Protein AF-A0A6L5GRA7-F1 (afdb_monomer)

InterPro domains:
  IPR002509 NodB homology domain [PF01522] (675-816)
  IPR002509 NodB homology domain [PS51677] (678-888)
  IPR011330 Glycoside hydrolase/deacetylase, beta/alpha-barrel [SSF88713] (386-516)
  IPR011330 Glycoside hydrolase/deacetylase, beta/alpha-barrel [SSF88713] (675-896)
  IPR050248 Polysaccharide deacetylase, ArnD subfamily [PTHR10587] (636-896)

Sequence (906 aa):
MISGGLNGEEQNTKKIKTLCGDLYKSRQILNEETGGSIQTIYCPGMKGSASTLKAVAAGGYQQMVLPADEDLIKASTFADSGEAAAYVQNLTGERIILISLDGKADPVTQEPTVEPATPAIDKQEDLDDGKAKAEETATIDQVTKWILDSLSVQNVDIQPLSSLKAQKASDFIGANLQDNSDQAVLYRSALTNEKRVALCVRGIGTRAQYEKLKKLLKRYKADAAFFVIAATDGNLKKQIRADGYALENAGKTGSASGDVHKMYQEIDGGAQSLQKIGANPGAYLVYEPKYLSQIRAACFAAGQIPVEPQNPKQIAKGAFYLYDAQDISDIEKLLKTAKREGYHVDSVGDLIDSSGTIPALSNADLTKRRNANAGKSAKYTQTVMTTEKALGLTFGNLSNQAVDLDVANRLKSRGAKGTFFATFNELQTDSDTVEKLTAMGNEIGIAYNENTGYSADYDGMARYLHDCLTYTKWRYDMKPKVIMLPEDCAKNKGMLEAVHAYHLKAVGASRSIITSGTENTTDATLPQVLGQLKSVRFTRGGLEYINLGYYVNDQNKQIGDKTIMGNLIDQVIDQHVDAIAFVSPTTNQIEDGSRYRLKTVSSLFASKKVYRLSAKKQTAVTSHKDVLGRMGSSKKQFAYMKNHYVGSNFVVNAKKLPGFNAGEIRQLDKVGRLTDDRVLFLTFDDWGTDQSINKILYVLKKHHVKATFFVLTQHVDENPNLLRSIAMDGHEIACHSNTHVPLSDANADYTQYTSLTKKEQQSMRKDLVTSYNKLNHYVGDVKVGGKKALSQDFRPPTLAVSKAGLYEVFDVGFNYAISGDVSTNDYKRTDLNAYLNAMRNGSPSDEDDFKVKNGSVIVMHMTENAKYTAQMLDEMIPQWQQEGYHFARVDDYVNQFKPRGKRERN

Solvent-accessible surface area (backbone atoms only — not comparable to full-atom values): 48915 Å² total; per-residue (Å²): 126,70,46,77,60,77,71,44,90,69,52,54,79,55,55,66,71,54,48,20,54,50,43,29,49,52,44,51,54,51,24,66,76,67,76,44,88,64,40,38,34,36,56,74,40,57,81,70,30,43,49,55,53,51,29,42,44,69,19,61,33,81,44,77,58,81,57,54,78,91,32,57,40,41,31,77,68,44,96,48,57,65,55,34,36,54,54,58,72,67,66,73,84,93,77,54,78,42,79,43,92,69,80,82,34,61,62,69,54,87,73,76,73,68,40,76,46,81,71,97,72,91,82,84,87,86,85,90,86,86,84,82,87,83,79,92,66,60,51,50,69,58,50,51,47,31,40,54,55,34,34,59,75,68,68,58,86,86,74,66,76,86,77,61,86,86,77,58,66,68,60,55,40,43,76,69,54,52,79,86,48,73,61,33,71,59,39,43,50,27,38,30,77,53,55,33,29,21,32,35,34,31,75,69,78,47,66,72,53,49,55,56,51,51,54,50,31,62,76,69,73,39,48,35,21,38,36,43,37,50,78,45,54,67,67,56,53,52,48,47,47,76,75,71,39,49,55,26,22,29,16,38,83,60,74,86,42,86,48,33,40,60,30,26,53,29,43,41,50,11,40,53,54,40,41,77,74,71,41,80,50,53,42,29,60,61,86,62,72,92,34,45,64,25,48,21,23,20,22,31,46,54,48,27,38,36,32,44,58,66,54,65,97,60,94,51,54,21,33,24,35,69,42,51,52,83,45,55,70,59,54,51,51,49,53,53,49,30,59,74,74,63,34,49,41,31,26,49,64,68,42,49,74,58,35,34,27,43,62,61,81,45,73,68,55,51,50,52,46,50,60,74,40,69,85,44,57,34,66,75,37,32,55,50,56,20,58,44,60,28,28,20,49,33,36,32,55,70,85,42,55,22,51,54,50,37,37,52,46,55,34,46,75,71,77,29,37,39,23,40,27,36,35,65,64,46,59,64,78,31,41,70,49,56,51,53,45,42,74,74,63,32,43,62,28,35,34,59,65,82,85,71,85,46,54,99,32,34,66,26,39,41,46,53,50,48,51,44,50,51,47,36,34,58,75,68,70,41,76,64,52,39,32,41,40,50,72,73,60,64,70,36,61,42,31,27,24,28,40,33,58,70,66,31,44,38,28,35,59,61,41,70,78,72,63,87,94,46,38,80,47,44,82,87,46,42,64,58,58,54,58,71,47,68,81,64,78,78,49,46,23,27,27,38,27,40,66,65,72,53,44,60,74,46,72,84,53,50,78,86,44,90,38,61,67,33,53,49,52,55,49,48,42,56,70,51,49,50,51,24,24,33,59,40,86,86,76,73,39,72,41,73,94,38,42,62,42,54,30,25,60,71,58,54,71,66,36,89,47,48,64,77,75,62,88,76,84,81,78,65,53,31,90,79,56,45,55,43,77,70,38,93,40,72,69,56,38,49,54,50,51,33,64,30,34,42,21,18,66,87,56,67,48,65,48,39,32,17,83,48,52,78,75,52,55,54,44,33,22,41,53,14,52,57,46,81,51,56,32,36,26,49,32,31,37,47,58,56,48,48,61,31,40,42,22,36,53,40,39,32,57,75,70,73,48,44,26,25,35,25,36,28,43,70,63,42,84,82,44,49,32,58,59,35,33,50,33,70,75,51,20,35,36,28,36,20,31,22,81,58,67,50,26,23,49,62,47,98,83,68,73,40,36,41,56,56,52,75,67,52,48,55,52,48,39,52,31,45,31,50,20,52,50,54,50,41,47,65,32,56,81,44,60,46,96,85,41,66,13,55,56,51,37,33,34,48,27,94,60,33,43,12,49,60,31,54,46,45,50,39,18,24,38,39,65,34,40,48,56,26,45,32,71,66,60,40,64,74,55,88,49,65,66,64,48,48,47,30,66,74,75,28,36,97,40,96,93,56,61,30,65,87,49,52,15,28,27,37,42,40,51,31,28,67,60,18,71,50,51,36,58,47,46,61,59,45,51,60,50,42,43,73,75,59,38,48,61,37,35,58,87,78,42,59,93,71,38,69,51,66,41,64,82,80,84,124

Organism: NCBI:txid2594427

Nearest PDB structures (foldseek):
  5o6y-assembly4_D  TM=8.891E-01  e=6.587E-12  Bacillus cereus ATCC 14579
  6hm9-assembly1_A  TM=8.852E-01  e=6.620E-11  Bacillus anthracis
  7bkf-assembly1_A  TM=8.867E-01  e=6.288E-10  Bacillus anthracis
  6hpa-assembly1_A  TM=8.835E-01  e=7.038E-10  Bacillus anthracis
  2j13-assembly1_A  TM=8.522E-01  e=4.508E-09  Bacillus anthracis str. Ames

Secondary structure (DSSP, 8-state):
--EEPS-GGG-TT--HHHHHHHHHHHHHHHHHHHSS---EEE-TT----HHHHHHHHHTT-SEEE---GGGEE-TTS-SSHHHHHHHHHT--SS---EE-SS-PPPP---PPP-EEPPPS---------PPPPPP-PPPHHHHHHHHHHHHHHTT-----GGGSPPPPHHHHHHHH--TTS--PPPBSB---SSSEEEEEEE----HHHHHHHHHHHHHHT---EEEE-TTS-HHHHHHHHHTT-EEEE--SSS---SSHHHHHHHHHHHHHHHHTTT----EEE-S-GGGHHHHHHHHHHHT-EEE-----SS--TTBEEEEETT-HHHHHHHHHHHHHHT-EEE-HHHHHHT--EEPPPPHHHHHHHHHHHTT-----BSB--B-SSEEEEEEE----HHHHHHHHHHHHHTT---EEEE-HHHHHHTHHHHHHHHHTTPEEEEE--GGGSS-SSHHHHHHHHHHHHHHHHHHHS----EEE--HHHHT-HHHHHHHHHTTPEEE--SEESPPTT-TT--TTTHHHHHHHHTT----TTBEEEEEGGG-GGGTTPPTT---HHHHHHHHHIIIIIGGGS-B-TTT-SB-GGG--EE--HHHHHT-TTB---------SS-TT--TTTTSSSHHHHHHHHHHHEE--SSS-STTTSTT--HHHHTTS--S--S-SSSEEEEEEEE---HHHHHHHHHHHHHTT---EEEE--SSGGG-HHHHHHHHHTT-EEEE--SS---BSEEPTTSS-EEPPPHHHHHHHHHHHHHHHHHHHHHHTT-EETTEESEEEEE--GGG-B-HHHHHHHHHTT-SEEE--SEE--GGG---HHHHHHHHHH----TTS-----TT-EEEEE-STT-TTHHHHHHHHHHHHHHTT-EE--GGGTGGG----------

Structure (mmCIF, N/CA/C/O backbone):
data_AF-A0A6L5GRA7-F1
#
_entry.id   AF-A0A6L5GRA7-F1
#
loop_
_atom_site.group_PDB
_atom_site.id
_atom_site.type_symbol
_atom_site.label_atom_id
_atom_site.label_alt_id
_atom_site.label_comp_id
_atom_site.label_asym_id
_atom_site.label_entity_id
_atom_site.label_seq_id
_atom_site.pdbx_PDB_ins_code
_atom_site.Cartn_x
_atom_site.Cartn_y
_atom_site.Cartn_z
_atom_site.occupancy
_atom_site.B_iso_or_equiv
_atom_site.auth_seq_id
_atom_site.auth_comp_id
_atom_site.auth_asym_id
_atom_site.auth_atom_id
_atom_site.pdbx_PDB_model_num
ATOM 1 N N . MET A 1 1 ? -37.877 32.252 31.947 1.00 50.38 1 MET A N 1
ATOM 2 C CA . MET A 1 1 ? -36.401 32.293 31.932 1.00 50.38 1 MET A CA 1
ATOM 3 C C . MET A 1 1 ? -35.882 30.885 31.718 1.00 50.38 1 MET A C 1
ATOM 5 O O . MET A 1 1 ? -36.443 29.963 32.300 1.00 50.38 1 MET A O 1
ATOM 9 N N . ILE A 1 2 ? -34.887 30.731 30.846 1.00 53.50 2 ILE A N 1
ATOM 10 C CA . ILE A 1 2 ? -34.207 29.463 30.553 1.00 53.50 2 ILE A CA 1
ATOM 11 C C . ILE A 1 2 ? -32.818 29.563 31.186 1.00 53.50 2 ILE A C 1
ATOM 13 O O . ILE A 1 2 ? -32.155 30.583 31.022 1.00 53.50 2 ILE A O 1
ATOM 17 N N . SER A 1 3 ? -32.392 28.538 31.922 1.00 53.19 3 SER A N 1
ATOM 18 C CA . SER A 1 3 ? -30.996 28.433 32.359 1.00 53.19 3 SER A CA 1
ATOM 19 C C . SER A 1 3 ? -30.112 28.008 31.181 1.00 53.19 3 SER A C 1
ATOM 21 O O . SER A 1 3 ? -30.447 27.039 30.494 1.00 53.19 3 SER A O 1
ATOM 23 N N . GLY A 1 4 ? -28.997 28.710 30.963 1.00 54.56 4 GLY A N 1
ATOM 24 C CA . GLY A 1 4 ? -27.857 28.183 30.215 1.00 54.56 4 GLY A CA 1
ATOM 25 C C . GLY A 1 4 ? -26.958 27.408 31.178 1.00 54.56 4 GLY A C 1
ATOM 26 O O . GLY A 1 4 ? -26.504 27.959 32.180 1.00 54.56 4 GLY A O 1
ATOM 27 N N . GLY A 1 5 ? -26.747 26.118 30.920 1.00 51.78 5 GLY A N 1
ATOM 28 C CA . GLY A 1 5 ? -25.768 25.330 31.674 1.00 51.78 5 GLY A CA 1
ATOM 29 C C . GLY A 1 5 ? -24.331 25.841 31.476 1.00 51.78 5 GLY A C 1
ATOM 30 O O . GLY A 1 5 ? -24.070 26.602 30.551 1.00 51.78 5 GLY A O 1
ATOM 31 N N . LEU A 1 6 ? -23.419 25.404 32.357 1.00 50.78 6 LEU A N 1
ATOM 32 C CA . LEU A 1 6 ? -21.979 25.733 32.399 1.00 50.78 6 LEU A CA 1
ATOM 33 C C . LEU A 1 6 ? -21.292 25.835 31.018 1.00 50.78 6 LEU A C 1
ATOM 35 O O . LEU A 1 6 ? -21.641 25.083 30.111 1.00 50.78 6 LEU A O 1
ATOM 39 N N . ASN A 1 7 ? -20.261 26.684 30.897 1.00 44.66 7 ASN A N 1
ATOM 40 C CA . ASN A 1 7 ? -19.476 26.894 29.668 1.00 44.66 7 ASN A CA 1
ATOM 41 C C . ASN A 1 7 ? -19.075 25.580 28.963 1.00 44.66 7 ASN A C 1
ATOM 43 O O . ASN A 1 7 ? -18.622 24.624 29.598 1.00 44.66 7 ASN A O 1
ATOM 47 N N . GLY A 1 8 ? -19.259 25.552 27.637 1.00 42.53 8 GLY A N 1
ATOM 48 C CA . GLY A 1 8 ? -19.172 24.358 26.785 1.00 42.53 8 GLY A CA 1
ATOM 49 C C . GLY A 1 8 ? -17.792 23.700 26.677 1.00 42.53 8 GLY A C 1
ATOM 50 O O . GLY A 1 8 ? -17.726 22.541 26.284 1.00 42.53 8 GLY A O 1
ATOM 51 N N . GLU A 1 9 ? -16.712 24.376 27.079 1.00 35.50 9 GLU A N 1
ATOM 52 C CA . GLU A 1 9 ? -15.341 23.840 26.993 1.00 35.50 9 GLU A CA 1
ATOM 53 C C . GLU A 1 9 ? -15.039 22.741 28.037 1.00 35.50 9 GLU A C 1
ATOM 55 O O . GLU A 1 9 ? -14.161 21.911 27.822 1.00 35.50 9 GLU A O 1
ATOM 60 N N . GLU A 1 10 ? -15.781 22.661 29.152 1.00 35.50 10 GLU A N 1
ATOM 61 C CA . GLU A 1 10 ? -15.482 21.718 30.251 1.00 35.50 10 GLU A CA 1
ATOM 62 C C . GLU A 1 10 ? -16.349 20.440 30.279 1.00 35.50 10 GLU A C 1
ATOM 64 O O . GLU A 1 10 ? -16.255 19.640 31.218 1.00 35.50 10 GLU A O 1
ATOM 69 N N . GLN A 1 11 ? -17.258 20.244 29.318 1.00 44.12 11 GLN A N 1
ATOM 70 C CA . GLN A 1 11 ? -18.325 19.241 29.462 1.00 44.12 11 GLN A CA 1
ATOM 71 C C . GLN A 1 11 ? -17.972 17.835 28.944 1.00 44.12 11 GLN A C 1
ATOM 73 O O . GLN A 1 11 ? -18.566 16.857 29.403 1.00 44.12 11 GLN A O 1
ATOM 78 N N . ASN A 1 12 ? -16.976 17.703 28.063 1.00 37.34 12 ASN A N 1
ATOM 79 C CA . ASN A 1 12 ? -16.751 16.478 27.277 1.00 37.34 12 ASN A CA 1
ATOM 80 C C . ASN A 1 12 ? -16.096 15.312 28.041 1.00 37.34 12 ASN A C 1
ATOM 82 O O . ASN A 1 12 ? -16.041 14.197 27.531 1.00 37.34 12 ASN A O 1
ATOM 86 N N . THR A 1 13 ? -15.628 15.536 29.274 1.00 35.31 13 THR A N 1
ATOM 87 C CA . THR A 1 13 ? -14.935 14.519 30.095 1.00 35.31 13 THR A CA 1
ATOM 88 C C . THR A 1 13 ? -15.594 14.269 31.455 1.00 35.31 13 THR A C 1
ATOM 90 O O . THR A 1 13 ? -15.150 13.417 32.234 1.00 35.31 13 THR A O 1
ATOM 93 N N . LYS A 1 14 ? -16.677 14.988 31.785 1.00 45.78 14 LYS A N 1
ATOM 94 C CA . LYS A 1 14 ? -17.303 14.902 33.110 1.00 45.78 14 LYS A CA 1
ATOM 95 C C . LYS A 1 14 ? -18.226 13.683 33.194 1.00 45.78 14 LYS A C 1
ATOM 97 O O . LYS A 1 14 ? -19.239 13.584 32.508 1.00 45.78 14 LYS A O 1
ATOM 102 N N . LYS A 1 15 ? -17.920 12.763 34.119 1.00 49.47 15 LYS A N 1
ATOM 103 C CA . LYS A 1 15 ? -18.818 11.654 34.499 1.00 49.47 15 LYS A CA 1
ATOM 104 C C . LYS A 1 15 ? -20.226 12.198 34.799 1.00 49.47 15 LYS A C 1
ATOM 106 O O . LYS A 1 15 ? -20.348 13.231 35.455 1.00 49.47 15 LYS A O 1
ATOM 111 N N . ILE A 1 16 ? -21.284 11.462 34.429 1.00 56.44 16 ILE A N 1
ATOM 112 C CA . ILE A 1 16 ? -22.707 11.835 34.643 1.00 56.44 16 ILE A CA 1
ATOM 113 C C . ILE A 1 16 ? -22.980 12.341 36.071 1.00 56.44 16 ILE A C 1
ATOM 115 O O . ILE A 1 16 ? -23.767 13.261 36.274 1.00 56.44 16 ILE A O 1
ATOM 119 N N . LYS A 1 17 ? -22.297 11.777 37.073 1.00 53.69 17 LYS A N 1
ATOM 120 C CA . LYS A 1 17 ? -22.390 12.202 38.476 1.00 53.69 17 LYS A CA 1
ATOM 121 C C . LYS A 1 17 ? -21.948 13.656 38.698 1.00 53.69 17 LYS A C 1
ATOM 123 O O . LYS A 1 17 ? -22.605 14.379 39.441 1.00 53.69 17 LYS A O 1
ATOM 128 N N . THR A 1 18 ? -20.856 14.074 38.063 1.00 59.38 18 THR A N 1
ATOM 129 C CA . THR A 1 18 ? -20.351 15.452 38.113 1.00 59.38 18 THR A CA 1
ATOM 130 C C . THR A 1 18 ? -21.326 16.390 37.411 1.00 59.38 18 THR A C 1
ATOM 132 O O . THR A 1 18 ? -21.719 17.392 37.998 1.00 59.38 18 THR A O 1
ATOM 135 N N . LEU A 1 19 ? -21.828 15.993 36.234 1.00 67.44 19 LEU A N 1
ATOM 136 C CA . LEU A 1 19 ? -22.852 16.743 35.502 1.00 67.44 19 LEU A CA 1
ATOM 137 C C . LEU A 1 19 ? -24.124 16.961 36.340 1.00 67.44 19 LEU A C 1
ATOM 139 O O . LEU A 1 19 ? -24.632 18.074 36.400 1.00 67.44 19 LEU A O 1
ATOM 143 N N . CYS A 1 20 ? -24.623 15.935 37.038 1.00 67.56 20 CYS A N 1
ATOM 144 C CA . CYS A 1 20 ? -25.786 16.078 37.924 1.00 67.56 20 CYS A CA 1
ATOM 145 C C . CYS A 1 20 ? -25.540 17.111 39.036 1.00 67.56 20 CYS A C 1
ATOM 147 O O . CYS A 1 20 ? -26.420 17.915 39.341 1.00 67.56 20 CYS A O 1
ATOM 149 N N . GLY A 1 21 ? -24.347 17.089 39.642 1.00 67.12 21 GLY A N 1
ATOM 150 C CA . GLY A 1 21 ? -23.967 18.039 40.689 1.00 67.12 21 GLY A CA 1
ATOM 151 C C . GLY A 1 21 ? -23.862 19.471 40.168 1.00 67.12 21 GLY A C 1
ATOM 152 O O . GLY A 1 21 ? -24.327 20.401 40.822 1.00 67.12 21 GLY A O 1
ATOM 153 N N . ASP A 1 22 ? -23.307 19.635 38.977 1.00 70.00 22 ASP A N 1
ATOM 154 C CA . ASP A 1 22 ? -23.151 20.915 38.296 1.00 70.00 22 ASP A CA 1
ATOM 155 C C . ASP A 1 22 ? -24.503 21.511 37.878 1.00 70.00 22 ASP A C 1
ATOM 157 O O . ASP A 1 22 ? -24.786 22.675 38.164 1.00 70.00 22 ASP A O 1
ATOM 161 N N . LEU A 1 23 ? -25.386 20.693 37.299 1.00 75.00 23 LEU A N 1
ATOM 162 C CA . LEU A 1 23 ? -26.762 21.071 36.969 1.00 75.00 23 LEU A CA 1
ATOM 163 C C . LEU A 1 23 ? -27.552 21.475 38.220 1.00 75.00 23 LEU A C 1
ATOM 165 O O . LEU A 1 23 ? -28.254 22.486 38.205 1.00 75.00 23 LEU A O 1
ATOM 169 N N . TYR A 1 24 ? -27.402 20.724 39.315 1.00 77.88 24 TYR A N 1
ATOM 170 C CA . TYR A 1 24 ? -28.017 21.058 40.597 1.00 77.88 24 TYR A CA 1
ATOM 171 C C . TYR A 1 24 ? -27.518 22.404 41.139 1.00 77.88 24 TYR A C 1
ATOM 173 O O . TYR A 1 24 ? -28.332 23.251 41.507 1.00 77.88 24 TYR A O 1
ATOM 181 N N . LYS A 1 25 ? -26.195 22.622 41.163 1.00 76.25 25 LYS A N 1
ATOM 182 C CA . LYS A 1 25 ? -25.584 23.881 41.623 1.00 76.25 25 LYS A CA 1
ATOM 183 C C . LYS A 1 25 ? -26.023 25.065 40.769 1.00 76.25 25 LYS A C 1
ATOM 185 O O . LYS A 1 25 ? -26.443 26.075 41.320 1.00 76.25 25 LYS A O 1
ATOM 190 N N . SER A 1 26 ? -25.983 24.916 39.445 1.00 76.44 26 SER A N 1
ATOM 191 C CA . SER A 1 26 ? -26.441 25.930 38.491 1.00 76.44 26 SER A CA 1
ATOM 192 C C . SER A 1 26 ? -27.886 26.344 38.775 1.00 76.44 26 SER A C 1
ATOM 194 O O . SER A 1 26 ? -28.180 27.533 38.878 1.00 76.44 26 SER A O 1
ATOM 196 N N . ARG A 1 27 ? -28.779 25.371 39.001 1.00 82.19 27 ARG A N 1
ATOM 197 C CA . ARG A 1 27 ? -30.182 25.649 39.323 1.00 82.19 27 ARG A CA 1
ATOM 198 C C . ARG A 1 27 ? -30.342 26.403 40.641 1.00 82.19 27 ARG A C 1
ATOM 200 O O . ARG A 1 27 ? -31.172 27.300 40.717 1.00 82.19 27 ARG A O 1
ATOM 207 N N . GLN A 1 28 ? -29.584 26.028 41.674 1.00 78.81 28 GLN A N 1
ATOM 208 C CA . GLN A 1 28 ? -29.637 26.699 42.979 1.00 78.81 28 GLN A CA 1
ATOM 209 C C . GLN A 1 28 ? -29.196 28.158 42.870 1.00 78.81 28 GLN A C 1
ATOM 211 O O . GLN A 1 28 ? -29.961 29.036 43.251 1.00 78.81 28 GLN A O 1
ATOM 216 N N . ILE A 1 29 ? -28.036 28.409 42.255 1.00 75.62 29 ILE A N 1
ATOM 217 C CA . ILE A 1 29 ? -27.501 29.763 42.056 1.00 75.62 29 ILE A CA 1
ATOM 218 C C . ILE A 1 29 ? -28.515 30.628 41.305 1.00 75.62 29 ILE A C 1
ATOM 220 O O . ILE A 1 29 ? -28.846 31.726 41.734 1.00 75.62 29 ILE A O 1
ATOM 224 N N . LEU A 1 30 ? -29.077 30.118 40.208 1.00 72.56 30 LEU A N 1
ATOM 225 C CA . LEU A 1 30 ? -30.045 30.888 39.434 1.00 72.56 30 LEU A CA 1
ATOM 226 C C . LEU A 1 30 ? -31.359 31.128 40.186 1.00 72.56 30 LEU A C 1
ATOM 228 O O . LEU A 1 30 ? -31.959 32.187 40.018 1.00 72.56 30 LEU A O 1
ATOM 232 N N . ASN A 1 31 ? -31.820 30.182 41.007 1.00 78.69 31 ASN A N 1
ATOM 233 C CA . ASN A 1 31 ? -33.007 30.391 41.838 1.00 78.69 31 ASN A CA 1
ATOM 234 C C . ASN A 1 31 ? -32.773 31.472 42.905 1.00 78.69 31 ASN A C 1
ATOM 236 O O . ASN A 1 31 ? -33.684 32.249 43.186 1.00 78.69 31 ASN A O 1
ATOM 240 N N . GLU A 1 32 ? -31.569 31.523 43.481 1.00 79.62 32 GLU A N 1
ATOM 241 C CA . GLU A 1 32 ? -31.162 32.544 44.452 1.00 79.62 32 GLU A CA 1
ATOM 242 C C . GLU A 1 32 ? -31.090 33.932 43.801 1.00 79.62 32 GLU A C 1
ATOM 244 O O . GLU A 1 32 ? -31.719 34.866 44.293 1.00 79.62 32 GLU A O 1
ATOM 249 N N . GLU A 1 33 ? -30.414 34.050 42.656 1.00 75.06 33 GLU A N 1
ATOM 250 C CA . GLU A 1 33 ? -30.220 35.323 41.945 1.00 75.06 33 GLU A CA 1
ATOM 251 C C . GLU A 1 33 ? -31.515 35.881 41.335 1.00 75.06 33 GLU A C 1
ATOM 253 O O . GLU A 1 33 ? -31.734 37.090 41.293 1.00 75.06 33 GLU A O 1
ATOM 258 N N . THR A 1 34 ? -32.402 35.008 40.847 1.00 73.06 34 THR A N 1
ATOM 259 C CA . THR A 1 34 ? -33.639 35.439 40.169 1.00 73.06 34 THR A CA 1
ATOM 260 C C . THR A 1 34 ? -34.856 35.527 41.088 1.00 73.06 34 THR A C 1
ATOM 262 O O . THR A 1 34 ? -35.909 36.002 40.658 1.00 73.06 34 THR A O 1
ATOM 265 N N . GLY A 1 35 ? -34.757 35.035 42.329 1.00 68.69 35 GLY A N 1
ATOM 266 C CA . GLY A 1 35 ? -35.883 34.934 43.265 1.00 68.69 35 GLY A CA 1
ATOM 267 C C . GLY A 1 35 ? -37.024 34.017 42.793 1.00 68.69 35 GLY A C 1
ATOM 268 O O . GLY A 1 35 ? -38.122 34.065 43.350 1.00 68.69 35 GLY A O 1
ATOM 269 N N . GLY A 1 36 ? -36.798 33.200 41.756 1.00 69.75 36 GLY A N 1
ATOM 270 C CA . GLY A 1 36 ? -37.803 32.358 41.103 1.00 69.75 36 GLY A CA 1
ATOM 271 C C . GLY A 1 36 ? -37.394 30.886 41.017 1.00 69.75 36 GLY A C 1
ATOM 272 O O . GLY A 1 36 ? -36.231 30.535 41.153 1.00 69.75 36 GLY A O 1
ATOM 273 N N . SER A 1 37 ? -38.361 29.993 40.776 1.00 76.44 37 SER A N 1
ATOM 274 C CA . SER A 1 37 ? -38.089 28.564 40.552 1.00 76.44 37 SER A CA 1
ATOM 275 C C . SER A 1 37 ? -37.810 28.308 39.070 1.00 76.44 37 SER A C 1
ATOM 277 O O . SER A 1 37 ? -38.738 28.188 38.270 1.00 76.44 37 SER A O 1
ATOM 279 N N . ILE A 1 38 ? -36.537 28.203 38.690 1.00 79.56 38 ILE A N 1
ATOM 280 C CA . ILE A 1 38 ? -36.146 27.769 37.349 1.00 79.56 38 ILE A CA 1
ATOM 281 C C . ILE A 1 38 ? -36.363 26.260 37.230 1.00 79.56 38 ILE A C 1
ATOM 283 O O . ILE A 1 38 ? -35.703 25.447 37.879 1.00 79.56 38 ILE A O 1
ATOM 287 N N . GLN A 1 39 ? -37.314 25.888 36.375 1.00 78.50 39 GLN A N 1
ATOM 288 C CA . GLN A 1 39 ? -37.691 24.495 36.111 1.00 78.50 39 GLN A CA 1
ATOM 289 C C . GLN A 1 39 ? -37.280 24.020 34.713 1.00 78.50 39 GLN A C 1
ATOM 291 O O . GLN A 1 39 ? -37.395 22.828 34.422 1.00 78.50 39 GLN A O 1
ATOM 296 N N . THR A 1 40 ? -36.757 24.925 33.881 1.00 82.38 40 THR A N 1
ATOM 297 C CA . THR A 1 40 ? -36.461 24.679 32.468 1.00 82.38 40 THR A CA 1
ATOM 298 C C . THR A 1 40 ? -35.012 25.026 32.133 1.00 82.38 40 THR A C 1
ATOM 300 O O . THR A 1 40 ? -34.522 26.090 32.518 1.00 82.38 40 THR A O 1
ATOM 303 N N . ILE A 1 41 ? -34.337 24.143 31.396 1.00 78.38 41 ILE A N 1
ATOM 304 C CA . ILE A 1 41 ? -32.932 24.301 30.999 1.00 78.38 41 ILE A CA 1
ATOM 305 C C . ILE A 1 41 ? -32.742 24.130 29.490 1.00 78.38 41 ILE A C 1
ATOM 307 O O . ILE A 1 41 ? -33.423 23.324 28.855 1.00 78.38 41 ILE A O 1
ATOM 311 N N . TYR A 1 42 ? -31.778 24.862 28.938 1.00 74.81 42 TYR A N 1
ATOM 312 C CA . TYR A 1 42 ? -31.162 24.567 27.652 1.00 74.81 42 TYR A CA 1
ATOM 313 C C . TYR A 1 42 ? -29.724 24.089 27.891 1.00 74.81 42 TYR A C 1
ATOM 315 O O . TYR A 1 42 ? -28.940 24.759 28.568 1.00 74.81 42 TYR A O 1
ATOM 323 N N . CYS A 1 43 ? -29.379 22.917 27.355 1.00 66.44 43 CYS A N 1
ATOM 324 C CA . CYS A 1 43 ? -28.009 22.408 27.381 1.00 66.44 43 CYS A CA 1
ATOM 325 C C . CYS A 1 43 ? -27.469 22.409 25.945 1.00 66.44 43 CYS A C 1
ATOM 327 O O . CYS A 1 43 ? -27.833 21.511 25.179 1.00 66.44 43 CYS A O 1
ATOM 329 N N . PRO A 1 44 ? -26.644 23.399 25.560 1.00 55.03 44 PRO A N 1
ATOM 330 C CA . PRO A 1 44 ? -26.062 23.435 24.224 1.00 55.03 44 PRO A CA 1
ATOM 331 C C . PRO A 1 44 ? -25.217 22.172 23.986 1.00 55.03 44 PRO A C 1
ATOM 333 O O . PRO A 1 44 ? -24.571 21.676 24.905 1.00 55.03 44 PRO A O 1
ATOM 336 N N . GLY A 1 45 ? -25.262 21.614 22.770 1.00 52.91 45 GLY A N 1
ATOM 337 C CA . GLY A 1 45 ? -24.468 20.435 22.375 1.00 52.91 45 GLY A CA 1
ATOM 338 C C . GLY A 1 45 ? -24.989 19.084 22.884 1.00 52.91 45 GLY A C 1
ATOM 339 O O . GLY A 1 45 ? -24.597 18.033 22.378 1.00 52.91 45 GLY A O 1
ATOM 340 N N . MET A 1 46 ? -25.934 19.065 23.827 1.00 58.59 46 MET A N 1
ATOM 341 C CA . MET A 1 46 ? -26.513 17.821 24.328 1.00 58.59 46 MET A CA 1
ATOM 342 C C . MET A 1 46 ? -27.733 17.412 23.497 1.00 58.59 46 MET A C 1
ATOM 344 O O . MET A 1 46 ? -28.863 17.795 23.802 1.00 58.59 46 MET A O 1
ATOM 348 N N . LYS A 1 47 ? -27.523 16.596 22.457 1.00 54.50 47 LYS A N 1
ATOM 349 C CA . LYS A 1 47 ? -28.599 15.979 21.659 1.00 54.50 47 LYS A CA 1
ATOM 350 C C . LYS A 1 47 ? -29.441 15.020 22.510 1.00 54.50 47 LYS A C 1
ATOM 352 O O . LYS A 1 47 ? -29.223 13.819 22.469 1.00 54.50 47 LYS A O 1
ATOM 357 N N . GLY A 1 48 ? -30.358 15.537 23.330 1.00 54.91 48 GLY A N 1
ATOM 358 C CA . GLY A 1 48 ? -31.525 14.848 23.901 1.00 54.91 48 GLY A CA 1
ATOM 359 C C . GLY A 1 48 ? -31.379 13.410 24.431 1.00 54.91 48 GLY A C 1
ATOM 360 O O . GLY A 1 48 ? -32.393 12.729 24.506 1.00 54.91 48 GLY A O 1
ATOM 361 N N . SER A 1 49 ? -30.191 12.904 24.780 1.00 59.47 49 SER A N 1
ATOM 362 C CA . SER A 1 49 ? -30.012 11.496 25.172 1.00 59.47 49 SER A CA 1
ATOM 363 C C . SER A 1 49 ? -30.743 11.193 26.488 1.00 59.47 49 SER A C 1
ATOM 365 O O . SER A 1 49 ? -30.871 12.080 27.340 1.00 59.47 49 SER A O 1
ATOM 367 N N . ALA A 1 50 ? -31.191 9.949 26.734 1.00 62.25 50 ALA A N 1
ATOM 368 C CA . ALA A 1 50 ? -31.844 9.635 28.015 1.00 62.25 50 ALA A CA 1
ATOM 369 C C . ALA A 1 50 ? -30.914 9.876 29.209 1.00 62.25 50 ALA A C 1
ATOM 371 O O . ALA A 1 50 ? -31.384 10.219 30.286 1.00 62.25 50 ALA A O 1
ATOM 372 N N . SER A 1 51 ? -29.603 9.720 29.032 1.00 57.53 51 SER A N 1
ATOM 373 C CA . SER A 1 51 ? -28.568 10.070 30.012 1.00 57.53 51 SER A CA 1
ATOM 374 C C . SER A 1 51 ? -28.565 11.560 30.352 1.00 57.53 51 SER A C 1
ATOM 376 O O . SER A 1 51 ? -28.564 11.910 31.531 1.00 57.53 51 SER A O 1
ATOM 378 N N . THR A 1 52 ? -28.637 12.433 29.344 1.00 65.50 52 THR A N 1
ATOM 379 C CA . THR A 1 52 ? -28.767 13.882 29.535 1.00 65.50 52 THR A CA 1
ATOM 380 C C . THR A 1 52 ? -30.069 14.214 30.248 1.00 65.50 52 THR A C 1
ATOM 382 O O . THR A 1 52 ? -30.054 14.912 31.254 1.00 65.50 52 THR A O 1
ATOM 385 N N . LEU A 1 53 ? -31.195 13.669 29.787 1.00 69.19 53 LEU A N 1
ATOM 386 C CA . LEU A 1 53 ? -32.501 13.940 30.391 1.00 69.19 53 LEU A CA 1
ATOM 387 C C . LEU A 1 53 ? -32.586 13.415 31.833 1.00 69.19 53 LEU A C 1
ATOM 389 O O . LEU A 1 53 ? -33.164 14.078 32.693 1.00 69.19 53 LEU A O 1
ATOM 393 N N . LYS A 1 54 ? -31.951 12.273 32.135 1.00 67.00 54 LYS A N 1
ATOM 394 C CA . LYS A 1 54 ? -31.790 11.759 33.505 1.00 67.00 54 LYS A CA 1
ATOM 395 C C . LYS A 1 54 ? -30.927 12.693 34.356 1.00 67.00 54 LYS A C 1
ATOM 397 O O . LYS A 1 54 ? -31.286 12.939 35.503 1.00 67.00 54 LYS A O 1
ATOM 402 N N . ALA A 1 55 ? -29.829 13.228 33.818 1.00 69.12 55 ALA A N 1
ATOM 403 C CA . ALA A 1 55 ? -28.970 14.174 34.531 1.00 69.12 55 ALA A CA 1
ATOM 404 C C . ALA A 1 55 ? -29.677 15.515 34.794 1.00 69.12 55 ALA A C 1
ATOM 406 O O . ALA A 1 55 ? -29.608 16.040 35.902 1.00 69.12 55 ALA A O 1
ATOM 407 N N . VAL A 1 56 ? -30.423 16.020 33.809 1.00 74.06 56 VAL A N 1
ATOM 408 C CA . VAL A 1 56 ? -31.288 17.206 33.912 1.00 74.06 56 VAL A CA 1
ATOM 409 C C . VAL A 1 56 ? -32.344 17.014 35.001 1.00 74.06 56 VAL A C 1
ATOM 411 O O . VAL A 1 56 ? -32.467 17.855 35.895 1.00 74.06 56 VAL A O 1
ATOM 414 N N . ALA A 1 57 ? -33.038 15.872 34.993 1.00 74.25 57 ALA A N 1
ATOM 415 C CA . ALA A 1 57 ? -34.013 15.529 36.023 1.00 74.25 57 ALA A CA 1
ATOM 416 C C . ALA A 1 57 ? -33.367 15.402 37.414 1.00 74.25 57 ALA A C 1
ATOM 418 O O . ALA A 1 57 ? -33.898 15.924 38.393 1.00 74.25 57 ALA A O 1
ATOM 419 N N . ALA A 1 58 ? -32.195 14.763 37.512 1.00 71.62 58 ALA A N 1
ATOM 420 C CA . ALA A 1 58 ? -31.441 14.637 38.761 1.00 71.62 58 ALA A CA 1
ATOM 421 C C . ALA A 1 58 ? -30.926 15.991 39.290 1.00 71.62 58 ALA A C 1
ATOM 423 O O . ALA A 1 58 ? -30.873 16.191 40.502 1.00 71.62 58 ALA A O 1
ATOM 424 N N . GLY A 1 59 ? -30.611 16.939 38.400 1.00 74.19 59 GLY A N 1
ATOM 425 C CA . GLY A 1 59 ? -30.301 18.334 38.735 1.00 74.19 59 GLY A CA 1
ATOM 426 C C . GLY A 1 59 ? -31.507 19.135 39.251 1.00 74.19 59 GLY A C 1
ATOM 427 O O . GLY A 1 59 ? -31.350 20.244 39.765 1.00 74.19 59 GLY A O 1
ATOM 428 N N . GLY A 1 60 ? -32.716 18.568 39.165 1.00 76.31 60 GLY A N 1
ATOM 429 C CA . GLY A 1 60 ? -33.961 19.159 39.653 1.00 76.31 60 GLY A CA 1
ATOM 430 C C . GLY A 1 60 ? -34.690 20.039 38.634 1.00 76.31 60 GLY A C 1
ATOM 431 O O . GLY A 1 60 ? -35.599 20.780 39.013 1.00 76.31 60 GLY A O 1
ATOM 432 N N . TYR A 1 61 ? -34.311 19.978 37.358 1.00 84.06 61 TYR A N 1
ATOM 433 C CA . TYR A 1 61 ? -35.083 20.576 36.270 1.00 84.06 61 TYR A CA 1
ATOM 434 C C . TYR A 1 61 ? -36.231 19.643 35.862 1.00 84.06 61 TYR A C 1
ATOM 436 O O . TYR A 1 61 ? -36.098 18.421 35.904 1.00 84.06 61 TYR A O 1
ATOM 444 N N . GLN A 1 62 ? -37.367 20.213 35.463 1.00 81.75 62 GLN A N 1
ATOM 445 C CA . GLN A 1 62 ? -38.543 19.455 35.020 1.00 81.75 62 GLN A CA 1
ATOM 446 C C . GLN A 1 62 ? -38.623 19.332 33.497 1.00 81.75 62 GLN A C 1
ATOM 448 O O . GLN A 1 62 ? -39.207 18.376 32.990 1.00 81.75 62 GLN A O 1
ATOM 453 N N . GLN A 1 63 ? -38.063 20.301 32.768 1.00 81.06 63 GLN A N 1
ATOM 454 C CA . GLN A 1 63 ? -38.146 20.380 31.313 1.00 81.06 63 GLN A CA 1
ATOM 455 C C . GLN A 1 63 ? -36.797 20.770 30.703 1.00 81.06 63 GLN A C 1
ATOM 457 O O . GLN A 1 63 ? -36.068 21.599 31.249 1.00 81.06 63 GLN A O 1
ATOM 462 N N . MET A 1 64 ? -36.489 20.187 29.546 1.00 80.31 64 MET A N 1
ATOM 463 C CA . MET A 1 64 ? -35.358 20.568 28.705 1.00 80.31 64 MET A CA 1
ATOM 464 C C . MET A 1 64 ? -35.888 21.147 27.396 1.00 80.31 64 MET A C 1
ATOM 466 O O . MET A 1 64 ? -36.852 20.625 26.837 1.00 80.31 64 MET A O 1
ATOM 470 N N . VAL A 1 65 ? -35.256 22.214 26.920 1.00 79.56 65 VAL A N 1
ATOM 471 C CA . VAL A 1 65 ? -35.580 22.874 25.653 1.00 79.56 65 VAL A CA 1
ATOM 472 C C . VAL A 1 65 ? -34.542 22.490 24.610 1.00 79.56 65 VAL A C 1
ATOM 474 O O . VAL A 1 65 ? -33.350 22.470 24.908 1.00 79.56 65 VAL A O 1
ATOM 477 N N . LEU A 1 66 ? -35.002 22.197 23.396 1.00 72.69 66 LEU A N 1
ATOM 478 C CA . LEU A 1 66 ? -34.171 21.869 22.240 1.00 72.69 66 LEU A CA 1
ATOM 479 C C . LEU A 1 66 ? -34.638 22.741 21.058 1.00 72.69 66 LEU A C 1
ATOM 481 O O . LEU A 1 66 ? -35.614 22.369 20.405 1.00 72.69 66 LEU A O 1
ATOM 485 N N . PRO A 1 67 ? -34.031 23.922 20.829 1.00 73.12 67 PRO A N 1
ATOM 486 C CA . PRO A 1 67 ? -34.306 24.719 19.637 1.00 73.12 67 PRO A CA 1
ATOM 487 C C . PRO A 1 67 ? -33.760 24.007 18.389 1.00 73.12 67 PRO A C 1
ATOM 489 O O . PRO A 1 67 ? -32.889 23.140 18.499 1.00 73.12 67 PRO A O 1
ATOM 492 N N . ALA A 1 68 ? -34.253 24.369 17.203 1.00 70.69 68 ALA A N 1
ATOM 493 C CA . ALA A 1 68 ? -33.600 23.957 15.963 1.00 70.69 68 ALA A CA 1
ATOM 494 C C . ALA A 1 68 ? -32.205 24.603 15.880 1.00 70.69 68 ALA A C 1
ATOM 496 O O . ALA A 1 68 ? -32.016 25.714 16.373 1.00 70.69 68 ALA A O 1
ATOM 497 N N . ASP A 1 69 ? -31.235 23.939 15.246 1.00 66.81 69 ASP A N 1
ATOM 498 C CA . ASP A 1 69 ? -29.860 24.462 15.152 1.00 66.81 69 ASP A CA 1
ATOM 499 C C . ASP A 1 69 ? -29.809 25.848 14.479 1.00 66.81 69 ASP A C 1
ATOM 501 O O . ASP A 1 69 ? -29.025 26.707 14.874 1.00 66.81 69 ASP A O 1
ATOM 505 N N . GLU A 1 70 ? -30.688 26.083 13.502 1.00 68.75 70 GLU A N 1
ATOM 506 C CA . GLU A 1 70 ? -30.865 27.367 12.808 1.00 68.75 70 GLU A CA 1
ATOM 507 C C . GLU A 1 70 ? -31.488 28.471 13.684 1.00 68.75 70 GLU A C 1
ATOM 509 O O . GLU A 1 70 ? -31.320 29.649 13.385 1.00 68.75 70 GLU A O 1
ATOM 514 N N . ASP A 1 71 ? -32.139 28.104 14.793 1.00 80.25 71 ASP A N 1
ATOM 515 C CA . ASP A 1 71 ? -32.732 29.034 15.762 1.00 80.25 71 ASP A CA 1
ATOM 516 C C . ASP A 1 71 ? -31.792 29.355 16.940 1.00 80.25 71 ASP A C 1
ATOM 518 O O . ASP A 1 71 ? -32.166 30.090 17.863 1.00 80.25 71 ASP A O 1
ATOM 522 N N . LEU A 1 72 ? -30.572 28.801 16.934 1.00 78.06 72 LEU A N 1
ATOM 523 C CA . LEU A 1 72 ? -29.518 29.119 17.893 1.00 78.06 72 LEU A CA 1
ATOM 524 C C . LEU A 1 72 ? -28.697 30.315 17.396 1.00 78.06 72 LEU A C 1
ATOM 526 O O . LEU A 1 72 ? -27.733 30.182 16.641 1.00 78.06 72 LEU A O 1
ATOM 530 N N . ILE A 1 73 ? -29.051 31.494 17.884 1.00 79.75 73 ILE A N 1
ATOM 531 C CA . ILE A 1 73 ? -28.457 32.760 17.474 1.00 79.75 73 ILE A CA 1
ATOM 532 C C . ILE A 1 73 ? -27.236 33.076 18.339 1.00 79.75 73 ILE A C 1
ATOM 534 O O . ILE A 1 73 ? -27.306 33.069 19.563 1.00 79.75 73 ILE A O 1
ATOM 538 N N . LYS A 1 74 ? -26.114 33.395 17.702 1.00 77.81 74 LYS A N 1
ATOM 539 C CA . LYS A 1 74 ? -24.839 33.798 18.304 1.00 77.81 74 LYS A CA 1
ATOM 540 C C . LYS A 1 74 ? -24.410 35.150 17.748 1.00 77.81 74 LYS A C 1
ATOM 542 O O . LYS A 1 74 ? -24.941 35.623 16.748 1.00 77.81 74 LYS A O 1
ATOM 547 N N . ALA A 1 75 ? -23.379 35.728 18.356 1.00 75.81 75 ALA A N 1
ATOM 548 C CA . ALA A 1 75 ? -22.781 36.990 17.926 1.00 75.81 75 ALA A CA 1
ATOM 549 C C . ALA A 1 75 ? -22.313 36.964 16.452 1.00 75.81 75 ALA A C 1
ATOM 551 O O . ALA A 1 75 ? -22.355 37.979 15.768 1.00 75.81 75 ALA A O 1
ATOM 552 N N . SER A 1 76 ? -21.931 35.787 15.944 1.00 73.00 76 SER A N 1
ATOM 553 C CA . SER A 1 76 ? -21.506 35.567 14.557 1.00 73.00 76 SER A CA 1
ATOM 554 C C . SER A 1 76 ? -22.610 35.072 13.613 1.00 73.00 76 SER A C 1
ATOM 556 O O . SER A 1 76 ? -22.311 34.768 12.462 1.00 73.00 76 SER A O 1
ATOM 558 N N . THR A 1 77 ? -23.860 34.928 14.071 1.00 77.38 77 THR A N 1
ATOM 559 C CA . THR A 1 77 ? -24.923 34.302 13.260 1.00 77.38 77 THR A CA 1
ATOM 560 C C . THR A 1 77 ? -25.368 35.166 12.085 1.00 77.38 77 THR A C 1
ATOM 562 O O . THR A 1 77 ? -25.720 34.614 11.049 1.00 77.38 77 THR A O 1
ATOM 565 N N . PHE A 1 78 ? -25.330 36.492 12.229 1.00 81.88 78 PHE A N 1
ATOM 566 C CA . PHE A 1 78 ? -25.668 37.426 11.157 1.00 81.88 78 PHE A CA 1
ATOM 567 C C . PHE A 1 78 ? -24.532 38.424 10.967 1.00 81.88 78 PHE A C 1
ATOM 569 O O . PHE A 1 78 ? -24.037 38.993 11.943 1.00 81.88 78 PHE A O 1
ATOM 576 N N . ALA A 1 79 ? -24.140 38.652 9.716 1.00 78.50 79 ALA A N 1
ATOM 577 C CA . ALA A 1 79 ? -23.165 39.676 9.363 1.00 78.50 79 ALA A CA 1
ATOM 578 C C . ALA A 1 79 ? -23.765 41.089 9.472 1.00 78.50 79 ALA A C 1
ATOM 580 O O . ALA A 1 79 ? -23.065 42.040 9.825 1.00 78.50 79 ALA A O 1
ATOM 581 N N . ASP A 1 80 ? -25.066 41.224 9.202 1.00 83.56 80 ASP A N 1
ATOM 582 C CA . ASP A 1 80 ? -25.803 42.483 9.258 1.00 83.56 80 ASP A CA 1
ATOM 583 C C . ASP A 1 80 ? -27.298 42.295 9.591 1.00 83.56 80 ASP A C 1
ATOM 585 O O . ASP A 1 80 ? -27.825 41.186 9.710 1.00 83.56 80 ASP A O 1
ATOM 589 N N . SER A 1 81 ? -28.012 43.415 9.745 1.00 86.31 81 SER A N 1
ATOM 590 C CA . SER A 1 81 ? -29.449 43.428 10.041 1.00 86.31 81 SER A CA 1
ATOM 591 C C . SER A 1 81 ? -30.327 42.870 8.913 1.00 86.31 81 SER A C 1
ATOM 593 O O . SER A 1 81 ? -31.470 42.496 9.167 1.00 86.31 81 SER A O 1
ATOM 595 N N . GLY A 1 82 ? -29.836 42.850 7.670 1.00 86.06 82 GLY A N 1
ATOM 596 C CA . GLY A 1 82 ? -30.555 42.317 6.514 1.00 86.06 82 GLY A CA 1
ATOM 597 C C . GLY A 1 82 ? -30.650 40.795 6.560 1.00 86.06 82 GLY A C 1
ATOM 598 O O . GLY A 1 82 ? -31.730 40.245 6.338 1.00 86.06 82 GLY A O 1
ATOM 599 N N . GLU A 1 83 ? -29.564 40.118 6.938 1.00 87.06 83 GLU A N 1
ATOM 600 C CA . GLU A 1 83 ? -29.570 38.667 7.170 1.00 87.06 83 GLU A CA 1
ATOM 601 C C . GLU A 1 83 ? -30.504 38.275 8.324 1.00 87.06 83 GLU A C 1
ATOM 603 O O . GLU A 1 83 ? -31.310 37.351 8.182 1.00 87.06 83 GLU A O 1
ATOM 608 N N . ALA A 1 84 ? -30.483 39.029 9.430 1.00 87.12 84 ALA A N 1
ATOM 609 C CA . ALA A 1 84 ? -31.411 38.827 10.545 1.00 87.12 84 ALA A CA 1
ATOM 610 C C . ALA A 1 84 ? -32.881 39.004 10.114 1.00 87.12 84 ALA A C 1
ATOM 612 O O . ALA A 1 84 ? -33.764 38.256 10.544 1.00 87.12 84 ALA A O 1
ATOM 613 N N . ALA A 1 85 ? -33.156 39.972 9.233 1.00 86.31 85 ALA A N 1
ATOM 614 C CA . ALA A 1 85 ? -34.495 40.202 8.704 1.00 86.31 85 ALA A CA 1
ATOM 615 C C . ALA A 1 85 ? -34.978 39.066 7.792 1.00 86.31 85 ALA A C 1
ATOM 617 O O . ALA A 1 85 ? -36.126 38.629 7.917 1.00 86.31 85 ALA A O 1
ATOM 618 N N . ALA A 1 86 ? -34.095 38.554 6.931 1.00 86.50 86 ALA A N 1
ATOM 619 C CA . ALA A 1 86 ? -34.373 37.410 6.071 1.00 86.50 86 ALA A CA 1
ATOM 620 C C . ALA A 1 86 ? -34.629 36.129 6.882 1.00 86.50 86 ALA A C 1
ATOM 622 O O . ALA A 1 86 ? -35.533 35.363 6.551 1.00 86.50 86 ALA A O 1
ATOM 623 N N . TYR A 1 87 ? -33.880 35.910 7.966 1.00 90.25 87 TYR A N 1
ATOM 624 C CA . TYR A 1 87 ? -34.134 34.812 8.899 1.00 90.25 87 TYR A CA 1
ATOM 625 C C . TYR A 1 87 ? -35.545 34.899 9.501 1.00 90.25 87 TYR A C 1
ATOM 627 O O . TYR A 1 87 ? -36.309 33.942 9.389 1.00 90.25 87 TYR A O 1
ATOM 635 N N . VAL A 1 88 ? -35.933 36.061 10.047 1.00 88.12 88 VAL A N 1
ATOM 636 C CA . VAL A 1 88 ? -37.274 36.259 10.631 1.00 88.12 88 VAL A CA 1
ATOM 637 C C . VAL A 1 88 ? -38.387 36.048 9.599 1.00 88.12 88 VAL A C 1
ATOM 639 O O . VAL A 1 88 ? -39.400 35.431 9.918 1.00 88.12 88 VAL A O 1
ATOM 642 N N . GLN A 1 89 ? -38.181 36.483 8.352 1.00 86.69 89 GLN A N 1
ATOM 643 C CA . GLN A 1 89 ? -39.160 36.328 7.270 1.00 86.69 89 GLN A CA 1
ATOM 644 C C . GLN A 1 89 ? -39.439 34.866 6.905 1.00 86.69 89 GLN A C 1
ATOM 646 O O . GLN A 1 89 ? -40.524 34.542 6.420 1.00 86.69 89 GLN A O 1
ATOM 651 N N . ASN A 1 90 ? -38.472 33.981 7.142 1.00 86.19 90 ASN A N 1
ATOM 652 C CA . ASN A 1 90 ? -38.581 32.560 6.834 1.00 86.19 90 ASN A CA 1
ATOM 653 C C . ASN A 1 90 ? -39.082 31.715 8.017 1.00 86.19 90 ASN A C 1
ATOM 655 O O . ASN A 1 90 ? -39.232 30.499 7.875 1.00 86.19 90 ASN A O 1
ATOM 659 N N . LEU A 1 91 ? -39.367 32.324 9.174 1.00 85.31 91 LEU A N 1
ATOM 660 C CA . LEU A 1 91 ? -39.911 31.604 10.322 1.00 85.31 91 LEU A CA 1
ATOM 661 C C . LEU A 1 91 ? -41.317 31.078 10.015 1.00 85.31 91 LEU A C 1
ATOM 663 O O . LEU A 1 91 ? -42.210 31.813 9.596 1.00 85.31 91 LEU A O 1
ATOM 667 N N . THR A 1 92 ? -41.532 29.786 10.263 1.00 81.00 92 THR A N 1
ATOM 668 C CA . THR A 1 92 ? -42.839 29.136 10.118 1.00 81.00 92 THR A CA 1
ATOM 669 C C . THR A 1 92 ? -43.132 28.241 11.322 1.00 81.00 92 THR A C 1
ATOM 671 O O . THR A 1 92 ? -42.239 27.578 11.849 1.00 81.00 92 THR A O 1
ATOM 674 N N . GLY A 1 93 ? -44.397 28.208 11.754 1.00 81.75 93 GLY A N 1
ATOM 675 C CA . GLY A 1 93 ? -44.846 27.403 12.896 1.00 81.75 93 GLY A CA 1
ATOM 676 C C . GLY A 1 93 ? -44.439 27.955 14.269 1.00 81.75 93 GLY A C 1
ATOM 677 O O . GLY A 1 93 ? -44.013 29.100 14.398 1.00 81.75 93 GLY A O 1
ATOM 678 N N . GLU A 1 94 ? -44.600 27.131 15.309 1.00 80.88 94 GLU A N 1
ATOM 679 C CA . GLU A 1 94 ? -44.130 27.433 16.668 1.00 80.88 94 GLU A CA 1
ATOM 680 C C . GLU A 1 94 ? -42.615 27.174 16.745 1.00 80.88 94 GLU A C 1
ATOM 682 O O . GLU A 1 94 ? -42.166 26.045 16.541 1.00 80.88 94 GLU A O 1
ATOM 687 N N . ARG A 1 95 ? -41.820 28.216 17.020 1.00 82.06 95 ARG A N 1
ATOM 688 C CA . ARG A 1 95 ? -40.347 28.157 17.048 1.00 82.06 95 ARG A CA 1
ATOM 689 C C . ARG A 1 95 ? -39.813 28.661 18.385 1.00 82.06 95 ARG A C 1
ATOM 691 O O . ARG A 1 95 ? -40.400 29.546 19.005 1.00 82.06 95 ARG A O 1
ATOM 698 N N . ILE A 1 96 ? -38.683 28.107 18.820 1.00 83.56 96 ILE A N 1
ATOM 699 C CA . ILE A 1 96 ? -37.958 28.578 20.003 1.00 83.56 96 ILE A CA 1
ATOM 700 C C . ILE A 1 96 ? -36.653 29.194 19.517 1.00 83.56 96 ILE A C 1
ATOM 702 O O . ILE A 1 96 ? -35.724 28.467 19.187 1.00 83.56 96 ILE A O 1
ATOM 706 N N . ILE A 1 97 ? -36.585 30.524 19.503 1.00 82.12 97 ILE A N 1
ATOM 707 C CA . ILE A 1 97 ? -35.362 31.257 19.162 1.00 82.12 97 ILE A CA 1
ATOM 708 C C . ILE A 1 97 ? -34.533 31.416 20.430 1.00 82.12 97 ILE A C 1
ATOM 710 O O . ILE A 1 97 ? -35.002 31.995 21.414 1.00 82.12 97 ILE A O 1
ATOM 714 N N . LEU A 1 98 ? -33.309 30.892 20.419 1.00 79.69 98 LEU A N 1
ATOM 715 C CA . LEU A 1 98 ? -32.413 30.940 21.565 1.00 79.69 98 LEU A CA 1
ATOM 716 C C . LEU A 1 98 ? -31.189 31.790 21.245 1.00 79.69 98 LEU A C 1
ATOM 718 O O . LEU A 1 98 ? -30.440 31.497 20.322 1.00 79.69 98 LEU A O 1
ATOM 722 N N . ILE A 1 99 ? -30.974 32.833 22.043 1.00 77.25 99 ILE A N 1
ATOM 723 C CA . ILE A 1 99 ? -29.833 33.737 21.903 1.00 77.25 99 ILE A CA 1
ATOM 724 C C . ILE A 1 99 ? -28.727 33.255 22.845 1.00 77.25 99 ILE A C 1
ATOM 726 O O . ILE A 1 99 ? -28.867 33.307 24.067 1.00 77.25 99 ILE A O 1
ATOM 730 N N . SER A 1 100 ? -27.650 32.731 22.268 1.00 71.81 100 SER A N 1
ATOM 731 C CA . SER A 1 100 ? -26.472 32.238 22.977 1.00 71.81 100 SER A CA 1
ATOM 732 C C . SER A 1 100 ? -25.581 33.401 23.383 1.00 71.81 100 SER A C 1
ATOM 734 O O . SER A 1 100 ? -25.139 34.170 22.531 1.00 71.81 100 SER A O 1
ATOM 736 N N . LEU A 1 101 ? -25.275 33.492 24.675 1.00 66.69 101 LEU A N 1
ATOM 737 C CA . LEU A 1 101 ? -24.407 34.538 25.214 1.00 66.69 101 LEU A CA 1
ATOM 738 C C . LEU A 1 101 ? -22.907 34.182 25.144 1.00 66.69 101 LEU A C 1
ATOM 740 O O . LEU A 1 101 ? -22.108 35.096 25.256 1.00 66.69 101 LEU A O 1
ATOM 744 N N . ASP A 1 102 ? -22.537 32.912 24.888 1.00 53.59 102 ASP A N 1
ATOM 745 C CA . ASP A 1 102 ? -21.163 32.432 24.604 1.00 53.59 102 ASP A CA 1
ATOM 746 C C . ASP A 1 102 ? -21.156 31.126 23.749 1.00 53.59 102 ASP A C 1
ATOM 748 O O . ASP A 1 102 ? -22.221 30.583 23.443 1.00 53.59 102 ASP A O 1
ATOM 752 N N . GLY A 1 103 ? -19.964 30.688 23.293 1.00 51.16 103 GLY A N 1
ATOM 753 C CA . GLY A 1 103 ? -19.639 29.820 22.130 1.00 51.16 103 GLY A CA 1
ATOM 754 C C . GLY A 1 103 ? -20.188 28.376 22.005 1.00 51.16 103 GLY A C 1
ATOM 755 O O . GLY A 1 103 ? -20.989 27.896 22.800 1.00 51.16 103 GLY A O 1
ATOM 756 N N . LYS A 1 104 ? -19.804 27.696 20.898 1.00 38.66 104 LYS A N 1
ATOM 757 C CA . LYS A 1 104 ? -20.244 26.331 20.498 1.00 38.66 104 LYS A CA 1
ATOM 758 C C . LYS A 1 104 ? -19.999 25.318 21.626 1.00 38.66 104 LYS A C 1
ATOM 760 O O . LYS A 1 104 ? -18.905 25.246 22.162 1.00 38.66 104 LYS A O 1
ATOM 765 N N . ALA A 1 105 ? -21.017 24.514 21.921 1.00 40.25 105 ALA A N 1
ATOM 766 C CA . ALA A 1 105 ? -20.869 23.324 22.740 1.00 40.25 105 ALA A CA 1
ATOM 767 C C . ALA A 1 105 ? -20.617 22.120 21.836 1.00 40.25 105 ALA A C 1
ATOM 769 O O . ALA A 1 105 ? -21.353 21.899 20.869 1.00 40.25 105 ALA A O 1
ATOM 770 N N . ASP A 1 106 ? -19.592 21.361 22.183 1.00 36.97 106 ASP A N 1
ATOM 771 C CA . ASP A 1 106 ? -19.315 20.067 21.590 1.00 36.97 106 ASP A CA 1
ATOM 772 C C . ASP A 1 106 ? -20.251 18.995 22.173 1.00 36.97 106 ASP A C 1
ATOM 774 O O . ASP A 1 106 ? -20.798 19.155 23.272 1.00 36.97 106 ASP A O 1
ATOM 778 N N . PRO A 1 107 ? -20.496 17.902 21.434 1.00 39.84 107 PRO A N 1
ATOM 779 C CA . PRO A 1 107 ? -21.310 16.804 21.927 1.00 39.84 107 PRO A CA 1
ATOM 780 C C . PRO A 1 107 ? -20.668 16.133 23.149 1.00 39.84 107 PRO A C 1
ATOM 782 O O . PRO A 1 107 ? -19.478 15.829 23.164 1.00 39.84 107 PRO A O 1
ATOM 785 N N . VAL A 1 108 ? -21.491 15.820 24.155 1.00 37.69 108 VAL A N 1
ATOM 786 C CA . VAL A 1 108 ? -21.068 15.029 25.320 1.00 37.69 108 VAL A CA 1
ATOM 787 C C . VAL A 1 108 ? -20.706 13.615 24.872 1.00 37.69 108 VAL A C 1
ATOM 789 O O . VAL A 1 108 ? -21.581 12.787 24.608 1.00 37.69 108 VAL A O 1
ATOM 792 N N . THR A 1 109 ? -19.414 13.311 24.845 1.00 43.34 109 THR A N 1
ATOM 793 C CA . THR A 1 109 ? -18.902 11.962 24.601 1.00 43.34 109 THR A CA 1
ATOM 794 C C . THR A 1 109 ? -18.928 11.130 25.886 1.00 43.34 109 THR A C 1
ATOM 796 O O . THR A 1 109 ? -18.363 11.520 26.902 1.00 43.34 109 THR A O 1
ATOM 799 N N . GLN A 1 110 ? -19.559 9.949 25.855 1.00 53.09 110 GLN A N 1
ATOM 800 C CA . GLN A 1 110 ? -19.539 8.971 26.963 1.00 53.09 110 GLN A CA 1
ATOM 801 C C . GLN A 1 110 ? -18.338 8.007 26.897 1.00 53.09 110 GLN A C 1
ATOM 803 O O . GLN A 1 110 ? -18.378 6.929 27.494 1.00 53.09 110 GLN A O 1
ATOM 808 N N . GLU A 1 111 ? -17.293 8.348 26.138 1.00 63.94 111 GLU A N 1
ATOM 809 C CA . GLU A 1 111 ? -16.096 7.512 26.020 1.00 63.94 111 GLU A CA 1
ATOM 810 C C . GLU A 1 111 ? -15.412 7.387 27.396 1.00 63.94 111 GLU A C 1
ATOM 812 O O . GLU A 1 111 ? -15.166 8.393 28.069 1.00 63.94 111 GLU A O 1
ATOM 817 N N . PRO A 1 112 ? -15.124 6.162 27.866 1.00 66.56 112 PRO A N 1
ATOM 818 C CA . PRO A 1 112 ? -14.378 5.975 29.098 1.00 66.56 112 PRO A CA 1
ATOM 819 C C . PRO A 1 112 ? -12.934 6.443 28.893 1.00 66.56 112 PRO A C 1
ATOM 821 O O . PRO A 1 112 ? -12.284 6.066 27.920 1.00 66.56 112 PRO A O 1
ATOM 824 N N . THR A 1 113 ? -12.389 7.201 29.844 1.00 71.81 113 THR A N 1
ATOM 825 C CA . THR A 1 113 ? -10.948 7.476 29.865 1.00 71.81 113 THR A CA 1
ATOM 826 C C . THR A 1 113 ? -10.197 6.160 30.047 1.00 71.81 113 THR A C 1
ATOM 828 O O . THR A 1 113 ? -10.435 5.428 31.013 1.00 71.81 113 THR A O 1
ATOM 831 N N . VAL A 1 114 ? -9.306 5.847 29.110 1.00 80.19 114 VAL A N 1
ATOM 832 C CA . VAL A 1 114 ? -8.452 4.663 29.170 1.00 80.19 114 VAL A CA 1
ATOM 833 C C . VAL A 1 114 ? -7.012 5.124 29.257 1.00 80.19 114 VAL A C 1
ATOM 835 O O . VAL A 1 114 ? -6.546 5.844 28.391 1.00 80.19 114 VAL A O 1
ATOM 838 N N . GLU A 1 115 ? -6.292 4.665 30.267 1.00 83.00 115 GLU A N 1
ATOM 839 C CA . GLU A 1 115 ? -4.884 5.007 30.440 1.00 83.00 115 GLU A CA 1
ATOM 840 C C . GLU A 1 115 ? -4.023 3.741 30.414 1.00 83.00 115 GLU A C 1
ATOM 842 O O . GLU A 1 115 ? -4.417 2.695 30.962 1.00 83.00 115 GLU A O 1
ATOM 847 N N . PRO A 1 116 ? -2.827 3.791 29.807 1.00 78.25 116 PRO A N 1
ATOM 848 C CA . PRO A 1 116 ? -1.797 2.803 30.063 1.00 78.25 116 PRO A CA 1
ATOM 849 C C . PRO A 1 116 ? -1.481 2.764 31.556 1.00 78.25 116 PRO A C 1
ATOM 851 O O . PRO A 1 116 ? -1.348 3.794 32.216 1.00 78.25 116 PRO A O 1
ATOM 854 N N . ALA A 1 117 ? -1.323 1.568 32.113 1.00 72.44 117 ALA A N 1
ATOM 855 C CA . ALA A 1 117 ? -0.821 1.457 33.473 1.00 72.44 117 ALA A CA 1
ATOM 856 C C . ALA A 1 117 ? 0.611 1.998 33.556 1.00 72.44 117 ALA A C 1
ATOM 858 O O . ALA A 1 117 ? 1.511 1.465 32.905 1.00 72.44 117 ALA A O 1
ATOM 859 N N . THR A 1 118 ? 0.823 3.021 34.385 1.00 57.22 118 THR A N 1
ATOM 860 C CA . THR A 1 118 ? 2.120 3.677 34.570 1.00 57.22 118 THR A CA 1
ATOM 861 C C . THR A 1 118 ? 3.169 2.675 35.071 1.00 57.22 118 THR A C 1
ATOM 863 O O . THR A 1 118 ? 3.021 2.131 36.170 1.00 57.22 118 THR A O 1
ATOM 866 N N . PRO A 1 119 ? 4.255 2.406 34.324 1.00 44.31 119 PRO A N 1
ATOM 867 C CA . PRO A 1 119 ? 5.460 1.821 34.899 1.00 44.31 119 PRO A CA 1
ATOM 868 C C . PRO A 1 119 ? 6.140 2.885 35.773 1.00 44.31 119 PRO A C 1
ATOM 870 O O . PRO A 1 119 ? 6.147 4.057 35.409 1.00 44.31 119 PRO A O 1
ATOM 873 N N . ALA A 1 120 ? 6.709 2.504 36.919 1.00 32.88 120 ALA A N 1
ATOM 874 C CA . ALA A 1 120 ? 7.372 3.447 37.822 1.00 32.88 120 ALA A CA 1
ATOM 875 C C . ALA A 1 120 ? 8.615 4.083 37.166 1.00 32.88 120 ALA A C 1
ATOM 877 O O . ALA A 1 120 ? 9.680 3.472 37.197 1.00 32.88 120 ALA A O 1
ATOM 878 N N . ILE A 1 121 ? 8.469 5.279 36.581 1.00 33.91 121 ILE A N 1
ATOM 879 C CA . ILE A 1 121 ? 9.544 6.216 36.208 1.00 33.91 121 ILE A CA 1
ATOM 880 C C . ILE A 1 121 ? 9.014 7.658 36.362 1.00 33.91 121 ILE A C 1
ATOM 882 O O . ILE A 1 121 ? 7.885 7.947 35.962 1.00 33.91 121 ILE A O 1
ATOM 886 N N . ASP A 1 122 ? 9.845 8.513 36.970 1.00 32.44 122 ASP A N 1
ATOM 887 C CA . ASP A 1 122 ? 9.653 9.947 37.246 1.00 32.44 122 ASP A CA 1
ATOM 888 C C . ASP A 1 122 ? 9.272 10.770 36.004 1.00 32.44 122 ASP A C 1
ATOM 890 O O . ASP A 1 122 ? 9.883 10.630 34.943 1.00 32.44 122 ASP A O 1
ATOM 894 N N . LYS A 1 123 ? 8.298 11.677 36.163 1.00 29.94 123 LYS A N 1
ATOM 895 C CA . LYS A 1 123 ? 7.927 12.698 35.170 1.00 29.94 123 LYS A CA 1
ATOM 896 C C . LYS A 1 123 ? 8.462 14.071 35.592 1.00 29.94 123 LYS A C 1
ATOM 898 O O . LYS A 1 123 ? 8.291 14.466 36.741 1.00 29.94 123 LYS A O 1
ATOM 903 N N . GLN A 1 124 ? 9.044 14.799 34.640 1.00 29.02 124 GLN A N 1
ATOM 904 C CA . GLN A 1 124 ? 9.199 16.258 34.676 1.00 29.02 124 GLN A CA 1
ATOM 905 C C . GLN A 1 124 ? 8.076 16.906 33.847 1.00 29.02 124 GLN A C 1
ATOM 907 O O . GLN A 1 124 ? 7.670 16.347 32.826 1.00 29.02 124 GLN A O 1
ATOM 912 N N . GLU A 1 125 ? 7.571 18.046 34.320 1.00 34.25 125 GLU A N 1
ATOM 913 C CA . GLU A 1 125 ? 6.598 18.929 33.653 1.00 34.25 125 GLU A CA 1
ATOM 914 C C . GLU A 1 125 ? 7.313 19.930 32.733 1.00 34.25 125 GLU A C 1
ATOM 916 O O . GLU A 1 125 ? 8.460 20.261 33.018 1.00 34.25 125 GLU A O 1
ATOM 921 N N . ASP A 1 126 ? 6.636 20.415 31.677 1.00 33.31 126 ASP A N 1
ATOM 922 C CA . ASP A 1 126 ? 6.623 21.851 31.331 1.00 33.31 126 ASP A CA 1
ATOM 923 C C . ASP A 1 126 ? 5.652 22.238 30.177 1.00 33.31 126 ASP A C 1
ATOM 925 O O . ASP A 1 126 ? 5.646 21.624 29.113 1.00 33.31 126 ASP A O 1
ATOM 929 N N . LEU A 1 127 ? 4.891 23.311 30.465 1.00 28.41 127 LEU A N 1
ATOM 930 C CA . LEU A 1 127 ? 4.607 24.568 29.724 1.00 28.41 127 LEU A CA 1
ATOM 931 C C . LEU A 1 127 ? 3.738 24.670 28.439 1.00 28.41 127 LEU A C 1
ATOM 933 O O . LEU A 1 127 ? 4.176 24.360 27.338 1.00 28.41 127 LEU A O 1
ATOM 937 N N . ASP A 1 128 ? 2.562 25.287 28.664 1.00 32.28 128 ASP A N 1
ATOM 938 C CA . ASP A 1 128 ? 1.961 26.549 28.141 1.00 32.28 128 ASP A CA 1
ATOM 939 C C . ASP A 1 128 ? 1.841 26.837 26.622 1.00 32.28 128 ASP A C 1
ATOM 941 O O . ASP A 1 128 ? 2.828 27.063 25.919 1.00 32.28 128 ASP A O 1
ATOM 945 N N . ASP A 1 129 ? 0.585 26.982 26.166 1.00 28.56 129 ASP A N 1
ATOM 946 C CA . ASP A 1 129 ? 0.179 27.245 24.779 1.00 28.56 129 ASP A CA 1
ATOM 947 C C . ASP A 1 129 ? -0.267 28.708 24.566 1.00 28.56 129 ASP A C 1
ATOM 949 O O . ASP A 1 129 ? -1.126 29.258 25.262 1.00 28.56 129 ASP A O 1
ATOM 953 N N . GLY A 1 130 ? 0.313 29.354 23.550 1.00 29.62 130 GLY A N 1
ATOM 954 C CA . GLY A 1 130 ? 0.086 30.757 23.199 1.00 29.62 130 GLY A CA 1
ATOM 955 C C . GLY A 1 130 ? -1.269 31.050 22.538 1.00 29.62 130 GLY A C 1
ATOM 956 O O . GLY A 1 130 ? -1.717 30.353 21.631 1.00 29.62 130 GLY A O 1
ATOM 957 N N . LYS A 1 131 ? -1.894 32.161 22.953 1.00 29.09 131 LYS A N 1
ATOM 958 C CA . LYS A 1 131 ? -3.166 32.684 22.424 1.00 29.09 131 LYS A CA 1
ATOM 959 C C . LYS A 1 131 ? -3.017 33.342 21.044 1.00 29.09 131 LYS A C 1
ATOM 961 O O . LYS A 1 131 ? -2.188 34.236 20.863 1.00 29.09 131 LYS A O 1
ATOM 966 N N . ALA A 1 132 ? -3.898 32.978 20.111 1.00 28.39 132 ALA A N 1
ATOM 967 C CA . ALA A 1 132 ? -4.119 33.677 18.842 1.00 28.39 132 ALA A CA 1
ATOM 968 C C . ALA A 1 132 ? -5.107 34.857 18.999 1.00 28.39 132 ALA A C 1
ATOM 970 O O . ALA A 1 132 ? -5.990 34.837 19.856 1.00 28.39 132 ALA A O 1
ATOM 971 N N . LYS A 1 133 ? -4.934 35.902 18.177 1.00 29.23 133 LYS A N 1
ATOM 972 C CA . LYS A 1 133 ? -5.752 37.132 18.143 1.00 29.23 133 LYS A CA 1
ATOM 973 C C . LYS A 1 133 ? -7.082 36.906 17.410 1.00 29.23 133 LYS A C 1
ATOM 975 O O . LYS A 1 133 ? -7.075 36.349 16.318 1.00 29.23 133 LYS A O 1
ATOM 980 N N . ALA A 1 134 ? -8.177 37.401 17.987 1.00 30.45 134 ALA A N 1
ATOM 981 C CA . ALA A 1 134 ? -9.524 37.377 17.416 1.00 30.45 134 ALA A CA 1
ATOM 982 C C . ALA A 1 134 ? -9.789 38.584 16.491 1.00 30.45 134 ALA A C 1
ATOM 984 O O . ALA A 1 134 ? -9.355 39.698 16.789 1.00 30.45 134 ALA A O 1
ATOM 985 N N . GLU A 1 135 ? -10.507 38.349 15.390 1.00 37.00 135 GLU A N 1
ATOM 986 C CA . GLU A 1 135 ? -11.118 39.377 14.532 1.00 37.00 135 GLU A CA 1
ATOM 987 C C . GLU A 1 135 ? -12.445 39.877 15.141 1.00 37.00 135 GLU A C 1
ATOM 989 O O . GLU A 1 135 ? -13.152 39.124 15.812 1.00 37.00 135 GLU A O 1
ATOM 994 N N . GLU A 1 136 ? -12.780 41.155 14.929 1.00 40.72 136 GLU A N 1
ATOM 995 C CA . GLU A 1 136 ? -13.971 41.817 15.489 1.00 40.72 136 GLU A CA 1
ATOM 996 C C . GLU A 1 136 ? -15.269 41.367 14.791 1.00 40.72 136 GLU A C 1
ATOM 998 O O . GLU A 1 136 ? -15.598 41.814 13.694 1.00 40.72 136 GLU A O 1
ATOM 1003 N N . THR A 1 137 ? -16.037 40.501 15.455 1.00 51.59 137 THR A N 1
ATOM 1004 C CA . THR A 1 137 ? -17.433 40.174 15.115 1.00 51.59 137 THR A CA 1
ATOM 1005 C C . THR A 1 137 ? -18.418 41.144 15.786 1.00 51.59 137 THR A C 1
ATOM 1007 O O . THR A 1 137 ? -18.105 41.720 16.830 1.00 51.59 137 THR A O 1
ATOM 1010 N N . ALA A 1 138 ? -19.632 41.294 15.237 1.00 60.72 138 ALA A N 1
ATOM 1011 C CA . ALA A 1 138 ? -20.728 42.031 15.882 1.00 60.72 138 ALA A CA 1
ATOM 1012 C C . ALA A 1 138 ? -21.007 41.505 17.307 1.00 60.72 138 ALA A C 1
ATOM 1014 O O . ALA A 1 138 ? -20.826 40.321 17.582 1.00 60.72 138 ALA A O 1
ATOM 1015 N N . THR A 1 139 ? -21.443 42.369 18.231 1.00 75.38 139 THR A N 1
ATOM 1016 C CA . THR A 1 139 ? -21.761 41.948 19.607 1.00 75.38 139 THR A CA 1
ATOM 1017 C C . THR A 1 139 ? -23.113 41.233 19.669 1.00 75.38 139 THR A C 1
ATOM 1019 O O . THR A 1 139 ? -24.011 41.494 18.864 1.00 75.38 139 THR A O 1
ATOM 1022 N N . ILE A 1 140 ? -23.302 40.348 20.655 1.00 78.31 140 ILE A N 1
ATOM 1023 C CA . ILE A 1 140 ? -24.570 39.618 20.827 1.00 78.31 140 ILE A CA 1
ATOM 1024 C C . ILE A 1 140 ? -25.765 40.555 21.065 1.00 78.31 140 ILE A C 1
ATOM 1026 O O . ILE A 1 140 ? -26.865 40.281 20.586 1.00 78.31 140 ILE A O 1
ATOM 1030 N N . ASP A 1 141 ? -25.550 41.698 21.721 1.00 78.62 141 ASP A N 1
ATOM 1031 C CA . ASP A 1 141 ? -26.571 42.735 21.918 1.00 78.62 141 ASP A CA 1
ATOM 1032 C C . ASP A 1 141 ? -27.050 43.316 20.584 1.00 78.62 141 ASP A C 1
ATOM 1034 O O . ASP A 1 141 ? -28.239 43.578 20.390 1.00 78.62 141 ASP A O 1
ATOM 1038 N N . GLN A 1 142 ? -26.125 43.487 19.638 1.00 80.38 142 GLN A N 1
ATOM 1039 C CA . GLN A 1 142 ? -26.418 44.049 18.328 1.00 80.38 142 GLN A CA 1
ATOM 1040 C C . GLN A 1 142 ? -27.222 43.072 17.467 1.00 80.38 142 GLN A C 1
ATOM 1042 O O . GLN A 1 142 ? -28.236 43.457 16.885 1.00 80.38 142 GLN A O 1
ATOM 1047 N N . VAL A 1 143 ? -26.837 41.795 17.481 1.00 82.19 143 VAL A N 1
ATOM 1048 C CA . VAL A 1 143 ? -27.585 40.705 16.839 1.00 82.19 143 VAL A CA 1
ATOM 1049 C C . VAL A 1 143 ? -28.981 40.549 17.454 1.00 82.19 143 VAL A C 1
ATOM 1051 O O . VAL A 1 143 ? -29.974 40.450 16.733 1.00 82.19 143 VAL A O 1
ATOM 1054 N N . THR A 1 144 ? -29.081 40.592 18.786 1.00 85.69 144 THR A N 1
ATOM 1055 C CA . THR A 1 144 ? -30.358 40.518 19.517 1.00 85.69 144 THR A CA 1
ATOM 1056 C C . THR A 1 144 ? -31.296 41.642 19.098 1.00 85.69 144 THR A C 1
ATOM 1058 O O . THR A 1 144 ? -32.473 41.408 18.819 1.00 85.69 144 THR A O 1
ATOM 1061 N N . LYS A 1 145 ? -30.768 42.866 19.004 1.00 87.50 145 LYS A N 1
ATOM 1062 C CA . LYS A 1 145 ? -31.536 44.027 18.567 1.00 87.50 145 LYS A CA 1
ATOM 1063 C C . LYS A 1 145 ? -32.066 43.860 17.142 1.00 87.50 145 LYS A C 1
ATOM 1065 O O . LYS A 1 145 ? -33.243 44.119 16.919 1.00 87.50 145 LYS A O 1
ATOM 1070 N N . TRP A 1 146 ? -31.249 43.378 16.202 1.00 91.81 146 TRP A N 1
ATOM 1071 C CA . TRP A 1 146 ? -31.693 43.149 14.821 1.00 91.81 146 TRP A CA 1
ATOM 1072 C C . TRP A 1 146 ? -32.867 42.172 14.730 1.00 91.81 146 TRP A C 1
ATOM 1074 O O . TRP A 1 146 ? -33.809 42.409 13.973 1.00 91.81 146 TRP A O 1
ATOM 1084 N N . ILE A 1 147 ? -32.845 41.103 15.529 1.00 89.38 147 ILE A N 1
ATOM 1085 C CA . ILE A 1 147 ? -33.945 40.135 15.579 1.00 89.38 147 ILE A CA 1
ATOM 1086 C C . ILE A 1 147 ? -35.204 40.774 16.158 1.00 89.38 147 ILE A C 1
ATOM 1088 O O . ILE A 1 147 ? -36.267 40.644 15.559 1.00 89.38 147 ILE A O 1
ATOM 1092 N N . LEU A 1 148 ? -35.106 41.466 17.298 1.00 89.06 148 LEU A N 1
ATOM 1093 C CA . LEU A 1 148 ? -36.265 42.096 17.940 1.00 89.06 148 LEU A CA 1
ATOM 1094 C C . LEU A 1 148 ? -36.901 43.170 17.049 1.00 89.06 148 LEU A C 1
ATOM 1096 O O . LEU A 1 148 ? -38.125 43.201 16.912 1.00 89.06 148 LEU A O 1
ATOM 1100 N N . ASP A 1 149 ? -36.079 44.004 16.407 1.00 89.06 149 ASP A N 1
ATOM 1101 C CA . ASP A 1 149 ? -36.539 45.025 15.465 1.00 89.06 149 ASP A CA 1
ATOM 1102 C C . ASP A 1 149 ? -37.259 44.369 14.275 1.00 89.06 149 ASP A C 1
ATOM 1104 O O . ASP A 1 149 ? -38.349 44.795 13.892 1.00 89.06 149 ASP A O 1
ATOM 1108 N N . SER A 1 150 ? -36.705 43.283 13.730 1.00 89.56 150 SER A N 1
ATOM 1109 C CA . SER A 1 150 ? -37.318 42.552 12.619 1.00 89.56 150 SER A CA 1
ATOM 1110 C C . SER A 1 150 ? -38.616 41.831 13.008 1.00 89.56 150 SER A C 1
ATOM 1112 O O . SER A 1 150 ? -39.607 41.936 12.287 1.00 89.56 150 SER A O 1
ATOM 1114 N N . LEU A 1 151 ? -38.660 41.153 14.162 1.00 88.94 151 LEU A N 1
ATOM 1115 C CA . LEU A 1 151 ? -39.873 40.504 14.685 1.00 88.94 151 LEU A CA 1
ATOM 1116 C C . LEU A 1 151 ? -41.008 41.518 14.869 1.00 88.94 151 LEU A C 1
ATOM 1118 O O . LEU A 1 151 ? -42.152 41.235 14.514 1.00 88.94 151 LEU A O 1
ATOM 1122 N N . SER A 1 152 ? -40.674 42.713 15.368 1.00 87.44 152 SER A N 1
ATOM 1123 C CA . SER A 1 152 ? -41.607 43.830 15.529 1.00 87.44 152 SER A CA 1
ATOM 1124 C C . SER A 1 152 ? -42.129 44.340 14.181 1.00 87.44 152 SER A C 1
ATOM 1126 O O . SER A 1 152 ? -43.340 44.430 13.980 1.00 87.44 152 SER A O 1
ATOM 1128 N N . VAL A 1 153 ? -41.236 44.603 13.217 1.00 88.50 153 VAL A N 1
ATOM 1129 C CA . VAL A 1 153 ? -41.605 45.063 11.862 1.00 88.50 153 VAL A CA 1
ATOM 1130 C C . VAL A 1 153 ? -42.485 44.045 11.135 1.00 88.50 153 VAL A C 1
ATOM 1132 O O . VAL A 1 153 ? -43.406 44.428 10.414 1.00 88.50 153 VAL A O 1
ATOM 1135 N N . GLN A 1 154 ? -42.217 42.755 11.324 1.00 86.25 154 GLN A N 1
ATOM 1136 C CA . GLN A 1 154 ? -42.931 41.666 10.660 1.00 86.25 154 GLN A CA 1
ATOM 1137 C C . GLN A 1 154 ? -44.155 41.167 11.447 1.00 86.25 154 GLN A C 1
ATOM 1139 O O . GLN A 1 154 ? -44.841 40.256 10.990 1.00 86.25 154 GLN A O 1
ATOM 1144 N N . ASN A 1 155 ? -44.465 41.790 12.592 1.00 87.06 155 ASN A N 1
ATOM 1145 C CA . ASN A 1 155 ? -45.621 41.489 13.438 1.00 87.06 155 ASN A CA 1
ATOM 1146 C C . ASN A 1 155 ? -45.704 40.007 13.861 1.00 87.06 155 ASN A C 1
ATOM 1148 O O . ASN A 1 155 ? -46.785 39.413 13.889 1.00 87.06 155 ASN A O 1
ATOM 1152 N N . VAL A 1 156 ? -44.548 39.404 14.157 1.00 85.38 156 VAL A N 1
ATOM 1153 C CA . VAL A 1 156 ? -44.446 38.023 14.644 1.00 85.38 156 VAL A CA 1
ATOM 1154 C C . VAL A 1 156 ? -44.794 37.986 16.133 1.00 85.38 156 VAL A C 1
ATOM 1156 O O . VAL A 1 156 ? -44.230 38.734 16.930 1.00 85.38 156 VAL A O 1
ATOM 1159 N N . ASP A 1 157 ? -45.724 37.109 16.512 1.00 84.81 157 ASP A N 1
ATOM 1160 C CA . ASP A 1 157 ? -46.185 36.965 17.895 1.00 84.81 157 ASP A CA 1
ATOM 1161 C C . ASP A 1 157 ? -45.121 36.294 18.785 1.00 84.81 157 ASP A C 1
ATOM 1163 O O . ASP A 1 157 ? -44.572 35.247 18.436 1.00 84.81 157 ASP A O 1
ATOM 1167 N N . ILE A 1 158 ? -44.833 36.891 19.947 1.00 83.94 158 ILE A N 1
ATOM 1168 C CA . ILE A 1 158 ? -43.825 36.408 20.903 1.00 83.94 158 ILE A CA 1
ATOM 1169 C C . ILE A 1 158 ? -44.541 35.915 22.159 1.00 83.94 158 ILE A C 1
ATOM 1171 O O . ILE A 1 158 ? -45.059 36.702 22.950 1.00 83.94 158 ILE A O 1
ATOM 1175 N N . GLN A 1 159 ? -44.528 34.599 22.368 1.00 82.12 159 GLN A N 1
ATOM 1176 C CA . GLN A 1 159 ? -45.201 33.948 23.491 1.00 82.12 159 GLN A CA 1
ATOM 1177 C C . GLN A 1 159 ? -44.210 33.473 24.571 1.00 82.12 159 GLN A C 1
ATOM 1179 O O . GLN A 1 159 ? -43.077 33.092 24.262 1.00 82.12 159 GLN A O 1
ATOM 1184 N N . PRO A 1 160 ? -44.612 33.430 25.859 1.00 76.44 160 PRO A N 1
ATOM 1185 C CA . PRO A 1 160 ? -43.811 32.809 26.908 1.00 76.44 160 PRO A CA 1
ATOM 1186 C C . PRO A 1 160 ? -43.619 31.312 26.644 1.00 76.44 160 PRO A C 1
ATOM 1188 O O . PRO A 1 160 ? -44.577 30.612 26.325 1.00 76.44 160 PRO A O 1
ATOM 1191 N N . LEU A 1 161 ? -42.416 30.787 26.892 1.00 75.19 161 LEU A N 1
ATOM 1192 C CA . LEU A 1 161 ? -42.088 29.363 26.716 1.00 75.19 161 LEU A CA 1
ATOM 1193 C C . LEU A 1 161 ? -43.063 28.404 27.430 1.00 75.19 161 LEU A C 1
ATOM 1195 O O . LEU A 1 161 ? -43.328 27.308 26.949 1.00 75.19 161 LEU A O 1
ATOM 1199 N N . SER A 1 162 ? -43.629 28.826 28.565 1.00 73.31 162 SER A N 1
ATOM 1200 C CA . SER A 1 162 ? -44.612 28.056 29.339 1.00 73.31 162 SER A CA 1
ATOM 1201 C C . SER A 1 162 ? -45.940 27.805 28.612 1.00 73.31 162 SER A C 1
ATOM 1203 O O . SER A 1 162 ? -46.761 27.045 29.118 1.00 73.31 162 SER A O 1
ATOM 1205 N N . SER A 1 163 ? -46.177 28.445 27.463 1.00 77.75 163 SER A N 1
ATOM 1206 C CA . SER A 1 163 ? -47.354 28.213 26.616 1.00 77.75 163 SER A CA 1
ATOM 1207 C C . SER A 1 163 ? -47.240 26.959 25.735 1.00 77.75 163 SER A C 1
ATOM 1209 O O . SER A 1 163 ? -48.262 26.456 25.266 1.00 77.75 163 SER A O 1
ATOM 1211 N N . LEU A 1 164 ? -46.031 26.412 25.548 1.00 77.06 164 LEU A N 1
ATOM 1212 C CA . LEU A 1 164 ? -45.787 25.248 24.693 1.00 77.06 164 LEU A CA 1
ATOM 1213 C C . LEU A 1 164 ? -46.097 23.920 25.409 1.00 77.06 164 LEU A C 1
ATOM 1215 O O . LEU A 1 164 ? -45.859 23.755 26.609 1.00 77.06 164 LEU A O 1
ATOM 1219 N N . LYS A 1 165 ? -46.601 22.925 24.664 1.00 79.31 165 LYS A N 1
ATOM 1220 C CA . LYS A 1 165 ? -46.869 21.575 25.194 1.00 79.31 165 LYS A CA 1
ATOM 1221 C C . LYS A 1 165 ? -45.578 20.762 25.322 1.00 79.31 165 LYS A C 1
ATOM 1223 O O . LYS A 1 165 ? -44.858 20.577 24.348 1.00 79.31 165 LYS A O 1
ATOM 1228 N N . ALA A 1 166 ? -45.338 20.186 26.500 1.00 77.12 166 ALA A N 1
ATOM 1229 C CA . ALA A 1 166 ? -44.208 19.285 26.728 1.00 77.12 166 ALA A CA 1
ATOM 1230 C C . ALA A 1 166 ? -44.469 17.861 26.197 1.00 77.12 166 ALA A C 1
ATOM 1232 O O . ALA A 1 166 ? -45.549 17.298 26.392 1.00 77.12 166 ALA A O 1
ATOM 1233 N N . GLN A 1 167 ? -43.450 17.249 25.587 1.00 77.81 167 GLN A N 1
ATOM 1234 C CA . GLN A 1 167 ? -43.446 15.846 25.158 1.00 77.81 167 GLN A CA 1
ATOM 1235 C C . GLN A 1 167 ? -42.710 14.959 26.178 1.00 77.81 167 GLN A C 1
ATOM 1237 O O . GLN A 1 167 ? -41.796 15.409 26.869 1.00 77.81 167 GLN A O 1
ATOM 1242 N N . LYS A 1 168 ? -43.076 13.671 26.274 1.00 78.56 168 LYS A N 1
ATOM 1243 C CA . LYS A 1 168 ? -42.301 12.699 27.062 1.00 78.56 168 LYS A CA 1
ATOM 1244 C C . LYS A 1 168 ? -40.931 12.463 26.428 1.00 78.56 168 LYS A C 1
ATOM 1246 O O . LYS A 1 168 ? -40.837 12.188 25.235 1.00 78.56 168 LYS A O 1
ATOM 1251 N N . ALA A 1 169 ? -39.899 12.452 27.268 1.00 72.19 169 ALA A N 1
ATOM 1252 C CA . ALA A 1 169 ? -38.512 12.176 26.895 1.00 72.19 169 ALA A CA 1
ATOM 1253 C C . ALA A 1 169 ? -38.345 10.921 26.018 1.00 72.19 169 ALA A C 1
ATOM 1255 O O . ALA A 1 169 ? -37.717 10.987 24.968 1.00 72.19 169 ALA A O 1
ATOM 1256 N N . SER A 1 170 ? -38.940 9.793 26.420 1.00 69.56 170 SER A N 1
ATOM 1257 C CA . SER A 1 170 ? -38.835 8.522 25.690 1.00 69.56 170 SER A CA 1
ATOM 1258 C C . SER A 1 170 ? -39.436 8.587 24.288 1.00 69.56 170 SER A C 1
ATOM 1260 O O . SER A 1 170 ? -38.890 8.023 23.344 1.00 69.56 170 SER A O 1
ATOM 1262 N N . ASP A 1 171 ? -40.556 9.295 24.147 1.00 73.94 171 ASP A N 1
ATOM 1263 C CA . ASP A 1 171 ? -41.277 9.393 22.880 1.00 73.94 171 ASP A CA 1
ATOM 1264 C C . ASP A 1 171 ? -40.522 10.325 21.924 1.00 73.94 171 ASP A C 1
ATOM 1266 O O . ASP A 1 171 ? -40.404 10.025 20.739 1.00 73.94 171 ASP A O 1
ATOM 1270 N N . PHE A 1 172 ? -39.955 11.416 22.454 1.00 75.81 172 PHE A N 1
ATOM 1271 C CA . PHE A 1 172 ? -39.099 12.330 21.701 1.00 75.81 172 PHE A CA 1
ATOM 1272 C C . PHE A 1 172 ? -37.808 11.645 21.233 1.00 75.81 172 PHE A C 1
ATOM 1274 O O . PHE A 1 172 ? -37.486 11.707 20.048 1.00 75.81 172 PHE A O 1
ATOM 1281 N N . ILE A 1 173 ? -37.097 10.956 22.137 1.00 74.44 173 ILE A N 1
ATOM 1282 C CA . ILE A 1 173 ? -35.869 10.218 21.807 1.00 74.44 173 ILE A CA 1
ATOM 1283 C C . ILE A 1 173 ? -36.165 9.169 20.747 1.00 74.44 173 ILE A C 1
ATOM 1285 O O . ILE A 1 173 ? -35.497 9.134 19.721 1.00 74.44 173 ILE A O 1
ATOM 1289 N N . GLY A 1 174 ? -37.186 8.339 20.971 1.00 71.81 174 GLY A N 1
ATOM 1290 C CA . GLY A 1 174 ? -37.561 7.300 20.026 1.00 71.81 174 GLY A CA 1
ATOM 1291 C C . GLY A 1 174 ? -37.863 7.877 18.645 1.00 71.81 174 GLY A C 1
ATOM 1292 O O . GLY A 1 174 ? -37.322 7.381 17.661 1.00 71.81 174 GLY A O 1
ATOM 1293 N N . ALA A 1 175 ? -38.704 8.910 18.554 1.00 72.69 175 ALA A N 1
ATOM 1294 C CA . ALA A 1 175 ? -39.121 9.486 17.274 1.00 72.69 175 ALA A CA 1
ATOM 1295 C C . ALA A 1 175 ? -37.972 10.122 16.471 1.00 72.69 175 ALA A C 1
ATOM 1297 O O . ALA A 1 175 ? -38.057 10.182 15.248 1.00 72.69 175 ALA A O 1
ATOM 1298 N N . ASN A 1 176 ? -36.909 10.570 17.144 1.00 71.31 176 ASN A N 1
ATOM 1299 C CA . ASN A 1 176 ? -35.771 11.243 16.515 1.00 71.31 176 ASN A CA 1
ATOM 1300 C C . ASN A 1 176 ? -34.513 10.363 16.411 1.00 71.31 176 ASN A C 1
ATOM 1302 O O . ASN A 1 176 ? -33.492 10.823 15.903 1.00 71.31 176 ASN A O 1
ATOM 1306 N N . LEU A 1 177 ? -34.561 9.109 16.874 1.00 78.06 177 LEU A N 1
ATOM 1307 C CA . LEU A 1 177 ? -33.415 8.205 16.823 1.00 78.06 177 LEU A CA 1
ATOM 1308 C C . LEU A 1 177 ? -33.204 7.676 15.400 1.00 78.06 177 LEU A C 1
ATOM 1310 O O . LEU A 1 177 ? -34.073 7.016 14.832 1.00 78.06 177 LEU A O 1
ATOM 1314 N N . GLN A 1 178 ? -32.020 7.934 14.851 1.00 73.06 178 GLN A N 1
ATOM 1315 C CA . GLN A 1 178 ? -31.611 7.496 13.514 1.00 73.06 178 GLN A CA 1
ATOM 1316 C C . GLN A 1 178 ? -30.438 6.510 13.590 1.00 73.06 178 GLN A C 1
ATOM 1318 O O . GLN A 1 178 ? -29.681 6.508 14.562 1.00 73.06 178 GLN A O 1
ATOM 1323 N N . ASP A 1 179 ? -30.247 5.694 12.552 1.00 67.56 179 ASP A N 1
ATOM 1324 C CA . ASP A 1 179 ? -29.192 4.664 12.504 1.00 67.56 179 ASP A CA 1
ATOM 1325 C C . ASP A 1 179 ? -27.759 5.223 12.642 1.00 67.56 179 ASP A C 1
ATOM 1327 O O . ASP A 1 179 ? -26.855 4.516 13.087 1.00 67.56 179 ASP A O 1
ATOM 1331 N N . ASN A 1 180 ? -27.548 6.484 12.264 1.00 63.56 180 ASN A N 1
ATOM 1332 C CA . ASN A 1 180 ? -26.275 7.210 12.317 1.00 63.56 180 ASN A CA 1
ATOM 1333 C C . ASN A 1 180 ? -26.091 8.043 13.603 1.00 63.56 180 ASN A C 1
ATOM 1335 O O . ASN A 1 180 ? -25.212 8.903 13.642 1.00 63.56 180 ASN A O 1
ATOM 1339 N N . SER A 1 181 ? -26.926 7.825 14.621 1.00 68.50 181 SER A N 1
ATOM 1340 C CA . SER A 1 181 ? -26.808 8.499 15.920 1.00 68.50 181 SER A CA 1
ATOM 1341 C C . SER A 1 181 ? -25.591 8.004 16.706 1.00 68.50 181 SER A C 1
ATOM 1343 O O . SER A 1 181 ? -25.034 6.946 16.402 1.00 68.50 181 SER A O 1
ATOM 1345 N N . ASP A 1 182 ? -25.227 8.745 17.754 1.00 72.69 182 ASP A N 1
ATOM 1346 C CA . ASP A 1 182 ? -24.165 8.370 18.688 1.00 72.69 182 ASP A CA 1
ATOM 1347 C C . ASP A 1 182 ? -24.359 6.942 19.219 1.00 72.69 182 ASP A C 1
ATOM 1349 O O . ASP A 1 182 ? -25.472 6.494 19.520 1.00 72.69 182 ASP A O 1
ATOM 1353 N N . GLN A 1 183 ? -23.255 6.209 19.327 1.00 81.38 183 GLN A N 1
ATOM 1354 C CA . GLN A 1 183 ? -23.258 4.790 19.658 1.00 81.38 183 GLN A CA 1
ATOM 1355 C C . GLN A 1 183 ? -22.580 4.539 20.998 1.00 81.38 183 GLN A C 1
ATOM 1357 O O . GLN A 1 183 ? -21.457 4.975 21.234 1.00 81.38 183 GLN A O 1
ATOM 1362 N N . ALA A 1 184 ? -23.221 3.747 21.858 1.00 85.19 184 ALA A N 1
ATOM 1363 C CA . ALA A 1 184 ? -22.630 3.359 23.130 1.00 85.19 184 ALA A CA 1
ATOM 1364 C C . ALA A 1 184 ? -21.397 2.475 22.898 1.00 85.19 184 ALA A C 1
ATOM 1366 O O . ALA A 1 184 ? -21.390 1.622 22.002 1.00 85.19 184 ALA A O 1
ATOM 1367 N N . VAL A 1 185 ? -20.359 2.652 23.718 1.00 85.94 185 VAL A N 1
ATOM 1368 C CA . VAL A 1 185 ? -19.170 1.792 23.686 1.00 85.94 185 VAL A CA 1
ATOM 1369 C C . VAL A 1 185 ? -19.577 0.364 24.036 1.00 85.94 185 VAL A C 1
ATOM 1371 O O . VAL A 1 185 ? -20.257 0.112 25.029 1.00 85.94 185 VAL A O 1
ATOM 1374 N N . LEU A 1 186 ? -19.166 -0.580 23.196 1.00 90.38 186 LEU A N 1
ATOM 1375 C CA . LEU A 1 186 ? -19.455 -1.993 23.382 1.00 90.38 186 LEU A CA 1
ATOM 1376 C C . LEU A 1 186 ? -18.414 -2.650 24.278 1.00 90.38 186 LEU A C 1
ATOM 1378 O O . LEU A 1 186 ? -17.239 -2.732 23.920 1.00 90.38 186 LEU A O 1
ATOM 1382 N N . TYR A 1 187 ? -18.862 -3.219 25.393 1.00 93.00 187 TYR A N 1
ATOM 1383 C CA . TYR A 1 187 ? -17.980 -3.931 26.306 1.00 93.00 187 TYR A CA 1
ATOM 1384 C C . TYR A 1 187 ? -18.015 -5.438 26.053 1.00 93.00 187 TYR A C 1
ATOM 1386 O O . TYR A 1 187 ? -18.991 -6.135 26.333 1.00 93.00 187 TYR A O 1
ATOM 1394 N N . ARG A 1 188 ? -16.894 -5.962 25.557 1.00 92.00 188 ARG A N 1
ATOM 1395 C CA . ARG A 1 188 ? -16.617 -7.411 25.475 1.00 92.00 188 ARG A CA 1
ATOM 1396 C C . ARG A 1 188 ? -15.854 -7.932 26.692 1.00 92.00 188 ARG A C 1
ATOM 1398 O O . ARG A 1 188 ? -15.886 -9.121 27.012 1.00 92.00 188 ARG A O 1
ATOM 1405 N N . SER A 1 189 ? -15.144 -7.015 27.334 1.00 93.00 189 SER A N 1
ATOM 1406 C CA . SER A 1 189 ? -14.352 -7.181 28.543 1.00 93.00 189 SER A CA 1
ATOM 1407 C C . SER A 1 189 ? -14.123 -5.805 29.173 1.00 93.00 189 SER A C 1
ATOM 1409 O O . SER A 1 189 ? -14.231 -4.784 28.490 1.00 93.00 189 SER A O 1
ATOM 1411 N N . ALA A 1 190 ? -13.736 -5.775 30.442 1.00 92.31 190 ALA A N 1
ATOM 1412 C CA . ALA A 1 190 ? -13.181 -4.591 31.091 1.00 92.31 190 ALA A CA 1
ATOM 1413 C C . ALA A 1 190 ? -11.658 -4.519 30.890 1.00 92.31 190 ALA A C 1
ATOM 1415 O O . ALA A 1 190 ? -10.973 -5.544 30.905 1.00 92.31 190 ALA A O 1
ATOM 1416 N N . LEU A 1 191 ? -11.115 -3.313 30.735 1.00 91.44 191 LEU A N 1
ATOM 1417 C CA . LEU A 1 191 ? -9.673 -3.066 30.780 1.00 91.44 191 LEU A CA 1
ATOM 1418 C C . LEU A 1 191 ? -9.251 -2.833 32.231 1.00 91.44 191 LEU A C 1
ATOM 1420 O O . LEU A 1 191 ? -9.452 -1.744 32.765 1.00 91.44 191 LEU A O 1
ATOM 1424 N N . THR A 1 192 ? -8.697 -3.865 32.870 1.00 89.62 192 THR A N 1
ATOM 1425 C CA . THR A 1 192 ? -8.270 -3.811 34.274 1.00 89.62 192 THR A CA 1
ATOM 1426 C C . THR A 1 192 ? -7.013 -4.639 34.539 1.00 89.62 192 THR A C 1
ATOM 1428 O O . THR A 1 192 ? -6.791 -5.704 33.953 1.00 89.62 192 THR A O 1
ATOM 1431 N N . ASN A 1 193 ? -6.196 -4.168 35.483 1.00 86.50 193 ASN A N 1
ATOM 1432 C CA . ASN A 1 193 ? -5.048 -4.903 36.013 1.00 86.50 193 ASN A CA 1
ATOM 1433 C C . ASN A 1 193 ? -5.415 -5.933 37.083 1.00 86.50 193 ASN A C 1
ATOM 1435 O O . ASN A 1 193 ? -4.593 -6.803 37.406 1.00 86.50 193 ASN A O 1
ATOM 1439 N N . GLU A 1 194 ? -6.624 -5.856 37.622 1.00 89.88 194 GLU A N 1
ATOM 1440 C CA . GLU A 1 194 ? -7.078 -6.702 38.714 1.00 89.88 194 GLU A CA 1
ATOM 1441 C C . GLU A 1 194 ? -7.430 -8.105 38.202 1.00 89.88 194 GLU A C 1
ATOM 1443 O O . GLU A 1 194 ? -7.894 -8.299 37.075 1.00 89.88 194 GLU A O 1
ATOM 1448 N N . LYS A 1 195 ? -7.202 -9.132 39.029 1.00 93.38 195 LYS A N 1
ATOM 1449 C CA . LYS A 1 195 ? -7.658 -10.496 38.729 1.00 93.38 195 LYS A CA 1
ATOM 1450 C C . LYS A 1 195 ? -9.161 -10.600 38.985 1.00 93.38 195 LYS A C 1
ATOM 1452 O O . LYS A 1 195 ? -9.590 -11.184 39.974 1.00 93.38 195 LYS A O 1
ATOM 1457 N N . ARG A 1 196 ? -9.954 -10.016 38.094 1.00 95.12 196 ARG A N 1
ATOM 1458 C CA . ARG A 1 196 ? -11.418 -9.975 38.173 1.00 95.12 196 ARG A CA 1
ATOM 1459 C C . ARG A 1 196 ? -12.041 -10.450 36.869 1.00 95.12 196 ARG A C 1
ATOM 1461 O O . ARG A 1 196 ? -11.453 -10.246 35.805 1.00 95.12 196 ARG A O 1
ATOM 1468 N N . VAL A 1 197 ? -13.187 -11.116 36.954 1.00 97.31 197 VAL A N 1
ATOM 1469 C CA . VAL A 1 197 ? -14.003 -11.566 35.812 1.00 97.31 197 VAL A CA 1
ATOM 1470 C C . VAL A 1 197 ? -15.478 -11.354 36.114 1.00 97.31 197 VAL A C 1
ATOM 1472 O O . VAL A 1 197 ? -15.868 -11.425 37.274 1.00 97.31 197 VAL A O 1
ATOM 1475 N N . ALA A 1 198 ? -16.297 -11.135 35.088 1.00 97.69 198 ALA A N 1
ATOM 1476 C CA . ALA A 1 198 ? -17.740 -10.993 35.260 1.00 97.69 198 ALA A CA 1
ATOM 1477 C C . ALA A 1 198 ? -18.462 -12.298 34.930 1.00 97.69 198 ALA A C 1
ATOM 1479 O O . ALA A 1 198 ? -18.198 -12.915 33.891 1.00 97.69 198 ALA A O 1
ATOM 1480 N N . LEU A 1 199 ? -19.406 -12.683 35.788 1.00 97.75 199 LEU A N 1
ATOM 1481 C CA . LEU A 1 199 ? -20.358 -13.755 35.513 1.00 97.75 199 LEU A CA 1
ATOM 1482 C C . LEU A 1 199 ? -21.702 -13.158 35.081 1.00 97.75 199 LEU A C 1
ATOM 1484 O O . LEU A 1 199 ? -22.412 -12.538 35.869 1.00 97.75 199 LEU A O 1
ATOM 1488 N N . CYS A 1 200 ? -22.060 -13.379 33.822 1.00 97.44 200 CYS A N 1
ATOM 1489 C CA . CYS A 1 200 ? -23.335 -13.011 33.226 1.00 97.44 200 CYS A CA 1
ATOM 1490 C C . CYS A 1 200 ? -24.227 -14.257 33.136 1.00 97.44 200 CYS A C 1
ATOM 1492 O O . CYS A 1 200 ? -23.814 -15.299 32.625 1.00 97.44 200 CYS A O 1
ATOM 1494 N N . VAL A 1 201 ? -25.466 -14.159 33.608 1.00 96.69 201 VAL A N 1
ATOM 1495 C CA . VAL A 1 201 ? -26.427 -15.269 33.609 1.00 96.69 201 VAL A CA 1
ATOM 1496 C C . VAL A 1 201 ? -27.675 -14.847 32.851 1.00 96.69 201 VAL A C 1
ATOM 1498 O O . VAL A 1 201 ? -28.261 -13.814 33.161 1.00 96.69 201 VAL A O 1
ATOM 1501 N N . ARG A 1 202 ? -28.107 -15.658 31.885 1.00 94.50 202 ARG A N 1
ATOM 1502 C CA . ARG A 1 202 ? -29.369 -15.465 31.150 1.00 94.50 202 ARG A CA 1
ATOM 1503 C C . ARG A 1 202 ? -30.331 -16.628 31.375 1.00 94.50 202 ARG A C 1
ATOM 1505 O O . ARG A 1 202 ? -29.964 -17.643 31.958 1.00 94.50 202 ARG A O 1
ATOM 1512 N N . GLY A 1 203 ? -31.564 -16.493 30.893 1.00 91.31 203 GLY A N 1
ATOM 1513 C CA . GLY A 1 203 ? -32.510 -17.616 30.843 1.00 91.31 203 GLY A CA 1
ATOM 1514 C C . GLY A 1 203 ? -33.061 -18.049 32.206 1.00 91.31 203 GLY A C 1
ATOM 1515 O O . GLY A 1 203 ? -33.593 -19.150 32.338 1.00 91.31 203 GLY A O 1
ATOM 1516 N N . ILE A 1 204 ? -32.958 -17.202 33.237 1.00 91.56 204 ILE A N 1
ATOM 1517 C CA . ILE A 1 204 ? -33.502 -17.529 34.555 1.00 91.56 204 ILE A CA 1
ATOM 1518 C C . ILE A 1 204 ? -35.040 -17.463 34.536 1.00 91.56 204 ILE A C 1
ATOM 1520 O O . ILE A 1 204 ? -35.638 -16.390 34.458 1.00 91.56 204 ILE A O 1
ATOM 1524 N N . GLY A 1 205 ? -35.687 -18.633 34.570 1.00 83.75 205 GLY A N 1
ATOM 1525 C CA . GLY A 1 205 ? -37.141 -18.756 34.405 1.00 83.75 205 GLY A CA 1
ATOM 1526 C C . GLY A 1 205 ? -37.900 -19.153 35.670 1.00 83.75 205 GLY A C 1
ATOM 1527 O O . GLY A 1 205 ? -39.079 -18.835 35.803 1.00 83.75 205 GLY A O 1
ATOM 1528 N N . THR A 1 206 ? -37.252 -19.844 36.614 1.00 89.31 206 THR A N 1
ATOM 1529 C CA . THR A 1 206 ? -37.927 -20.398 37.800 1.00 89.31 206 THR A CA 1
ATOM 1530 C C . THR A 1 206 ? -37.156 -20.165 39.095 1.00 89.31 206 THR A C 1
ATOM 1532 O O . THR A 1 206 ? -35.923 -20.134 39.130 1.00 89.31 206 THR A O 1
ATOM 1535 N N . ARG A 1 207 ? -37.892 -20.104 40.210 1.00 90.44 207 ARG A N 1
ATOM 1536 C CA . ARG A 1 207 ? -37.311 -19.995 41.555 1.00 90.44 207 ARG A CA 1
ATOM 1537 C C . ARG A 1 207 ? -36.416 -21.185 41.911 1.00 90.44 207 ARG A C 1
ATOM 1539 O O . ARG A 1 207 ? -35.377 -21.001 42.532 1.00 90.44 207 ARG A O 1
ATOM 1546 N N . ALA A 1 208 ? -36.770 -22.395 41.476 1.00 90.56 208 ALA A N 1
ATOM 1547 C CA . ALA A 1 208 ? -35.970 -23.594 41.729 1.00 90.56 208 ALA A CA 1
ATOM 1548 C C . ALA A 1 208 ? -34.603 -23.556 41.022 1.00 90.56 208 ALA A C 1
ATOM 1550 O O . ALA A 1 208 ? -33.599 -23.957 41.615 1.00 90.56 208 ALA A O 1
ATOM 1551 N N . GLN A 1 209 ? -34.550 -23.061 39.779 1.00 91.44 209 GLN A N 1
ATOM 1552 C CA . GLN A 1 209 ? -33.286 -22.825 39.071 1.00 91.44 209 GLN A CA 1
ATOM 1553 C C . GLN A 1 209 ? -32.433 -21.796 39.823 1.00 91.44 209 GLN A C 1
ATOM 1555 O O . GLN A 1 209 ? -31.258 -22.050 40.089 1.00 91.44 209 GLN A O 1
ATOM 1560 N N . TYR A 1 210 ? -33.043 -20.683 40.243 1.00 95.50 210 TYR A N 1
ATOM 1561 C CA . TYR A 1 210 ? -32.339 -19.621 40.960 1.00 95.50 210 TYR A CA 1
ATOM 1562 C C . TYR A 1 210 ? -31.767 -20.096 42.300 1.00 95.50 210 TYR A C 1
ATOM 1564 O O . TYR A 1 210 ? -30.601 -19.850 42.583 1.00 95.50 210 TYR A O 1
ATOM 1572 N N . GLU A 1 211 ? -32.524 -20.852 43.100 1.00 94.94 211 GLU A N 1
ATOM 1573 C CA . GLU A 1 211 ? -32.035 -21.359 44.391 1.00 94.94 211 GLU A CA 1
ATOM 1574 C C . GLU A 1 211 ? -30.829 -22.302 44.250 1.00 94.94 211 GLU A C 1
ATOM 1576 O O . GLU A 1 211 ? -29.928 -22.291 45.094 1.00 94.94 211 GLU A O 1
ATOM 1581 N N . LYS A 1 212 ? -30.766 -23.108 43.179 1.00 94.38 212 LYS A N 1
ATOM 1582 C CA . LYS A 1 212 ? -29.583 -23.939 42.893 1.00 94.38 212 LYS A CA 1
ATOM 1583 C C . LYS A 1 212 ? -28.362 -23.069 42.603 1.00 94.38 212 LYS A C 1
ATOM 1585 O O . LYS A 1 212 ? -27.298 -23.295 43.179 1.00 94.38 212 LYS A O 1
ATOM 1590 N N . LEU A 1 213 ? -28.532 -22.059 41.754 1.00 96.06 213 LEU A N 1
ATOM 1591 C CA . LEU A 1 213 ? -27.455 -21.153 41.378 1.00 96.06 213 LEU A CA 1
ATOM 1592 C C . LEU A 1 213 ? -26.998 -20.287 42.560 1.00 96.06 213 LEU A C 1
ATOM 1594 O O . LEU A 1 213 ? -25.806 -20.189 42.821 1.00 96.06 213 LEU A O 1
ATOM 1598 N N . LYS A 1 214 ? -27.927 -19.755 43.355 1.00 96.81 214 LYS A N 1
ATOM 1599 C CA . LYS A 1 214 ? -27.647 -18.997 44.582 1.00 96.81 214 LYS A CA 1
ATOM 1600 C C . LYS A 1 214 ? -26.793 -19.791 45.569 1.00 96.81 214 LYS A C 1
ATOM 1602 O O . LYS A 1 214 ? -25.826 -19.263 46.117 1.00 96.81 214 LYS A O 1
ATOM 1607 N N . LYS A 1 215 ? -27.113 -21.071 45.799 1.00 96.69 215 LYS A N 1
ATOM 1608 C CA . LYS A 1 215 ? -26.290 -21.952 46.651 1.00 96.69 215 LYS A CA 1
ATOM 1609 C C . LYS A 1 215 ? -24.868 -22.090 46.108 1.00 96.69 215 LYS A C 1
ATOM 1611 O O . LYS A 1 215 ? -23.916 -22.064 46.888 1.00 96.69 215 LYS A O 1
ATOM 1616 N N . LEU A 1 216 ? -24.727 -22.213 44.789 1.00 96.81 216 LEU A N 1
ATOM 1617 C CA . LEU A 1 216 ? -23.430 -22.297 44.127 1.00 96.81 216 LEU A CA 1
ATOM 1618 C C . LEU A 1 216 ? -22.635 -20.986 44.265 1.00 96.81 216 LEU A C 1
ATOM 1620 O O . LEU A 1 216 ? -21.496 -21.025 44.725 1.00 96.81 216 LEU A O 1
ATOM 1624 N N . LEU A 1 217 ? -23.237 -19.835 43.962 1.00 97.44 217 LEU A N 1
ATOM 1625 C CA . LEU A 1 217 ? -22.603 -18.516 44.086 1.00 97.44 217 LEU A CA 1
ATOM 1626 C C . LEU A 1 217 ? -22.125 -18.252 45.523 1.00 97.44 217 LEU A C 1
ATOM 1628 O O . LEU A 1 217 ? -20.958 -17.920 45.741 1.00 97.44 217 LEU A O 1
ATOM 1632 N N . LYS A 1 218 ? -22.969 -18.534 46.528 1.00 96.88 218 LYS A N 1
ATOM 1633 C CA . LYS A 1 218 ? -22.599 -18.421 47.951 1.00 96.88 218 LYS A CA 1
ATOM 1634 C C . LYS A 1 218 ? -21.427 -19.324 48.340 1.00 96.88 218 LYS A C 1
ATOM 1636 O O . LYS A 1 218 ? -20.546 -18.888 49.078 1.00 96.88 218 LYS A O 1
ATOM 1641 N N . ARG A 1 219 ? -21.377 -20.563 47.832 1.00 96.94 219 ARG A N 1
ATOM 1642 C CA . ARG A 1 219 ? -20.273 -21.508 48.098 1.00 96.94 219 ARG A CA 1
ATOM 1643 C C . ARG A 1 219 ? -18.919 -20.962 47.640 1.00 96.94 219 ARG A C 1
ATOM 1645 O O . ARG A 1 219 ? -17.906 -21.234 48.285 1.00 96.94 219 ARG A O 1
ATOM 1652 N N . TYR A 1 220 ? -18.900 -20.221 46.535 1.00 97.06 220 TYR A N 1
ATOM 1653 C CA . TYR A 1 220 ? -17.678 -19.666 45.952 1.00 97.06 220 TYR A CA 1
ATOM 1654 C C . TYR A 1 220 ? -17.422 -18.200 46.315 1.00 97.06 220 TYR A C 1
ATOM 1656 O O . TYR A 1 220 ? -16.369 -17.695 45.943 1.00 97.06 220 TYR A O 1
ATOM 1664 N N . LYS A 1 221 ? -18.317 -17.556 47.084 1.00 96.31 221 LYS A N 1
ATOM 1665 C CA . LYS A 1 221 ? -18.286 -16.107 47.360 1.00 96.31 221 LYS A CA 1
ATOM 1666 C C . LYS A 1 221 ? -18.205 -15.290 46.062 1.00 96.31 221 LYS A C 1
ATOM 1668 O O . LYS A 1 221 ? -17.395 -14.380 45.955 1.00 96.31 221 LYS A O 1
ATOM 1673 N N . ALA A 1 222 ? -18.996 -15.695 45.073 1.00 97.00 222 ALA A N 1
ATOM 1674 C CA . ALA A 1 222 ? -19.039 -15.080 43.755 1.00 97.00 222 ALA A CA 1
ATOM 1675 C C . ALA A 1 222 ? -20.297 -14.227 43.598 1.00 97.00 222 ALA A C 1
ATOM 1677 O O . ALA A 1 222 ? -21.358 -14.587 44.123 1.00 97.00 222 ALA A O 1
ATOM 1678 N N . ASP A 1 223 ? -20.166 -13.151 42.835 1.00 96.25 223 ASP A N 1
ATOM 1679 C CA . ASP A 1 223 ? -21.276 -12.326 42.381 1.00 96.25 223 ASP A CA 1
ATOM 1680 C C . ASP A 1 223 ? -21.690 -12.694 40.941 1.00 96.25 223 ASP A C 1
ATOM 1682 O O . ASP A 1 223 ? -21.026 -13.496 40.274 1.00 96.25 223 ASP A O 1
ATOM 1686 N N . ALA A 1 224 ? -22.831 -12.180 40.480 1.00 96.44 224 ALA A N 1
ATOM 1687 C CA . ALA A 1 224 ? -23.345 -12.404 39.134 1.00 96.44 224 ALA A CA 1
ATOM 1688 C C . ALA A 1 224 ? -24.318 -11.302 38.690 1.00 96.44 224 ALA A C 1
ATOM 1690 O O . ALA A 1 224 ? -25.130 -10.807 39.473 1.00 96.44 224 ALA A O 1
ATOM 1691 N N . ALA A 1 225 ? -24.299 -11.001 37.391 1.00 96.94 225 ALA A N 1
ATOM 1692 C CA . ALA A 1 225 ? -25.304 -10.178 36.728 1.00 96.94 225 ALA A CA 1
ATOM 1693 C C . 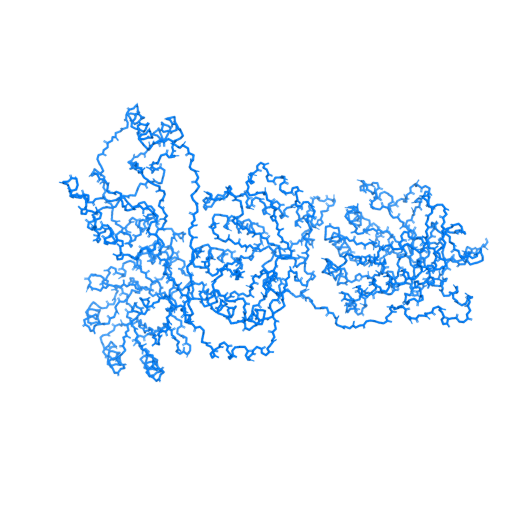ALA A 1 225 ? -26.344 -11.055 36.020 1.00 96.94 225 ALA A C 1
ATOM 1695 O O . ALA A 1 225 ? -26.019 -11.817 35.105 1.00 96.94 225 ALA A O 1
ATOM 1696 N N . PHE A 1 226 ? -27.604 -10.937 36.434 1.00 97.12 226 PHE A N 1
ATOM 1697 C CA . PHE A 1 226 ? -28.731 -11.665 35.859 1.00 97.12 226 PHE A CA 1
ATOM 1698 C C . PHE A 1 226 ? -29.422 -10.827 34.785 1.00 97.12 226 PHE A C 1
ATOM 1700 O O . PHE A 1 226 ? -30.151 -9.888 35.098 1.00 97.12 226 PHE A O 1
ATOM 1707 N N . PHE A 1 227 ? -29.236 -11.206 33.524 1.00 96.38 227 PHE A N 1
ATOM 1708 C CA . PHE A 1 227 ? -29.905 -10.601 32.379 1.00 96.38 227 PHE A CA 1
ATOM 1709 C C . PHE A 1 227 ? -31.302 -11.192 32.210 1.00 96.38 227 PHE A C 1
ATOM 1711 O O . PHE A 1 227 ? -31.462 -12.384 31.925 1.00 96.38 227 PHE A O 1
ATOM 1718 N N . VAL A 1 228 ? -32.322 -10.355 32.397 1.00 95.12 228 VAL A N 1
ATOM 1719 C CA . VAL A 1 228 ? -33.729 -10.778 32.402 1.00 95.12 228 VAL A CA 1
ATOM 1720 C C . VAL A 1 228 ? -34.569 -9.944 31.447 1.00 95.12 228 VAL A C 1
ATOM 1722 O O . VAL A 1 228 ? -34.329 -8.750 31.265 1.00 95.12 228 VAL A O 1
ATOM 1725 N N . ILE A 1 229 ? -35.566 -10.586 30.838 1.00 93.81 229 ILE A N 1
ATOM 1726 C CA . ILE A 1 229 ? -36.538 -9.899 29.986 1.00 93.81 229 ILE A CA 1
ATOM 1727 C C . ILE A 1 229 ? -37.706 -9.374 30.824 1.00 93.81 229 ILE A C 1
ATOM 1729 O O . ILE A 1 229 ? -37.947 -9.836 31.947 1.00 93.81 229 ILE A O 1
ATOM 1733 N N . ALA A 1 23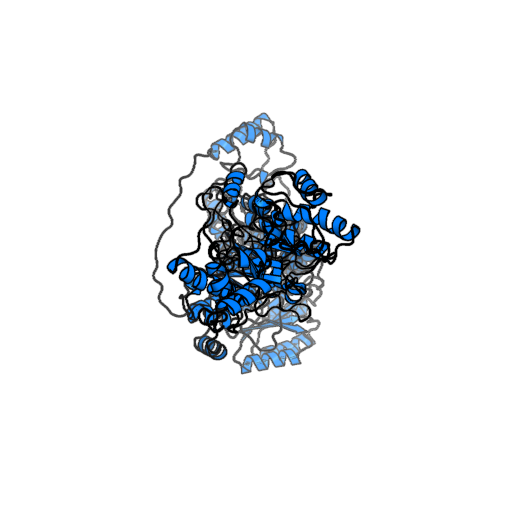0 ? -38.493 -8.445 30.278 1.00 90.44 230 ALA A N 1
ATOM 1734 C CA . ALA A 1 230 ? -39.653 -7.899 30.991 1.00 90.44 230 ALA A CA 1
ATOM 1735 C C . ALA A 1 230 ? -40.632 -8.996 31.465 1.00 90.44 230 ALA A C 1
ATOM 1737 O O . ALA A 1 230 ? -41.170 -8.896 32.573 1.00 90.44 230 ALA A O 1
ATOM 1738 N N . ALA A 1 231 ? -40.796 -10.064 30.674 1.00 89.69 231 ALA A N 1
ATOM 1739 C CA . ALA A 1 231 ? -41.678 -11.197 30.966 1.00 89.69 231 ALA A CA 1
ATOM 1740 C C . ALA A 1 231 ? -41.198 -12.133 32.097 1.00 89.69 231 ALA A C 1
ATOM 1742 O O . ALA A 1 231 ? -41.982 -12.958 32.562 1.00 89.69 231 ALA A O 1
ATOM 1743 N N . THR A 1 232 ? -39.949 -12.026 32.571 1.00 91.31 232 THR A N 1
ATOM 1744 C CA . THR A 1 232 ? -39.470 -12.820 33.716 1.00 91.31 232 THR A CA 1
ATOM 1745 C C . THR A 1 232 ? -40.320 -12.536 34.962 1.00 91.31 232 THR A C 1
ATOM 1747 O O . THR A 1 232 ? -40.669 -11.380 35.218 1.00 91.31 232 THR A O 1
ATOM 1750 N N . ASP A 1 233 ? -40.627 -13.573 35.753 1.00 92.00 233 ASP A N 1
ATOM 1751 C CA . ASP A 1 233 ? -41.497 -13.483 36.934 1.00 92.00 233 ASP A CA 1
ATOM 1752 C C . ASP A 1 233 ? -41.093 -12.344 37.892 1.00 92.00 233 ASP A C 1
ATOM 1754 O O . ASP A 1 233 ? -39.934 -12.196 38.291 1.00 92.00 233 ASP A O 1
ATOM 1758 N N . GLY A 1 234 ? -42.068 -11.515 38.270 1.00 90.25 234 GLY A N 1
ATOM 1759 C CA . GLY A 1 234 ? -41.838 -10.317 39.079 1.00 90.25 234 GLY A CA 1
ATOM 1760 C C . GLY A 1 234 ? -41.347 -10.619 40.495 1.00 90.25 234 GLY A C 1
ATOM 1761 O O . GLY A 1 234 ? -40.522 -9.872 41.028 1.00 90.25 234 GLY A O 1
ATOM 1762 N N . ASN A 1 235 ? -41.818 -11.713 41.100 1.00 91.56 235 ASN A N 1
ATOM 1763 C CA . ASN A 1 235 ? -41.404 -12.113 42.445 1.00 91.56 235 ASN A CA 1
ATOM 1764 C C . ASN A 1 235 ? -39.980 -12.666 42.440 1.00 91.56 235 ASN A C 1
ATOM 1766 O O . ASN A 1 235 ? -39.194 -12.328 43.325 1.00 91.56 235 ASN A O 1
ATOM 1770 N N . LEU A 1 236 ? -39.626 -13.443 41.416 1.00 94.69 236 LEU A N 1
ATOM 1771 C CA . LEU A 1 236 ? -38.269 -13.919 41.194 1.00 94.69 236 LEU A CA 1
ATOM 1772 C C . LEU A 1 236 ? -37.287 -12.754 41.031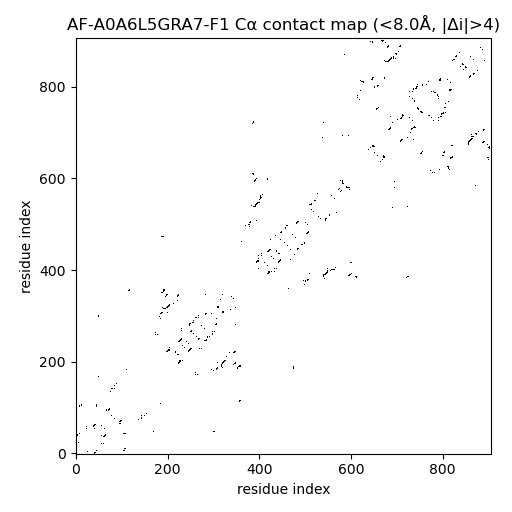 1.00 94.69 236 LEU A C 1
ATOM 1774 O O . LEU A 1 236 ? -36.274 -12.722 41.723 1.00 94.69 236 LEU A O 1
ATOM 1778 N N . LYS A 1 237 ? -37.613 -11.752 40.203 1.00 94.50 237 LYS A N 1
ATOM 1779 C CA . LYS A 1 237 ? -36.782 -10.543 40.061 1.00 94.50 237 LYS A CA 1
ATOM 1780 C C . LYS A 1 237 ? -36.589 -9.836 41.409 1.00 94.50 237 LYS A C 1
ATOM 1782 O O . LYS A 1 237 ? -35.462 -9.584 41.828 1.00 94.50 237 LYS A O 1
ATOM 1787 N N . LYS A 1 238 ? -37.672 -9.582 42.154 1.00 93.62 238 LYS A N 1
ATOM 1788 C CA . LYS A 1 238 ? -37.578 -8.969 43.494 1.00 93.62 238 LYS A CA 1
ATOM 1789 C C . LYS A 1 238 ? -36.698 -9.783 44.447 1.00 93.62 238 LYS A C 1
ATOM 1791 O O . LYS A 1 238 ? -35.961 -9.181 45.223 1.00 93.62 238 LYS A O 1
ATOM 1796 N N . GLN A 1 239 ? -36.758 -11.114 44.372 1.00 94.31 239 GLN A N 1
ATOM 1797 C CA . GLN A 1 239 ? -35.939 -12.007 45.186 1.00 94.31 239 GLN A CA 1
ATOM 1798 C C . GLN A 1 239 ? -34.448 -11.919 44.831 1.00 94.31 239 GLN A C 1
ATOM 1800 O O . GLN A 1 239 ? -33.640 -11.743 45.737 1.00 94.31 239 GLN A O 1
ATOM 1805 N N . ILE A 1 240 ? -34.090 -12.002 43.543 1.00 95.31 240 ILE A N 1
ATOM 1806 C CA . ILE A 1 240 ? -32.695 -11.898 43.070 1.00 95.31 240 ILE A CA 1
ATOM 1807 C C . ILE A 1 240 ? -32.056 -10.604 43.586 1.00 95.31 240 ILE A C 1
ATOM 1809 O O . ILE A 1 240 ? -30.985 -10.633 44.188 1.00 95.31 240 ILE A O 1
ATOM 1813 N N . ARG A 1 241 ? -32.772 -9.483 43.441 1.00 93.44 241 ARG A N 1
ATOM 1814 C CA . ARG A 1 241 ? -32.325 -8.177 43.937 1.00 93.44 241 ARG A CA 1
ATOM 1815 C C . ARG A 1 241 ? -32.198 -8.138 45.460 1.00 93.44 241 ARG A C 1
ATOM 1817 O O . ARG A 1 241 ? -31.220 -7.615 45.976 1.00 93.44 241 ARG A O 1
ATOM 1824 N N . ALA A 1 242 ? -33.188 -8.658 46.189 1.00 93.75 242 ALA A N 1
ATOM 1825 C CA . ALA A 1 242 ? -33.160 -8.674 47.655 1.00 93.75 242 ALA A CA 1
ATOM 1826 C C . ALA A 1 242 ? -31.996 -9.512 48.212 1.00 93.75 242 ALA A C 1
ATOM 1828 O O . ALA A 1 242 ? -31.517 -9.244 49.309 1.00 93.75 242 ALA A O 1
ATOM 1829 N N . ASP A 1 243 ? -31.533 -10.504 47.450 1.00 95.06 243 ASP A N 1
ATOM 1830 C CA . ASP A 1 243 ? -30.354 -11.305 47.772 1.00 95.06 243 ASP A CA 1
ATOM 1831 C C . ASP A 1 243 ? -29.019 -10.609 47.436 1.00 95.06 243 ASP A C 1
ATOM 1833 O O . ASP A 1 243 ? -27.968 -11.162 47.756 1.00 95.06 243 ASP A O 1
ATOM 1837 N N . GLY A 1 244 ? -29.057 -9.413 46.836 1.00 93.31 244 GLY A N 1
ATOM 1838 C CA . GLY A 1 244 ? -27.890 -8.574 46.551 1.00 93.31 244 GLY A CA 1
ATOM 1839 C C . GLY A 1 244 ? -27.281 -8.738 45.157 1.00 93.31 244 GLY A C 1
ATOM 1840 O O . GLY A 1 244 ? -26.277 -8.095 44.886 1.00 93.31 244 GLY A O 1
ATOM 1841 N N . TYR A 1 245 ? -27.865 -9.557 44.276 1.00 95.75 245 TYR A N 1
ATOM 1842 C CA . TYR A 1 245 ? -27.341 -9.760 42.921 1.00 95.75 245 TYR A CA 1
ATOM 1843 C C . TYR A 1 245 ? -27.844 -8.697 41.939 1.00 95.75 245 TYR A C 1
ATOM 1845 O O . TYR A 1 245 ? -28.996 -8.247 42.020 1.00 95.75 245 TYR A O 1
ATOM 1853 N N . ALA A 1 246 ? -27.006 -8.349 40.961 1.00 94.75 246 ALA A N 1
ATOM 1854 C CA . ALA A 1 246 ? -27.354 -7.392 39.918 1.00 94.75 246 ALA A CA 1
ATOM 1855 C C . ALA A 1 246 ? -28.429 -7.953 38.967 1.00 94.75 246 ALA A C 1
ATOM 1857 O O . ALA A 1 246 ? -28.352 -9.096 38.507 1.00 94.75 246 ALA A O 1
ATOM 1858 N N . LEU A 1 247 ? -29.431 -7.126 38.651 1.00 95.62 247 LEU A N 1
ATOM 1859 C CA . LEU A 1 247 ? -30.435 -7.391 37.619 1.00 95.62 247 LEU A CA 1
ATOM 1860 C C . LEU A 1 247 ? -30.193 -6.461 36.436 1.00 95.62 247 LEU A C 1
ATOM 1862 O O . LEU A 1 247 ? -30.393 -5.253 36.555 1.00 95.62 247 LEU A O 1
ATOM 1866 N N . GLU A 1 248 ? -29.832 -7.051 35.304 1.00 95.88 248 GLU A N 1
ATOM 1867 C CA . GLU A 1 248 ? -29.487 -6.345 34.076 1.00 95.88 248 GLU A CA 1
ATOM 1868 C C . GLU A 1 248 ? -30.495 -6.620 32.958 1.00 95.88 248 GLU A C 1
ATOM 1870 O O . GLU A 1 248 ? -31.323 -7.538 33.018 1.00 95.88 248 GLU A O 1
ATOM 1875 N N . ASN A 1 249 ? -30.450 -5.784 31.928 1.00 95.25 249 ASN A N 1
ATOM 1876 C CA . ASN A 1 249 ? -31.491 -5.709 30.920 1.00 95.25 249 ASN A CA 1
ATOM 1877 C C . ASN A 1 249 ? -31.237 -6.674 29.751 1.00 95.25 249 ASN A C 1
ATOM 1879 O O . ASN A 1 249 ? -30.211 -6.611 29.078 1.00 95.25 249 ASN A O 1
ATOM 1883 N N . ALA A 1 250 ? -32.201 -7.547 29.464 1.00 93.88 250 ALA A N 1
ATOM 1884 C CA . ALA A 1 250 ? -32.208 -8.381 28.260 1.00 93.88 250 ALA A CA 1
ATOM 1885 C C . ALA A 1 250 ? -33.228 -7.919 27.205 1.00 93.88 250 ALA A C 1
ATOM 1887 O O . ALA A 1 250 ? -33.465 -8.641 26.242 1.00 93.88 250 ALA A O 1
ATOM 1888 N N . GLY A 1 251 ? -33.860 -6.762 27.397 1.00 91.94 251 GLY A N 1
ATOM 1889 C CA . GLY A 1 251 ? -34.944 -6.267 26.555 1.00 91.94 251 GLY A CA 1
ATOM 1890 C C . GLY A 1 251 ? -36.327 -6.669 27.067 1.00 91.94 251 GLY A C 1
ATOM 1891 O O . GLY A 1 251 ? -36.497 -7.360 28.074 1.00 91.94 251 GLY A O 1
ATOM 1892 N N . LYS A 1 252 ? -37.369 -6.206 26.387 1.00 89.88 252 LYS A N 1
ATOM 1893 C CA . LYS A 1 252 ? -38.762 -6.516 26.720 1.00 89.88 252 LYS A CA 1
ATOM 1894 C C . LYS A 1 252 ? -39.134 -7.963 26.370 1.00 89.88 252 LYS A C 1
ATOM 1896 O O . LYS A 1 252 ? -39.780 -8.645 27.166 1.00 89.88 252 LYS A O 1
ATOM 1901 N N . THR A 1 253 ? -38.719 -8.414 25.197 1.00 84.50 253 THR A N 1
ATOM 1902 C CA . THR A 1 253 ? -38.966 -9.727 24.592 1.00 84.50 253 THR A CA 1
ATOM 1903 C C . THR A 1 253 ? -37.692 -10.557 24.423 1.00 84.50 253 THR A C 1
ATOM 1905 O O . THR A 1 253 ? -37.789 -11.779 24.335 1.00 84.50 253 THR A O 1
ATOM 1908 N N . GLY A 1 254 ? -36.513 -9.927 24.410 1.00 78.88 254 GLY A N 1
ATOM 1909 C CA . GLY A 1 254 ? -35.240 -10.593 24.120 1.00 78.88 254 GLY A CA 1
ATOM 1910 C C . GLY A 1 254 ? -34.973 -10.775 22.626 1.00 78.88 254 GLY A C 1
ATOM 1911 O O . GLY A 1 254 ? -34.162 -11.619 22.254 1.00 78.88 254 GLY A O 1
ATOM 1912 N N . SER A 1 255 ? -35.667 -10.014 21.773 1.00 80.31 255 SER A N 1
ATOM 1913 C CA . SER A 1 255 ? -35.479 -10.024 20.319 1.00 80.31 255 SER A CA 1
ATOM 1914 C C . SER A 1 255 ? -34.779 -8.751 19.843 1.00 80.31 255 SER A C 1
ATOM 1916 O O . SER A 1 255 ? -34.946 -7.689 20.435 1.00 80.31 255 SER A O 1
ATOM 1918 N N . ALA A 1 256 ? -33.981 -8.848 18.778 1.00 78.75 256 ALA A N 1
ATOM 1919 C CA . ALA A 1 256 ? -33.312 -7.698 18.174 1.00 78.75 256 ALA A CA 1
ATOM 1920 C C . ALA A 1 256 ? -33.984 -7.290 16.854 1.00 78.75 256 ALA A C 1
ATOM 1922 O O . ALA A 1 256 ? -34.457 -8.132 16.087 1.00 78.75 256 ALA A O 1
ATOM 1923 N N . SER A 1 257 ? -33.984 -5.990 16.566 1.00 82.06 257 SER A N 1
ATOM 1924 C CA . SER A 1 257 ? -34.564 -5.401 15.357 1.00 82.06 257 SER A CA 1
ATOM 1925 C C . SER A 1 257 ? -33.496 -4.647 14.565 1.00 82.06 257 SER A C 1
ATOM 1927 O O . SER A 1 257 ? -32.643 -3.991 15.154 1.00 82.06 257 SER A O 1
ATOM 1929 N N . GLY A 1 258 ? -33.563 -4.716 13.231 1.00 83.12 258 GLY A N 1
ATOM 1930 C CA . GLY A 1 258 ? -32.748 -3.869 12.348 1.00 83.12 258 GLY A CA 1
ATOM 1931 C C . GLY A 1 258 ? -33.259 -2.427 12.246 1.00 83.12 258 GLY A C 1
ATOM 1932 O O . GLY A 1 258 ? -32.573 -1.575 11.706 1.00 83.12 258 GLY A O 1
ATOM 1933 N N . ASP A 1 259 ? -34.459 -2.163 12.762 1.00 89.06 259 ASP A N 1
ATOM 1934 C CA . ASP A 1 259 ? -35.036 -0.829 12.936 1.00 89.06 259 ASP A CA 1
ATOM 1935 C C . ASP A 1 259 ? -34.645 -0.301 14.326 1.00 89.06 259 ASP A C 1
ATOM 1937 O O . ASP A 1 259 ? -35.018 -0.903 15.344 1.00 89.06 259 ASP A O 1
ATOM 1941 N N . VAL A 1 260 ? -33.874 0.793 14.353 1.00 87.12 260 VAL A N 1
ATOM 1942 C CA . VAL A 1 260 ? -33.312 1.388 15.575 1.00 87.12 260 VAL A CA 1
ATOM 1943 C C . VAL A 1 260 ? -34.383 1.905 16.537 1.00 87.12 260 VAL A C 1
ATOM 1945 O O . VAL A 1 260 ? -34.213 1.796 17.751 1.00 87.12 260 VAL A O 1
ATOM 1948 N N . HIS A 1 261 ? -35.524 2.378 16.030 1.00 86.94 261 HIS A N 1
ATOM 1949 C CA . HIS A 1 261 ? -36.632 2.841 16.862 1.00 86.94 261 HIS A CA 1
ATOM 1950 C C . HIS A 1 261 ? -37.253 1.678 17.637 1.00 86.94 261 HIS A C 1
ATOM 1952 O O . HIS A 1 261 ? -37.426 1.743 18.857 1.00 86.94 261 HIS A O 1
ATOM 1958 N N . LYS A 1 262 ? -37.528 0.565 16.948 1.00 89.56 262 LYS A N 1
ATOM 1959 C CA . LYS A 1 262 ? -38.006 -0.667 17.597 1.00 89.56 262 LYS A CA 1
ATOM 1960 C C . LYS A 1 262 ? -36.976 -1.218 18.576 1.00 89.56 262 LYS A C 1
ATOM 1962 O O . LYS A 1 262 ? -37.352 -1.689 19.647 1.00 89.56 262 LYS A O 1
ATOM 1967 N N . MET A 1 263 ? -35.689 -1.134 18.233 1.00 91.06 263 MET A N 1
ATOM 1968 C CA . MET A 1 263 ? -34.611 -1.555 19.126 1.00 91.06 263 MET A CA 1
ATOM 1969 C C . MET A 1 263 ? -34.582 -0.705 20.404 1.00 91.06 263 MET A C 1
ATOM 1971 O O . MET A 1 263 ? -34.495 -1.251 21.499 1.00 91.06 263 MET A O 1
ATOM 1975 N N . TYR A 1 264 ? -34.748 0.613 20.297 1.00 90.31 264 TYR A N 1
ATOM 1976 C CA . TYR A 1 264 ? -34.859 1.496 21.458 1.00 90.31 264 TYR A CA 1
ATOM 1977 C C . TYR A 1 264 ? -36.060 1.149 22.342 1.00 90.31 264 TYR A C 1
ATOM 1979 O O . TYR A 1 264 ? -35.893 0.984 23.548 1.00 90.31 264 TYR A O 1
ATOM 1987 N N . GLN A 1 265 ? -37.248 0.947 21.762 1.00 89.31 265 GLN A N 1
ATOM 1988 C CA . GLN A 1 265 ? -38.441 0.552 22.525 1.00 89.31 265 GLN A CA 1
ATOM 1989 C C . GLN A 1 265 ? -38.257 -0.777 23.273 1.00 89.31 265 GLN A C 1
ATOM 1991 O O . GLN A 1 265 ? -38.745 -0.947 24.394 1.00 89.31 265 GLN A O 1
ATOM 1996 N N . GLU A 1 266 ? -37.564 -1.727 22.650 1.00 92.31 266 GLU A N 1
ATOM 1997 C CA . GLU A 1 266 ? -37.245 -3.028 23.228 1.00 92.31 266 GLU A CA 1
ATOM 1998 C C . GLU A 1 266 ? -36.279 -2.900 24.418 1.00 92.31 266 GLU A C 1
ATOM 2000 O O . GLU A 1 266 ? -36.536 -3.479 25.478 1.00 92.31 266 GLU A O 1
ATOM 2005 N N . ILE A 1 267 ? -35.206 -2.113 24.273 1.00 92.56 267 ILE A N 1
ATOM 2006 C CA . ILE A 1 267 ? -34.193 -1.898 25.317 1.00 92.56 267 ILE A CA 1
ATOM 2007 C C . ILE A 1 267 ? -34.760 -1.050 26.457 1.00 92.56 267 ILE A C 1
ATOM 2009 O O . ILE A 1 267 ? -34.741 -1.482 27.612 1.00 92.56 267 ILE A O 1
ATOM 2013 N N . ASP A 1 268 ? -35.288 0.135 26.155 1.00 90.12 268 ASP A N 1
ATOM 2014 C CA . ASP A 1 268 ? -35.789 1.077 27.158 1.00 90.12 268 ASP A CA 1
ATOM 2015 C C . ASP A 1 268 ? -37.001 0.500 27.903 1.00 90.12 268 ASP A C 1
ATOM 2017 O O . ASP A 1 268 ? -37.059 0.538 29.132 1.00 90.12 268 ASP A O 1
ATOM 2021 N N . GLY A 1 269 ? -37.918 -0.171 27.196 1.00 90.62 269 GLY A N 1
ATOM 2022 C CA . GLY A 1 269 ? -39.047 -0.863 27.819 1.00 90.62 269 GLY A CA 1
ATOM 2023 C C . GLY A 1 269 ? -38.617 -1.967 28.796 1.00 90.62 269 GLY A C 1
ATOM 2024 O O . GLY A 1 269 ? -39.227 -2.126 29.860 1.00 90.62 269 GLY A O 1
ATOM 2025 N N . GLY A 1 270 ? -37.549 -2.704 28.470 1.00 92.69 270 GLY A N 1
ATOM 2026 C CA . GLY A 1 270 ? -36.921 -3.673 29.371 1.00 92.69 270 GLY A CA 1
ATOM 2027 C C . GLY A 1 270 ? -36.351 -3.008 30.627 1.00 92.69 270 GLY A C 1
ATOM 2028 O O . GLY A 1 270 ? -36.709 -3.396 31.745 1.00 92.69 270 GLY A O 1
ATOM 2029 N N . ALA A 1 271 ? -35.563 -1.942 30.457 1.00 91.44 271 ALA A N 1
ATOM 2030 C CA . ALA A 1 271 ? -34.954 -1.190 31.555 1.00 91.44 271 ALA A CA 1
ATOM 2031 C C . ALA A 1 271 ? -36.008 -0.575 32.494 1.00 91.44 271 ALA A C 1
ATOM 2033 O O . ALA A 1 271 ? -35.941 -0.754 33.713 1.00 91.44 271 ALA A O 1
ATOM 2034 N N . GLN A 1 272 ? -37.043 0.065 31.940 1.00 89.69 272 GLN A N 1
ATOM 2035 C CA . GLN A 1 272 ? -38.155 0.629 32.710 1.00 89.69 272 GLN A CA 1
ATOM 2036 C C . GLN A 1 272 ? -38.897 -0.441 33.528 1.00 89.69 272 GLN A C 1
ATOM 2038 O O . GLN A 1 272 ? -39.345 -0.180 34.648 1.00 89.69 272 GLN A O 1
ATOM 2043 N N . SER A 1 273 ? -39.033 -1.665 33.001 1.00 91.56 273 SER A N 1
ATOM 2044 C CA . SER A 1 273 ? -39.683 -2.765 33.727 1.00 91.56 273 SER A CA 1
ATOM 2045 C C . SER A 1 273 ? -38.920 -3.166 34.998 1.00 91.56 273 SER A C 1
ATOM 2047 O O . SER A 1 273 ? -39.539 -3.507 36.009 1.00 91.56 273 SER A O 1
ATOM 2049 N N . LEU A 1 274 ? -37.588 -3.068 34.968 1.00 92.06 274 LEU A N 1
ATOM 2050 C CA . LEU A 1 274 ? -36.704 -3.327 36.103 1.00 92.06 274 LEU A CA 1
ATOM 2051 C C . LEU A 1 274 ? -36.693 -2.154 37.090 1.00 92.06 274 LEU A C 1
ATOM 2053 O O . LEU A 1 274 ? -36.771 -2.360 38.303 1.00 92.06 274 LEU A O 1
ATOM 2057 N N . GLN A 1 275 ? -36.715 -0.920 36.592 1.00 90.44 275 GLN A N 1
ATOM 2058 C CA . GLN A 1 275 ? -36.803 0.278 37.433 1.00 90.44 275 GLN A CA 1
ATOM 2059 C C . GLN A 1 275 ? -38.093 0.329 38.260 1.00 90.44 275 GLN A C 1
ATOM 2061 O O . GLN A 1 275 ? -38.055 0.689 39.435 1.00 90.44 275 GLN A O 1
ATOM 2066 N N . LYS A 1 276 ? -39.230 -0.132 37.717 1.00 89.56 276 LYS A N 1
ATOM 2067 C CA . LYS A 1 276 ? -40.514 -0.214 38.451 1.00 89.56 276 LYS A CA 1
ATOM 2068 C C . LYS A 1 276 ? -40.472 -1.106 39.692 1.00 89.56 276 LYS A C 1
ATOM 2070 O O . LYS A 1 276 ? -41.283 -0.933 40.597 1.00 89.56 276 LYS A O 1
ATOM 2075 N N . ILE A 1 277 ? -39.554 -2.069 39.742 1.00 89.12 277 ILE A N 1
ATOM 2076 C CA . ILE A 1 277 ? -39.340 -2.917 40.922 1.00 89.12 277 ILE A CA 1
ATOM 2077 C C . ILE A 1 277 ? -38.143 -2.454 41.759 1.00 89.12 277 ILE A C 1
ATOM 2079 O O . ILE A 1 277 ? -37.760 -3.161 42.686 1.00 89.12 277 ILE A O 1
ATOM 2083 N N . GLY A 1 278 ? -37.582 -1.281 41.447 1.00 87.19 278 GLY A N 1
ATOM 2084 C CA . GLY A 1 278 ? -36.451 -0.639 42.111 1.00 87.19 278 GLY A CA 1
ATOM 2085 C C . GLY A 1 278 ? -35.090 -1.271 41.810 1.00 87.19 278 GLY A C 1
ATOM 2086 O O . GLY A 1 278 ? -34.199 -1.194 42.654 1.00 87.19 278 GLY A O 1
ATOM 2087 N N . ALA A 1 279 ? -34.933 -1.966 40.682 1.00 89.31 279 ALA A N 1
ATOM 2088 C CA . ALA A 1 279 ? -33.610 -2.297 40.153 1.00 89.31 279 ALA A CA 1
ATOM 2089 C C . ALA A 1 279 ? -33.062 -1.115 39.333 1.00 89.31 279 ALA A C 1
ATOM 2091 O O . ALA A 1 279 ? -33.829 -0.273 38.870 1.00 89.31 279 ALA A O 1
ATOM 2092 N N . ASN A 1 280 ? -31.746 -1.058 39.142 1.00 86.94 280 ASN A N 1
ATOM 2093 C CA . ASN A 1 280 ? -31.087 -0.016 38.356 1.00 86.94 280 ASN A CA 1
ATOM 2094 C C . ASN A 1 280 ? -30.198 -0.664 37.283 1.00 86.94 280 ASN A C 1
ATOM 2096 O O . ASN A 1 280 ? -28.989 -0.739 37.490 1.00 86.94 280 ASN A O 1
ATOM 2100 N N . PRO A 1 281 ? -30.782 -1.203 36.195 1.00 91.12 281 PRO A N 1
ATOM 2101 C CA . PRO A 1 281 ? -30.000 -1.875 35.163 1.00 91.12 281 PRO A CA 1
ATOM 2102 C C . PRO A 1 281 ? -29.073 -0.871 34.475 1.00 91.12 281 PRO A C 1
ATOM 2104 O O . PRO A 1 281 ? -29.526 0.189 34.031 1.00 91.12 281 PRO A O 1
ATOM 2107 N N . GLY A 1 282 ? -27.791 -1.208 34.390 1.00 87.69 282 GLY A N 1
ATOM 2108 C CA . GLY A 1 282 ? -26.768 -0.421 33.705 1.00 87.69 282 GLY A CA 1
ATOM 2109 C C . GLY A 1 282 ? -26.332 -1.043 32.380 1.00 87.69 282 GLY A C 1
ATOM 2110 O O . GLY A 1 282 ? -25.914 -0.319 31.479 1.00 87.69 282 GLY A O 1
ATOM 2111 N N . ALA A 1 283 ? -26.465 -2.362 32.230 1.00 93.94 283 ALA A N 1
ATOM 2112 C CA . ALA A 1 283 ? -25.991 -3.122 31.085 1.00 93.94 283 ALA A CA 1
ATOM 2113 C C . ALA A 1 283 ? -27.137 -3.770 30.293 1.00 93.94 283 ALA A C 1
ATOM 2115 O O . ALA A 1 283 ? -28.130 -4.246 30.848 1.00 93.94 283 ALA A O 1
ATOM 2116 N N . TYR A 1 284 ? -26.952 -3.852 28.975 1.00 95.44 284 TYR A N 1
ATOM 2117 C CA . TYR A 1 284 ? -27.830 -4.555 28.046 1.00 95.44 284 TYR A CA 1
ATOM 2118 C C . TYR A 1 284 ? -27.091 -5.706 27.360 1.00 95.44 284 TYR A C 1
ATOM 2120 O O . TYR A 1 284 ? -26.030 -5.499 26.771 1.00 95.44 284 TYR A O 1
ATOM 2128 N N . LEU A 1 285 ? -27.651 -6.917 27.401 1.00 95.00 285 LEU A N 1
ATOM 2129 C CA . LEU A 1 285 ? -27.027 -8.081 26.768 1.00 95.00 285 LEU A CA 1
ATOM 2130 C C . LEU A 1 285 ? -27.251 -8.102 25.253 1.00 95.00 285 LEU A C 1
ATOM 2132 O O . LEU A 1 285 ? -28.381 -8.184 24.774 1.00 95.00 285 LEU A O 1
ATOM 2136 N N . VAL A 1 286 ? -26.158 -8.109 24.493 1.00 93.06 286 VAL A N 1
ATOM 2137 C CA . VAL A 1 286 ? -26.181 -8.241 23.034 1.00 93.06 286 VAL A CA 1
ATOM 2138 C C . VAL A 1 286 ? -26.334 -9.716 22.649 1.00 93.06 286 VAL A C 1
ATOM 2140 O O . VAL A 1 286 ? -25.370 -10.477 22.668 1.00 93.06 286 VAL A O 1
ATOM 2143 N N . TYR A 1 287 ? -27.552 -10.126 22.286 1.00 79.75 287 TYR A N 1
ATOM 2144 C CA . TYR A 1 287 ? -27.843 -11.496 21.831 1.00 79.75 287 TYR A CA 1
ATOM 2145 C C . TYR A 1 287 ? -27.543 -11.736 20.346 1.00 79.75 287 TYR A C 1
ATOM 2147 O O . TYR A 1 287 ? -27.106 -12.820 19.967 1.00 79.75 287 TYR A O 1
ATOM 2155 N N . GLU A 1 288 ? -27.800 -10.738 19.496 1.00 78.94 288 GLU A N 1
ATOM 2156 C CA . GLU A 1 288 ? -27.710 -10.852 18.038 1.00 78.94 288 GLU A CA 1
ATOM 2157 C C . GLU A 1 288 ? -26.801 -9.747 17.470 1.00 78.94 288 GLU A C 1
ATOM 2159 O O . GLU A 1 288 ? -27.276 -8.654 17.157 1.00 78.94 288 GLU A O 1
ATOM 2164 N N . PRO A 1 289 ? -25.494 -10.007 17.277 1.00 80.94 289 PRO A N 1
ATOM 2165 C CA . PRO A 1 289 ? -24.541 -8.977 16.854 1.00 80.94 289 PRO A CA 1
ATOM 2166 C C . PRO A 1 289 ? -24.743 -8.495 15.406 1.00 80.94 289 PRO A C 1
ATOM 2168 O O . PRO A 1 289 ? -24.120 -7.525 14.987 1.00 80.94 289 PRO A O 1
ATOM 2171 N N . LYS A 1 290 ? -25.639 -9.112 14.621 1.00 84.69 290 LYS A N 1
ATOM 2172 C CA . LYS A 1 290 ? -25.948 -8.655 13.251 1.00 84.69 290 LYS A CA 1
ATOM 2173 C C . LYS A 1 290 ? -26.537 -7.236 13.191 1.00 84.69 290 LYS A C 1
ATOM 2175 O O . LYS A 1 290 ? -26.423 -6.600 12.151 1.00 84.69 290 LYS A O 1
ATOM 2180 N N . TYR A 1 291 ? -27.148 -6.749 14.276 1.00 88.38 291 TYR A N 1
ATOM 2181 C CA . TYR A 1 291 ? -27.708 -5.392 14.385 1.00 88.38 291 TYR A CA 1
ATOM 2182 C C . TYR A 1 291 ? -26.931 -4.538 15.392 1.00 88.38 291 TYR A C 1
ATOM 2184 O O . TYR A 1 291 ? -27.498 -3.693 16.079 1.00 88.38 291 TYR A O 1
ATOM 2192 N N . LEU A 1 292 ? -25.625 -4.787 15.532 1.00 88.62 292 LEU A N 1
ATOM 2193 C CA . LEU A 1 292 ? -24.815 -4.174 16.582 1.00 88.62 292 LEU A CA 1
ATOM 2194 C C . LEU A 1 292 ? -24.831 -2.640 16.542 1.00 88.62 292 LEU A C 1
ATOM 2196 O O . LEU A 1 292 ? -24.900 -2.018 17.595 1.00 88.62 292 LEU A O 1
ATOM 2200 N N . SER A 1 293 ? -24.826 -2.038 15.350 1.00 86.00 293 SER A N 1
ATOM 2201 C CA . SER A 1 293 ? -24.915 -0.581 15.171 1.00 86.00 293 SER A CA 1
ATOM 2202 C C . SER A 1 293 ? -26.204 -0.025 15.788 1.00 86.00 293 SER A C 1
ATOM 2204 O O . SER A 1 293 ? -26.161 0.868 16.632 1.00 86.00 293 SER A O 1
ATOM 2206 N N . GLN A 1 294 ? -27.352 -0.616 15.440 1.00 89.12 294 GLN A N 1
ATOM 2207 C CA . GLN A 1 294 ? -28.664 -0.217 15.950 1.00 89.12 294 GLN A CA 1
ATOM 2208 C C . GLN A 1 294 ? -28.798 -0.488 17.448 1.00 89.12 294 GLN A C 1
ATOM 2210 O O . GLN A 1 294 ? -29.343 0.336 18.175 1.00 89.12 294 GLN A O 1
ATOM 2215 N N . ILE A 1 295 ? -28.270 -1.618 17.930 1.00 91.56 295 ILE A N 1
ATOM 2216 C CA . ILE A 1 295 ? -28.248 -1.943 19.360 1.00 91.56 295 ILE A CA 1
ATOM 2217 C C . ILE A 1 295 ? -27.433 -0.901 20.125 1.00 91.56 295 ILE A C 1
ATOM 2219 O O . ILE A 1 295 ? -27.908 -0.403 21.137 1.00 91.56 295 ILE A O 1
ATOM 2223 N N . ARG A 1 296 ? -26.239 -0.531 19.649 1.00 89.50 296 ARG A N 1
ATOM 2224 C CA . ARG A 1 296 ? -25.391 0.474 20.306 1.00 89.50 296 ARG A CA 1
ATOM 2225 C C . ARG A 1 296 ? -26.031 1.861 20.311 1.00 89.50 296 ARG A C 1
ATOM 2227 O O . ARG A 1 296 ? -25.967 2.525 21.343 1.00 89.50 296 ARG A O 1
ATOM 2234 N N . ALA A 1 297 ? -26.665 2.275 19.213 1.00 84.81 297 ALA A N 1
ATOM 2235 C CA . ALA A 1 297 ? -27.404 3.537 19.142 1.00 84.81 297 ALA A CA 1
ATOM 2236 C C . ALA A 1 297 ? -28.608 3.544 20.103 1.00 84.81 297 ALA A C 1
ATOM 2238 O O . ALA A 1 297 ? -28.795 4.474 20.883 1.00 84.81 297 ALA A O 1
ATOM 2239 N N . ALA A 1 298 ? -29.387 2.459 20.130 1.00 88.44 298 ALA A N 1
ATOM 2240 C CA . ALA A 1 298 ? -30.506 2.295 21.054 1.00 88.44 298 ALA A CA 1
ATOM 2241 C C . ALA A 1 298 ? -30.058 2.223 22.528 1.00 88.44 298 ALA A C 1
ATOM 2243 O O . ALA A 1 298 ? -30.702 2.803 23.400 1.00 88.44 298 ALA A O 1
ATOM 2244 N N . CYS A 1 299 ? -28.939 1.555 22.815 1.00 88.75 299 CYS A N 1
ATOM 2245 C CA . CYS A 1 299 ? -28.308 1.522 24.133 1.00 88.75 299 CYS A CA 1
ATOM 2246 C C . CYS A 1 299 ? -27.856 2.914 24.581 1.00 88.75 299 CYS A C 1
ATOM 2248 O O . CYS A 1 299 ? -28.166 3.306 25.705 1.00 88.75 299 CYS A O 1
ATOM 2250 N N . PHE A 1 300 ? -27.191 3.674 23.706 1.00 83.44 300 PHE A N 1
ATOM 2251 C CA . PHE A 1 300 ? -26.802 5.060 23.976 1.00 83.44 300 PHE A CA 1
ATOM 2252 C C . PHE A 1 300 ? -28.028 5.906 24.313 1.00 83.44 300 PHE A C 1
ATOM 2254 O O . PHE A 1 300 ? -28.100 6.526 25.375 1.00 83.44 300 PHE A O 1
ATOM 2261 N N . ALA A 1 301 ? -29.050 5.828 23.458 1.00 79.38 301 ALA A N 1
ATOM 2262 C CA . ALA A 1 301 ? -30.314 6.521 23.636 1.00 79.38 301 ALA A CA 1
ATOM 2263 C C . ALA A 1 301 ? -31.032 6.136 24.938 1.00 79.38 301 ALA A C 1
ATOM 2265 O O . ALA A 1 301 ? -31.650 7.003 25.545 1.00 79.38 301 ALA A O 1
ATOM 2266 N N . ALA A 1 302 ? -30.940 4.882 25.398 1.00 82.88 302 ALA A N 1
ATOM 2267 C CA . ALA A 1 302 ? -31.539 4.401 26.650 1.00 82.88 302 ALA A CA 1
ATOM 2268 C C . ALA A 1 302 ? -30.662 4.639 27.903 1.00 82.88 302 ALA A C 1
ATOM 2270 O O . ALA A 1 302 ? -31.126 4.478 29.042 1.00 82.88 302 ALA A O 1
ATOM 2271 N N . GLY A 1 303 ? -29.397 5.035 27.729 1.00 79.25 303 GLY A N 1
ATOM 2272 C CA . GLY A 1 303 ? -28.403 5.080 28.804 1.00 79.25 303 GLY A CA 1
ATOM 2273 C C . GLY A 1 303 ? -28.117 3.686 29.372 1.00 79.25 303 GLY A C 1
ATOM 2274 O O . GLY A 1 303 ? -28.224 3.472 30.580 1.00 79.25 303 GLY A O 1
ATOM 2275 N N . GLN A 1 304 ? -27.859 2.721 28.492 1.00 88.19 304 GLN A N 1
ATOM 2276 C CA . GLN A 1 304 ? -27.456 1.351 28.812 1.00 88.19 304 GLN A CA 1
ATOM 2277 C C . GLN A 1 304 ? -26.107 1.055 28.155 1.00 88.19 304 GLN A C 1
ATOM 2279 O O . GLN A 1 304 ? -25.839 1.522 27.051 1.00 88.19 304 GLN A O 1
ATOM 2284 N N . ILE A 1 305 ? -25.283 0.231 28.796 1.00 91.00 305 ILE A N 1
ATOM 2285 C CA . ILE A 1 305 ? -24.004 -0.222 28.248 1.00 91.00 305 ILE A CA 1
ATOM 2286 C C . ILE A 1 305 ? -24.230 -1.549 27.518 1.00 91.00 305 ILE A C 1
ATOM 2288 O O . ILE A 1 305 ? -24.598 -2.536 28.162 1.00 91.00 305 ILE A O 1
ATOM 2292 N N . PRO A 1 306 ? -24.032 -1.625 26.192 1.00 93.62 306 PRO A N 1
ATOM 2293 C CA . PRO A 1 306 ? -24.128 -2.890 25.489 1.00 93.62 306 PRO A CA 1
ATOM 2294 C C . PRO A 1 306 ? -22.959 -3.791 25.898 1.00 93.62 306 PRO A C 1
ATOM 2296 O O . PRO A 1 306 ? -21.794 -3.389 25.833 1.00 93.62 306 PRO A O 1
ATOM 2299 N N . VAL A 1 307 ? -23.270 -5.024 26.297 1.00 95.00 307 VAL A N 1
ATOM 2300 C CA . VAL A 1 307 ? -22.279 -6.045 26.648 1.00 95.00 307 VAL A CA 1
ATOM 2301 C C . VAL A 1 307 ? -22.376 -7.251 25.721 1.00 95.00 307 VAL A C 1
ATOM 2303 O O . VAL A 1 307 ? -23.452 -7.811 25.509 1.00 95.00 307 VAL A O 1
ATOM 2306 N N . GLU A 1 308 ? -21.234 -7.683 25.190 1.00 94.19 308 GLU A N 1
ATOM 2307 C CA . GLU A 1 308 ? -21.111 -8.864 24.324 1.00 94.19 308 GLU A CA 1
ATOM 2308 C C . GLU A 1 308 ? -20.055 -9.825 24.904 1.00 94.19 308 GLU A C 1
ATOM 2310 O O . GLU A 1 308 ? -18.899 -9.832 24.455 1.00 94.19 308 GLU A O 1
ATOM 2315 N N . PRO A 1 309 ? -20.410 -10.621 25.935 1.00 94.00 309 PRO A N 1
ATOM 2316 C CA . PRO A 1 309 ? -19.482 -11.555 26.566 1.00 94.00 309 PRO A CA 1
ATOM 2317 C C . PRO A 1 309 ? -18.881 -12.558 25.572 1.00 94.00 309 PRO A C 1
ATOM 2319 O O . PRO A 1 309 ? -19.591 -13.137 24.754 1.00 94.00 309 PRO A O 1
ATOM 2322 N N . GLN A 1 310 ? -17.566 -12.782 25.659 1.00 90.50 310 GLN A N 1
ATOM 2323 C CA . GLN A 1 310 ? -16.812 -13.589 24.683 1.00 90.50 310 GLN A CA 1
ATOM 2324 C C . GLN A 1 310 ? -16.466 -15.006 25.164 1.00 90.50 310 GLN A C 1
ATOM 2326 O O . GLN A 1 310 ? -15.969 -15.809 24.376 1.00 90.50 310 GLN A O 1
ATOM 2331 N N . ASN A 1 311 ? -16.674 -15.314 26.449 1.00 94.25 311 ASN A N 1
ATOM 2332 C CA . ASN A 1 311 ? -16.366 -16.610 27.070 1.00 94.25 311 ASN A CA 1
ATOM 2333 C C . ASN A 1 311 ? -14.984 -17.177 26.665 1.00 94.25 311 ASN A C 1
ATOM 2335 O O . ASN A 1 311 ? -14.906 -18.280 26.107 1.00 94.25 311 ASN A O 1
ATOM 2339 N N . PRO A 1 312 ? -13.872 -16.449 26.897 1.00 93.06 312 PRO A N 1
ATOM 2340 C CA . PRO A 1 312 ? -12.559 -16.917 26.470 1.00 93.06 312 PRO A CA 1
ATOM 2341 C C . PRO A 1 312 ? -12.216 -18.272 27.104 1.00 93.06 312 PRO A C 1
ATOM 2343 O O . PRO A 1 312 ? -12.554 -18.559 28.249 1.00 93.06 312 PRO A O 1
ATOM 2346 N N . LYS A 1 313 ? -11.515 -19.130 26.350 1.00 91.31 313 LYS A N 1
ATOM 2347 C CA . LYS A 1 313 ? -11.200 -20.508 26.784 1.00 91.31 313 LYS A CA 1
ATOM 2348 C C . LYS A 1 313 ? -10.367 -20.572 28.068 1.00 91.31 313 LYS A C 1
ATOM 2350 O O . LYS A 1 313 ? -10.438 -21.564 28.789 1.00 91.31 313 LYS A O 1
ATOM 2355 N N . GLN A 1 314 ? -9.528 -19.565 28.293 1.00 91.38 314 GLN A N 1
ATOM 2356 C CA . GLN A 1 314 ? -8.710 -19.413 29.492 1.00 91.38 314 GLN A CA 1
ATOM 2357 C C . GLN A 1 314 ? -9.192 -18.196 30.268 1.00 91.38 314 GLN A C 1
ATOM 2359 O O . GLN A 1 314 ? -9.549 -17.183 29.662 1.00 91.38 314 GLN A O 1
ATOM 2364 N N . ILE A 1 315 ? -9.162 -18.297 31.599 1.00 93.69 315 ILE A N 1
ATOM 2365 C CA . ILE A 1 315 ? -9.524 -17.175 32.454 1.00 93.69 315 ILE A CA 1
ATOM 2366 C C . ILE A 1 315 ? -8.548 -16.017 32.250 1.00 93.69 315 ILE A C 1
ATOM 2368 O O . ILE A 1 315 ? -7.334 -16.202 32.209 1.00 93.69 315 ILE A O 1
ATOM 2372 N N . ALA A 1 316 ? -9.094 -14.822 32.052 1.00 92.31 316 ALA A N 1
ATOM 2373 C CA . ALA A 1 316 ? -8.342 -13.626 31.712 1.00 92.31 316 ALA A CA 1
ATOM 2374 C C . ALA A 1 316 ? -8.918 -12.439 32.483 1.00 92.31 316 ALA A C 1
ATOM 2376 O O . ALA A 1 316 ? -10.112 -12.406 32.772 1.00 92.31 316 ALA A O 1
ATOM 2377 N N . LYS A 1 317 ? -8.060 -11.478 32.836 1.00 92.94 317 LYS A N 1
ATOM 2378 C CA . LYS A 1 317 ? -8.460 -10.271 33.574 1.00 92.94 317 LYS A CA 1
ATOM 2379 C C . LYS A 1 317 ? -9.502 -9.489 32.776 1.00 92.94 317 LYS A C 1
ATOM 2381 O O . LYS A 1 317 ? -9.357 -9.351 31.565 1.00 92.94 317 LYS A O 1
ATOM 2386 N N . GLY A 1 318 ? -10.548 -9.029 33.453 1.00 93.88 318 GLY A N 1
ATOM 2387 C CA . GLY A 1 318 ? -11.625 -8.253 32.852 1.00 93.88 318 GLY A CA 1
ATOM 2388 C C . GLY A 1 318 ? -12.568 -9.045 31.943 1.00 93.88 318 GLY A C 1
ATOM 2389 O O . GLY A 1 318 ? -13.473 -8.455 31.363 1.00 93.88 318 GLY A O 1
ATOM 2390 N N . ALA A 1 319 ? -12.383 -10.360 31.780 1.00 95.69 319 ALA A N 1
ATOM 2391 C CA . ALA A 1 319 ? -13.191 -11.154 30.858 1.00 95.69 319 ALA A CA 1
ATOM 2392 C C . ALA A 1 319 ? -14.629 -11.350 31.358 1.00 95.69 319 ALA A C 1
ATOM 2394 O O . ALA A 1 319 ? -14.863 -11.571 32.548 1.00 95.69 319 ALA A O 1
ATOM 2395 N N . PHE A 1 320 ? -15.580 -11.325 30.425 1.00 96.69 320 PHE A N 1
ATOM 2396 C CA . PHE A 1 320 ? -16.992 -11.579 30.696 1.00 96.69 320 PHE A CA 1
ATOM 2397 C C . PHE A 1 320 ? -17.376 -12.994 30.256 1.00 96.69 320 PHE A C 1
ATOM 2399 O O . PHE A 1 320 ? -17.004 -13.434 29.162 1.00 96.69 320 PHE A O 1
ATOM 2406 N N . TYR A 1 321 ? -18.143 -13.687 31.098 1.00 97.38 321 TYR A N 1
ATOM 2407 C CA . TYR A 1 321 ? -18.616 -15.048 30.856 1.00 97.38 321 TYR A CA 1
ATOM 2408 C C . TYR A 1 321 ? -20.133 -15.126 30.943 1.00 97.38 321 TYR A C 1
ATOM 2410 O O . TYR A 1 321 ? -20.694 -14.971 32.022 1.00 97.38 321 TYR A O 1
ATOM 2418 N N . LEU A 1 322 ? -20.788 -15.414 29.823 1.00 96.62 322 LEU A N 1
ATOM 2419 C CA . LEU A 1 322 ? -22.225 -15.629 29.728 1.00 96.62 322 LEU A CA 1
ATOM 2420 C C . LEU A 1 322 ? -22.573 -17.116 29.765 1.00 96.62 322 LEU A C 1
ATOM 2422 O O . LEU A 1 322 ? -22.126 -17.873 28.906 1.00 96.62 322 LEU A O 1
ATOM 2426 N N . TYR A 1 323 ? -23.442 -17.512 30.689 1.00 96.75 323 TYR A N 1
ATOM 2427 C CA . TYR A 1 323 ? -24.017 -18.858 30.739 1.00 96.75 323 TYR A CA 1
ATOM 2428 C C . TYR A 1 323 ? -25.541 -18.806 30.814 1.00 96.75 323 TYR A C 1
ATOM 2430 O O . TYR A 1 323 ? -26.120 -17.838 31.322 1.00 96.75 323 TYR A O 1
ATOM 2438 N N . ASP A 1 324 ? -26.206 -19.846 30.310 1.00 95.25 324 ASP A N 1
ATOM 2439 C CA . ASP A 1 324 ? -27.616 -20.048 30.624 1.00 95.25 324 ASP A CA 1
ATOM 2440 C C . ASP A 1 324 ? -27.750 -20.503 32.084 1.00 95.25 324 ASP A C 1
ATOM 2442 O O . ASP A 1 324 ? -26.901 -21.223 32.613 1.00 95.25 324 ASP A O 1
ATOM 2446 N N . ALA A 1 325 ? -28.827 -20.104 32.758 1.00 93.88 325 ALA A N 1
ATOM 2447 C CA . ALA A 1 325 ? -29.114 -20.519 34.127 1.00 93.88 325 ALA A CA 1
ATOM 2448 C C . ALA A 1 325 ? -29.233 -22.049 34.285 1.00 93.88 325 ALA A C 1
ATOM 2450 O O . ALA A 1 325 ? -29.150 -22.561 35.406 1.00 93.88 325 ALA A O 1
ATOM 2451 N N . GLN A 1 326 ? -29.436 -22.784 33.188 1.00 92.50 326 GLN A N 1
ATOM 2452 C CA . GLN A 1 326 ? -29.450 -24.246 33.163 1.00 92.50 326 GLN A CA 1
ATOM 2453 C C . GLN A 1 326 ? -28.044 -24.870 33.178 1.00 92.50 326 GLN A C 1
ATOM 2455 O O . GLN A 1 326 ? -27.886 -25.987 33.679 1.00 92.50 326 GLN A O 1
ATOM 2460 N N . ASP A 1 327 ? -27.013 -24.141 32.743 1.00 94.12 327 ASP A N 1
ATOM 2461 C CA . ASP A 1 327 ? -25.637 -24.631 32.567 1.00 94.12 327 ASP A CA 1
ATOM 2462 C C . ASP A 1 327 ? -24.828 -24.597 33.879 1.00 94.12 327 ASP A C 1
ATOM 2464 O O . ASP A 1 327 ? -23.685 -24.138 33.948 1.00 94.12 327 ASP A O 1
ATOM 2468 N N . ILE A 1 328 ? -25.413 -25.101 34.970 1.00 93.25 328 ILE A N 1
ATOM 2469 C CA . ILE A 1 328 ? -24.832 -25.020 36.324 1.00 93.25 328 ILE A CA 1
ATOM 2470 C C . ILE A 1 328 ? -23.428 -25.644 36.394 1.00 93.25 328 ILE A C 1
ATOM 2472 O O . ILE A 1 328 ? -22.568 -25.146 37.122 1.00 93.25 328 ILE A O 1
ATOM 2476 N N . SER A 1 329 ? -23.178 -26.713 35.631 1.00 95.06 329 SER A N 1
ATOM 2477 C CA . SER A 1 329 ? -21.869 -27.377 35.580 1.00 95.06 329 SER A CA 1
ATOM 2478 C C . SER A 1 329 ? -20.773 -26.460 35.026 1.00 95.06 329 SER A C 1
ATOM 2480 O O . SER A 1 329 ? -19.660 -26.433 35.559 1.00 95.06 329 SER A O 1
ATOM 2482 N N . ASP A 1 330 ? -21.075 -25.685 33.985 1.00 96.19 330 ASP A N 1
ATOM 2483 C CA . ASP A 1 330 ? -20.105 -24.780 33.367 1.00 96.19 330 ASP A CA 1
ATOM 2484 C C . ASP A 1 330 ? -19.849 -23.553 34.241 1.00 96.19 330 ASP A C 1
ATOM 2486 O O . ASP A 1 330 ? -18.694 -23.153 34.424 1.00 96.19 330 ASP A O 1
ATOM 2490 N N . ILE A 1 331 ? -20.895 -23.039 34.895 1.00 97.06 331 ILE A N 1
ATOM 2491 C CA . ILE A 1 331 ? -20.753 -21.995 35.915 1.00 97.06 331 ILE A CA 1
ATOM 2492 C C . ILE A 1 331 ? -19.852 -22.497 37.052 1.00 97.06 331 ILE A C 1
ATOM 2494 O O . ILE A 1 331 ? -18.883 -21.833 37.416 1.00 97.06 331 ILE A O 1
ATOM 2498 N N . GLU A 1 332 ? -20.087 -23.701 37.587 1.00 97.56 332 GLU A N 1
ATOM 2499 C CA . GLU A 1 332 ? -19.239 -24.265 38.645 1.00 97.56 332 GLU A CA 1
ATOM 2500 C C . GLU A 1 332 ? -17.783 -24.445 38.183 1.00 97.56 332 GLU A C 1
ATOM 2502 O O . GLU A 1 332 ? -16.850 -24.210 38.958 1.00 97.56 332 GLU A O 1
ATOM 2507 N N . LYS A 1 333 ? -17.560 -24.823 36.920 1.00 97.31 333 LYS A N 1
ATOM 2508 C CA . LYS A 1 333 ? -16.218 -24.948 36.336 1.00 97.31 333 LYS A CA 1
ATOM 2509 C C . LYS A 1 333 ? -15.492 -23.603 36.267 1.00 97.31 333 LYS A C 1
ATOM 2511 O O . LYS A 1 333 ? -14.309 -23.550 36.627 1.00 97.31 333 LYS A O 1
ATOM 2516 N N . LEU A 1 334 ? -16.176 -22.530 35.858 1.00 97.12 334 LEU A N 1
ATOM 2517 C CA . LEU A 1 334 ? -15.623 -21.174 35.900 1.00 97.12 334 LEU A CA 1
ATOM 2518 C C . LEU A 1 334 ? -15.251 -20.794 37.337 1.00 97.12 334 LEU A C 1
ATOM 2520 O O . LEU A 1 334 ? -14.107 -20.424 37.584 1.00 97.12 334 LEU A O 1
ATOM 2524 N N . LEU A 1 335 ? -16.170 -20.951 38.293 1.00 97.88 335 LEU A N 1
ATOM 2525 C CA . LEU A 1 335 ? -15.953 -20.559 39.691 1.00 97.88 335 LEU A CA 1
ATOM 2526 C C . LEU A 1 335 ? -14.795 -21.330 40.349 1.00 97.88 335 LEU A C 1
ATOM 2528 O O . LEU A 1 335 ? -13.977 -20.751 41.068 1.00 97.88 335 LEU A O 1
ATOM 2532 N N . LYS A 1 336 ? -14.672 -22.636 40.071 1.00 97.69 336 LYS A N 1
ATOM 2533 C CA . LYS A 1 336 ? -13.524 -23.455 40.504 1.00 97.69 336 LYS A CA 1
ATOM 2534 C C . LYS A 1 336 ? -12.211 -22.933 39.929 1.00 97.69 336 LYS A C 1
ATOM 2536 O O . LYS A 1 336 ? -11.223 -22.845 40.656 1.00 97.69 336 LYS A O 1
ATOM 2541 N N . THR A 1 337 ? -12.207 -22.600 38.641 1.00 97.25 337 THR A N 1
ATOM 2542 C CA . THR A 1 337 ? -11.026 -22.085 37.937 1.00 97.25 337 THR A CA 1
ATOM 2543 C C . THR A 1 337 ? -10.621 -20.717 38.477 1.00 97.25 337 THR A C 1
ATOM 2545 O O . THR A 1 337 ? -9.461 -20.532 38.838 1.00 97.25 337 THR A O 1
ATOM 2548 N N . ALA A 1 338 ? -11.582 -19.805 38.638 1.00 97.31 338 ALA A N 1
ATOM 2549 C CA . ALA A 1 338 ? -11.365 -18.481 39.207 1.00 97.31 338 ALA A CA 1
ATOM 2550 C C . ALA A 1 338 ? -10.751 -18.569 40.606 1.00 97.31 338 ALA A C 1
ATOM 2552 O O . ALA A 1 338 ? -9.681 -18.016 40.845 1.00 97.31 338 ALA A O 1
ATOM 2553 N N . LYS A 1 339 ? -11.339 -19.378 41.495 1.00 96.94 339 LYS A N 1
ATOM 2554 C CA . LYS A 1 339 ? -10.801 -19.595 42.842 1.00 96.94 339 LYS A CA 1
ATOM 2555 C C . LYS A 1 339 ? -9.379 -20.162 42.825 1.00 96.94 339 LYS A C 1
ATOM 2557 O O . LYS A 1 339 ? -8.538 -19.711 43.596 1.00 96.94 339 LYS A O 1
ATOM 2562 N N . ARG A 1 340 ? -9.107 -21.150 41.965 1.00 97.06 340 ARG A N 1
ATOM 2563 C CA . ARG A 1 340 ? -7.780 -21.777 41.839 1.00 97.06 340 ARG A CA 1
ATOM 2564 C C . ARG A 1 340 ? -6.716 -20.777 41.388 1.00 97.06 340 ARG A C 1
ATOM 2566 O O . ARG A 1 340 ? -5.590 -20.839 41.865 1.00 97.06 340 ARG A O 1
ATOM 2573 N N . GLU A 1 341 ? -7.062 -19.885 40.467 1.00 96.06 341 GLU A N 1
ATOM 2574 C CA . GLU A 1 341 ? -6.116 -18.950 39.844 1.00 96.06 341 GLU A CA 1
ATOM 2575 C C . GLU A 1 341 ? -6.090 -17.567 40.520 1.00 96.06 341 GLU A C 1
ATOM 2577 O O . GLU A 1 341 ? -5.319 -16.683 40.123 1.00 96.06 341 GLU A O 1
ATOM 2582 N N . GLY A 1 342 ? -6.882 -17.401 41.585 1.00 96.56 342 GLY A N 1
ATOM 2583 C CA . GLY A 1 342 ? -6.943 -16.194 42.407 1.00 96.56 342 GLY A CA 1
ATOM 2584 C C . GLY A 1 342 ? -7.717 -15.050 41.757 1.00 96.56 342 GLY A C 1
ATOM 2585 O O . GLY A 1 342 ? -7.341 -13.897 41.941 1.00 96.56 342 GLY A O 1
ATOM 2586 N N . TYR A 1 343 ? -8.743 -15.363 40.965 1.00 97.19 343 TYR A N 1
ATOM 2587 C CA . TYR A 1 343 ? -9.665 -14.384 40.398 1.00 97.19 343 TYR A CA 1
ATOM 2588 C C . TYR A 1 343 ? -10.884 -14.182 41.295 1.00 97.19 343 TYR A C 1
ATOM 2590 O O . TYR A 1 343 ? -11.472 -15.150 41.783 1.00 97.19 343 TYR A O 1
ATOM 2598 N N . HIS A 1 344 ? -11.282 -12.925 41.455 1.00 97.25 344 HIS A N 1
ATOM 2599 C CA . HIS A 1 344 ? -12.589 -12.550 41.974 1.00 97.25 344 HIS A CA 1
ATOM 2600 C C . HIS A 1 344 ? -13.632 -12.604 40.846 1.00 97.25 344 HIS A C 1
ATOM 2602 O O . HIS A 1 344 ? -13.307 -12.352 39.682 1.00 97.25 344 HIS A O 1
ATOM 2608 N N . VAL A 1 345 ? -14.863 -12.993 41.184 1.00 97.75 345 VAL A N 1
ATOM 2609 C CA . VAL A 1 345 ? -15.978 -13.106 40.234 1.00 97.75 345 VAL A CA 1
ATOM 2610 C C . VAL A 1 345 ? -17.022 -12.068 40.620 1.00 97.75 345 VAL A C 1
ATOM 2612 O O . VAL A 1 345 ? -17.643 -12.194 41.674 1.00 97.75 345 VAL A O 1
ATOM 2615 N N . ASP A 1 346 ? -17.168 -11.056 39.775 1.00 96.44 346 ASP A N 1
ATOM 2616 C CA . ASP A 1 346 ? -17.978 -9.858 39.985 1.00 96.44 346 ASP A CA 1
ATOM 2617 C C . ASP A 1 346 ? -19.259 -9.866 39.137 1.00 96.44 346 ASP A C 1
ATOM 2619 O O . ASP A 1 346 ? -19.403 -10.645 38.181 1.00 96.44 346 ASP A O 1
ATOM 2623 N N . SER A 1 347 ? -20.174 -8.945 39.451 1.00 93.94 347 SER A N 1
ATOM 2624 C CA . SER A 1 347 ? -21.186 -8.512 38.494 1.00 93.94 347 SER A CA 1
ATOM 2625 C C . SER A 1 347 ? -20.524 -7.791 37.306 1.00 93.94 347 SER A C 1
ATOM 2627 O O . SER A 1 347 ? -19.393 -7.300 37.381 1.00 93.94 347 SER A O 1
ATOM 2629 N N . VAL A 1 348 ? -21.217 -7.735 36.166 1.00 94.38 348 VAL A N 1
ATOM 2630 C CA . VAL A 1 348 ? -20.684 -7.051 34.977 1.00 94.38 348 VAL A CA 1
ATOM 2631 C C . VAL A 1 348 ? -20.566 -5.539 35.187 1.00 94.38 348 VAL A C 1
ATOM 2633 O O . VAL A 1 348 ? -19.591 -4.955 34.726 1.00 94.38 348 VAL A O 1
ATOM 2636 N N . GLY A 1 349 ? -21.506 -4.926 35.916 1.00 90.06 349 GLY A N 1
ATOM 2637 C CA . GLY A 1 349 ? -21.491 -3.496 36.227 1.00 90.06 349 GLY A CA 1
ATOM 2638 C C . GLY A 1 349 ? -20.279 -3.112 37.073 1.00 90.06 349 GLY A C 1
ATOM 2639 O O . GLY A 1 349 ? -19.498 -2.263 36.657 1.00 90.06 349 GLY A O 1
ATOM 2640 N N . ASP A 1 350 ? -20.039 -3.824 38.179 1.00 89.25 350 ASP A N 1
ATOM 2641 C CA . ASP A 1 350 ? -18.900 -3.540 39.068 1.00 89.25 350 ASP A CA 1
ATOM 2642 C C . ASP A 1 350 ? -17.549 -3.710 38.363 1.00 89.25 350 ASP A C 1
ATOM 2644 O O . ASP A 1 350 ? -16.576 -3.009 38.653 1.00 89.25 350 ASP A O 1
ATOM 2648 N N . LEU A 1 351 ? -17.468 -4.666 37.432 1.00 92.62 351 LEU A N 1
ATOM 2649 C CA . LEU A 1 351 ? -16.259 -4.876 36.650 1.00 92.62 351 LEU A CA 1
ATOM 2650 C C . LEU A 1 351 ? -16.062 -3.772 35.603 1.00 92.62 351 LEU A C 1
ATOM 2652 O O . LEU A 1 351 ? -14.932 -3.317 35.421 1.00 92.62 351 LEU A O 1
ATOM 2656 N N . ILE A 1 352 ? -17.133 -3.319 34.943 1.00 90.75 352 ILE A N 1
ATOM 2657 C CA . ILE A 1 352 ? -17.100 -2.177 34.016 1.00 90.75 352 ILE A CA 1
ATOM 2658 C C . ILE A 1 352 ? -16.700 -0.893 34.749 1.00 90.75 352 ILE A C 1
ATOM 2660 O O . ILE A 1 352 ? -15.879 -0.145 34.224 1.00 90.75 352 ILE A O 1
ATOM 2664 N N . ASP A 1 353 ? -17.180 -0.677 35.973 1.00 85.38 353 ASP A N 1
ATOM 2665 C CA . ASP A 1 353 ? -16.813 0.485 36.795 1.00 85.38 353 ASP A CA 1
ATOM 2666 C C . ASP A 1 353 ? -15.317 0.512 37.157 1.00 85.38 353 ASP A C 1
ATOM 2668 O O . ASP A 1 353 ? -14.747 1.577 37.397 1.00 85.38 353 ASP A O 1
ATOM 2672 N N . SER A 1 354 ? -14.662 -0.655 37.156 1.00 83.44 354 SER A N 1
ATOM 2673 C CA . SER A 1 354 ? -13.205 -0.792 37.313 1.00 83.44 354 SER A CA 1
ATOM 2674 C C . SER A 1 354 ? -12.424 -0.769 35.989 1.00 83.44 354 SER A C 1
ATOM 2676 O O . SER A 1 354 ? -11.205 -0.953 35.987 1.00 83.44 354 SER A O 1
ATOM 2678 N N . SER A 1 355 ? -13.111 -0.593 34.855 1.00 87.44 355 SER A N 1
ATOM 2679 C CA . SER A 1 355 ? -12.500 -0.530 33.528 1.00 87.44 355 SER A CA 1
ATOM 2680 C C . SER A 1 355 ? -11.889 0.845 33.271 1.00 87.44 355 SER A C 1
ATOM 2682 O O . SER A 1 355 ? -12.484 1.868 33.592 1.00 87.44 355 SER A O 1
ATOM 2684 N N . GLY A 1 356 ? -10.735 0.868 32.612 1.00 85.44 356 GLY A N 1
ATOM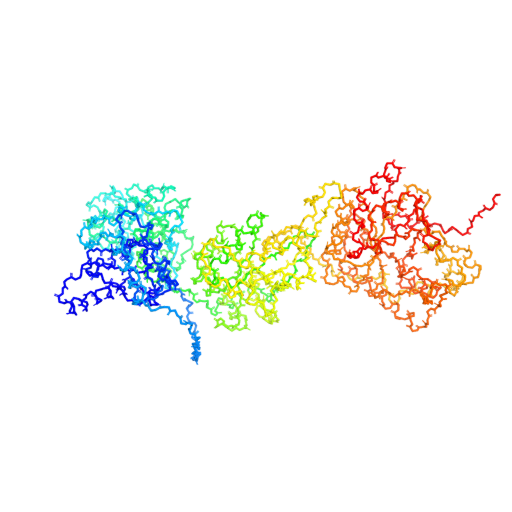 2685 C CA . GLY A 1 356 ? -10.050 2.111 32.238 1.00 85.44 356 GLY A CA 1
ATOM 2686 C C . GLY A 1 356 ? -8.531 2.016 32.282 1.00 85.44 356 GLY A C 1
ATOM 2687 O O . GLY A 1 356 ? -7.846 3.006 32.062 1.00 85.44 356 GLY A O 1
ATOM 2688 N N . THR A 1 357 ? -7.974 0.837 32.565 1.00 87.94 357 THR A N 1
ATOM 2689 C CA . THR A 1 357 ? -6.526 0.665 32.658 1.00 87.94 357 THR A CA 1
ATOM 2690 C C . THR A 1 357 ? -6.061 -0.466 31.762 1.00 87.94 357 THR A C 1
ATOM 2692 O O . THR A 1 357 ? -6.387 -1.636 31.991 1.00 87.94 357 THR A O 1
ATOM 2695 N N . ILE A 1 358 ? -5.254 -0.131 30.755 1.00 89.00 358 ILE A N 1
ATOM 2696 C CA . ILE A 1 358 ? -4.597 -1.142 29.929 1.00 89.00 358 ILE A CA 1
ATOM 2697 C C . ILE A 1 358 ? -3.580 -1.881 30.800 1.00 89.00 358 ILE A C 1
ATOM 2699 O O . ILE A 1 358 ? -2.745 -1.239 31.450 1.00 89.00 358 ILE A O 1
ATOM 2703 N N . PRO A 1 359 ? -3.617 -3.225 30.840 1.00 85.88 359 PRO A N 1
ATOM 2704 C CA . PRO A 1 359 ? -2.684 -3.952 31.673 1.00 85.88 359 PRO A CA 1
ATOM 2705 C C . PRO A 1 359 ? -1.232 -3.730 31.260 1.00 85.88 359 PRO A C 1
ATOM 2707 O O . PRO A 1 359 ? -0.883 -3.982 30.106 1.00 85.88 359 PRO A O 1
ATOM 2710 N N . ALA A 1 360 ? -0.386 -3.315 32.210 1.00 83.19 360 ALA A N 1
ATOM 2711 C CA . ALA A 1 360 ? 1.027 -3.061 31.940 1.00 83.19 360 ALA A CA 1
ATOM 2712 C C . ALA A 1 360 ? 1.715 -4.331 31.435 1.00 83.19 360 ALA A C 1
ATOM 2714 O O . ALA A 1 360 ? 1.588 -5.412 32.020 1.00 83.19 360 ALA A O 1
ATOM 2715 N N . LEU A 1 361 ? 2.522 -4.180 30.388 1.00 85.94 361 LEU A N 1
ATOM 2716 C CA . LEU A 1 361 ? 3.409 -5.243 29.948 1.00 85.94 361 LEU A CA 1
ATOM 2717 C C . LEU A 1 361 ? 4.550 -5.406 30.964 1.00 85.94 361 LEU A C 1
ATOM 2719 O O . LEU A 1 361 ? 5.327 -4.476 31.198 1.00 85.94 361 LEU A O 1
ATOM 2723 N N . SER A 1 362 ? 4.652 -6.574 31.601 1.00 85.88 362 SER A N 1
ATOM 2724 C CA . SER A 1 362 ? 5.693 -6.810 32.606 1.00 85.88 362 SER A CA 1
ATOM 2725 C C . SER A 1 362 ? 7.081 -6.937 31.962 1.00 85.88 362 SER A C 1
ATOM 2727 O O . SER A 1 362 ? 7.209 -7.350 30.807 1.00 85.88 362 SER A O 1
ATOM 2729 N N . ASN A 1 363 ? 8.148 -6.654 32.717 1.00 88.75 363 ASN A N 1
ATOM 2730 C CA . ASN A 1 363 ? 9.524 -6.861 32.233 1.00 88.75 363 ASN A CA 1
ATOM 2731 C C . ASN A 1 363 ? 9.801 -8.337 31.887 1.00 88.75 363 ASN A C 1
ATOM 2733 O O . ASN A 1 363 ? 10.550 -8.639 30.954 1.00 88.75 363 ASN A O 1
ATOM 2737 N N . ALA A 1 364 ? 9.164 -9.268 32.604 1.00 90.81 364 ALA A N 1
ATOM 2738 C CA . ALA A 1 364 ? 9.247 -10.693 32.306 1.00 90.81 364 ALA A CA 1
ATOM 2739 C C . ALA A 1 364 ? 8.587 -11.029 30.956 1.00 90.81 364 ALA A C 1
ATOM 2741 O O . ALA A 1 364 ? 9.151 -11.794 30.173 1.00 90.81 364 ALA A O 1
ATOM 2742 N N . ASP A 1 365 ? 7.436 -10.422 30.649 1.00 90.31 365 ASP A N 1
ATOM 2743 C CA . ASP A 1 365 ? 6.745 -10.610 29.368 1.00 90.31 365 ASP A CA 1
ATOM 2744 C C . ASP A 1 365 ? 7.507 -9.974 28.201 1.00 90.31 365 ASP A C 1
ATOM 2746 O O . ASP A 1 365 ? 7.617 -10.597 27.142 1.00 90.31 365 ASP A O 1
ATOM 2750 N N . LEU A 1 366 ? 8.096 -8.788 28.401 1.00 92.94 366 LEU A N 1
ATOM 2751 C CA . LEU A 1 366 ? 9.009 -8.157 27.439 1.00 92.94 366 LEU A CA 1
ATOM 2752 C C . LEU A 1 366 ? 10.182 -9.081 27.102 1.00 92.94 366 LEU A C 1
ATOM 2754 O O . LEU A 1 366 ? 10.413 -9.387 25.929 1.00 92.94 366 LEU A O 1
ATOM 2758 N N . THR A 1 367 ? 10.865 -9.586 28.133 1.00 93.12 367 THR A N 1
ATOM 2759 C CA . THR A 1 367 ? 12.008 -10.502 27.998 1.00 93.12 367 THR A CA 1
ATOM 2760 C C . THR A 1 367 ? 11.599 -11.782 27.275 1.00 93.12 367 THR A C 1
ATOM 2762 O O . THR A 1 367 ? 12.250 -12.208 26.320 1.00 93.12 367 THR A O 1
ATOM 2765 N N . LYS A 1 368 ? 10.473 -12.383 27.675 1.00 95.44 368 LYS A N 1
ATOM 2766 C CA . LYS A 1 368 ? 9.931 -13.593 27.049 1.00 95.44 368 LYS A CA 1
ATOM 2767 C C . LYS A 1 368 ? 9.627 -13.371 25.568 1.00 95.44 368 LYS A C 1
ATOM 2769 O O . LYS A 1 368 ? 9.986 -14.210 24.741 1.00 95.44 368 LYS A O 1
ATOM 2774 N N . ARG A 1 369 ? 8.986 -12.251 25.226 1.00 94.81 369 ARG A N 1
ATOM 2775 C CA . ARG A 1 369 ? 8.638 -11.901 23.843 1.00 94.81 369 ARG A CA 1
ATOM 2776 C C . ARG A 1 369 ? 9.886 -11.647 23.000 1.00 94.81 369 ARG A C 1
ATOM 2778 O O . ARG A 1 369 ? 9.969 -12.162 21.886 1.00 94.81 369 ARG A O 1
ATOM 2785 N N . ARG A 1 370 ? 10.877 -10.936 23.545 1.00 95.62 370 ARG A N 1
ATOM 2786 C CA . ARG A 1 370 ? 12.148 -10.663 22.861 1.00 95.62 370 ARG A CA 1
ATOM 2787 C C . ARG A 1 370 ? 12.926 -11.943 22.577 1.00 95.62 370 ARG A C 1
ATOM 2789 O O . ARG A 1 370 ? 13.354 -12.175 21.448 1.00 95.62 370 ARG A O 1
ATOM 2796 N N . ASN A 1 371 ? 13.015 -12.826 23.570 1.00 95.62 371 ASN A N 1
ATOM 2797 C CA . ASN A 1 371 ? 13.666 -14.127 23.424 1.00 95.62 371 ASN A CA 1
ATOM 2798 C C . ASN A 1 371 ? 12.970 -14.986 22.358 1.00 95.62 371 ASN A C 1
ATOM 2800 O O . ASN A 1 371 ? 13.639 -15.575 21.511 1.00 95.62 371 ASN A O 1
ATOM 2804 N N . ALA A 1 372 ? 11.632 -15.007 22.340 1.00 96.19 372 ALA A N 1
ATOM 2805 C CA . ALA A 1 372 ? 10.863 -15.723 21.319 1.00 96.19 372 ALA A CA 1
ATOM 2806 C C . ALA A 1 372 ? 11.070 -15.160 19.898 1.00 96.19 372 ALA A C 1
ATOM 2808 O O . ALA A 1 372 ? 10.955 -15.893 18.915 1.00 96.19 372 ALA A O 1
ATOM 2809 N N . ASN A 1 373 ? 11.398 -13.871 19.780 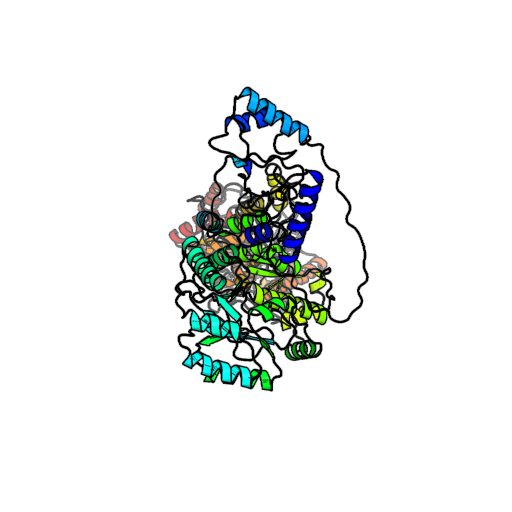1.00 96.38 373 ASN A N 1
ATOM 2810 C CA . ASN A 1 373 ? 11.668 -13.210 18.509 1.00 96.38 373 ASN A CA 1
ATOM 2811 C C . ASN A 1 373 ? 13.045 -13.566 17.908 1.00 96.38 373 ASN A C 1
ATOM 2813 O O . ASN A 1 373 ? 13.247 -13.423 16.698 1.00 96.38 373 ASN A O 1
ATOM 2817 N N . ALA A 1 374 ? 13.977 -14.061 18.732 1.00 95.12 374 ALA A N 1
ATOM 2818 C CA . ALA A 1 374 ? 15.324 -14.478 18.334 1.00 95.12 374 ALA A CA 1
ATOM 2819 C C . ALA A 1 374 ? 16.111 -13.392 17.566 1.00 95.12 374 ALA A C 1
ATOM 2821 O O . ALA A 1 374 ? 16.770 -13.683 16.567 1.00 95.12 374 ALA A O 1
ATOM 2822 N N . GLY A 1 375 ? 16.002 -12.130 18.003 1.00 92.19 375 GLY A N 1
ATOM 2823 C CA . GLY A 1 375 ? 16.757 -10.998 17.446 1.00 92.19 375 GLY A CA 1
ATOM 2824 C C . GLY A 1 375 ? 16.385 -10.598 16.012 1.00 92.19 375 GLY A C 1
ATOM 2825 O O . GLY A 1 375 ? 17.157 -9.912 15.344 1.00 92.19 375 GLY A O 1
ATOM 2826 N N . LYS A 1 376 ? 15.232 -11.040 15.493 1.00 97.31 376 LYS A N 1
ATOM 2827 C CA . LYS A 1 376 ? 14.771 -10.683 14.143 1.00 97.31 376 LYS A CA 1
ATOM 2828 C C . LYS A 1 376 ? 14.194 -9.269 14.119 1.00 97.31 376 LYS A C 1
ATOM 2830 O O . LYS A 1 376 ? 13.346 -8.934 14.938 1.00 97.31 376 LYS A O 1
ATOM 2835 N N . SER A 1 377 ? 14.578 -8.474 13.128 1.00 97.50 377 SER A N 1
ATOM 2836 C CA . SER A 1 377 ? 14.037 -7.126 12.922 1.00 97.50 377 SER A CA 1
ATOM 2837 C C . SER A 1 377 ? 13.060 -7.080 11.752 1.00 97.50 377 SER A C 1
ATOM 2839 O O . SER A 1 377 ? 13.199 -7.804 10.761 1.00 97.50 377 SER A O 1
ATOM 2841 N N . ALA A 1 378 ? 12.068 -6.199 11.852 1.00 97.31 378 ALA A N 1
ATOM 2842 C CA . ALA A 1 378 ? 11.165 -5.899 10.758 1.00 97.31 378 ALA A CA 1
ATOM 2843 C C . ALA A 1 378 ? 11.939 -5.174 9.653 1.00 97.31 378 ALA A C 1
ATOM 2845 O O . ALA A 1 378 ? 12.838 -4.381 9.923 1.00 97.31 378 ALA A O 1
ATOM 2846 N N . LYS A 1 379 ? 11.585 -5.433 8.393 1.00 95.62 379 LYS A N 1
ATOM 2847 C CA . LYS A 1 379 ? 12.123 -4.666 7.268 1.00 95.62 379 LYS A CA 1
ATOM 2848 C C . LYS A 1 379 ? 11.318 -3.376 7.121 1.00 95.62 379 LYS A C 1
ATOM 2850 O O . LYS A 1 379 ? 10.140 -3.458 6.772 1.00 95.62 379 LYS A O 1
ATOM 2855 N N . TYR A 1 380 ? 11.962 -2.228 7.317 1.00 97.25 380 TYR A N 1
ATOM 2856 C CA . TYR A 1 380 ? 11.380 -0.934 6.965 1.00 97.25 380 TYR A CA 1
ATOM 2857 C C . TYR A 1 380 ? 11.167 -0.843 5.452 1.00 97.25 380 TYR A C 1
ATOM 2859 O O . TYR A 1 380 ? 12.061 -1.170 4.667 1.00 97.25 380 TYR A O 1
ATOM 2867 N N . THR A 1 381 ? 9.950 -0.488 5.045 1.00 96.50 381 THR A N 1
ATOM 2868 C CA . THR A 1 381 ? 9.531 -0.522 3.642 1.00 96.50 381 THR A CA 1
ATOM 2869 C C . THR A 1 381 ? 8.790 0.758 3.276 1.00 96.50 381 THR A C 1
ATOM 2871 O O . THR A 1 381 ? 7.684 0.981 3.752 1.00 96.50 381 THR A O 1
ATOM 2874 N N . GLN A 1 382 ? 9.375 1.556 2.386 1.00 95.50 382 GLN A N 1
ATOM 2875 C CA . GLN A 1 382 ? 8.719 2.722 1.773 1.00 95.50 382 GLN A CA 1
ATOM 2876 C C . GLN A 1 382 ? 8.069 2.378 0.427 1.00 95.50 382 GLN A C 1
ATOM 2878 O O . GLN A 1 382 ? 7.161 3.048 -0.047 1.00 95.50 382 GLN A O 1
ATOM 2883 N N . THR A 1 383 ? 8.523 1.299 -0.211 1.00 96.06 383 THR A N 1
ATOM 2884 C CA . THR A 1 383 ? 7.964 0.791 -1.466 1.00 96.06 383 THR A CA 1
ATOM 2885 C C . THR A 1 383 ? 7.931 -0.729 -1.421 1.00 96.06 383 THR A C 1
ATOM 2887 O O . THR A 1 383 ? 8.945 -1.393 -1.183 1.00 96.06 383 THR A O 1
ATOM 2890 N N . VAL A 1 384 ? 6.751 -1.302 -1.639 1.00 97.25 384 VAL A N 1
ATOM 2891 C CA . VAL A 1 384 ? 6.556 -2.750 -1.701 1.00 97.25 384 VAL A CA 1
ATOM 2892 C C . VAL A 1 384 ? 7.151 -3.271 -3.010 1.00 97.25 384 VAL A C 1
ATOM 2894 O O . VAL A 1 384 ? 6.788 -2.813 -4.087 1.00 97.25 384 VAL A O 1
ATOM 2897 N N . MET A 1 385 ? 8.048 -4.257 -2.936 1.00 96.31 385 MET A N 1
ATOM 2898 C CA . MET A 1 385 ? 8.634 -4.895 -4.123 1.00 96.31 385 MET A CA 1
ATOM 2899 C C . MET A 1 385 ? 7.588 -5.781 -4.813 1.00 96.31 385 MET A C 1
ATOM 2901 O O . MET A 1 385 ? 7.393 -6.931 -4.416 1.00 96.31 385 MET A O 1
ATOM 2905 N N . THR A 1 386 ? 6.871 -5.239 -5.799 1.00 97.81 386 THR A N 1
ATOM 2906 C CA . THR A 1 386 ? 5.761 -5.895 -6.501 1.00 97.81 386 THR A CA 1
ATOM 2907 C C . THR A 1 386 ? 5.676 -5.472 -7.965 1.00 97.81 386 THR A C 1
ATOM 2909 O O . THR A 1 386 ? 5.913 -4.322 -8.317 1.00 97.81 386 THR A O 1
ATOM 2912 N N . THR A 1 387 ? 5.280 -6.406 -8.832 1.00 97.75 387 THR A N 1
ATOM 2913 C CA . THR A 1 387 ? 4.945 -6.117 -10.244 1.00 97.75 387 THR A CA 1
ATOM 2914 C C . THR A 1 387 ? 3.452 -5.834 -10.448 1.00 97.75 387 THR A C 1
ATOM 2916 O O . THR A 1 387 ? 2.957 -5.717 -11.572 1.00 97.75 387 THR A O 1
ATOM 2919 N N . GLU A 1 388 ? 2.674 -5.760 -9.366 1.00 97.81 388 GLU A N 1
ATOM 2920 C CA . GLU A 1 388 ? 1.278 -5.352 -9.455 1.00 97.81 388 GLU A CA 1
ATOM 2921 C C . GLU A 1 388 ? 1.157 -3.873 -9.831 1.00 97.81 388 GLU A C 1
ATOM 2923 O O . GLU A 1 388 ? 1.842 -3.029 -9.266 1.00 97.81 388 GLU A O 1
ATOM 2928 N N . LYS A 1 389 ? 0.245 -3.557 -10.758 1.00 97.38 389 LYS A N 1
ATOM 2929 C CA . LYS A 1 389 ? -0.148 -2.182 -11.101 1.00 97.38 389 LYS A CA 1
ATOM 2930 C C . LYS A 1 389 ? -1.024 -1.598 -9.999 1.00 97.38 389 LYS A C 1
ATOM 2932 O O . LYS A 1 389 ? -2.230 -1.439 -10.166 1.00 97.38 389 LYS A O 1
ATOM 2937 N N . ALA A 1 390 ? -0.430 -1.397 -8.833 1.00 97.44 390 ALA A N 1
ATOM 2938 C CA . ALA A 1 390 ? -1.109 -0.875 -7.667 1.00 97.44 390 ALA A CA 1
ATOM 2939 C C . ALA A 1 390 ? -0.146 -0.106 -6.768 1.00 97.44 390 ALA A C 1
ATOM 2941 O O . ALA A 1 390 ? 1.040 -0.426 -6.724 1.00 97.44 390 ALA A O 1
ATOM 2942 N N . LEU A 1 391 ? -0.681 0.865 -6.039 1.00 97.25 391 LEU A N 1
ATOM 2943 C CA . LEU A 1 391 ? 0.022 1.661 -5.035 1.00 97.25 391 LEU A CA 1
ATOM 2944 C C . LEU A 1 391 ? -0.900 1.906 -3.833 1.00 97.25 391 LEU A C 1
ATOM 2946 O O . LEU A 1 391 ? -2.098 1.611 -3.900 1.00 97.25 391 LEU A O 1
ATOM 2950 N N . GLY A 1 392 ? -0.338 2.390 -2.730 1.00 97.25 392 GLY A N 1
ATOM 2951 C CA . GLY A 1 392 ? -1.076 2.681 -1.507 1.00 97.25 392 GLY A CA 1
ATOM 2952 C C . GLY A 1 392 ? -1.100 4.172 -1.233 1.00 97.25 392 GLY A C 1
ATOM 2953 O O . GLY A 1 392 ? -0.041 4.788 -1.164 1.00 97.25 392 GLY A O 1
ATOM 2954 N N . LEU A 1 393 ? -2.297 4.730 -1.058 1.00 97.56 393 LEU A N 1
ATOM 2955 C CA . LEU A 1 393 ? -2.455 6.040 -0.435 1.00 97.56 393 LEU A CA 1
ATOM 2956 C C . LEU A 1 393 ? -2.595 5.834 1.070 1.00 97.56 393 LEU A C 1
ATOM 2958 O O . LEU A 1 393 ? -3.406 5.020 1.532 1.00 97.56 393 LEU A O 1
ATOM 2962 N N . THR A 1 394 ? -1.749 6.537 1.805 1.00 98.06 394 THR A N 1
ATOM 2963 C CA . THR A 1 394 ? -1.620 6.444 3.251 1.00 98.06 394 THR A CA 1
ATOM 2964 C C . THR A 1 394 ? -1.883 7.798 3.875 1.00 98.06 394 THR A C 1
ATOM 2966 O O . THR A 1 394 ? -1.489 8.826 3.328 1.00 98.06 394 THR A O 1
ATOM 2969 N N . PHE A 1 395 ? -2.564 7.785 5.010 1.00 97.94 395 PHE A N 1
ATOM 2970 C CA . PHE A 1 395 ? -3.072 8.987 5.650 1.00 97.94 395 PHE A CA 1
ATOM 2971 C C . PHE A 1 395 ? -2.692 8.989 7.125 1.00 97.94 395 PHE A C 1
ATOM 2973 O O . PHE A 1 395 ? -2.661 7.922 7.733 1.00 97.94 395 PHE A O 1
ATOM 2980 N N . GLY A 1 396 ? -2.413 10.154 7.693 1.00 95.38 396 GLY A N 1
ATOM 2981 C CA . GLY A 1 396 ? -2.228 10.347 9.133 1.00 95.38 396 GLY A CA 1
ATOM 2982 C C . GLY A 1 396 ? -2.818 11.681 9.577 1.00 95.38 396 GLY A C 1
ATOM 2983 O O . GLY A 1 396 ? -3.229 12.464 8.718 1.00 95.38 396 GLY A O 1
ATOM 2984 N N . ASN A 1 397 ? -2.810 11.937 10.888 1.00 91.38 397 ASN A N 1
ATOM 2985 C CA . ASN A 1 397 ? -3.442 13.100 11.520 1.00 91.38 397 ASN A CA 1
ATOM 2986 C C . ASN A 1 397 ? -4.976 13.090 11.381 1.00 91.38 397 ASN A C 1
ATOM 2988 O O . ASN A 1 397 ? -5.532 13.864 10.608 1.00 91.38 397 ASN A O 1
ATOM 2992 N N . LEU A 1 398 ? -5.640 12.194 12.114 1.00 91.06 398 LEU A N 1
ATOM 2993 C CA . LEU A 1 398 ? -7.093 11.951 12.066 1.00 91.06 398 LEU A CA 1
ATOM 2994 C C . LEU A 1 398 ? -7.901 12.910 12.959 1.00 91.06 398 LEU A C 1
ATOM 2996 O O . LEU A 1 398 ? -8.963 12.556 13.463 1.00 91.06 398 LEU A O 1
ATOM 3000 N N . SER A 1 399 ? -7.370 14.109 13.196 1.00 80.62 399 SER A N 1
ATOM 3001 C CA . SER A 1 399 ? -7.949 15.099 14.112 1.00 80.62 399 SER A CA 1
ATOM 3002 C C . SER A 1 399 ? -9.146 15.858 13.528 1.00 80.62 399 SER A C 1
ATOM 3004 O O . SER A 1 399 ? -9.786 16.637 14.232 1.00 80.62 399 SER A O 1
ATOM 3006 N N . ASN A 1 400 ? -9.461 15.670 12.240 1.00 86.81 400 ASN A N 1
ATOM 3007 C CA . ASN A 1 400 ? -10.563 16.355 11.569 1.00 86.81 400 ASN A CA 1
ATOM 3008 C C . ASN A 1 400 ? -11.458 15.355 10.833 1.00 86.81 400 ASN A C 1
ATOM 3010 O O . ASN A 1 400 ? -11.291 15.079 9.641 1.00 86.81 400 ASN A O 1
ATOM 3014 N N . GLN A 1 401 ? -12.485 14.887 11.541 1.00 89.19 401 GLN A N 1
ATOM 3015 C CA . GLN A 1 401 ? -13.415 13.886 11.029 1.00 89.19 401 GLN A CA 1
ATOM 3016 C C . GLN A 1 401 ? -14.078 14.287 9.697 1.00 89.19 401 GLN A C 1
ATOM 3018 O O . GLN A 1 401 ? -14.333 13.419 8.858 1.00 89.19 401 GLN A O 1
ATOM 3023 N N . ALA A 1 402 ? -14.371 15.573 9.468 1.00 87.94 402 ALA A N 1
ATOM 3024 C CA . ALA A 1 402 ? -14.977 16.017 8.213 1.00 87.94 402 ALA A CA 1
ATOM 3025 C C . ALA A 1 402 ? -14.055 15.731 7.017 1.00 87.94 402 ALA A C 1
ATOM 3027 O O . ALA A 1 402 ? -14.495 15.168 6.011 1.00 87.94 402 ALA A O 1
ATOM 3028 N N . VAL A 1 403 ? -12.766 16.045 7.164 1.00 95.62 403 VAL A N 1
ATOM 3029 C CA . VAL A 1 403 ? -11.728 15.769 6.163 1.00 95.62 403 VAL A CA 1
ATOM 3030 C C . VAL A 1 403 ? -11.515 14.271 5.986 1.00 95.62 403 VAL A C 1
ATOM 3032 O O . VAL A 1 403 ? -11.529 13.776 4.855 1.00 95.62 403 VAL A O 1
ATOM 3035 N N . ASP A 1 404 ? -11.367 13.540 7.089 1.00 96.31 404 ASP A N 1
ATOM 3036 C CA . ASP A 1 404 ? -11.083 12.104 7.071 1.00 96.31 404 ASP A CA 1
ATOM 3037 C C . ASP A 1 404 ? -12.166 11.328 6.309 1.00 96.31 404 ASP A C 1
ATOM 3039 O O . ASP A 1 404 ? -11.876 10.467 5.467 1.00 96.31 404 ASP A O 1
ATOM 3043 N N . LEU A 1 405 ? -13.434 11.671 6.562 1.00 96.00 405 LEU A N 1
ATOM 3044 C CA . LEU A 1 405 ? -14.580 11.041 5.918 1.00 96.00 405 LEU A CA 1
ATOM 3045 C C . LEU A 1 405 ? -14.794 11.515 4.475 1.00 96.00 405 LEU A C 1
ATOM 3047 O O . LEU A 1 405 ? -15.165 10.683 3.643 1.00 96.00 405 LEU A O 1
ATOM 3051 N N . ASP A 1 406 ? -14.551 12.788 4.133 1.00 97.62 406 ASP A N 1
ATOM 3052 C CA . ASP A 1 406 ? -14.598 13.255 2.732 1.00 97.62 406 ASP A CA 1
ATOM 3053 C C . ASP A 1 406 ? -13.570 12.488 1.885 1.00 97.62 406 ASP A C 1
ATOM 3055 O O . ASP A 1 406 ? -13.913 11.867 0.874 1.00 97.62 406 ASP A O 1
ATOM 3059 N N . VAL A 1 407 ? -12.321 12.403 2.354 1.00 97.81 407 VAL A N 1
ATOM 3060 C CA . VAL A 1 407 ? -11.254 11.649 1.678 1.00 97.81 407 VAL A CA 1
ATOM 3061 C C . VAL A 1 407 ? -11.625 10.175 1.518 1.00 97.81 407 VAL A C 1
ATOM 3063 O O . VAL A 1 407 ? -11.529 9.621 0.418 1.00 97.81 407 VAL A O 1
ATOM 3066 N N . ALA A 1 408 ? -12.098 9.524 2.583 1.00 97.88 408 ALA A N 1
ATOM 3067 C CA . ALA A 1 408 ? -12.516 8.129 2.516 1.00 97.88 408 ALA A CA 1
ATOM 3068 C C . ALA A 1 408 ? -13.686 7.910 1.537 1.00 97.88 408 ALA A C 1
ATOM 3070 O O . ALA A 1 408 ? -13.719 6.895 0.830 1.00 97.88 408 ALA A O 1
ATOM 3071 N N . ASN A 1 409 ? -14.630 8.852 1.456 1.00 97.38 409 ASN A N 1
ATOM 3072 C CA . ASN A 1 409 ? -15.749 8.792 0.516 1.00 97.38 409 ASN A CA 1
ATOM 3073 C C . ASN A 1 409 ? -15.279 8.935 -0.933 1.00 97.38 409 ASN A C 1
ATOM 3075 O O . ASN A 1 409 ? -15.740 8.184 -1.797 1.00 97.38 409 ASN A O 1
ATOM 3079 N N . ARG A 1 410 ? -14.316 9.820 -1.204 1.00 96.94 410 ARG A N 1
ATOM 3080 C CA . ARG A 1 410 ? -13.723 9.972 -2.541 1.00 96.94 410 ARG A CA 1
ATOM 3081 C C . ARG A 1 410 ? -13.008 8.710 -2.985 1.00 96.94 410 ARG A C 1
ATOM 3083 O O . ARG A 1 410 ? -13.281 8.219 -4.080 1.00 96.94 410 ARG A O 1
ATOM 3090 N N . LEU A 1 411 ? -12.210 8.093 -2.111 1.00 96.94 411 LEU A N 1
ATOM 3091 C CA . LEU A 1 411 ? -11.613 6.783 -2.392 1.00 96.94 411 LEU A CA 1
ATOM 3092 C C . LEU A 1 411 ? -12.692 5.737 -2.704 1.00 96.94 411 LEU A C 1
ATOM 3094 O O . LEU A 1 411 ? -12.628 5.071 -3.739 1.00 96.94 411 LEU A O 1
ATOM 3098 N N . LYS A 1 412 ? -13.727 5.635 -1.863 1.00 95.94 412 LYS A N 1
ATOM 3099 C CA . LYS A 1 412 ? -14.835 4.693 -2.065 1.00 95.94 412 LYS A CA 1
ATOM 3100 C C . LYS A 1 412 ? -15.554 4.918 -3.400 1.00 95.94 412 LYS A C 1
ATOM 3102 O O . LYS A 1 412 ? -15.858 3.938 -4.079 1.00 95.94 412 LYS A O 1
ATOM 3107 N N . SER A 1 413 ? -15.773 6.171 -3.808 1.00 94.88 413 SER A N 1
ATOM 3108 C CA . SER A 1 413 ? -16.412 6.524 -5.089 1.00 94.88 413 SER A CA 1
ATOM 3109 C C . SER A 1 413 ? -15.633 6.012 -6.309 1.00 94.88 413 SER A C 1
ATOM 3111 O O . SER A 1 413 ? -16.221 5.689 -7.338 1.00 94.88 413 SER A O 1
ATOM 3113 N N . ARG A 1 414 ? -14.312 5.844 -6.164 1.00 90.69 414 ARG A N 1
ATOM 3114 C CA . ARG A 1 414 ? -13.408 5.272 -7.174 1.00 90.69 414 ARG A CA 1
ATOM 3115 C C . ARG A 1 414 ? -13.193 3.761 -7.010 1.00 90.69 414 ARG A C 1
ATOM 3117 O O . ARG A 1 414 ? -12.313 3.190 -7.653 1.00 90.69 414 ARG A O 1
ATOM 3124 N N . GLY A 1 415 ? -13.943 3.101 -6.124 1.00 93.19 415 GLY A N 1
ATOM 3125 C CA . GLY A 1 415 ? -13.741 1.689 -5.778 1.00 93.19 415 GLY A CA 1
ATOM 3126 C C . GLY A 1 415 ? -12.404 1.415 -5.074 1.00 93.19 415 GLY A C 1
ATOM 3127 O O . GLY A 1 415 ? -11.905 0.288 -5.110 1.00 93.19 415 GLY A O 1
ATOM 3128 N N . ALA A 1 416 ? -11.808 2.441 -4.464 1.00 94.62 416 ALA A N 1
ATOM 3129 C CA . ALA A 1 416 ? -10.527 2.403 -3.773 1.00 94.62 416 ALA A CA 1
ATOM 3130 C C . ALA A 1 416 ? -10.692 2.374 -2.247 1.00 94.62 416 ALA A C 1
ATOM 3132 O O . ALA A 1 416 ? -11.755 2.660 -1.698 1.00 94.62 416 ALA A O 1
ATOM 3133 N N . LYS A 1 417 ? -9.602 2.016 -1.563 1.00 95.50 417 LYS A N 1
ATOM 3134 C CA . LYS A 1 417 ? -9.474 2.007 -0.101 1.00 95.50 417 LYS A CA 1
ATOM 3135 C C . LYS A 1 417 ? -8.106 2.549 0.295 1.00 95.50 417 LYS A C 1
ATOM 3137 O O . LYS A 1 417 ? -7.125 2.267 -0.397 1.00 95.50 417 LYS A O 1
ATOM 3142 N N . GLY A 1 418 ? -8.053 3.268 1.410 1.00 97.25 418 GLY A N 1
ATOM 3143 C CA . GLY A 1 418 ? -6.832 3.824 1.990 1.00 97.25 418 GLY A CA 1
ATOM 3144 C C . GLY A 1 418 ? -6.361 3.073 3.233 1.00 97.25 418 GLY A C 1
ATOM 3145 O O . GLY A 1 418 ? -7.096 2.258 3.802 1.00 97.25 418 GLY A O 1
ATOM 3146 N N . THR A 1 419 ? -5.135 3.370 3.661 1.00 98.69 419 THR A N 1
ATOM 3147 C CA . THR A 1 419 ? -4.645 3.011 4.999 1.00 98.69 419 THR A CA 1
ATOM 3148 C C . THR A 1 419 ? -4.482 4.282 5.827 1.00 98.69 419 THR A C 1
ATOM 3150 O O . THR A 1 419 ? -3.681 5.140 5.471 1.00 98.69 419 THR A O 1
ATOM 3153 N N . PHE A 1 420 ? -5.225 4.387 6.922 1.00 98.62 420 PHE A N 1
ATOM 3154 C CA . PHE A 1 420 ? -5.221 5.518 7.845 1.00 98.62 420 PHE A CA 1
ATOM 3155 C C . PHE A 1 420 ? -4.428 5.115 9.089 1.00 98.62 420 PHE A C 1
ATOM 3157 O O . PHE A 1 420 ? -4.763 4.137 9.757 1.00 98.62 420 PHE A O 1
ATOM 3164 N N . PHE A 1 421 ? -3.327 5.804 9.350 1.00 98.38 421 PHE A N 1
ATOM 3165 C CA . PHE A 1 421 ? -2.438 5.557 10.472 1.00 98.38 421 PHE A CA 1
ATOM 3166 C C . PHE A 1 421 ? -2.814 6.483 11.623 1.00 98.38 421 PHE A C 1
ATOM 3168 O O . PHE A 1 421 ? -2.739 7.698 11.482 1.00 98.38 421 PHE A O 1
ATOM 3175 N N . ALA A 1 422 ? -3.200 5.885 12.747 1.00 96.56 422 ALA A N 1
ATOM 3176 C CA . ALA A 1 422 ? -3.592 6.595 13.956 1.00 96.56 422 ALA A CA 1
ATOM 3177 C C . ALA A 1 422 ? -2.552 6.369 15.055 1.00 96.56 422 ALA A C 1
ATOM 3179 O O . ALA A 1 422 ? -2.098 5.240 15.280 1.00 96.56 422 ALA A O 1
ATOM 3180 N N . THR A 1 423 ? -2.168 7.439 15.737 1.00 94.38 423 THR A N 1
ATOM 3181 C CA . THR A 1 423 ? -1.412 7.378 16.987 1.00 94.38 423 THR A CA 1
ATOM 3182 C C . THR A 1 423 ? -2.282 6.804 18.101 1.00 94.38 423 THR A C 1
ATOM 3184 O O . THR A 1 423 ? -3.505 6.745 17.993 1.00 94.38 423 THR A O 1
ATOM 3187 N N . PHE A 1 424 ? -1.661 6.391 19.206 1.00 91.56 424 PHE A N 1
ATOM 3188 C CA . PHE A 1 424 ? -2.403 5.942 20.382 1.00 91.56 424 PHE A CA 1
ATOM 3189 C C . PHE A 1 424 ? -3.433 6.972 20.872 1.00 91.56 424 PHE A C 1
ATOM 3191 O O . PHE A 1 424 ? -4.565 6.588 21.129 1.00 91.56 424 PHE A O 1
ATOM 3198 N N . ASN A 1 425 ? -3.076 8.261 20.905 1.00 87.69 425 ASN A N 1
ATOM 3199 C CA . ASN A 1 425 ? -3.999 9.318 21.312 1.00 87.69 425 ASN A CA 1
ATOM 3200 C C . ASN A 1 425 ? -5.198 9.424 20.362 1.00 87.69 425 ASN A C 1
ATOM 3202 O O . ASN A 1 425 ? -6.328 9.353 20.818 1.00 87.69 425 ASN A O 1
ATOM 3206 N N . GLU A 1 426 ? -4.966 9.490 19.048 1.00 90.56 426 GLU A N 1
ATOM 3207 C CA . GLU A 1 426 ? -6.053 9.566 18.053 1.00 90.56 426 GLU A CA 1
ATOM 3208 C C . GLU A 1 426 ? -6.950 8.324 18.080 1.00 90.56 426 GLU A C 1
ATOM 3210 O O . GLU A 1 426 ? -8.162 8.406 17.903 1.00 90.56 426 GLU A O 1
ATOM 3215 N N . LEU A 1 427 ? -6.383 7.144 18.361 1.00 91.31 427 LEU A N 1
ATOM 3216 C CA . LEU A 1 427 ? -7.185 5.942 18.577 1.00 91.31 427 LEU A CA 1
ATOM 3217 C C . LEU A 1 427 ? -8.166 6.111 19.742 1.00 91.31 427 LEU A C 1
ATOM 3219 O O . LEU A 1 427 ? -9.173 5.411 19.753 1.00 91.31 427 LEU A O 1
ATOM 3223 N N . GLN A 1 428 ? -7.892 6.978 20.713 1.00 86.50 428 GLN A N 1
ATOM 3224 C CA . GLN A 1 428 ? -8.747 7.229 21.871 1.00 86.50 428 GLN A CA 1
ATOM 3225 C C . GLN A 1 428 ? -9.677 8.423 21.650 1.00 86.50 428 GLN A C 1
ATOM 3227 O O . GLN A 1 428 ? -10.867 8.312 21.931 1.00 86.50 428 GLN A O 1
ATOM 3232 N N . THR A 1 429 ? -9.148 9.530 21.129 1.00 81.50 429 THR A N 1
ATOM 3233 C CA . THR A 1 429 ? -9.875 10.795 20.960 1.00 81.50 429 THR A CA 1
ATOM 3234 C C . THR A 1 429 ? -10.781 10.805 19.734 1.00 81.50 429 THR A C 1
ATOM 3236 O O . THR A 1 429 ? -11.867 11.371 19.793 1.00 81.50 429 THR A O 1
ATOM 3239 N N . ASP A 1 430 ? -10.394 10.117 18.657 1.00 85.50 430 ASP A N 1
ATOM 3240 C CA . ASP A 1 430 ? -11.068 10.164 17.351 1.00 85.50 430 ASP A CA 1
ATOM 3241 C C . ASP A 1 430 ? -11.772 8.837 17.029 1.00 85.50 430 ASP A C 1
ATOM 3243 O O . ASP A 1 430 ? -11.804 8.346 15.894 1.00 85.50 430 ASP A O 1
ATOM 3247 N N . SER A 1 431 ? -12.339 8.209 18.060 1.00 86.00 431 SER A N 1
ATOM 3248 C CA . SER A 1 431 ? -12.844 6.838 18.000 1.00 86.00 431 SER A CA 1
ATOM 3249 C C . SER A 1 431 ? -13.973 6.629 16.994 1.00 86.00 431 SER A C 1
ATOM 3251 O O . SER A 1 431 ? -13.987 5.637 16.258 1.00 86.00 431 SER A O 1
ATOM 3253 N N . ASP A 1 432 ? -14.896 7.582 16.916 1.00 83.00 432 ASP A N 1
ATOM 3254 C CA . ASP A 1 432 ? -15.993 7.581 15.953 1.00 83.00 432 ASP A CA 1
ATOM 3255 C C . ASP A 1 432 ? -15.470 7.675 14.506 1.00 83.00 432 ASP A C 1
ATOM 3257 O O . ASP A 1 432 ? -15.941 6.960 13.616 1.00 83.00 432 ASP A O 1
ATOM 3261 N N . THR A 1 433 ? -14.411 8.459 14.272 1.00 89.31 433 THR A N 1
ATOM 3262 C CA . THR A 1 433 ? -13.738 8.530 12.967 1.00 89.31 433 THR A CA 1
ATOM 3263 C C . THR A 1 433 ? -13.153 7.173 12.591 1.00 89.31 433 THR A C 1
ATOM 3265 O O . THR A 1 433 ? -13.401 6.664 11.494 1.00 89.31 433 THR A O 1
ATOM 3268 N N . VAL A 1 434 ? -12.432 6.535 13.516 1.00 93.19 434 VAL A N 1
ATOM 3269 C CA . VAL A 1 434 ? -11.834 5.205 13.323 1.00 93.19 434 VAL A CA 1
ATOM 3270 C C . VAL A 1 434 ? -12.900 4.149 12.990 1.00 93.19 434 VAL A C 1
ATOM 3272 O O . VAL A 1 434 ? -12.706 3.344 12.068 1.00 93.19 434 VAL A O 1
ATOM 3275 N N . GLU A 1 435 ? -14.043 4.151 13.687 1.00 89.06 435 GLU A N 1
ATOM 3276 C CA . GLU A 1 435 ? -15.159 3.235 13.414 1.00 89.06 435 GLU A CA 1
ATOM 3277 C C . GLU A 1 435 ? -15.746 3.451 12.018 1.00 89.06 435 GLU A C 1
ATOM 3279 O O . GLU A 1 435 ? -15.889 2.489 11.254 1.00 89.06 435 GLU A O 1
ATOM 3284 N N . LYS A 1 436 ? -16.030 4.703 11.649 1.00 90.44 436 LYS A N 1
ATOM 3285 C CA . LYS A 1 436 ? -16.588 5.053 10.337 1.00 90.44 436 LYS A CA 1
ATOM 3286 C C . LYS A 1 436 ? -15.631 4.689 9.200 1.00 90.44 436 LYS A C 1
ATOM 3288 O O . LYS A 1 436 ? -16.043 4.030 8.242 1.00 90.44 436 LYS A O 1
ATOM 3293 N N . LEU A 1 437 ? -14.342 5.012 9.324 1.00 95.75 437 LEU A N 1
ATOM 3294 C CA . LEU A 1 437 ? -13.315 4.639 8.343 1.00 95.75 437 LEU A CA 1
ATOM 3295 C C . LEU A 1 437 ? -13.241 3.117 8.147 1.00 95.75 437 LEU A C 1
ATOM 3297 O O . LEU A 1 437 ? -13.178 2.635 7.008 1.00 95.75 437 LEU A O 1
ATOM 3301 N N . THR A 1 438 ? -13.306 2.359 9.244 1.00 93.19 438 THR A N 1
ATOM 3302 C CA . THR A 1 438 ? -13.298 0.889 9.227 1.00 93.19 438 THR A CA 1
ATOM 3303 C C . THR A 1 438 ? -14.569 0.324 8.591 1.00 93.19 438 THR A C 1
ATOM 3305 O O . THR A 1 438 ? -14.486 -0.583 7.759 1.00 93.19 438 THR A O 1
ATOM 3308 N N . ALA A 1 439 ? -15.742 0.882 8.904 1.00 89.75 439 ALA A N 1
ATOM 3309 C CA . ALA A 1 439 ? -17.023 0.490 8.311 1.00 89.75 439 ALA A CA 1
ATOM 3310 C C . ALA A 1 439 ? -17.071 0.753 6.794 1.00 89.75 439 ALA A C 1
ATOM 3312 O O . ALA A 1 439 ? -17.662 -0.019 6.037 1.00 89.75 439 ALA A O 1
ATOM 3313 N N . MET A 1 440 ? -16.375 1.791 6.320 1.00 93.25 440 MET A N 1
ATOM 3314 C CA . MET A 1 440 ? -16.163 2.058 4.890 1.00 93.25 440 MET A CA 1
ATOM 3315 C C . MET A 1 440 ? -15.168 1.083 4.234 1.00 93.25 440 MET A C 1
ATOM 3317 O O . MET A 1 440 ? -14.998 1.077 3.013 1.00 93.25 440 MET A O 1
ATOM 3321 N N . GLY A 1 441 ? -14.542 0.211 5.026 1.00 94.00 441 GLY A N 1
ATOM 3322 C CA . GLY A 1 441 ? -13.653 -0.850 4.578 1.00 94.00 441 GLY A CA 1
ATOM 3323 C C . GLY A 1 441 ? -12.201 -0.423 4.395 1.00 94.00 441 GLY A C 1
ATOM 3324 O O . GLY A 1 441 ? -11.466 -1.177 3.745 1.00 94.00 441 GLY A O 1
ATOM 3325 N N . ASN A 1 442 ? -11.806 0.744 4.916 1.00 97.94 442 ASN A N 1
ATOM 3326 C CA . ASN A 1 442 ? -10.416 1.198 4.947 1.00 97.94 442 ASN A CA 1
ATOM 3327 C C . ASN A 1 442 ? -9.599 0.419 5.989 1.00 97.94 442 ASN A C 1
ATOM 3329 O O . ASN A 1 442 ? -10.147 -0.245 6.868 1.00 97.94 442 ASN A O 1
ATOM 3333 N N . GLU A 1 443 ? -8.274 0.464 5.867 1.00 98.50 443 GLU A N 1
ATOM 3334 C CA . GLU A 1 443 ? -7.367 -0.140 6.845 1.00 98.50 443 GLU A CA 1
ATOM 3335 C C . GLU A 1 443 ? -6.958 0.884 7.904 1.00 98.50 443 GLU A C 1
ATOM 3337 O O . GLU A 1 443 ? -6.540 1.982 7.550 1.00 98.50 443 GLU A O 1
ATOM 3342 N N . ILE A 1 444 ? -6.991 0.487 9.178 1.00 98.38 444 ILE A N 1
ATOM 3343 C CA . ILE A 1 444 ? -6.396 1.252 10.277 1.00 98.38 444 ILE A CA 1
ATOM 3344 C C . ILE A 1 444 ? -5.016 0.673 10.613 1.00 98.38 444 ILE A C 1
ATOM 3346 O O . ILE A 1 444 ? -4.875 -0.518 10.919 1.00 98.38 444 ILE A O 1
ATOM 3350 N N . GLY A 1 445 ? -3.994 1.518 10.516 1.00 98.38 445 GLY A N 1
ATOM 3351 C CA . GLY A 1 445 ? -2.617 1.252 10.923 1.00 98.38 445 GLY A CA 1
ATOM 3352 C C . GLY A 1 445 ? -2.242 2.024 12.188 1.00 98.38 445 GLY A C 1
ATOM 3353 O O . GLY A 1 445 ? -2.960 2.924 12.609 1.00 98.38 445 GLY A O 1
ATOM 3354 N N . ILE A 1 446 ? -1.100 1.684 12.782 1.00 98.38 446 ILE A N 1
ATOM 3355 C CA . ILE A 1 446 ? -0.552 2.415 13.936 1.00 98.38 446 ILE A CA 1
ATOM 3356 C C . ILE A 1 446 ? 0.434 3.472 13.428 1.00 98.38 446 ILE A C 1
ATOM 3358 O O . ILE A 1 446 ? 1.340 3.132 12.671 1.00 98.38 446 ILE A O 1
ATOM 3362 N N . ALA A 1 447 ? 0.296 4.729 13.830 1.00 96.38 447 ALA A N 1
ATOM 3363 C CA . ALA A 1 447 ? 1.338 5.742 13.662 1.00 96.38 447 ALA A CA 1
ATOM 3364 C C . ALA A 1 447 ? 2.195 5.794 14.930 1.00 96.38 447 ALA A C 1
ATOM 3366 O O . ALA A 1 447 ? 1.660 5.658 16.023 1.00 96.38 447 ALA A O 1
ATOM 3367 N N . TYR A 1 448 ? 3.504 5.999 14.804 1.00 94.12 448 TYR A N 1
ATOM 3368 C CA . TYR A 1 448 ? 4.375 6.278 15.946 1.00 94.12 448 TYR A CA 1
ATOM 3369 C C . TYR A 1 448 ? 5.039 7.641 15.784 1.00 94.12 448 TYR A C 1
ATOM 3371 O O . TYR A 1 448 ? 5.624 7.910 14.736 1.00 94.12 448 TYR A O 1
ATOM 3379 N N . ASN A 1 449 ? 5.012 8.437 16.853 1.00 83.44 449 ASN A N 1
ATOM 3380 C CA . ASN A 1 449 ? 5.699 9.721 16.961 1.00 83.44 449 ASN A CA 1
ATOM 3381 C C . ASN A 1 449 ? 6.640 9.681 18.175 1.00 83.44 449 ASN A C 1
ATOM 3383 O O . ASN A 1 449 ? 6.362 8.985 19.145 1.00 83.44 449 ASN A O 1
ATOM 3387 N N . GLU A 1 450 ? 7.739 10.434 18.160 1.00 70.75 450 GLU A N 1
ATOM 3388 C CA . GLU A 1 450 ? 8.731 10.392 19.252 1.00 70.75 450 GLU A CA 1
ATOM 3389 C C . GLU A 1 450 ? 8.203 10.984 20.575 1.00 70.75 450 GLU A C 1
ATOM 3391 O O . GLU A 1 450 ? 8.632 10.580 21.653 1.00 70.75 450 GLU A O 1
ATOM 3396 N N . ASN A 1 451 ? 7.188 11.854 20.516 1.00 71.38 451 ASN A N 1
ATOM 3397 C CA . ASN A 1 451 ? 6.590 12.517 21.683 1.00 71.38 451 ASN A CA 1
ATOM 3398 C C . ASN A 1 451 ? 5.503 11.684 22.389 1.00 71.38 451 ASN A C 1
ATOM 3400 O O . ASN A 1 451 ? 4.671 12.229 23.107 1.00 71.38 451 ASN A O 1
ATOM 3404 N N . THR A 1 452 ? 5.469 10.362 22.206 1.00 73.44 452 THR A N 1
ATOM 3405 C CA . THR A 1 452 ? 4.426 9.512 22.812 1.00 73.44 452 THR A CA 1
ATOM 3406 C C . THR A 1 452 ? 4.605 9.287 24.315 1.00 73.44 452 THR A C 1
ATOM 3408 O O . THR A 1 452 ? 3.752 8.663 24.936 1.00 73.44 452 THR A O 1
ATOM 3411 N N . GLY A 1 453 ? 5.732 9.701 24.902 1.00 76.94 453 GLY A N 1
ATOM 3412 C CA . GLY A 1 453 ? 6.097 9.348 26.280 1.00 76.94 453 GLY A CA 1
ATOM 3413 C C . GLY A 1 453 ? 6.654 7.924 26.434 1.00 76.94 453 GLY A C 1
ATOM 3414 O O . GLY A 1 453 ? 6.787 7.432 27.551 1.00 76.94 453 GLY A O 1
ATOM 3415 N N . TYR A 1 454 ? 7.002 7.259 25.324 1.00 85.94 454 TYR A N 1
ATOM 3416 C CA . TYR A 1 454 ? 7.651 5.942 25.306 1.00 85.94 454 TYR A CA 1
ATOM 3417 C C . TYR A 1 454 ? 9.081 6.102 24.795 1.00 85.94 454 TYR A C 1
ATOM 3419 O O . TYR A 1 454 ? 9.302 6.815 23.818 1.00 85.94 454 TYR A O 1
ATOM 3427 N N . SER A 1 455 ? 10.047 5.418 25.409 1.00 86.25 455 SER A N 1
ATOM 3428 C CA . SER A 1 455 ? 11.441 5.489 24.968 1.00 86.25 455 SER A CA 1
ATOM 3429 C C . SER A 1 455 ? 11.622 4.954 23.540 1.00 86.25 455 SER A C 1
ATOM 3431 O O . SER A 1 455 ? 10.992 3.978 23.123 1.00 86.25 455 SER A O 1
ATOM 3433 N N . ALA A 1 456 ? 12.520 5.580 22.778 1.00 88.75 456 ALA A N 1
ATOM 3434 C CA . ALA A 1 456 ? 12.868 5.166 21.419 1.00 88.75 456 ALA A CA 1
ATOM 3435 C C . ALA A 1 456 ? 13.831 3.959 21.429 1.00 88.75 456 ALA A C 1
ATOM 3437 O O . ALA A 1 456 ? 14.969 4.028 20.968 1.00 88.75 456 ALA A O 1
ATOM 3438 N N . ASP A 1 457 ? 13.393 2.835 21.994 1.00 91.56 457 ASP A N 1
ATOM 3439 C CA . ASP A 1 457 ? 14.138 1.576 22.076 1.00 91.56 457 ASP A CA 1
ATOM 3440 C C . ASP A 1 457 ? 13.202 0.358 21.912 1.00 91.56 457 ASP A C 1
ATOM 3442 O O . ASP A 1 457 ? 12.041 0.491 21.520 1.00 91.56 457 ASP A O 1
ATOM 3446 N N . TYR A 1 458 ? 13.717 -0.856 22.143 1.00 94.31 458 TYR A N 1
ATOM 3447 C CA . TYR A 1 458 ? 12.899 -2.072 22.062 1.00 94.31 458 TYR A CA 1
ATOM 3448 C C . TYR A 1 458 ? 11.759 -2.076 23.094 1.00 94.31 458 TYR A C 1
ATOM 3450 O O . TYR A 1 458 ? 10.635 -2.426 22.739 1.00 94.31 458 TYR A O 1
ATOM 3458 N N . ASP A 1 459 ? 12.034 -1.718 24.350 1.00 93.88 459 ASP A N 1
ATOM 3459 C CA . ASP A 1 459 ? 11.070 -1.819 25.448 1.00 93.88 459 ASP A CA 1
ATOM 3460 C C . ASP A 1 459 ? 9.969 -0.765 25.291 1.00 93.88 459 ASP A C 1
ATOM 3462 O O . ASP A 1 459 ? 8.786 -1.100 25.388 1.00 93.88 459 ASP A O 1
ATOM 3466 N N . GLY A 1 460 ? 10.337 0.482 24.982 1.00 93.00 460 GLY A N 1
ATOM 3467 C CA . GLY A 1 460 ? 9.386 1.564 24.741 1.00 93.00 460 GLY A CA 1
ATOM 3468 C C . GLY A 1 460 ? 8.490 1.291 23.532 1.00 93.00 460 GLY A C 1
ATOM 3469 O O . GLY A 1 460 ? 7.267 1.346 23.660 1.00 93.00 460 GLY A O 1
ATOM 3470 N N . MET A 1 461 ? 9.052 0.860 22.395 1.00 95.38 461 MET A N 1
ATOM 3471 C CA . MET A 1 461 ? 8.254 0.462 21.225 1.00 95.38 461 MET A CA 1
ATOM 3472 C C . MET A 1 461 ? 7.373 -0.766 21.510 1.00 95.38 461 MET A C 1
ATOM 3474 O O . MET A 1 461 ? 6.220 -0.824 21.085 1.00 95.38 461 MET A O 1
ATOM 3478 N N . ALA A 1 462 ? 7.872 -1.761 22.249 1.00 96.12 462 ALA A N 1
ATOM 3479 C CA . ALA A 1 462 ? 7.093 -2.948 22.598 1.00 96.12 462 ALA A CA 1
ATOM 3480 C C . ALA A 1 462 ? 5.917 -2.638 23.536 1.00 96.12 462 ALA A C 1
ATOM 3482 O O . ALA A 1 462 ? 4.882 -3.303 23.434 1.00 96.12 462 ALA A O 1
ATOM 3483 N N . ARG A 1 463 ? 6.066 -1.658 24.436 1.00 94.75 463 ARG A N 1
ATOM 3484 C CA . ARG A 1 463 ? 4.979 -1.144 25.283 1.00 94.75 463 ARG A CA 1
ATOM 3485 C C . ARG A 1 463 ? 3.981 -0.333 24.463 1.00 94.75 463 ARG A C 1
ATOM 3487 O O . ARG A 1 463 ? 2.796 -0.630 24.522 1.00 94.75 463 ARG A O 1
ATOM 3494 N N . TYR A 1 464 ? 4.459 0.573 23.612 1.00 95.12 464 TYR A N 1
ATOM 3495 C CA . TYR A 1 464 ? 3.599 1.360 22.727 1.00 95.12 464 TYR A CA 1
ATOM 3496 C C . TYR A 1 464 ? 2.704 0.475 21.849 1.00 95.12 464 TYR A C 1
ATOM 3498 O O . TYR A 1 464 ? 1.486 0.645 21.792 1.00 95.12 464 TYR A O 1
ATOM 3506 N N . LEU A 1 465 ? 3.302 -0.534 21.205 1.00 96.75 465 LEU A N 1
ATOM 3507 C CA . LEU A 1 465 ? 2.571 -1.506 20.396 1.00 96.75 465 LEU A CA 1
ATOM 3508 C C . LEU A 1 465 ? 1.602 -2.341 21.235 1.00 96.75 465 LEU A C 1
ATOM 3510 O O . LEU A 1 465 ? 0.500 -2.622 20.773 1.00 96.75 465 LEU A O 1
ATOM 3514 N N . HIS A 1 466 ? 1.987 -2.746 22.448 1.00 95.38 466 HIS A N 1
ATOM 3515 C CA . HIS A 1 466 ? 1.089 -3.463 23.358 1.00 95.38 466 HIS A CA 1
ATOM 3516 C C . HIS A 1 466 ? -0.157 -2.641 23.678 1.00 95.38 466 HIS A C 1
ATOM 3518 O O . HIS A 1 466 ? -1.263 -3.170 23.564 1.00 95.38 466 HIS A O 1
ATOM 3524 N N . ASP A 1 467 ? 0.014 -1.364 24.006 1.00 94.00 467 ASP A N 1
ATOM 3525 C CA . ASP A 1 467 ? -1.085 -0.481 24.388 1.00 94.00 467 ASP A CA 1
ATOM 3526 C C . ASP A 1 467 ? -2.009 -0.210 23.196 1.00 94.00 467 ASP A C 1
ATOM 3528 O O . ASP A 1 467 ? -3.211 -0.479 23.273 1.00 94.00 467 ASP A O 1
ATOM 3532 N N . CYS A 1 468 ? -1.446 0.154 22.038 1.00 95.81 468 CYS A N 1
ATOM 3533 C CA . CYS A 1 468 ? -2.207 0.346 20.801 1.00 95.81 468 CYS A CA 1
ATOM 3534 C C . CYS A 1 468 ? -2.985 -0.914 20.388 1.00 95.81 468 CYS A C 1
ATOM 3536 O O . CYS A 1 468 ? -4.169 -0.848 20.052 1.00 95.81 468 CYS A O 1
ATOM 3538 N N . LEU A 1 469 ? -2.341 -2.086 20.388 1.00 96.62 469 LEU A N 1
ATOM 3539 C CA . LEU A 1 469 ? -2.969 -3.338 19.948 1.00 96.62 469 LEU A CA 1
ATOM 3540 C C . LEU A 1 469 ? -4.005 -3.849 20.951 1.00 96.62 469 LEU A C 1
ATOM 3542 O O . LEU A 1 469 ? -5.017 -4.421 20.545 1.00 96.62 469 LEU A O 1
ATOM 3546 N N . THR A 1 470 ? -3.774 -3.648 22.249 1.00 93.62 470 THR A N 1
ATOM 3547 C CA . THR A 1 470 ? -4.744 -4.006 23.291 1.00 93.62 470 THR A CA 1
ATOM 3548 C C . THR A 1 470 ? -5.971 -3.111 23.193 1.00 93.62 470 THR A C 1
ATOM 3550 O O . THR A 1 470 ? -7.090 -3.623 23.151 1.00 93.62 470 THR A O 1
ATOM 3553 N N . TYR A 1 471 ? -5.766 -1.798 23.073 1.00 93.50 471 TYR A N 1
ATOM 3554 C CA . TYR A 1 471 ? -6.847 -0.831 22.937 1.00 93.50 471 TYR A CA 1
ATOM 3555 C C . TYR A 1 471 ? -7.658 -1.064 21.664 1.00 93.50 471 TYR A C 1
ATOM 3557 O O . TYR A 1 471 ? -8.872 -1.223 21.732 1.00 93.50 471 TYR A O 1
ATOM 3565 N N . THR A 1 472 ? -7.006 -1.186 20.504 1.00 95.25 472 THR A N 1
ATOM 3566 C CA . THR A 1 472 ? -7.716 -1.406 19.231 1.00 95.25 472 THR A CA 1
ATOM 3567 C C . THR A 1 472 ? -8.494 -2.715 19.206 1.00 95.25 472 THR A C 1
ATOM 3569 O O . THR A 1 472 ? -9.598 -2.763 18.657 1.00 95.25 472 THR A O 1
ATOM 3572 N N . LYS A 1 473 ? -7.968 -3.771 19.839 1.00 92.44 473 LYS A N 1
ATOM 3573 C CA . LYS A 1 473 ? -8.695 -5.031 19.993 1.00 92.44 473 LYS A CA 1
ATOM 3574 C C . LYS A 1 473 ? -9.898 -4.887 20.922 1.00 92.44 473 LYS A C 1
ATOM 3576 O O . LYS A 1 473 ? -10.943 -5.461 20.637 1.00 92.44 473 LYS A O 1
ATOM 3581 N N . TRP A 1 474 ? -9.757 -4.158 22.021 1.00 91.00 474 TRP A N 1
ATOM 3582 C CA . TRP A 1 474 ? -10.839 -3.943 22.976 1.00 91.00 474 TRP A CA 1
ATOM 3583 C C . TRP A 1 474 ? -11.941 -3.039 22.401 1.00 91.00 474 TRP A C 1
ATOM 3585 O O . TRP A 1 474 ? -13.098 -3.454 22.352 1.00 91.00 474 TRP A O 1
ATOM 3595 N N . ARG A 1 475 ? -11.572 -1.853 21.900 1.00 89.31 475 ARG A N 1
ATOM 3596 C CA . ARG A 1 475 ? -12.497 -0.800 21.459 1.00 89.31 475 ARG A CA 1
ATOM 3597 C C . ARG A 1 475 ? -13.134 -1.077 20.099 1.00 89.31 475 ARG A C 1
ATOM 3599 O O . ARG A 1 475 ? -14.313 -0.785 19.923 1.00 89.31 475 ARG A O 1
ATOM 3606 N N . TYR A 1 476 ? -12.376 -1.637 19.153 1.00 89.94 476 TYR A N 1
ATOM 3607 C CA . TYR A 1 476 ? -12.800 -1.767 17.750 1.00 89.94 476 TYR A CA 1
ATOM 3608 C C . TYR A 1 476 ? -12.853 -3.212 17.243 1.00 89.94 476 TYR A C 1
ATOM 3610 O O . TYR A 1 476 ? -13.162 -3.445 16.078 1.00 89.94 476 TYR A O 1
ATOM 3618 N N . ASP A 1 477 ? -12.498 -4.192 18.078 1.00 89.56 477 ASP A N 1
ATOM 3619 C CA . ASP A 1 477 ? -12.274 -5.585 17.664 1.00 89.56 477 ASP A CA 1
ATOM 3620 C C . ASP A 1 477 ? -11.175 -5.763 16.589 1.00 89.56 477 ASP A C 1
ATOM 3622 O O . ASP A 1 477 ? -11.040 -6.819 15.964 1.00 89.56 477 ASP A O 1
ATOM 3626 N N . MET A 1 478 ? -10.328 -4.749 16.399 1.00 93.44 478 MET A N 1
ATOM 3627 C CA . MET A 1 478 ? -9.336 -4.704 15.328 1.00 93.44 478 MET A CA 1
ATOM 3628 C C . MET A 1 478 ? -7.991 -5.323 15.721 1.00 93.44 478 MET A C 1
ATOM 3630 O O . MET A 1 478 ? -7.639 -5.461 16.890 1.00 93.44 478 MET A O 1
ATOM 3634 N N . LYS A 1 479 ? -7.208 -5.696 14.702 1.00 95.06 479 LYS A N 1
ATOM 3635 C CA . LYS A 1 479 ? -5.802 -6.105 14.836 1.00 95.06 479 LYS A CA 1
ATOM 3636 C C . LYS A 1 479 ? -4.967 -5.448 13.731 1.00 95.06 479 LYS A C 1
ATOM 3638 O O . LYS A 1 479 ? -4.794 -6.073 12.676 1.00 95.06 479 LYS A O 1
ATOM 3643 N N . PRO A 1 480 ? -4.489 -4.208 13.939 1.00 97.88 480 PRO A N 1
ATOM 3644 C CA . PRO A 1 480 ? -3.594 -3.533 13.004 1.00 97.88 480 PRO A CA 1
ATOM 3645 C C . PRO A 1 480 ? -2.396 -4.411 12.616 1.00 97.88 480 PRO A C 1
ATOM 3647 O O . PRO A 1 480 ? -1.851 -5.150 13.437 1.00 97.88 480 PRO A O 1
ATOM 3650 N N . LYS A 1 481 ? -1.995 -4.354 11.342 1.00 97.81 481 LYS A N 1
ATOM 3651 C CA . LYS A 1 481 ? -0.909 -5.186 10.773 1.00 97.81 481 LYS A CA 1
ATOM 3652 C C . LYS A 1 481 ? 0.299 -4.376 10.315 1.00 97.81 481 LYS A C 1
ATOM 3654 O O . LYS A 1 481 ? 1.339 -4.944 9.975 1.00 97.81 481 LYS A O 1
ATOM 3659 N N . VAL A 1 482 ? 0.151 -3.060 10.272 1.00 98.56 482 VAL A N 1
ATOM 3660 C CA . VAL A 1 482 ? 1.125 -2.115 9.738 1.00 98.56 482 VAL A CA 1
ATOM 3661 C C . VAL A 1 482 ? 1.336 -1.002 10.754 1.00 98.56 482 VAL A C 1
ATOM 3663 O O . VAL A 1 482 ? 0.387 -0.565 11.406 1.00 98.56 482 VAL A O 1
ATOM 3666 N N . ILE A 1 483 ? 2.586 -0.575 10.884 1.00 98.44 483 ILE A N 1
ATOM 3667 C CA . ILE A 1 483 ? 2.983 0.587 11.671 1.00 98.44 483 ILE A CA 1
ATOM 3668 C C . ILE A 1 483 ? 3.777 1.535 10.781 1.00 98.44 483 ILE A C 1
ATOM 3670 O O . ILE A 1 483 ? 4.716 1.102 10.106 1.00 98.44 483 ILE A O 1
ATOM 3674 N N . MET A 1 484 ? 3.391 2.806 10.776 1.00 97.69 484 MET A N 1
ATOM 3675 C CA . MET A 1 484 ? 4.134 3.872 10.127 1.00 97.69 484 MET A CA 1
ATOM 3676 C C . MET A 1 484 ? 5.159 4.446 11.101 1.00 97.69 484 MET A C 1
ATOM 3678 O O . MET A 1 484 ? 4.811 4.819 12.220 1.00 97.69 484 MET A O 1
ATOM 3682 N N . LEU A 1 485 ? 6.420 4.478 10.671 1.00 94.56 485 LEU A N 1
ATOM 3683 C CA . LEU A 1 485 ? 7.540 5.010 11.443 1.00 94.56 485 LEU A CA 1
ATOM 3684 C C . LEU A 1 485 ? 8.216 6.157 10.674 1.00 94.56 485 LEU A C 1
ATOM 3686 O O . LEU A 1 485 ? 8.466 6.001 9.468 1.00 94.56 485 LEU A O 1
ATOM 3690 N N . PRO A 1 486 ? 8.607 7.243 11.365 1.00 90.75 486 PRO A N 1
ATOM 3691 C CA . PRO A 1 486 ? 9.599 8.181 10.858 1.00 90.75 486 PRO A CA 1
ATOM 3692 C C . PRO A 1 486 ? 10.890 7.453 10.463 1.00 90.75 486 PRO A C 1
ATOM 3694 O O . PRO A 1 486 ? 11.251 6.429 11.054 1.00 90.75 486 PRO A O 1
ATOM 3697 N N . GLU A 1 487 ? 11.599 7.969 9.459 1.00 90.62 487 GLU A N 1
ATOM 3698 C CA . GLU A 1 487 ? 12.810 7.319 8.942 1.00 90.62 487 GLU A CA 1
ATOM 3699 C C . GLU A 1 487 ? 13.902 7.191 10.016 1.00 90.62 487 GLU A C 1
ATOM 3701 O O . GLU A 1 487 ? 14.566 6.157 10.107 1.00 90.62 487 GLU A O 1
ATOM 3706 N N . ASP A 1 488 ? 14.048 8.196 10.881 1.00 88.69 488 ASP A N 1
ATOM 3707 C CA . ASP A 1 488 ? 15.032 8.170 11.966 1.00 88.69 488 ASP A CA 1
ATOM 3708 C C . ASP A 1 488 ? 14.718 7.091 13.009 1.00 88.69 488 ASP A C 1
ATOM 3710 O O . ASP A 1 488 ? 15.602 6.308 13.371 1.00 88.69 488 ASP A O 1
ATOM 3714 N N . CYS A 1 489 ? 13.445 6.923 13.377 1.00 89.69 489 CYS A N 1
ATOM 3715 C CA . CYS A 1 489 ? 12.994 5.805 14.209 1.00 89.69 489 CYS A CA 1
ATOM 3716 C C . CYS A 1 489 ? 13.291 4.444 13.552 1.00 89.69 489 CYS A C 1
ATOM 3718 O O . CYS A 1 489 ? 13.668 3.480 14.223 1.00 89.69 489 CYS A O 1
ATOM 3720 N N . ALA A 1 490 ? 13.165 4.343 12.225 1.00 91.62 490 ALA A N 1
ATOM 3721 C CA . ALA A 1 490 ? 13.434 3.108 11.491 1.00 91.62 490 ALA A CA 1
ATOM 3722 C C . ALA A 1 490 ? 14.928 2.725 11.441 1.00 91.62 490 ALA A C 1
ATOM 3724 O O . ALA A 1 490 ? 15.251 1.567 11.162 1.00 91.62 490 ALA A O 1
ATOM 3725 N N . LYS A 1 491 ? 15.854 3.643 11.755 1.00 93.94 491 LYS A N 1
ATOM 3726 C CA . LYS A 1 491 ? 17.290 3.330 11.909 1.00 93.94 491 LYS A CA 1
ATOM 3727 C C . LYS A 1 491 ? 17.575 2.574 13.214 1.00 93.94 491 LYS A C 1
ATOM 3729 O O . LYS A 1 491 ? 18.597 1.888 13.322 1.00 93.94 491 LYS A O 1
ATOM 3734 N N . ASN A 1 492 ? 16.667 2.634 14.189 1.00 94.62 492 ASN A N 1
ATOM 3735 C CA . ASN A 1 492 ? 16.802 1.935 15.459 1.00 94.62 492 ASN A CA 1
ATOM 3736 C C . ASN A 1 492 ? 16.437 0.444 15.329 1.00 94.62 492 ASN A C 1
ATOM 3738 O O . ASN A 1 492 ? 15.272 0.049 15.220 1.00 94.62 492 ASN A O 1
ATOM 3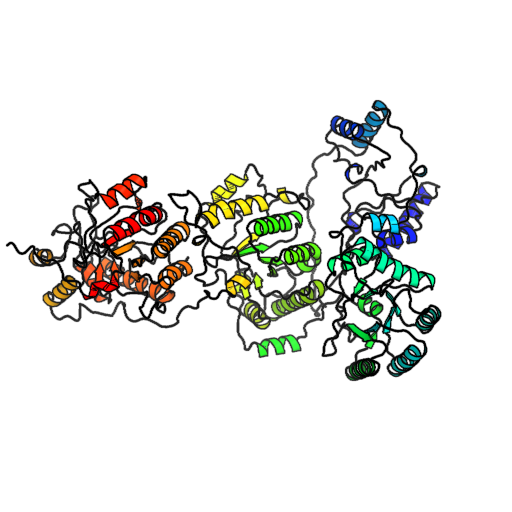742 N N . LYS A 1 493 ? 17.454 -0.424 15.400 1.00 95.44 493 LYS A N 1
ATOM 3743 C CA . LYS A 1 493 ? 17.271 -1.883 15.312 1.00 95.44 493 LYS A CA 1
ATOM 3744 C C . LYS A 1 493 ? 16.398 -2.457 16.429 1.00 95.44 493 LYS A C 1
ATOM 3746 O O . LYS A 1 493 ? 15.692 -3.428 16.167 1.00 95.44 493 LYS A O 1
ATOM 3751 N N . GLY A 1 494 ? 16.441 -1.881 17.632 1.00 96.12 494 GLY A N 1
ATOM 3752 C CA . GLY A 1 494 ? 15.625 -2.312 18.769 1.00 96.12 494 GLY A CA 1
ATOM 3753 C C . GLY A 1 494 ? 14.139 -2.051 18.529 1.00 96.12 494 GLY A C 1
ATOM 3754 O O . GLY A 1 494 ? 13.320 -2.943 18.736 1.00 96.12 494 GLY A O 1
ATOM 3755 N N . MET A 1 495 ? 13.795 -0.885 17.979 1.00 96.38 495 MET A N 1
ATOM 3756 C CA . MET A 1 495 ? 12.413 -0.575 17.592 1.00 96.38 495 MET A CA 1
ATOM 3757 C C . MET A 1 495 ? 11.920 -1.524 16.491 1.00 96.38 495 MET A C 1
ATOM 3759 O O . MET A 1 495 ? 10.858 -2.130 16.622 1.00 96.38 495 MET A O 1
ATOM 3763 N N . LEU A 1 496 ? 12.714 -1.752 15.437 1.00 98.06 496 LEU A N 1
ATOM 3764 C CA . LEU A 1 496 ? 12.352 -2.710 14.381 1.00 98.06 496 LEU A CA 1
ATOM 3765 C C . LEU A 1 496 ? 12.258 -4.161 14.885 1.00 98.06 496 LEU A C 1
ATOM 3767 O O . LEU A 1 496 ? 11.468 -4.948 14.357 1.00 98.06 496 LEU A O 1
ATOM 3771 N N . GLU A 1 497 ? 13.062 -4.538 15.879 1.00 98.06 497 GLU A N 1
ATOM 3772 C CA . GLU A 1 497 ? 12.969 -5.832 16.562 1.00 98.06 497 GLU A CA 1
ATOM 3773 C C . GLU A 1 497 ? 11.629 -5.967 17.301 1.00 98.06 497 GLU A C 1
ATOM 3775 O O . GLU A 1 497 ? 10.944 -6.978 17.127 1.00 98.06 497 GLU A O 1
ATOM 3780 N N . ALA A 1 498 ? 11.204 -4.935 18.037 1.00 97.69 498 ALA A N 1
ATOM 3781 C CA . ALA A 1 498 ? 9.899 -4.907 18.698 1.00 97.69 498 ALA A CA 1
ATOM 3782 C C . ALA A 1 498 ? 8.750 -5.019 17.683 1.00 97.69 498 ALA A C 1
ATOM 3784 O O . ALA A 1 498 ? 7.875 -5.871 17.835 1.00 97.69 498 ALA A O 1
ATOM 3785 N N . VAL A 1 499 ? 8.794 -4.257 16.585 1.00 98.25 499 VAL A N 1
ATOM 3786 C CA . VAL A 1 499 ? 7.788 -4.335 15.508 1.00 98.25 499 VAL A CA 1
ATOM 3787 C C . VAL A 1 499 ? 7.654 -5.762 14.955 1.00 98.25 499 VAL A C 1
ATOM 3789 O O . VAL A 1 499 ? 6.539 -6.262 14.773 1.00 98.25 499 VAL A O 1
ATOM 3792 N N . HIS A 1 500 ? 8.773 -6.461 14.731 1.00 98.25 500 HIS A N 1
ATOM 3793 C CA . HIS A 1 500 ? 8.749 -7.855 14.273 1.00 98.25 500 HIS A CA 1
ATOM 3794 C C . HIS A 1 500 ? 8.196 -8.812 15.337 1.00 98.25 500 HIS A C 1
ATOM 3796 O O . HIS A 1 500 ? 7.439 -9.728 14.998 1.00 98.25 500 HIS A O 1
ATOM 3802 N N . ALA A 1 501 ? 8.517 -8.584 16.613 1.00 97.75 501 ALA A N 1
ATOM 3803 C CA . ALA A 1 501 ? 8.032 -9.381 17.739 1.00 97.75 501 ALA A CA 1
ATOM 3804 C C . ALA A 1 501 ? 6.505 -9.276 17.956 1.00 97.75 501 ALA A C 1
ATOM 3806 O O . ALA A 1 501 ? 5.903 -10.168 18.563 1.00 97.75 501 ALA A O 1
ATOM 3807 N N . TYR A 1 502 ? 5.874 -8.219 17.435 1.00 97.00 502 TYR A N 1
ATOM 3808 C CA . TYR A 1 502 ? 4.415 -8.060 17.364 1.00 97.00 502 TYR A CA 1
ATOM 3809 C C . TYR A 1 502 ? 3.816 -8.431 15.999 1.00 97.00 502 TYR A C 1
ATOM 3811 O O . TYR A 1 502 ? 2.606 -8.337 15.810 1.00 97.00 502 TYR A O 1
ATOM 3819 N N . HIS A 1 503 ? 4.635 -8.912 15.061 1.00 96.56 503 HIS A N 1
ATOM 3820 C CA . HIS A 1 503 ? 4.226 -9.343 13.721 1.00 96.56 503 HIS A CA 1
ATOM 3821 C C . HIS A 1 503 ? 3.645 -8.234 12.827 1.00 96.56 503 HIS A C 1
ATOM 3823 O O . HIS A 1 503 ? 2.897 -8.534 11.893 1.00 96.56 503 HIS A O 1
ATOM 3829 N N . LEU A 1 504 ? 4.024 -6.974 13.057 1.00 98.12 504 LEU A N 1
ATOM 3830 C CA . LEU A 1 504 ? 3.653 -5.863 12.179 1.00 98.12 504 LEU A CA 1
ATOM 3831 C C . LEU A 1 504 ? 4.677 -5.664 11.056 1.00 98.12 504 LEU A C 1
ATOM 3833 O O . LEU A 1 504 ? 5.832 -6.098 11.120 1.00 98.12 504 LEU A O 1
ATOM 3837 N N . LYS A 1 505 ? 4.243 -4.988 9.992 1.00 98.00 505 LYS A N 1
ATOM 3838 C CA . LYS A 1 505 ? 5.130 -4.433 8.965 1.00 98.00 505 LYS A CA 1
ATOM 3839 C C . LYS A 1 505 ? 5.478 -2.992 9.323 1.00 98.00 505 LYS A C 1
ATOM 3841 O O . LYS A 1 505 ? 4.576 -2.175 9.464 1.00 98.00 505 LYS A O 1
ATOM 3846 N N . ALA A 1 506 ? 6.774 -2.704 9.422 1.00 98.19 506 ALA A N 1
ATOM 3847 C CA . ALA A 1 506 ? 7.282 -1.341 9.512 1.00 98.19 506 ALA A CA 1
ATOM 3848 C C . ALA A 1 506 ? 7.251 -0.696 8.123 1.00 98.19 506 ALA A C 1
ATOM 3850 O O . ALA A 1 506 ? 7.905 -1.190 7.196 1.00 98.19 506 ALA A O 1
ATOM 3851 N N . VAL A 1 507 ? 6.503 0.391 7.981 1.00 98.31 507 VAL A N 1
ATOM 3852 C CA . VAL A 1 507 ? 6.403 1.147 6.733 1.00 98.31 507 VAL A CA 1
ATOM 3853 C C . VAL A 1 507 ? 6.724 2.617 6.940 1.00 98.31 507 VAL A C 1
ATOM 3855 O O . VAL A 1 507 ? 6.644 3.136 8.049 1.00 98.31 507 VAL A O 1
ATOM 3858 N N . GLY A 1 508 ? 7.096 3.269 5.849 1.00 96.25 508 GLY A N 1
ATOM 3859 C CA . GLY A 1 508 ? 7.251 4.712 5.766 1.00 96.25 508 GLY A CA 1
ATOM 3860 C C . GLY A 1 508 ? 6.666 5.227 4.466 1.00 96.25 508 GLY A C 1
ATOM 3861 O O . GLY A 1 508 ? 6.274 4.441 3.601 1.00 96.25 508 GLY A O 1
ATOM 3862 N N . ALA A 1 509 ? 6.645 6.544 4.323 1.00 93.06 509 ALA A N 1
ATOM 3863 C CA . ALA A 1 509 ? 6.264 7.175 3.074 1.00 93.06 509 ALA A CA 1
ATOM 3864 C C . ALA A 1 509 ? 7.365 6.974 2.021 1.00 93.06 509 ALA A C 1
ATOM 3866 O O . ALA A 1 509 ? 8.537 7.231 2.303 1.00 93.06 509 ALA A O 1
ATOM 3867 N N . SER A 1 510 ? 7.007 6.558 0.802 1.00 90.62 510 SER A N 1
ATOM 3868 C CA . SER A 1 510 ? 7.882 6.768 -0.361 1.00 90.62 510 SER A CA 1
ATOM 3869 C C . SER A 1 510 ? 7.987 8.244 -0.707 1.00 90.62 510 SER A C 1
ATOM 3871 O O . SER A 1 510 ? 9.051 8.693 -1.125 1.00 90.62 510 SER A O 1
ATOM 3873 N N . ARG A 1 511 ? 6.899 8.997 -0.519 1.00 87.56 511 ARG A N 1
ATOM 3874 C CA . ARG A 1 511 ? 6.877 10.458 -0.621 1.00 87.56 511 ARG A CA 1
ATOM 3875 C C . ARG A 1 511 ? 5.697 11.053 0.142 1.00 87.56 511 ARG A C 1
ATOM 3877 O O . ARG A 1 511 ? 4.713 10.359 0.400 1.00 87.56 511 ARG A O 1
ATOM 3884 N N . SER A 1 512 ? 5.780 12.350 0.416 1.00 89.81 512 SER A N 1
ATOM 3885 C CA . SER A 1 512 ? 4.632 13.174 0.807 1.00 89.81 512 SER A CA 1
ATOM 3886 C C . SER A 1 512 ? 3.970 13.770 -0.439 1.00 89.81 512 SER A C 1
ATOM 3888 O O . SER A 1 512 ? 4.673 14.174 -1.366 1.00 89.81 512 SER A O 1
ATOM 3890 N N . ILE A 1 513 ? 2.637 13.824 -0.471 1.00 87.12 513 ILE A N 1
ATOM 3891 C CA . ILE A 1 513 ? 1.856 14.486 -1.541 1.00 87.12 513 ILE A CA 1
ATOM 3892 C C . ILE A 1 513 ? 1.544 15.956 -1.184 1.00 87.12 513 ILE A C 1
ATOM 3894 O O . ILE A 1 513 ? 0.950 16.691 -1.966 1.00 87.12 513 ILE A O 1
ATOM 3898 N N . ILE A 1 514 ? 1.994 16.415 -0.019 1.00 85.38 514 ILE A N 1
ATOM 3899 C CA . ILE A 1 514 ? 1.808 17.787 0.448 1.00 85.38 514 ILE A CA 1
ATOM 3900 C C . ILE A 1 514 ? 3.058 18.618 0.174 1.00 85.38 514 ILE A C 1
ATOM 3902 O O . ILE A 1 514 ? 4.171 18.188 0.493 1.00 85.38 514 ILE A O 1
ATOM 3906 N N . THR A 1 515 ? 2.861 19.828 -0.351 1.00 80.50 515 THR A N 1
ATOM 3907 C CA . THR A 1 515 ? 3.935 20.803 -0.561 1.00 80.50 515 THR A CA 1
ATOM 3908 C C . THR A 1 515 ? 3.952 21.835 0.561 1.00 80.50 515 THR A C 1
ATOM 3910 O O . THR A 1 515 ? 2.933 22.461 0.835 1.00 80.50 515 THR A O 1
ATOM 3913 N N . SER A 1 516 ? 5.112 22.051 1.182 1.00 83.62 516 SER A N 1
ATOM 3914 C CA . SER A 1 516 ? 5.302 23.059 2.235 1.00 83.62 516 SER A CA 1
ATOM 3915 C C . SER A 1 516 ? 4.904 24.467 1.782 1.00 83.62 516 SER A C 1
ATOM 3917 O O . SER A 1 516 ? 5.177 24.840 0.638 1.00 83.62 516 SER A O 1
ATOM 3919 N N . GLY A 1 517 ? 4.351 25.279 2.685 1.00 86.12 517 GLY A N 1
ATOM 3920 C CA . GLY A 1 517 ? 3.922 26.648 2.397 1.00 86.12 517 GLY A CA 1
ATOM 3921 C C . GLY A 1 517 ? 2.557 26.730 1.713 1.00 86.12 517 GLY A C 1
ATOM 3922 O O . GLY A 1 517 ? 2.185 27.802 1.238 1.00 86.12 517 GLY A O 1
ATOM 3923 N N . THR A 1 518 ? 1.815 25.619 1.630 1.00 88.62 518 THR A N 1
ATOM 3924 C CA . THR A 1 518 ? 0.488 25.568 0.991 1.00 88.62 518 THR A CA 1
ATOM 3925 C C . THR A 1 518 ? -0.653 25.400 1.998 1.00 88.62 518 THR A C 1
ATOM 3927 O O . THR A 1 518 ? -1.794 25.187 1.601 1.00 88.62 518 THR A O 1
ATOM 3930 N N . GLU A 1 519 ? -0.382 25.574 3.294 1.00 91.12 519 GLU A N 1
ATOM 3931 C CA . GLU A 1 519 ? -1.355 25.438 4.397 1.00 91.12 519 GLU A CA 1
ATOM 3932 C C . GLU A 1 519 ? -2.653 26.248 4.164 1.00 91.12 519 GLU A C 1
ATOM 3934 O O . GLU A 1 519 ? -3.750 25.782 4.465 1.00 91.12 519 GLU A O 1
ATOM 3939 N N . ASN A 1 520 ? -2.542 27.440 3.562 1.00 90.12 520 ASN A N 1
ATOM 3940 C CA . ASN A 1 520 ? -3.656 28.369 3.308 1.00 90.12 520 ASN A CA 1
ATOM 3941 C C . ASN A 1 520 ? -4.338 28.163 1.939 1.00 90.12 520 ASN A C 1
ATOM 3943 O O . ASN A 1 520 ? -4.946 29.087 1.393 1.00 90.12 520 ASN A O 1
ATOM 3947 N N . THR A 1 521 ? -4.204 26.979 1.333 1.00 89.81 521 THR A N 1
ATOM 3948 C CA . THR A 1 521 ? -4.795 26.681 0.017 1.00 89.81 521 THR A CA 1
ATOM 3949 C C . THR A 1 521 ? -6.317 26.810 0.041 1.00 89.81 521 THR A C 1
ATOM 3951 O O . THR A 1 521 ? -6.981 26.364 0.971 1.00 89.81 521 THR A O 1
ATOM 3954 N N . THR A 1 522 ? -6.872 27.408 -1.010 1.00 91.25 522 THR A N 1
ATOM 3955 C CA . THR A 1 522 ? -8.310 27.510 -1.291 1.00 91.25 522 THR A CA 1
ATOM 3956 C C . THR A 1 522 ? -8.622 26.745 -2.575 1.00 91.25 522 THR A C 1
ATOM 3958 O O . THR A 1 522 ? -7.709 26.397 -3.327 1.00 91.25 522 THR A O 1
ATOM 3961 N N . ASP A 1 523 ? -9.900 26.552 -2.900 1.00 87.44 523 ASP A N 1
ATOM 3962 C CA . ASP A 1 523 ? -10.287 25.935 -4.177 1.00 87.44 523 ASP A CA 1
ATOM 3963 C C . ASP A 1 523 ? -9.718 26.695 -5.392 1.00 87.44 523 ASP A C 1
ATOM 3965 O O . ASP A 1 523 ? -9.332 26.084 -6.388 1.00 87.44 523 ASP A O 1
ATOM 3969 N N . ALA A 1 524 ? -9.589 28.024 -5.295 1.00 89.81 524 ALA A N 1
ATOM 3970 C CA . ALA A 1 524 ? -9.019 28.857 -6.352 1.00 89.81 524 ALA A CA 1
ATOM 3971 C C . ALA A 1 524 ? -7.497 28.680 -6.510 1.00 89.81 524 ALA A C 1
ATOM 3973 O O . ALA A 1 524 ? -6.975 28.804 -7.620 1.00 89.81 524 ALA A O 1
ATOM 3974 N N . THR A 1 525 ? -6.773 28.390 -5.423 1.00 92.19 525 THR A N 1
ATOM 3975 C CA . THR A 1 525 ? -5.307 28.231 -5.445 1.00 92.19 525 THR A CA 1
ATOM 3976 C C . THR A 1 525 ? -4.853 26.775 -5.562 1.00 92.19 525 THR A C 1
ATOM 3978 O O . THR A 1 525 ? -3.702 26.529 -5.926 1.00 92.19 525 THR A O 1
ATOM 3981 N N . LEU A 1 526 ? -5.748 25.800 -5.374 1.00 90.38 526 LEU A N 1
ATOM 3982 C CA . LEU A 1 526 ? -5.458 24.369 -5.518 1.00 90.38 526 LEU A CA 1
ATOM 3983 C C . LEU A 1 526 ? -4.799 23.990 -6.865 1.00 90.38 526 LEU A C 1
ATOM 3985 O O . LEU A 1 526 ? -3.840 23.213 -6.849 1.00 90.38 526 LEU A O 1
ATOM 3989 N N . PRO A 1 527 ? -5.186 24.556 -8.031 1.00 89.88 527 PRO A N 1
ATOM 3990 C CA . PRO A 1 527 ? -4.485 24.294 -9.291 1.00 89.88 527 PRO A CA 1
ATOM 3991 C C . PRO A 1 527 ? -2.987 24.642 -9.271 1.00 89.88 527 PRO A C 1
ATOM 3993 O O . PRO A 1 527 ? -2.200 24.008 -9.974 1.00 89.88 527 PRO A O 1
ATOM 3996 N N . GLN A 1 528 ? -2.567 25.623 -8.463 1.00 89.12 528 GLN A N 1
ATOM 3997 C CA . GLN A 1 528 ? -1.155 25.992 -8.315 1.00 89.12 528 GLN A CA 1
ATOM 3998 C C . GLN A 1 528 ? -0.388 24.925 -7.526 1.00 89.12 528 GLN A C 1
ATOM 4000 O O . GLN A 1 528 ? 0.710 24.544 -7.933 1.00 89.12 528 GLN A O 1
ATOM 4005 N N . VAL A 1 529 ? -0.996 24.389 -6.461 1.00 87.44 529 VAL A N 1
ATOM 4006 C CA . VAL A 1 529 ? -0.449 23.269 -5.673 1.00 87.44 529 VAL A CA 1
ATOM 4007 C C . VAL A 1 529 ? -0.281 22.032 -6.555 1.00 87.44 529 VAL A C 1
ATOM 4009 O O . VAL A 1 529 ? 0.793 21.437 -6.598 1.00 87.44 529 VAL A O 1
ATOM 4012 N N . LEU A 1 530 ? -1.292 21.697 -7.359 1.00 85.69 530 LEU A N 1
ATOM 4013 C CA . LEU A 1 530 ? -1.210 20.607 -8.341 1.00 85.69 530 LEU A CA 1
ATOM 4014 C C . LEU A 1 530 ? -0.110 20.848 -9.383 1.00 85.69 530 LEU A C 1
ATOM 4016 O O . LEU A 1 530 ? 0.587 19.923 -9.797 1.00 85.69 530 LEU A O 1
ATOM 4020 N N . GLY A 1 531 ? 0.106 22.109 -9.767 1.00 84.94 531 GLY A N 1
ATOM 4021 C CA . GLY A 1 531 ? 1.231 22.518 -10.602 1.00 84.94 531 GLY A CA 1
ATOM 4022 C C . GLY A 1 531 ? 2.591 22.117 -10.023 1.00 84.94 531 GLY A C 1
ATOM 4023 O O . GLY A 1 531 ? 3.460 21.682 -10.780 1.00 84.94 531 GLY A O 1
ATOM 4024 N N . GLN A 1 532 ? 2.759 22.198 -8.700 1.00 84.88 532 GLN A N 1
ATOM 4025 C CA . GLN A 1 532 ? 3.982 21.788 -7.998 1.00 84.88 532 GLN A CA 1
ATOM 4026 C C . GLN A 1 532 ? 4.146 20.262 -7.961 1.00 84.88 532 GLN A C 1
ATOM 4028 O O . GLN A 1 532 ? 5.270 19.765 -7.934 1.00 84.88 532 GLN A O 1
ATOM 4033 N N . LEU A 1 533 ? 3.044 19.509 -8.049 1.00 83.94 533 LEU A N 1
ATOM 4034 C CA . LEU A 1 533 ? 3.059 18.046 -8.096 1.00 83.94 533 LEU A CA 1
ATOM 4035 C C . LEU A 1 533 ? 3.345 17.482 -9.496 1.00 83.94 533 LEU A C 1
ATOM 4037 O O . LEU A 1 533 ? 3.549 16.278 -9.632 1.00 83.94 533 LEU A O 1
ATOM 4041 N N . LYS A 1 534 ? 3.433 18.306 -10.552 1.00 83.12 534 LYS A N 1
ATOM 4042 C CA . LYS A 1 534 ? 3.666 17.845 -11.941 1.00 83.12 534 LYS A CA 1
ATOM 4043 C C . LYS A 1 534 ? 4.910 16.975 -12.127 1.00 83.12 534 LYS A C 1
ATOM 4045 O O . LYS A 1 534 ? 4.934 16.156 -13.044 1.00 83.12 534 LYS A O 1
ATOM 4050 N N . SER A 1 535 ? 5.943 17.139 -11.302 1.00 81.00 535 SER A N 1
ATOM 4051 C CA . SER A 1 535 ? 7.165 16.320 -11.329 1.00 81.00 535 SER A CA 1
ATOM 4052 C C . SER A 1 535 ? 7.034 15.008 -10.546 1.00 81.00 535 SER A C 1
ATOM 4054 O O . SER A 1 535 ? 7.871 14.118 -10.683 1.00 81.00 535 SER A O 1
ATOM 4056 N N . VAL A 1 536 ? 5.971 14.841 -9.758 1.00 83.75 536 VAL A N 1
ATOM 4057 C CA . VAL A 1 536 ? 5.740 13.652 -8.941 1.00 83.75 536 VAL A CA 1
ATOM 4058 C C . VAL A 1 536 ? 5.359 12.475 -9.838 1.00 83.75 536 VAL A C 1
ATOM 4060 O O . VAL A 1 536 ? 4.454 12.551 -10.670 1.00 83.75 536 VAL A O 1
ATOM 4063 N N . ARG A 1 537 ? 6.086 11.365 -9.681 1.00 86.88 537 ARG A N 1
ATOM 4064 C CA . ARG A 1 537 ? 5.892 10.119 -10.440 1.00 86.88 537 ARG A CA 1
ATOM 4065 C C . ARG A 1 537 ? 5.487 8.972 -9.530 1.00 86.88 537 ARG A C 1
ATOM 4067 O O . ARG A 1 537 ? 6.325 8.474 -8.782 1.00 86.88 537 ARG A O 1
ATOM 4074 N N . PHE A 1 538 ? 4.231 8.549 -9.608 1.00 92.50 538 PHE A N 1
ATOM 4075 C CA . PHE A 1 538 ? 3.709 7.414 -8.846 1.00 92.50 538 PHE A CA 1
ATOM 4076 C C . PHE A 1 538 ? 4.208 6.091 -9.425 1.00 92.50 538 PHE A C 1
ATOM 4078 O O . PHE A 1 538 ? 4.271 5.926 -10.644 1.00 92.50 538 PHE A O 1
ATOM 4085 N N . THR A 1 539 ? 4.543 5.144 -8.551 1.00 94.88 539 THR A N 1
ATOM 4086 C CA . THR A 1 539 ? 5.159 3.872 -8.946 1.00 94.88 539 THR A CA 1
ATOM 4087 C C . THR A 1 539 ? 4.407 2.672 -8.382 1.00 94.88 539 THR A C 1
ATOM 4089 O O . THR A 1 539 ? 3.661 2.763 -7.402 1.00 94.88 539 THR A O 1
ATOM 4092 N N . ARG A 1 540 ? 4.593 1.500 -9.006 1.00 96.94 540 ARG A N 1
ATOM 4093 C CA . ARG A 1 540 ? 4.077 0.233 -8.458 1.00 96.94 540 ARG A CA 1
ATOM 4094 C C . ARG A 1 540 ? 4.621 0.031 -7.047 1.00 96.94 540 ARG A C 1
ATOM 4096 O O . ARG A 1 540 ? 5.823 0.142 -6.831 1.00 96.94 540 ARG A O 1
ATOM 4103 N N . GLY A 1 541 ? 3.749 -0.313 -6.108 1.00 97.25 541 GLY A N 1
ATOM 4104 C CA . GLY A 1 541 ? 4.097 -0.580 -4.717 1.00 97.25 541 GLY A CA 1
ATOM 4105 C C . GLY A 1 541 ? 4.484 0.648 -3.891 1.00 97.25 541 GLY A C 1
ATOM 4106 O O . GLY A 1 541 ? 4.839 0.455 -2.729 1.00 97.25 541 GLY A O 1
ATOM 4107 N N . GLY A 1 542 ? 4.429 1.865 -4.449 1.00 97.00 542 GLY A N 1
ATOM 4108 C CA . GLY A 1 542 ? 4.652 3.103 -3.698 1.00 97.00 542 GLY A CA 1
ATOM 4109 C C . GLY A 1 542 ? 3.638 3.263 -2.563 1.00 97.00 542 GLY A C 1
ATOM 4110 O O . GLY A 1 542 ? 2.481 2.853 -2.705 1.00 97.00 542 GLY A O 1
ATOM 4111 N N . LEU A 1 543 ? 4.090 3.811 -1.435 1.00 97.38 543 LEU A N 1
ATOM 4112 C CA . LEU A 1 543 ? 3.289 4.117 -0.250 1.00 97.38 543 LEU A CA 1
ATOM 4113 C C . LEU A 1 543 ? 3.299 5.635 -0.053 1.00 97.38 543 LEU A C 1
ATOM 4115 O O . LEU A 1 543 ? 4.205 6.190 0.565 1.00 97.38 543 LEU A O 1
ATOM 4119 N N . GLU A 1 544 ? 2.321 6.315 -0.633 1.00 95.81 544 GLU A N 1
ATOM 4120 C CA . GLU A 1 544 ? 2.323 7.772 -0.719 1.00 95.81 544 GLU A CA 1
ATOM 4121 C C . GLU A 1 544 ? 1.546 8.359 0.462 1.00 95.81 544 GLU A C 1
ATOM 4123 O O . GLU A 1 544 ? 0.428 7.924 0.750 1.00 95.81 544 GLU A O 1
ATOM 4128 N N . TYR A 1 545 ? 2.156 9.298 1.183 1.00 95.81 545 TYR A N 1
ATOM 4129 C CA . TYR A 1 545 ? 1.649 9.813 2.454 1.00 95.81 545 TYR A CA 1
ATOM 4130 C C . TYR A 1 545 ? 1.000 11.185 2.321 1.00 95.81 545 TYR A C 1
ATOM 4132 O O . TYR A 1 545 ? 1.502 12.064 1.615 1.00 95.81 545 TYR A O 1
ATOM 4140 N N . ILE A 1 546 ? -0.103 11.360 3.046 1.00 95.56 546 ILE A N 1
ATOM 4141 C CA . ILE A 1 546 ? -0.880 12.591 3.140 1.00 95.56 546 ILE A CA 1
ATOM 4142 C C . ILE A 1 546 ? -1.197 12.856 4.622 1.00 95.56 546 ILE A C 1
ATOM 4144 O O . ILE A 1 546 ? -1.756 12.007 5.312 1.00 95.56 546 ILE A O 1
ATOM 4148 N N . ASN A 1 547 ? -0.846 14.047 5.104 1.00 94.38 547 ASN A N 1
ATOM 4149 C CA . ASN A 1 547 ? -1.254 14.568 6.411 1.00 94.38 547 ASN A CA 1
ATOM 4150 C C . ASN A 1 547 ? -2.629 15.241 6.271 1.00 94.38 547 ASN A C 1
ATOM 4152 O O . ASN A 1 547 ? -2.738 16.262 5.595 1.00 94.38 547 ASN A O 1
ATOM 4156 N N . LEU A 1 548 ? -3.672 14.665 6.871 1.00 94.12 548 LEU A N 1
ATOM 4157 C CA . LEU A 1 548 ? -5.051 15.123 6.679 1.00 94.12 548 LEU A CA 1
ATOM 4158 C C . LEU A 1 548 ? -5.337 16.467 7.361 1.00 94.12 548 LEU A C 1
ATOM 4160 O O . LEU A 1 548 ? -6.055 17.288 6.797 1.00 94.12 548 LEU A O 1
ATOM 4164 N N . GLY A 1 549 ? -4.689 16.763 8.488 1.00 88.62 549 GLY A N 1
ATOM 4165 C CA . GLY A 1 549 ? -4.823 18.045 9.192 1.00 88.62 549 GLY A CA 1
ATOM 4166 C C . GLY A 1 549 ? -3.938 19.179 8.658 1.00 88.62 549 GLY A C 1
ATOM 4167 O O . GLY A 1 549 ? -3.574 20.067 9.423 1.00 88.62 549 GLY A O 1
ATOM 4168 N N . TYR A 1 550 ? -3.522 19.140 7.388 1.00 90.50 550 TYR A N 1
ATOM 4169 C CA . TYR A 1 550 ? -2.567 20.110 6.835 1.00 90.50 550 TYR A CA 1
ATOM 4170 C C . TYR A 1 550 ? -3.189 21.449 6.399 1.00 90.50 550 TYR A C 1
ATOM 4172 O O . TYR A 1 550 ? -2.577 22.497 6.591 1.00 90.50 550 TYR A O 1
ATOM 4180 N N . TYR A 1 551 ? -4.384 21.446 5.797 1.00 88.75 551 TYR A N 1
ATOM 4181 C CA . TYR A 1 551 ? -4.987 22.672 5.262 1.00 88.75 551 TYR A CA 1
ATOM 4182 C C . TYR A 1 551 ? -5.794 23.424 6.323 1.00 88.75 551 TYR A C 1
ATOM 4184 O O . TYR A 1 551 ? -6.780 22.915 6.851 1.00 88.75 551 TYR A O 1
ATOM 4192 N N . VAL A 1 552 ? -5.424 24.681 6.575 1.00 86.44 552 VAL A N 1
ATOM 4193 C CA . VAL A 1 552 ? -6.081 25.552 7.567 1.00 86.44 552 VAL A CA 1
ATOM 4194 C C . VAL A 1 552 ? -7.549 25.792 7.202 1.00 86.44 552 VAL A C 1
ATOM 4196 O O . VAL A 1 552 ? -8.428 25.736 8.056 1.00 86.44 552 VAL A O 1
ATOM 4199 N N . ASN A 1 553 ? -7.842 25.963 5.911 1.00 85.94 553 ASN A N 1
ATOM 4200 C CA . ASN A 1 553 ? -9.204 26.211 5.421 1.00 85.94 553 ASN A CA 1
ATOM 4201 C C . ASN A 1 553 ? -10.149 25.003 5.555 1.00 85.94 553 ASN A C 1
ATOM 4203 O O . ASN A 1 553 ? -11.357 25.148 5.359 1.00 85.94 553 ASN A O 1
ATOM 4207 N N . ASP A 1 554 ? -9.620 23.829 5.907 1.00 88.56 554 ASP A N 1
ATOM 4208 C CA . ASP A 1 554 ? -10.421 22.645 6.203 1.00 88.56 554 ASP A CA 1
ATOM 4209 C C . ASP A 1 554 ? -10.782 22.521 7.699 1.00 88.56 554 ASP A C 1
ATOM 4211 O O . ASP A 1 554 ? -11.666 21.740 8.047 1.00 88.56 554 ASP A O 1
ATOM 4215 N N . GLN A 1 555 ? -10.172 23.311 8.595 1.00 79.75 555 GLN A N 1
ATOM 4216 C CA . GLN A 1 555 ? -10.350 23.177 10.052 1.00 79.75 555 GLN A CA 1
ATOM 4217 C C . GLN A 1 555 ? -11.790 23.414 10.531 1.00 79.75 555 GLN A C 1
ATOM 4219 O O . GLN A 1 555 ? -12.231 22.778 11.481 1.00 79.75 555 GLN A O 1
ATOM 4224 N N . ASN A 1 556 ? -12.548 24.285 9.858 1.00 75.94 556 ASN A N 1
ATOM 4225 C CA . ASN A 1 556 ? -13.926 24.621 10.248 1.00 75.94 556 ASN A CA 1
ATOM 4226 C C . ASN A 1 556 ? -15.001 23.758 9.558 1.00 75.94 556 ASN A C 1
ATOM 4228 O O . ASN A 1 556 ? -16.200 23.976 9.772 1.00 75.94 556 ASN A O 1
ATOM 4232 N N . LYS A 1 557 ? -14.591 22.801 8.715 1.00 80.31 557 LYS A N 1
ATOM 4233 C CA . LYS A 1 557 ? -15.498 21.960 7.924 1.00 80.31 557 LYS A CA 1
ATOM 4234 C C . LYS A 1 557 ? -16.312 21.024 8.812 1.00 80.31 557 LYS A C 1
ATOM 4236 O O . LYS A 1 557 ? -15.822 20.499 9.806 1.00 80.31 557 LYS A O 1
ATOM 4241 N N . GLN A 1 558 ? -17.567 20.815 8.434 1.00 80.12 558 GLN A N 1
ATOM 4242 C CA . GLN A 1 558 ? -18.483 19.883 9.081 1.00 80.12 558 GLN A CA 1
ATOM 4243 C C . GLN A 1 558 ? -18.589 18.586 8.273 1.00 80.12 558 GLN A C 1
ATOM 4245 O O . GLN A 1 558 ? -18.282 18.530 7.082 1.00 80.12 558 GLN A O 1
ATOM 4250 N N . ILE A 1 559 ? -19.024 17.507 8.925 1.00 81.50 559 ILE A N 1
ATOM 4251 C CA . ILE A 1 559 ? -19.206 16.206 8.268 1.00 81.50 559 ILE A CA 1
ATOM 4252 C C . ILE A 1 559 ? -20.174 16.358 7.088 1.00 81.50 559 ILE A C 1
ATOM 4254 O O . ILE A 1 559 ? -21.304 16.806 7.259 1.00 81.50 559 ILE A O 1
ATOM 4258 N N . GLY A 1 560 ? -19.741 15.923 5.904 1.00 81.94 560 GLY A N 1
ATOM 4259 C CA . GLY A 1 560 ? -20.510 16.036 4.662 1.00 81.94 560 GLY A CA 1
ATOM 4260 C C . GLY A 1 560 ? -20.104 17.223 3.786 1.00 81.94 560 GLY A C 1
ATOM 4261 O O . GLY A 1 560 ? -20.443 17.230 2.601 1.00 81.94 560 GLY A O 1
ATOM 4262 N N . ASP A 1 561 ? -19.330 18.171 4.320 1.00 85.69 561 ASP A N 1
ATOM 4263 C CA . ASP A 1 561 ? -18.755 19.251 3.526 1.00 85.69 561 ASP A CA 1
ATOM 4264 C C . ASP A 1 561 ? -17.696 18.731 2.550 1.00 85.69 561 ASP A C 1
ATOM 4266 O O . ASP A 1 561 ? -16.983 17.758 2.801 1.00 85.69 561 ASP A O 1
ATOM 4270 N N . LYS A 1 562 ? -17.539 19.453 1.438 1.00 92.38 562 LYS A N 1
ATOM 4271 C CA . LYS A 1 562 ? -16.380 19.287 0.558 1.00 92.38 562 LYS A CA 1
ATOM 4272 C C . LYS A 1 562 ? -15.170 20.000 1.156 1.00 92.38 562 LYS A C 1
ATOM 4274 O O . LYS A 1 562 ? -15.266 21.169 1.556 1.00 92.38 562 LYS A O 1
ATOM 4279 N N . THR A 1 563 ? -14.035 19.312 1.139 1.00 95.31 563 THR A N 1
ATOM 4280 C CA . THR A 1 563 ? -12.763 19.797 1.685 1.00 95.31 563 THR A CA 1
ATOM 4281 C C . THR A 1 563 ? -11.733 20.055 0.582 1.00 95.31 563 THR A C 1
ATOM 4283 O O . THR A 1 563 ? -11.801 19.464 -0.505 1.00 95.31 563 THR A O 1
ATOM 4286 N N . ILE A 1 564 ? -10.766 20.935 0.859 1.00 95.50 564 ILE A N 1
ATOM 4287 C CA . ILE A 1 564 ? -9.607 21.188 -0.008 1.00 95.50 564 ILE A CA 1
ATOM 4288 C C . ILE A 1 564 ? -8.796 19.903 -0.148 1.00 95.50 564 ILE A C 1
ATOM 4290 O O . ILE A 1 564 ? -8.431 19.521 -1.262 1.00 95.50 564 ILE A O 1
ATOM 4294 N N . MET A 1 565 ? -8.580 19.194 0.963 1.00 95.44 565 MET A N 1
ATOM 4295 C CA . MET A 1 565 ? -7.904 17.902 0.972 1.00 95.44 565 MET A CA 1
ATOM 4296 C C . MET A 1 565 ? -8.617 16.882 0.078 1.00 95.44 565 MET A C 1
ATOM 4298 O O . MET A 1 565 ? -7.988 16.242 -0.761 1.00 95.44 565 MET A O 1
ATOM 4302 N N . GLY A 1 566 ? -9.939 16.756 0.184 1.00 95.81 566 GLY A N 1
ATOM 4303 C CA . GLY A 1 566 ? -10.707 15.878 -0.689 1.00 95.81 566 GLY A CA 1
ATOM 4304 C C . GLY A 1 566 ? -10.544 16.239 -2.171 1.00 95.81 566 GLY A C 1
ATOM 4305 O O . GLY A 1 566 ? -10.299 15.360 -3.001 1.00 95.81 566 GLY A O 1
ATOM 4306 N N . ASN A 1 567 ? -10.614 17.530 -2.511 1.00 95.00 567 ASN A N 1
ATOM 4307 C CA . ASN A 1 567 ? -10.404 18.000 -3.882 1.00 95.00 567 ASN A CA 1
ATOM 4308 C C . ASN A 1 567 ? -8.980 17.700 -4.383 1.00 95.00 567 ASN A C 1
ATOM 4310 O O . ASN A 1 567 ? -8.820 17.289 -5.534 1.00 95.00 567 ASN A O 1
ATOM 4314 N N . LEU A 1 568 ? -7.958 17.829 -3.529 1.00 94.25 568 LEU A N 1
ATOM 4315 C CA . LEU A 1 568 ? -6.590 17.415 -3.844 1.00 94.25 568 LEU A CA 1
ATOM 4316 C C . LEU A 1 568 ? -6.534 15.924 -4.206 1.00 94.25 568 LEU A C 1
ATOM 4318 O O . LEU A 1 568 ? -5.921 15.576 -5.213 1.00 94.25 568 LEU A O 1
ATOM 4322 N N . ILE A 1 569 ? -7.186 15.048 -3.432 1.00 95.12 569 ILE A N 1
ATOM 4323 C CA . ILE A 1 569 ? -7.176 13.598 -3.685 1.00 95.12 569 ILE A CA 1
ATOM 4324 C C . ILE A 1 569 ? -7.776 13.251 -5.046 1.00 95.12 569 ILE A C 1
ATOM 4326 O O . ILE A 1 569 ? -7.158 12.486 -5.788 1.00 95.12 569 ILE A O 1
ATOM 4330 N N . ASP A 1 570 ? -8.927 13.821 -5.409 1.00 94.56 570 ASP A N 1
ATOM 4331 C CA . ASP A 1 570 ? -9.514 13.584 -6.735 1.00 94.56 570 ASP A CA 1
ATOM 4332 C C . ASP A 1 570 ? -8.553 13.997 -7.853 1.00 94.56 570 ASP A C 1
ATOM 4334 O O . ASP A 1 570 ? -8.291 13.223 -8.773 1.00 94.56 570 ASP A O 1
ATOM 4338 N N . GLN A 1 571 ? -7.956 15.183 -7.735 1.00 92.19 571 GLN A N 1
ATOM 4339 C CA . GLN A 1 571 ? -7.050 15.712 -8.751 1.00 92.19 571 GLN A CA 1
ATOM 4340 C C . GLN A 1 571 ? -5.739 14.923 -8.837 1.00 92.19 571 GLN A C 1
ATOM 4342 O O . GLN A 1 571 ? -5.228 14.699 -9.932 1.00 92.19 571 GLN A O 1
ATOM 4347 N N . VAL A 1 572 ? -5.206 14.439 -7.713 1.00 92.06 572 VAL A N 1
ATOM 4348 C CA . VAL A 1 572 ? -4.041 13.545 -7.696 1.00 92.06 572 VAL A CA 1
ATOM 4349 C C . VAL A 1 572 ? -4.362 12.229 -8.406 1.00 92.06 572 VAL A C 1
ATOM 4351 O O . VAL A 1 572 ? -3.567 11.751 -9.220 1.00 92.06 572 VAL A O 1
ATOM 4354 N N . ILE A 1 573 ? -5.534 11.649 -8.141 1.00 93.38 573 ILE A N 1
ATOM 4355 C CA . ILE A 1 573 ? -5.966 10.419 -8.807 1.00 93.38 573 ILE A CA 1
ATOM 4356 C C . ILE A 1 573 ? -6.118 10.660 -10.313 1.00 93.38 573 ILE A C 1
ATOM 4358 O O . ILE A 1 573 ? -5.534 9.915 -11.098 1.00 93.38 573 ILE A O 1
ATOM 4362 N N . ASP A 1 574 ? -6.817 11.717 -10.718 1.00 91.69 574 ASP A N 1
ATOM 4363 C CA . ASP A 1 574 ? -7.114 12.004 -12.124 1.00 91.69 574 ASP A CA 1
ATOM 4364 C C . ASP A 1 574 ? -5.863 12.379 -12.926 1.00 91.69 574 ASP A C 1
ATOM 4366 O O . ASP A 1 574 ? -5.588 11.808 -13.984 1.00 91.69 574 ASP A O 1
ATOM 4370 N N . GLN A 1 575 ? -5.077 13.330 -12.421 1.00 89.12 575 GLN A N 1
ATOM 4371 C CA . GLN A 1 575 ? -3.969 13.919 -13.172 1.00 89.12 575 GLN A CA 1
ATOM 4372 C C . GLN A 1 575 ? -2.679 13.102 -13.090 1.00 89.12 575 GLN A C 1
ATOM 4374 O O . GLN A 1 575 ? -1.814 13.256 -13.955 1.00 89.12 575 GLN A O 1
ATOM 4379 N N . HIS A 1 576 ? -2.531 12.233 -12.084 1.00 90.00 576 HIS A N 1
ATOM 4380 C CA . HIS A 1 576 ? -1.287 11.491 -11.880 1.00 90.00 576 HIS A CA 1
ATOM 4381 C C . HIS A 1 576 ? -1.459 9.975 -11.882 1.00 90.00 576 HIS A C 1
ATOM 4383 O O . HIS A 1 576 ? -0.679 9.294 -12.545 1.00 90.00 576 HIS A O 1
ATOM 4389 N N . VAL A 1 577 ? -2.449 9.422 -11.174 1.00 93.38 577 VAL A N 1
ATOM 4390 C CA . VAL A 1 577 ? -2.623 7.958 -11.110 1.00 93.38 577 VAL A CA 1
ATOM 4391 C C . VAL A 1 577 ? -3.252 7.432 -12.400 1.00 93.38 577 VAL A C 1
ATOM 4393 O O . VAL A 1 577 ? -2.724 6.503 -13.014 1.00 93.38 577 VAL A O 1
ATOM 4396 N N . ASP A 1 578 ? -4.339 8.047 -12.854 1.00 93.62 578 ASP A N 1
ATOM 4397 C CA . ASP A 1 578 ? -5.033 7.660 -14.082 1.00 93.62 578 ASP A CA 1
ATOM 4398 C C . ASP A 1 578 ? -4.245 8.049 -15.342 1.00 93.62 578 ASP A C 1
ATOM 4400 O O . ASP A 1 578 ? -4.287 7.326 -16.337 1.00 93.62 578 ASP A O 1
ATOM 4404 N N . ALA A 1 579 ? -3.412 9.094 -15.285 1.00 93.00 579 ALA A N 1
ATOM 4405 C CA . ALA A 1 579 ? -2.531 9.498 -16.388 1.00 93.00 579 ALA A CA 1
ATOM 4406 C C . ALA A 1 579 ? -1.444 8.458 -16.758 1.00 93.00 579 ALA A C 1
ATOM 4408 O O . ALA A 1 579 ? -0.859 8.515 -17.851 1.00 93.00 579 ALA A O 1
ATOM 4409 N N . ILE A 1 580 ? -1.171 7.493 -15.870 1.00 95.31 580 ILE A N 1
ATOM 4410 C CA . ILE A 1 580 ? -0.292 6.336 -16.124 1.00 95.31 580 ILE A CA 1
ATOM 4411 C C . ILE A 1 580 ? -0.960 5.329 -17.070 1.00 95.31 580 ILE A C 1
ATOM 4413 O O . ILE A 1 580 ? -0.282 4.575 -17.780 1.00 95.31 580 ILE A O 1
ATOM 4417 N N . ALA A 1 581 ? -2.291 5.290 -17.077 1.00 96.69 581 ALA A N 1
ATOM 4418 C CA . ALA A 1 581 ? -3.059 4.378 -17.898 1.00 96.69 581 ALA A CA 1
ATOM 4419 C C . ALA A 1 581 ? -2.981 4.776 -19.382 1.00 96.69 581 ALA A C 1
ATOM 4421 O O . ALA A 1 581 ? -2.796 5.938 -19.747 1.00 96.69 581 ALA A O 1
ATOM 4422 N N . PHE A 1 582 ? -3.077 3.784 -20.258 1.00 97.50 582 PHE A N 1
ATOM 4423 C CA . PHE A 1 582 ? -3.132 3.987 -21.697 1.00 97.50 582 PHE A CA 1
ATOM 4424 C C . PHE A 1 582 ? -4.516 4.503 -22.092 1.00 97.50 582 PHE A C 1
ATOM 4426 O O . PHE A 1 582 ? -5.530 3.950 -21.668 1.00 97.50 582 PHE A O 1
ATOM 4433 N N . VAL A 1 583 ? -4.535 5.551 -22.914 1.00 95.81 583 VAL A N 1
ATOM 4434 C CA . VAL A 1 583 ? -5.744 6.100 -23.529 1.00 95.81 583 VAL A CA 1
ATOM 4435 C C . VAL A 1 583 ? -5.752 5.654 -24.981 1.00 95.81 583 VAL A C 1
ATOM 4437 O O . VAL A 1 583 ? -4.795 5.922 -25.710 1.00 95.81 583 VAL A O 1
ATOM 4440 N N . SER A 1 584 ? -6.812 4.959 -25.385 1.00 93.12 584 SER A N 1
ATOM 4441 C CA . SER A 1 584 ? -6.953 4.475 -26.756 1.00 93.12 584 SER A CA 1
ATOM 4442 C C . SER A 1 584 ? -7.080 5.653 -27.729 1.00 93.12 584 SER A C 1
ATOM 4444 O O . SER A 1 584 ? -7.941 6.510 -27.516 1.00 93.12 584 SER A O 1
ATOM 4446 N N . PRO A 1 585 ? -6.276 5.709 -28.809 1.00 88.88 585 PRO A N 1
ATOM 4447 C CA . PRO A 1 585 ? -6.406 6.759 -29.817 1.00 88.88 585 PRO A CA 1
ATOM 4448 C C . PRO A 1 585 ? -7.744 6.679 -30.570 1.00 88.88 585 PRO A C 1
ATOM 4450 O O . PRO A 1 585 ? -8.210 7.690 -31.085 1.00 88.88 585 PRO A O 1
ATOM 4453 N N . THR A 1 586 ? -8.382 5.503 -30.608 1.00 87.38 586 THR A N 1
ATOM 4454 C CA . THR A 1 586 ? -9.648 5.283 -31.319 1.00 87.38 586 THR A CA 1
ATOM 4455 C C . THR A 1 586 ? -10.865 5.694 -30.491 1.00 87.38 586 THR A C 1
ATOM 4457 O O . THR A 1 586 ? -11.789 6.305 -31.019 1.00 87.38 586 THR A O 1
ATOM 4460 N N . THR A 1 587 ? -10.899 5.346 -29.199 1.00 92.12 587 THR A N 1
ATOM 4461 C CA . THR A 1 587 ? -12.068 5.609 -28.334 1.00 92.12 587 THR A CA 1
ATOM 4462 C C . THR A 1 587 ? -11.901 6.846 -27.459 1.00 92.12 587 THR A C 1
ATOM 4464 O O . THR A 1 587 ? -12.882 7.325 -26.895 1.00 92.12 587 THR A O 1
ATOM 4467 N N . ASN A 1 588 ? -10.672 7.354 -27.320 1.00 92.06 588 ASN A N 1
ATOM 4468 C CA . ASN A 1 588 ? -10.295 8.400 -26.371 1.00 92.06 588 ASN A CA 1
ATOM 4469 C C . ASN A 1 588 ? -10.665 8.065 -24.910 1.00 92.06 588 ASN A C 1
ATOM 4471 O O . ASN A 1 588 ? -10.889 8.952 -24.088 1.00 92.06 588 ASN A O 1
ATOM 4475 N N . GLN A 1 589 ? -10.747 6.772 -24.582 1.00 94.19 589 GLN A N 1
ATOM 4476 C CA . GLN A 1 589 ? -11.024 6.280 -23.234 1.00 94.19 589 GLN A CA 1
ATOM 4477 C C . GLN A 1 589 ? -9.797 5.594 -22.640 1.00 94.19 589 GLN A C 1
ATOM 4479 O O . GLN A 1 589 ? -8.976 5.008 -23.352 1.00 94.19 589 GLN A O 1
ATOM 4484 N N . ILE A 1 590 ? -9.688 5.660 -21.313 1.00 94.88 590 ILE A N 1
ATOM 4485 C CA . ILE A 1 590 ? -8.688 4.897 -20.572 1.00 94.88 590 ILE A CA 1
ATOM 4486 C C . ILE A 1 590 ? -9.011 3.408 -20.687 1.00 94.88 590 ILE A C 1
ATOM 4488 O O . ILE A 1 590 ? -10.105 2.962 -20.351 1.00 94.88 590 ILE A O 1
ATOM 4492 N N . GLU A 1 591 ? -8.013 2.632 -21.078 1.00 96.38 591 GLU A N 1
ATOM 4493 C CA . GLU A 1 591 ? -8.097 1.183 -21.134 1.00 96.38 591 GLU A CA 1
ATOM 4494 C C . GLU A 1 591 ? -7.923 0.582 -19.734 1.00 96.38 591 GLU A C 1
ATOM 4496 O O . GLU A 1 591 ? -6.836 0.626 -19.147 1.00 96.38 591 GLU A O 1
ATOM 4501 N N . ASP A 1 592 ? -8.974 -0.030 -19.189 1.00 93.81 592 ASP A N 1
ATOM 4502 C CA . ASP A 1 592 ? -8.994 -0.524 -17.804 1.00 93.81 592 ASP A CA 1
ATOM 4503 C C . ASP A 1 592 ? -7.879 -1.520 -17.481 1.00 93.81 592 ASP A C 1
ATOM 4505 O O . ASP A 1 592 ? -7.344 -1.529 -16.368 1.00 93.81 592 ASP A O 1
ATOM 4509 N N . GLY A 1 593 ? -7.474 -2.327 -18.466 1.00 94.69 593 GLY A N 1
ATOM 4510 C CA . GLY A 1 593 ? -6.368 -3.270 -18.334 1.00 94.69 593 GLY A CA 1
ATOM 4511 C C . GLY A 1 593 ? -5.014 -2.601 -18.078 1.00 94.69 593 GLY A C 1
ATOM 4512 O O . GLY A 1 593 ? -4.075 -3.293 -17.679 1.00 94.69 593 GLY A O 1
ATOM 4513 N N . SER A 1 594 ? -4.896 -1.285 -18.275 1.00 96.69 594 SER A N 1
ATOM 4514 C CA . SER A 1 594 ? -3.687 -0.481 -18.068 1.00 96.69 594 SER A CA 1
ATOM 4515 C C . SER A 1 594 ? -3.678 0.320 -16.754 1.00 96.69 594 SER A C 1
ATOM 4517 O O . SER A 1 594 ? -2.598 0.726 -16.321 1.00 96.69 594 SER A O 1
ATOM 4519 N N . ARG A 1 595 ? -4.833 0.485 -16.093 1.00 95.88 595 ARG A N 1
ATOM 4520 C CA . ARG A 1 595 ? -5.001 1.311 -14.885 1.00 95.88 595 ARG A CA 1
ATOM 4521 C C . ARG A 1 595 ? -4.228 0.801 -13.672 1.00 95.88 595 ARG A C 1
ATOM 4523 O O . ARG A 1 595 ? -3.998 -0.403 -13.512 1.00 95.88 595 ARG A O 1
ATOM 4530 N N . TYR A 1 596 ? -3.892 1.734 -12.784 1.00 96.44 596 TYR A N 1
ATOM 4531 C CA . TYR A 1 596 ? -3.366 1.426 -11.458 1.00 96.44 596 TYR A CA 1
ATOM 4532 C C . TYR A 1 596 ? -4.522 1.285 -10.474 1.00 96.44 596 TYR A C 1
ATOM 4534 O O . TYR A 1 596 ? -5.571 1.909 -10.620 1.00 96.44 596 TYR A O 1
ATOM 4542 N N . ARG A 1 597 ? -4.358 0.404 -9.489 1.00 96.06 597 ARG A N 1
ATOM 4543 C CA . ARG A 1 597 ? -5.321 0.227 -8.401 1.00 96.06 597 ARG A CA 1
ATOM 4544 C C . ARG A 1 597 ? -4.774 0.835 -7.120 1.00 96.06 597 ARG A C 1
ATOM 4546 O O . ARG A 1 597 ? -3.620 0.613 -6.768 1.00 96.06 597 ARG A O 1
ATOM 4553 N N . LEU A 1 598 ? -5.628 1.544 -6.400 1.00 96.88 598 LEU A N 1
ATOM 4554 C CA . LEU A 1 598 ? -5.326 2.010 -5.055 1.00 96.88 598 LEU A CA 1
ATOM 4555 C C . LEU A 1 598 ? -5.707 0.912 -4.065 1.00 96.88 598 LEU A C 1
ATOM 4557 O O . LEU A 1 598 ? -6.826 0.393 -4.092 1.00 96.88 598 LEU A O 1
ATOM 4561 N N . LYS A 1 599 ? -4.753 0.506 -3.233 1.00 96.88 599 LYS A N 1
ATOM 4562 C CA . LYS A 1 599 ? -4.898 -0.607 -2.296 1.00 96.88 599 LYS A CA 1
ATOM 4563 C C . LYS A 1 599 ? -4.393 -0.208 -0.922 1.00 96.88 599 LYS A C 1
ATOM 4565 O O . LYS A 1 599 ? -3.405 0.505 -0.806 1.00 96.88 599 LYS A O 1
ATOM 4570 N N . THR A 1 600 ? -4.998 -0.782 0.113 1.00 98.25 600 THR A N 1
ATOM 4571 C CA . THR A 1 600 ? -4.440 -0.684 1.463 1.00 98.25 600 THR A CA 1
ATOM 4572 C C . THR A 1 600 ? -3.057 -1.345 1.524 1.00 98.25 600 THR A C 1
ATOM 4574 O O . THR A 1 600 ? -2.765 -2.286 0.769 1.00 98.25 600 THR A O 1
ATOM 4577 N N . VAL A 1 601 ? -2.202 -0.875 2.430 1.00 98.31 601 VAL A N 1
ATOM 4578 C CA . VAL A 1 601 ? -0.816 -1.331 2.599 1.00 98.31 601 VAL A CA 1
ATOM 4579 C C . VAL A 1 601 ? -0.755 -2.843 2.825 1.00 98.31 601 VAL A C 1
ATOM 4581 O O . VAL A 1 601 ? -0.007 -3.542 2.133 1.00 98.31 601 VAL A O 1
ATOM 4584 N N . SER A 1 602 ? -1.581 -3.396 3.721 1.00 97.69 602 SER A N 1
ATOM 4585 C CA . SER A 1 602 ? -1.607 -4.853 3.931 1.00 97.69 602 SER A CA 1
ATOM 4586 C C . SER A 1 602 ? -2.040 -5.627 2.685 1.00 97.69 602 SER A C 1
ATOM 4588 O O . SER A 1 602 ? -1.517 -6.710 2.416 1.00 97.69 602 SER A O 1
ATOM 4590 N N . SER A 1 603 ? -2.977 -5.082 1.905 1.00 97.31 603 SER A N 1
ATOM 4591 C CA . SER A 1 603 ? -3.445 -5.686 0.652 1.00 97.31 603 SER A CA 1
ATOM 4592 C C . SER A 1 603 ? -2.341 -5.717 -0.415 1.00 97.31 603 SER A C 1
ATOM 4594 O O . SER A 1 603 ? -2.214 -6.711 -1.135 1.00 97.31 603 SER A O 1
ATOM 4596 N N . LEU A 1 604 ? -1.492 -4.684 -0.480 1.00 97.12 604 LEU A N 1
ATOM 4597 C CA . LEU A 1 604 ? -0.310 -4.672 -1.349 1.00 97.12 604 LEU A CA 1
ATOM 4598 C C . LEU A 1 604 ? 0.707 -5.737 -0.936 1.00 97.12 604 LEU A C 1
ATOM 4600 O O . LEU A 1 604 ? 1.158 -6.508 -1.784 1.00 97.12 604 LEU A O 1
ATOM 4604 N N . PHE A 1 605 ? 1.026 -5.841 0.359 1.00 97.12 605 PHE A N 1
ATOM 4605 C CA . PHE A 1 605 ? 1.923 -6.888 0.865 1.00 97.12 605 PHE A CA 1
ATOM 4606 C C . PHE A 1 605 ? 1.386 -8.307 0.640 1.00 97.12 605 PHE A C 1
ATOM 4608 O O . PHE A 1 605 ? 2.177 -9.240 0.501 1.00 97.12 605 PHE A O 1
ATOM 4615 N N . ALA A 1 606 ? 0.064 -8.482 0.608 1.00 96.75 606 ALA A N 1
ATOM 4616 C CA . ALA A 1 606 ? -0.587 -9.766 0.358 1.00 96.75 606 ALA A CA 1
ATOM 4617 C C . ALA A 1 606 ? -0.653 -10.147 -1.133 1.00 96.75 606 ALA A C 1
ATOM 4619 O O . ALA A 1 606 ? -1.096 -11.248 -1.471 1.00 96.75 606 ALA A O 1
ATOM 4620 N N . SER A 1 607 ? -0.235 -9.260 -2.040 1.00 96.44 607 SER A N 1
ATOM 4621 C CA . SER A 1 607 ? -0.280 -9.525 -3.473 1.00 96.44 607 SER A CA 1
ATOM 4622 C C . SER A 1 607 ? 0.594 -10.714 -3.870 1.00 96.44 607 SER A C 1
ATOM 4624 O O . SER A 1 607 ? 1.765 -10.811 -3.505 1.00 96.44 607 SER A O 1
ATOM 4626 N N . LYS A 1 608 ? 0.059 -11.584 -4.735 1.00 96.94 608 LYS A N 1
ATOM 4627 C CA . LYS A 1 608 ? 0.806 -12.704 -5.339 1.00 96.94 608 LYS A CA 1
ATOM 4628 C C . LYS A 1 608 ? 1.948 -12.244 -6.256 1.00 96.94 608 LYS A C 1
ATOM 4630 O O . LYS A 1 608 ? 2.747 -13.067 -6.689 1.00 96.94 608 LYS A O 1
ATOM 4635 N N . LYS A 1 609 ? 2.001 -10.948 -6.580 1.00 97.38 609 LYS A N 1
ATOM 4636 C CA . LYS A 1 609 ? 3.035 -10.324 -7.415 1.00 97.38 609 LYS A CA 1
ATOM 4637 C C . LYS A 1 609 ? 4.182 -9.704 -6.613 1.00 97.38 609 LYS A C 1
ATOM 4639 O O . LYS A 1 609 ? 5.114 -9.178 -7.228 1.00 97.38 609 LYS A O 1
ATOM 4644 N N . VAL A 1 610 ? 4.134 -9.775 -5.278 1.00 97.38 610 VAL A N 1
ATOM 4645 C CA . VAL A 1 610 ? 5.267 -9.414 -4.418 1.00 97.38 610 VAL A CA 1
ATOM 4646 C C . VAL A 1 610 ? 6.430 -10.364 -4.685 1.00 97.38 610 VAL A C 1
ATOM 4648 O O . VAL A 1 610 ? 6.250 -11.579 -4.760 1.00 97.38 610 VAL A O 1
ATOM 4651 N N . TYR A 1 611 ? 7.635 -9.816 -4.805 1.00 95.88 611 TYR A N 1
ATOM 4652 C CA . TYR A 1 611 ? 8.841 -10.582 -5.096 1.00 95.88 611 TYR A CA 1
ATOM 4653 C C . TYR A 1 611 ? 9.975 -10.271 -4.118 1.00 95.88 611 TYR A C 1
ATOM 4655 O O . TYR A 1 611 ? 9.941 -9.320 -3.335 1.00 95.88 611 TYR A O 1
ATOM 4663 N N . ARG A 1 612 ? 11.008 -11.112 -4.163 1.00 92.69 612 ARG A N 1
ATOM 4664 C CA . ARG A 1 612 ? 12.274 -10.904 -3.460 1.00 92.69 612 ARG A CA 1
ATOM 4665 C C . ARG A 1 612 ? 13.400 -10.895 -4.477 1.00 92.69 612 ARG A C 1
ATOM 4667 O O . ARG A 1 612 ? 13.337 -11.615 -5.469 1.00 92.69 612 ARG A O 1
ATOM 4674 N N . LEU A 1 613 ? 14.411 -10.081 -4.214 1.00 90.19 613 LEU A N 1
ATOM 4675 C CA . LEU A 1 613 ? 15.605 -10.020 -5.044 1.00 90.19 613 LEU A CA 1
ATOM 4676 C C . LEU A 1 613 ? 16.468 -11.260 -4.808 1.00 90.19 613 LEU A C 1
ATOM 4678 O O . LEU A 1 613 ? 16.564 -11.767 -3.686 1.00 90.19 613 LEU A O 1
ATOM 4682 N N . SER A 1 614 ? 17.093 -11.748 -5.874 1.00 81.00 614 SER A N 1
ATOM 4683 C CA . SER A 1 614 ? 18.026 -12.867 -5.803 1.00 81.00 614 SER A CA 1
ATOM 4684 C C . SER A 1 614 ? 19.366 -12.415 -5.226 1.00 81.00 614 SER A C 1
ATOM 4686 O O . SER A 1 614 ? 19.927 -11.405 -5.641 1.00 81.00 614 SER A O 1
ATOM 4688 N N . ALA A 1 615 ? 19.924 -13.204 -4.308 1.00 79.88 615 ALA A N 1
ATOM 4689 C CA . ALA A 1 615 ? 21.259 -12.968 -3.752 1.00 79.88 615 ALA A CA 1
ATOM 4690 C C . ALA A 1 615 ? 22.398 -13.533 -4.630 1.00 79.88 615 ALA A C 1
ATOM 4692 O O . ALA A 1 615 ? 23.568 -13.470 -4.248 1.00 79.88 615 ALA A O 1
ATOM 4693 N N . LYS A 1 616 ? 22.089 -14.136 -5.789 1.00 81.38 616 LYS A N 1
ATOM 4694 C CA . LYS A 1 616 ? 23.102 -14.777 -6.641 1.00 81.38 616 LYS A CA 1
ATOM 4695 C C . LYS A 1 616 ? 23.965 -13.733 -7.350 1.00 81.38 616 LYS A C 1
ATOM 4697 O O . LYS A 1 616 ? 23.474 -12.964 -8.174 1.00 81.38 616 LYS A O 1
ATOM 4702 N N . LYS A 1 617 ? 25.272 -13.770 -7.084 1.00 82.81 617 LYS A N 1
ATOM 4703 C CA . LYS A 1 617 ? 26.271 -13.027 -7.864 1.00 82.81 617 LYS A CA 1
ATOM 4704 C C . LYS A 1 617 ? 26.334 -13.575 -9.295 1.00 82.81 617 LYS A C 1
ATOM 4706 O O . LYS A 1 617 ? 26.227 -14.784 -9.497 1.00 82.81 617 LYS A O 1
ATOM 4711 N N . GLN A 1 618 ? 26.532 -12.691 -10.268 1.00 91.50 618 GLN A N 1
ATOM 4712 C CA . GLN A 1 618 ? 26.721 -13.043 -11.679 1.00 91.50 618 GLN A CA 1
ATOM 4713 C C . GLN A 1 618 ? 28.185 -12.870 -12.10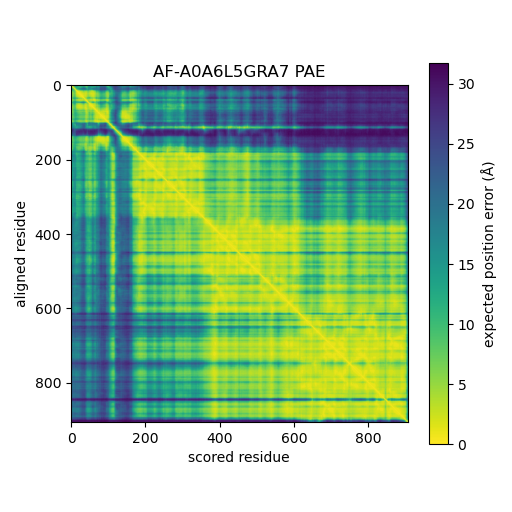0 1.00 91.50 618 GLN A C 1
ATOM 4715 O O . GLN A 1 618 ? 28.898 -12.048 -11.531 1.00 91.50 618 GLN A O 1
ATOM 4720 N N . THR A 1 619 ? 28.623 -13.637 -13.099 1.00 93.19 619 THR A N 1
ATOM 4721 C CA . THR A 1 619 ? 29.989 -13.601 -13.669 1.00 93.19 619 THR A CA 1
ATOM 4722 C C . THR A 1 619 ? 29.987 -13.533 -15.203 1.00 93.19 619 THR A C 1
ATOM 4724 O O . THR A 1 619 ? 31.003 -13.781 -15.863 1.00 93.19 619 THR A O 1
ATOM 4727 N N . ALA A 1 620 ? 28.824 -13.246 -15.788 1.00 94.75 620 ALA A N 1
ATOM 4728 C CA . ALA A 1 620 ? 28.613 -13.135 -17.222 1.00 94.75 620 ALA A CA 1
ATOM 4729 C C . ALA A 1 620 ? 29.399 -11.946 -17.793 1.00 94.75 620 ALA A C 1
ATOM 4731 O O . ALA A 1 620 ? 30.240 -12.160 -18.665 1.00 94.75 620 ALA A O 1
ATOM 4732 N N . VAL A 1 621 ? 29.219 -10.754 -17.212 1.00 97.19 621 VAL A N 1
ATOM 4733 C CA . VAL A 1 621 ? 29.907 -9.511 -17.604 1.00 97.19 621 VAL A CA 1
ATOM 4734 C C . VAL A 1 621 ? 30.757 -8.997 -16.441 1.00 97.19 621 VAL A C 1
ATOM 4736 O O . VAL A 1 621 ? 30.225 -8.739 -15.360 1.00 97.19 621 VAL A O 1
ATOM 4739 N N . THR A 1 622 ? 32.079 -8.881 -16.629 1.00 96.62 622 THR A N 1
ATOM 4740 C CA . THR A 1 622 ? 33.027 -8.445 -15.581 1.00 96.62 622 THR A CA 1
ATOM 4741 C C . THR A 1 622 ? 34.246 -7.727 -16.167 1.00 96.62 622 THR A C 1
ATOM 4743 O O . THR A 1 622 ? 34.689 -8.050 -17.267 1.00 96.62 622 THR A O 1
ATOM 4746 N N . SER A 1 623 ? 34.878 -6.842 -15.389 1.00 93.69 623 SER A N 1
ATOM 4747 C CA . SER A 1 623 ? 36.077 -6.102 -15.819 1.00 93.69 623 SER A CA 1
ATOM 4748 C C . SER A 1 623 ? 37.303 -6.981 -16.101 1.00 93.69 623 SER A C 1
ATOM 4750 O O . SER A 1 623 ? 38.268 -6.496 -16.683 1.00 93.69 623 SER A O 1
ATOM 4752 N N . HIS A 1 624 ? 37.296 -8.258 -15.714 1.00 92.88 624 HIS A N 1
ATOM 4753 C CA . HIS A 1 624 ? 38.425 -9.185 -15.886 1.00 92.88 624 HIS A CA 1
ATOM 4754 C C . HIS A 1 624 ? 38.072 -10.390 -16.770 1.00 92.88 624 HIS A C 1
ATOM 4756 O O . HIS A 1 624 ? 38.764 -11.408 -16.737 1.00 92.88 624 HIS A O 1
ATOM 4762 N N . LYS A 1 625 ? 36.972 -10.304 -17.532 1.00 95.12 625 LYS A N 1
ATOM 4763 C CA . LYS A 1 625 ? 36.518 -11.401 -18.394 1.00 95.12 625 LYS A CA 1
ATOM 4764 C C . LYS A 1 625 ? 37.533 -11.707 -19.499 1.00 95.12 625 LYS A C 1
ATOM 4766 O O . LYS A 1 625 ? 37.819 -12.884 -19.716 1.00 95.12 625 LYS A O 1
ATOM 4771 N N . ASP A 1 626 ? 38.101 -10.654 -20.096 1.00 94.44 626 ASP A N 1
ATOM 4772 C CA . ASP A 1 626 ? 39.248 -10.704 -21.013 1.00 94.44 626 ASP A CA 1
ATOM 4773 C C . ASP A 1 626 ? 38.976 -11.597 -22.241 1.00 94.44 626 ASP A C 1
ATOM 4775 O O . ASP A 1 626 ? 39.771 -12.456 -22.621 1.00 94.44 626 ASP A O 1
ATOM 4779 N N . VAL A 1 627 ? 37.775 -11.465 -22.821 1.00 96.94 627 VAL A N 1
ATOM 4780 C CA . VAL A 1 627 ? 37.316 -12.327 -23.926 1.00 96.94 627 VAL A CA 1
ATOM 4781 C C . VAL A 1 627 ? 38.173 -12.131 -25.173 1.00 96.94 627 VAL A C 1
ATOM 4783 O O . VAL A 1 627 ? 38.623 -13.112 -25.767 1.00 96.94 627 VAL A O 1
ATOM 4786 N N . LEU A 1 628 ? 38.400 -10.880 -25.578 1.00 95.94 628 LEU A N 1
ATOM 4787 C CA . LEU A 1 628 ? 39.150 -10.560 -26.789 1.00 95.94 628 LEU A CA 1
ATOM 4788 C C . LEU A 1 628 ? 40.655 -10.545 -26.529 1.00 95.94 628 LEU A C 1
ATOM 4790 O O . LEU A 1 628 ? 41.416 -10.946 -27.414 1.00 95.94 628 LEU A O 1
ATOM 4794 N N . GLY A 1 629 ? 41.098 -10.137 -25.337 1.00 92.50 629 GLY A N 1
ATOM 4795 C CA . GLY A 1 629 ? 42.522 -10.124 -24.986 1.00 92.50 629 GLY A CA 1
ATOM 4796 C C . GLY A 1 629 ? 43.160 -11.516 -25.024 1.00 92.50 629 GLY A C 1
ATOM 4797 O O . GLY A 1 629 ? 44.300 -11.665 -25.463 1.00 92.50 629 GLY A O 1
ATOM 4798 N N . ARG A 1 630 ? 42.386 -12.566 -24.720 1.00 93.75 630 ARG A N 1
ATOM 4799 C CA . ARG A 1 630 ? 42.815 -13.975 -24.847 1.00 93.75 630 ARG A CA 1
ATOM 4800 C C . ARG A 1 630 ? 42.872 -14.488 -26.283 1.00 93.75 630 ARG A C 1
ATOM 4802 O O . ARG A 1 630 ? 43.426 -15.560 -26.539 1.00 93.75 630 ARG A O 1
ATOM 4809 N N . MET A 1 631 ? 42.309 -13.764 -27.248 1.00 94.19 631 MET A N 1
ATOM 4810 C CA . MET A 1 631 ? 42.396 -14.137 -28.656 1.00 94.19 631 MET A CA 1
ATOM 4811 C C . MET A 1 631 ? 43.754 -13.687 -29.201 1.00 94.19 631 MET A C 1
ATOM 4813 O O . MET A 1 631 ? 43.942 -12.521 -29.523 1.00 94.19 631 MET A O 1
ATOM 4817 N N . GLY A 1 632 ? 44.698 -14.620 -29.354 1.00 85.62 632 GLY A N 1
ATOM 4818 C CA . GLY A 1 632 ? 46.108 -14.344 -29.692 1.00 85.62 632 GLY A CA 1
ATOM 4819 C C . GLY A 1 632 ? 46.425 -13.675 -31.045 1.00 85.62 632 GLY A C 1
ATOM 4820 O O . GLY A 1 632 ? 47.554 -13.776 -31.508 1.00 85.62 632 GLY A O 1
ATOM 4821 N N . SER A 1 633 ? 45.465 -13.038 -31.731 1.00 93.75 633 SER A N 1
ATOM 4822 C CA . SER A 1 633 ? 45.740 -12.168 -32.887 1.00 93.75 633 SER A CA 1
ATOM 4823 C C . SER A 1 633 ? 44.613 -11.157 -33.131 1.00 93.75 633 SER A C 1
ATOM 4825 O O . SER A 1 633 ? 43.433 -11.491 -32.987 1.00 93.75 633 SER A O 1
ATOM 4827 N N . SER A 1 634 ? 44.963 -9.975 -33.644 1.00 92.06 634 SER A N 1
ATOM 4828 C CA . SER A 1 634 ? 44.005 -8.936 -34.061 1.00 92.06 634 SER A CA 1
ATOM 4829 C C . SER A 1 634 ? 43.015 -9.416 -35.130 1.00 92.06 634 SER A C 1
ATOM 4831 O O . SER A 1 634 ? 41.854 -9.014 -35.128 1.00 92.06 634 SER A O 1
ATOM 4833 N N . LYS A 1 635 ? 43.431 -10.345 -36.004 1.00 94.56 635 LYS A N 1
ATOM 4834 C CA . LYS A 1 635 ? 42.557 -10.980 -37.005 1.00 94.56 635 LYS A CA 1
ATOM 4835 C C . LYS A 1 635 ? 41.438 -11.803 -36.356 1.00 94.56 635 LYS A C 1
ATOM 4837 O O . LYS A 1 635 ? 40.301 -11.732 -36.814 1.00 94.56 635 LYS A O 1
ATOM 4842 N N . LYS A 1 636 ? 41.743 -12.568 -35.297 1.00 96.44 636 LYS A N 1
ATOM 4843 C CA . LYS A 1 636 ? 40.738 -13.336 -34.536 1.00 96.44 636 LYS A CA 1
ATOM 4844 C C . LYS A 1 636 ? 39.795 -12.407 -33.769 1.00 96.44 636 LYS A C 1
ATOM 4846 O O . LYS A 1 636 ? 38.588 -12.609 -33.828 1.00 96.44 636 LYS A O 1
ATOM 4851 N N . GLN A 1 637 ? 40.333 -11.361 -33.142 1.00 97.06 637 GLN A N 1
ATOM 4852 C CA . GLN A 1 637 ? 39.537 -10.343 -32.447 1.00 97.06 637 GLN A CA 1
ATOM 4853 C C . GLN A 1 637 ? 38.558 -9.642 -33.399 1.00 97.06 637 GLN A C 1
ATOM 4855 O O . GLN A 1 637 ? 37.373 -9.532 -33.101 1.00 97.06 637 GLN A O 1
ATOM 4860 N N . PHE A 1 638 ? 39.025 -9.220 -34.580 1.00 96.12 638 PHE A N 1
ATOM 4861 C CA . PHE A 1 638 ? 38.154 -8.624 -35.594 1.00 96.12 638 PHE A CA 1
ATOM 4862 C C . PHE A 1 638 ? 37.109 -9.616 -36.115 1.00 96.12 638 PHE A C 1
ATOM 4864 O O . PHE A 1 638 ? 35.950 -9.248 -36.274 1.00 96.12 638 PHE A O 1
ATOM 4871 N N . ALA A 1 639 ? 37.487 -10.875 -36.365 1.00 95.75 639 ALA A N 1
ATOM 4872 C CA . ALA A 1 639 ? 36.535 -11.896 -36.797 1.00 95.75 639 ALA A CA 1
ATOM 4873 C C . ALA A 1 639 ? 35.414 -12.112 -35.768 1.00 95.75 639 ALA A C 1
ATOM 4875 O O . ALA A 1 639 ? 34.262 -12.262 -36.169 1.00 95.75 639 ALA A O 1
ATOM 4876 N N . TYR A 1 640 ? 35.740 -12.066 -34.471 1.00 96.06 640 TYR A N 1
ATOM 4877 C CA . TYR A 1 640 ? 34.747 -12.077 -33.400 1.00 96.06 640 TYR A CA 1
ATOM 4878 C C . TYR A 1 640 ? 33.850 -10.837 -33.472 1.00 96.06 640 TYR A C 1
ATOM 4880 O O . TYR A 1 640 ? 32.648 -10.978 -33.663 1.00 96.06 640 TYR A O 1
ATOM 4888 N N . MET A 1 641 ? 34.418 -9.624 -33.443 1.00 96.31 641 MET A N 1
ATOM 4889 C CA . MET A 1 641 ? 33.635 -8.380 -33.547 1.00 96.31 641 MET A CA 1
ATOM 4890 C C . MET A 1 641 ? 32.687 -8.387 -34.753 1.00 96.31 641 MET A C 1
ATOM 4892 O O . MET A 1 641 ? 31.517 -8.058 -34.622 1.00 96.31 641 MET A O 1
ATOM 4896 N N . LYS A 1 642 ? 33.168 -8.825 -35.920 1.00 94.94 642 LYS A N 1
ATOM 4897 C CA . LYS A 1 642 ? 32.385 -8.907 -37.158 1.00 94.94 642 LYS A CA 1
ATOM 4898 C C . LYS A 1 642 ? 31.163 -9.822 -37.035 1.00 94.94 642 LYS A C 1
ATOM 4900 O O . LYS A 1 642 ? 30.115 -9.498 -37.578 1.00 94.94 642 LYS A O 1
ATOM 4905 N N . ASN A 1 643 ? 31.300 -10.967 -36.372 1.00 95.25 643 ASN A N 1
ATOM 4906 C CA . ASN A 1 643 ? 30.212 -11.941 -36.243 1.00 95.25 643 ASN A CA 1
ATOM 4907 C C . ASN A 1 643 ? 29.241 -11.601 -35.101 1.00 95.25 643 ASN A C 1
ATOM 4909 O O . ASN A 1 643 ? 28.165 -12.182 -35.037 1.00 95.25 643 ASN A O 1
ATOM 4913 N N . HIS A 1 644 ? 29.621 -10.676 -34.220 1.00 96.25 644 HIS A N 1
ATOM 4914 C CA . HIS A 1 644 ? 28.870 -10.313 -33.020 1.00 96.25 644 HIS A CA 1
ATOM 4915 C C . HIS A 1 644 ? 28.352 -8.860 -33.041 1.00 96.25 644 HIS A C 1
ATOM 4917 O O . HIS A 1 644 ? 27.666 -8.434 -32.113 1.00 96.25 644 HIS A O 1
ATOM 4923 N N . TYR A 1 645 ? 28.654 -8.092 -34.092 1.00 96.25 645 TYR A N 1
ATOM 4924 C CA . TYR A 1 645 ? 28.157 -6.731 -34.294 1.00 96.25 645 TYR A CA 1
ATOM 4925 C C . TYR A 1 645 ? 27.077 -6.693 -35.382 1.00 96.25 645 TYR A C 1
ATOM 4927 O O . TYR A 1 645 ? 27.355 -6.951 -36.556 1.00 96.25 645 TYR A O 1
ATOM 4935 N N . VAL A 1 646 ? 25.857 -6.343 -34.976 1.00 95.44 646 VAL A N 1
ATOM 4936 C CA . VAL A 1 646 ? 24.721 -6.045 -35.857 1.00 95.44 646 VAL A CA 1
ATOM 4937 C C . VAL A 1 646 ? 24.713 -4.536 -36.069 1.00 95.44 646 VAL A C 1
ATOM 4939 O O . VAL A 1 646 ? 24.459 -3.774 -35.134 1.00 95.44 646 VAL A O 1
ATOM 4942 N N . GLY A 1 647 ? 25.069 -4.110 -37.279 1.00 92.75 647 GLY A N 1
ATOM 4943 C CA . GLY A 1 647 ? 25.416 -2.724 -37.564 1.00 92.75 647 GLY A CA 1
ATOM 4944 C C . GLY A 1 647 ? 24.216 -1.831 -37.835 1.00 92.75 647 GLY A C 1
ATOM 4945 O O . GLY A 1 647 ? 23.119 -2.060 -37.335 1.00 92.75 647 GLY A O 1
ATOM 4946 N N . SER A 1 648 ? 24.441 -0.786 -38.623 1.00 88.25 648 SER A N 1
ATOM 4947 C CA . SER A 1 648 ? 23.402 0.149 -39.044 1.00 88.25 648 SER A CA 1
ATOM 4948 C C . SER A 1 648 ? 23.747 0.764 -40.401 1.00 88.25 648 SER A C 1
ATOM 4950 O O . SER A 1 648 ? 24.919 0.827 -40.783 1.00 88.25 648 SER A O 1
ATOM 4952 N N . ASN A 1 649 ? 22.735 1.233 -41.126 1.00 83.00 649 ASN A N 1
ATOM 4953 C CA . ASN A 1 649 ? 22.869 1.955 -42.394 1.00 83.00 649 ASN A CA 1
ATOM 4954 C C . ASN A 1 649 ? 23.388 3.398 -42.229 1.00 83.00 649 ASN A C 1
ATOM 4956 O O . ASN A 1 649 ? 23.794 4.002 -43.222 1.00 83.00 649 ASN A O 1
ATOM 4960 N N . PHE A 1 650 ? 23.454 3.933 -41.004 1.00 75.81 650 PHE A N 1
ATOM 4961 C CA . PHE A 1 650 ? 23.929 5.301 -40.736 1.00 75.81 650 PHE A CA 1
ATOM 4962 C C . PHE A 1 650 ? 25.451 5.403 -40.503 1.00 75.81 650 PHE A C 1
ATOM 4964 O O . PHE A 1 650 ? 26.056 6.462 -40.717 1.00 75.81 650 PHE A O 1
ATOM 4971 N N . VAL A 1 651 ? 26.091 4.298 -40.097 1.00 75.31 651 VAL A N 1
ATOM 4972 C CA . VAL A 1 651 ? 27.494 4.227 -39.646 1.00 75.31 651 VAL A CA 1
ATOM 4973 C C . VAL A 1 651 ? 28.279 3.262 -40.547 1.00 75.31 651 VAL A C 1
ATOM 4975 O O . VAL A 1 651 ? 28.472 2.091 -40.240 1.00 75.31 651 VAL A O 1
ATOM 4978 N N . VAL A 1 652 ? 28.691 3.745 -41.728 1.00 81.69 652 VAL A N 1
ATOM 4979 C CA . VAL A 1 652 ? 29.060 2.854 -42.857 1.00 81.69 652 VAL A CA 1
ATOM 4980 C C . VAL A 1 652 ? 30.445 3.071 -43.471 1.00 81.69 652 VAL A C 1
ATOM 4982 O O . VAL A 1 652 ? 30.852 2.309 -44.354 1.00 81.69 652 VAL A O 1
ATOM 4985 N N . ASN A 1 653 ? 31.176 4.108 -43.055 1.00 85.62 653 ASN A N 1
ATOM 4986 C CA . ASN A 1 653 ? 32.444 4.505 -43.672 1.00 85.62 653 ASN A CA 1
ATOM 4987 C C . ASN A 1 653 ? 33.522 4.844 -42.629 1.00 85.62 653 ASN A C 1
ATOM 4989 O O . ASN A 1 653 ? 33.241 4.939 -41.439 1.00 85.62 653 ASN A O 1
ATOM 4993 N N . ALA A 1 654 ? 34.760 5.051 -43.084 1.00 85.25 654 ALA A N 1
ATOM 4994 C CA . ALA A 1 654 ? 35.911 5.278 -42.206 1.00 85.25 654 ALA A CA 1
ATOM 4995 C C . ALA A 1 654 ? 35.808 6.545 -41.341 1.00 85.25 654 ALA A C 1
ATOM 4997 O O . ALA A 1 654 ? 36.386 6.570 -40.260 1.00 85.25 654 ALA A O 1
ATOM 4998 N N . LYS A 1 655 ? 35.053 7.567 -41.773 1.00 88.19 655 LYS A N 1
ATOM 4999 C CA . LYS A 1 655 ? 34.806 8.766 -40.959 1.00 88.19 655 LYS A CA 1
ATOM 5000 C C . LYS A 1 655 ? 33.863 8.481 -39.792 1.00 88.19 655 LYS A C 1
ATOM 5002 O O . LYS A 1 655 ? 33.924 9.196 -38.804 1.00 88.19 655 LYS A O 1
ATOM 5007 N N . LYS A 1 656 ? 33.007 7.458 -39.901 1.00 88.00 656 LYS A N 1
ATOM 5008 C CA . LYS A 1 656 ? 32.027 7.073 -38.873 1.00 88.00 656 LYS A CA 1
ATOM 5009 C C . LYS A 1 656 ? 32.388 5.797 -38.096 1.00 88.00 656 LYS A C 1
ATOM 5011 O O . LYS A 1 656 ? 31.764 5.519 -37.086 1.00 88.00 656 LYS A O 1
ATOM 5016 N N . LEU A 1 657 ? 33.399 5.043 -38.538 1.00 91.88 657 LEU A N 1
ATOM 5017 C CA . LEU A 1 657 ? 33.893 3.810 -37.902 1.00 91.88 657 LEU A CA 1
ATOM 5018 C C . LEU A 1 657 ? 35.390 3.920 -37.550 1.00 91.88 657 LEU A C 1
ATOM 5020 O O . LEU A 1 657 ? 36.217 3.191 -38.114 1.00 91.88 657 LEU A O 1
ATOM 5024 N N . PRO A 1 658 ? 35.782 4.839 -36.649 1.00 95.06 658 PRO A N 1
ATOM 5025 C CA . PRO A 1 658 ? 37.184 5.071 -36.334 1.00 95.06 658 PRO A CA 1
ATOM 5026 C C . PRO A 1 658 ? 37.859 3.818 -35.754 1.00 95.06 658 PRO A C 1
ATOM 5028 O O . PRO A 1 658 ? 37.279 3.036 -34.994 1.00 95.06 658 PRO A O 1
ATOM 5031 N N . GLY A 1 659 ? 39.124 3.626 -36.132 1.00 93.75 659 GLY A N 1
ATOM 5032 C CA . GLY A 1 659 ? 39.952 2.487 -35.725 1.00 93.75 659 GLY A CA 1
ATOM 5033 C C . GLY A 1 659 ? 39.816 1.239 -36.607 1.00 93.75 659 GLY A C 1
ATOM 5034 O O . GLY A 1 659 ? 40.688 0.372 -36.545 1.00 93.75 659 GLY A O 1
ATOM 5035 N N . PHE A 1 660 ? 38.788 1.144 -37.458 1.00 94.62 660 PHE A N 1
ATOM 5036 C CA . PHE A 1 660 ? 38.692 0.089 -38.470 1.00 94.62 660 PHE A CA 1
ATOM 5037 C C . PHE A 1 660 ? 39.383 0.499 -39.771 1.00 94.62 660 PHE A C 1
ATOM 5039 O O . PHE A 1 660 ? 39.251 1.630 -40.236 1.00 94.62 660 PHE A O 1
ATOM 5046 N N . ASN A 1 661 ? 40.094 -0.435 -40.407 1.00 92.94 661 ASN A N 1
ATOM 5047 C CA . ASN A 1 661 ? 40.636 -0.193 -41.747 1.00 92.94 661 ASN A CA 1
ATOM 5048 C C . ASN A 1 661 ? 39.577 -0.438 -42.842 1.00 92.94 661 ASN A C 1
ATOM 5050 O O . ASN A 1 661 ? 38.547 -1.074 -42.618 1.00 92.94 661 ASN A O 1
ATOM 5054 N N . ALA A 1 662 ? 39.842 0.017 -44.070 1.00 90.88 662 ALA A N 1
ATOM 5055 C CA . ALA A 1 662 ? 38.890 -0.105 -45.177 1.00 90.88 662 ALA A CA 1
ATOM 5056 C C . ALA A 1 662 ? 38.482 -1.561 -45.498 1.00 90.88 662 ALA A C 1
ATOM 5058 O O . ALA A 1 662 ? 37.361 -1.803 -45.943 1.00 90.88 662 ALA A O 1
ATOM 5059 N N . GLY A 1 663 ? 39.373 -2.537 -45.292 1.00 91.31 663 GLY A N 1
ATOM 5060 C CA . GLY A 1 663 ? 39.077 -3.959 -45.486 1.00 91.31 663 GLY A CA 1
ATOM 5061 C C . GLY A 1 663 ? 38.172 -4.541 -44.402 1.00 91.31 663 GLY A C 1
ATOM 5062 O O . GLY A 1 663 ? 37.327 -5.383 -44.704 1.00 91.31 663 GLY A O 1
ATOM 5063 N N . GLU A 1 664 ? 38.320 -4.068 -43.168 1.00 93.56 664 GLU A N 1
ATOM 5064 C CA . GLU A 1 664 ? 37.456 -4.404 -42.036 1.00 93.56 664 GLU A CA 1
ATOM 5065 C C . GLU A 1 664 ? 36.055 -3.805 -42.221 1.00 93.56 664 GLU A C 1
ATOM 5067 O O . GLU A 1 664 ? 35.068 -4.536 -42.192 1.00 93.56 664 GLU A O 1
ATOM 5072 N N . ILE A 1 665 ? 35.962 -2.511 -42.546 1.00 92.00 665 ILE A N 1
ATOM 5073 C CA . ILE A 1 665 ? 34.684 -1.805 -42.772 1.00 92.00 665 ILE A CA 1
ATOM 5074 C C . ILE A 1 665 ? 33.855 -2.453 -43.890 1.00 92.00 665 ILE A C 1
ATOM 5076 O O . ILE A 1 665 ? 32.627 -2.484 -43.829 1.00 92.00 665 ILE A O 1
ATOM 5080 N N . ARG A 1 666 ? 34.501 -2.994 -44.931 1.00 90.19 666 ARG A N 1
ATOM 5081 C CA . ARG A 1 666 ? 33.798 -3.713 -46.008 1.00 90.19 666 ARG A CA 1
ATOM 5082 C C . ARG A 1 666 ? 33.124 -5.007 -45.545 1.00 90.19 666 ARG A C 1
ATOM 5084 O O . ARG A 1 666 ? 32.192 -5.442 -46.212 1.00 90.19 666 ARG A O 1
ATOM 5091 N N . GLN A 1 667 ? 33.609 -5.618 -44.467 1.00 91.94 667 GLN A N 1
ATOM 5092 C CA . GLN A 1 667 ? 33.135 -6.906 -43.957 1.00 91.94 667 GLN A CA 1
ATOM 5093 C C . GLN A 1 667 ? 32.157 -6.782 -42.787 1.00 91.94 667 GLN A C 1
ATOM 5095 O O . GLN A 1 667 ? 31.452 -7.749 -42.508 1.00 91.94 667 GLN A O 1
ATOM 5100 N N . LEU A 1 668 ? 32.148 -5.644 -42.089 1.00 92.25 668 LEU A N 1
ATOM 5101 C CA . LEU A 1 668 ? 31.176 -5.372 -41.036 1.00 92.25 668 LEU A CA 1
ATOM 5102 C C . LEU A 1 668 ? 29.762 -5.311 -41.615 1.00 92.25 668 LEU A C 1
ATOM 5104 O O . LEU A 1 668 ? 29.562 -4.904 -42.765 1.00 92.25 668 LEU A O 1
ATOM 5108 N N . ASP A 1 669 ? 28.788 -5.701 -40.797 1.00 92.38 669 ASP A N 1
ATOM 5109 C CA . ASP A 1 669 ? 27.398 -5.444 -41.124 1.00 92.38 669 ASP A CA 1
ATOM 5110 C C . ASP A 1 669 ? 27.128 -3.936 -41.113 1.00 92.38 669 ASP A C 1
ATOM 5112 O O . ASP A 1 669 ? 27.556 -3.209 -40.221 1.00 92.38 669 ASP A O 1
ATOM 5116 N N . LYS A 1 670 ? 26.442 -3.474 -42.152 1.00 88.62 670 LYS A N 1
ATOM 5117 C CA . LYS A 1 670 ? 26.091 -2.063 -42.381 1.00 88.62 670 LYS A CA 1
ATOM 5118 C C . LYS A 1 670 ? 24.609 -1.919 -42.705 1.00 88.62 670 LYS A C 1
ATOM 5120 O O . LYS A 1 670 ? 24.194 -0.961 -43.348 1.00 88.62 670 LYS A O 1
ATOM 5125 N N . VAL A 1 671 ? 23.843 -2.955 -42.374 1.00 89.44 671 VAL A N 1
ATOM 5126 C CA . VAL A 1 671 ? 22.417 -3.037 -42.660 1.00 89.44 671 VAL A CA 1
ATOM 5127 C C . VAL A 1 671 ? 21.640 -2.941 -41.364 1.00 89.44 671 VAL A C 1
ATOM 5129 O O . VAL A 1 671 ? 20.696 -2.174 -41.341 1.00 89.44 671 VAL A O 1
ATOM 5132 N N . GLY A 1 672 ? 22.033 -3.670 -40.314 1.00 91.81 672 GLY A N 1
ATOM 5133 C CA . GLY A 1 672 ? 21.356 -3.638 -39.016 1.00 91.81 672 GLY A CA 1
ATOM 5134 C C . GLY A 1 672 ? 20.135 -4.544 -38.891 1.00 91.81 672 GLY A C 1
ATOM 5135 O O . GLY A 1 672 ? 19.318 -4.347 -37.999 1.00 91.81 672 GLY A O 1
ATOM 5136 N N . ARG A 1 673 ? 20.011 -5.553 -39.764 1.00 93.12 673 ARG A N 1
ATOM 5137 C CA . ARG A 1 673 ? 18.908 -6.533 -39.769 1.00 93.12 673 ARG A CA 1
ATOM 5138 C C . ARG A 1 673 ? 19.396 -7.923 -39.376 1.00 93.12 673 ARG A C 1
ATOM 5140 O O . ARG A 1 673 ? 20.434 -8.368 -39.869 1.00 93.12 673 ARG A O 1
ATOM 5147 N N . LEU A 1 674 ? 18.623 -8.635 -38.552 1.00 92.62 674 LEU A N 1
ATOM 5148 C CA . LEU A 1 674 ? 19.021 -9.945 -38.007 1.00 92.62 674 LEU A CA 1
ATOM 5149 C C . LEU A 1 674 ? 18.799 -11.112 -38.979 1.00 92.62 674 LEU A C 1
ATOM 5151 O O . LEU A 1 674 ? 19.604 -12.038 -39.019 1.00 92.62 674 LEU A O 1
ATOM 5155 N N . THR A 1 675 ? 17.732 -11.060 -39.778 1.00 93.88 675 THR A N 1
ATOM 5156 C CA . THR A 1 675 ? 17.326 -12.125 -40.715 1.00 93.88 675 THR A CA 1
ATOM 5157 C C . THR A 1 675 ? 16.650 -11.527 -41.957 1.00 93.88 675 THR A C 1
ATOM 5159 O O . THR A 1 675 ? 16.429 -10.320 -42.023 1.00 93.88 675 THR A O 1
ATOM 5162 N N . ASP A 1 676 ? 16.386 -12.340 -42.977 1.00 92.50 676 ASP A N 1
ATOM 5163 C CA . ASP A 1 676 ? 15.522 -11.991 -44.116 1.00 92.50 676 ASP A CA 1
ATOM 5164 C C . ASP A 1 676 ? 14.099 -12.558 -43.982 1.00 92.50 676 ASP A C 1
ATOM 5166 O O . ASP A 1 676 ? 13.250 -12.323 -44.850 1.00 92.50 676 ASP A O 1
ATOM 5170 N N . ASP A 1 677 ? 13.819 -13.244 -42.871 1.00 94.75 677 ASP A N 1
ATOM 5171 C CA . ASP A 1 677 ? 12.478 -13.699 -42.522 1.00 94.75 677 ASP A CA 1
ATOM 5172 C C . ASP A 1 677 ? 11.540 -12.519 -42.268 1.00 94.75 677 ASP A C 1
ATOM 5174 O O . ASP A 1 677 ? 11.953 -11.410 -41.911 1.00 94.75 677 ASP A O 1
ATOM 5178 N N . ARG A 1 678 ? 10.239 -12.775 -42.398 1.00 96.44 678 ARG A N 1
ATOM 5179 C CA . ARG A 1 678 ? 9.178 -11.790 -42.169 1.00 96.44 678 ARG A CA 1
ATOM 5180 C C . ARG A 1 678 ? 8.922 -11.558 -40.674 1.00 96.44 678 ARG A C 1
ATOM 5182 O O . ARG A 1 678 ? 7.814 -11.713 -40.184 1.00 96.44 678 ARG A O 1
ATOM 5189 N N . VAL A 1 679 ? 9.974 -11.188 -39.950 1.00 97.88 679 VAL A N 1
ATOM 5190 C CA . VAL A 1 679 ? 9.967 -10.881 -38.518 1.00 97.88 679 VAL A CA 1
ATOM 5191 C C . VAL A 1 679 ? 10.381 -9.433 -38.281 1.00 97.88 679 VAL A C 1
ATOM 5193 O O . VAL A 1 679 ? 11.257 -8.922 -38.981 1.00 97.88 679 VAL A O 1
ATOM 5196 N N . LEU A 1 680 ? 9.773 -8.785 -37.291 1.00 98.56 680 LEU A N 1
ATOM 5197 C CA . LEU A 1 680 ? 10.163 -7.463 -36.804 1.00 98.56 680 LEU A CA 1
ATOM 5198 C C . LEU A 1 680 ? 10.604 -7.546 -35.341 1.00 98.56 680 LEU A C 1
ATOM 5200 O O . LEU A 1 680 ? 9.987 -8.237 -34.527 1.00 98.56 680 LEU A O 1
ATOM 5204 N N . PHE A 1 681 ? 11.651 -6.801 -35.000 1.00 98.62 681 PHE A N 1
ATOM 5205 C CA . PHE A 1 681 ? 12.150 -6.686 -33.634 1.00 98.62 681 PHE A CA 1
ATOM 5206 C C . PHE A 1 681 ? 11.844 -5.286 -33.120 1.00 98.62 681 PHE A C 1
ATOM 5208 O O . PHE A 1 681 ? 12.498 -4.315 -33.503 1.00 98.62 681 PHE A O 1
ATOM 5215 N N . LEU A 1 682 ? 10.832 -5.178 -32.260 1.00 98.81 682 LEU A N 1
ATOM 5216 C CA . LEU A 1 682 ? 10.540 -3.933 -31.559 1.00 98.81 682 LEU A CA 1
ATOM 5217 C C . LEU A 1 682 ? 11.544 -3.768 -30.427 1.00 98.81 682 LEU A C 1
ATOM 5219 O O . LEU A 1 682 ? 11.663 -4.651 -29.569 1.00 98.81 682 LEU A O 1
ATOM 5223 N N . THR A 1 683 ? 12.259 -2.648 -30.429 1.00 98.75 683 THR A N 1
ATOM 5224 C CA . THR A 1 683 ? 13.288 -2.379 -29.432 1.00 98.75 683 THR A CA 1
ATOM 5225 C C . THR A 1 683 ? 13.128 -0.999 -28.814 1.00 98.75 683 THR A C 1
ATOM 5227 O O . THR A 1 683 ? 12.769 -0.050 -29.508 1.00 98.75 683 THR A O 1
ATOM 5230 N N . PHE A 1 684 ? 13.351 -0.910 -27.505 1.00 98.69 684 PHE A N 1
ATOM 5231 C CA . PHE A 1 684 ? 13.162 0.314 -26.730 1.00 98.69 684 PHE A CA 1
ATOM 5232 C C . PHE A 1 684 ? 14.430 0.667 -25.970 1.00 98.69 684 PHE A C 1
ATOM 5234 O O . PHE A 1 684 ? 14.919 -0.165 -25.204 1.00 98.69 684 PHE A O 1
ATOM 5241 N N . ASP A 1 685 ? 14.897 1.896 -26.145 1.00 97.69 685 ASP A N 1
ATOM 5242 C CA . ASP A 1 685 ? 16.119 2.408 -25.536 1.00 97.69 685 ASP A CA 1
ATOM 5243 C C . ASP A 1 685 ? 15.833 3.332 -24.352 1.00 97.69 685 ASP A C 1
ATOM 5245 O O . ASP A 1 685 ? 14.719 3.846 -24.173 1.00 97.69 685 ASP A O 1
ATOM 5249 N N . ASP A 1 686 ? 16.881 3.514 -23.552 1.00 96.44 686 ASP A N 1
ATOM 5250 C CA . ASP A 1 686 ? 16.967 4.339 -22.349 1.00 96.44 686 ASP A CA 1
ATOM 5251 C C . ASP A 1 686 ? 16.212 3.800 -21.125 1.00 96.44 686 ASP A C 1
ATOM 5253 O O . ASP A 1 686 ? 16.221 2.608 -20.809 1.00 96.44 686 ASP A O 1
ATOM 5257 N N . TRP A 1 687 ? 15.656 4.720 -20.344 1.00 95.81 687 TRP A N 1
ATOM 5258 C CA . TRP A 1 687 ? 14.870 4.476 -19.155 1.00 95.81 687 TRP A CA 1
ATOM 5259 C C . TRP A 1 687 ? 13.753 5.508 -19.084 1.00 95.81 687 TRP A C 1
ATOM 5261 O O . TRP A 1 687 ? 13.891 6.635 -19.558 1.00 95.81 687 TRP A O 1
ATOM 5271 N N . GLY A 1 688 ? 12.631 5.118 -18.499 1.00 94.12 688 GLY A N 1
ATOM 5272 C CA . GLY A 1 688 ? 11.455 5.965 -18.385 1.00 94.12 688 GLY A CA 1
ATOM 5273 C C . GLY A 1 688 ? 10.760 5.775 -17.053 1.00 94.12 688 GLY A C 1
ATOM 5274 O O . GLY A 1 688 ? 11.309 5.212 -16.107 1.00 94.12 688 GLY A O 1
ATOM 5275 N N . THR A 1 689 ? 9.515 6.225 -16.994 1.00 95.12 689 THR A N 1
ATOM 5276 C CA . THR A 1 689 ? 8.685 6.110 -15.798 1.00 95.12 689 THR A CA 1
ATOM 5277 C C . THR A 1 689 ? 7.478 5.230 -16.083 1.00 95.12 689 THR A C 1
ATOM 5279 O O . THR A 1 689 ? 7.238 4.783 -17.210 1.00 95.12 689 THR A O 1
ATOM 5282 N N . ASP A 1 690 ? 6.672 4.986 -15.053 1.00 95.62 690 ASP A N 1
ATOM 5283 C CA . ASP A 1 690 ? 5.385 4.326 -15.226 1.00 95.62 690 ASP A CA 1
ATOM 5284 C C . ASP A 1 690 ? 4.491 5.055 -16.244 1.00 95.62 690 ASP A C 1
ATOM 5286 O O . ASP A 1 690 ? 3.743 4.396 -16.960 1.00 95.62 690 ASP A O 1
ATOM 5290 N N . GLN A 1 691 ? 4.620 6.377 -16.396 1.00 93.50 691 GLN A N 1
ATOM 5291 C CA . GLN A 1 691 ? 3.792 7.174 -17.303 1.00 93.50 691 GLN A CA 1
ATOM 5292 C C . GLN A 1 691 ? 3.987 6.831 -18.789 1.00 93.50 691 GLN A C 1
ATOM 5294 O O . GLN A 1 691 ? 3.036 6.963 -19.568 1.00 93.50 691 GLN A O 1
ATOM 5299 N N . SER A 1 692 ? 5.183 6.381 -19.183 1.00 95.38 692 SER A N 1
ATOM 5300 C CA . SER A 1 692 ? 5.511 5.958 -20.550 1.00 95.38 692 SER A CA 1
ATOM 5301 C C . SER A 1 692 ? 5.524 4.432 -20.686 1.00 95.38 692 SER A C 1
ATOM 5303 O O . SER A 1 692 ? 4.811 3.866 -21.519 1.00 95.38 692 SER A O 1
ATOM 5305 N N . ILE A 1 693 ? 6.275 3.734 -19.831 1.00 97.88 693 ILE A N 1
ATOM 5306 C CA . ILE A 1 693 ? 6.523 2.294 -19.980 1.00 97.88 693 ILE A CA 1
ATOM 5307 C C . ILE A 1 693 ? 5.253 1.473 -19.725 1.00 97.88 693 ILE A C 1
ATOM 5309 O O . ILE A 1 693 ? 5.025 0.483 -20.418 1.00 97.88 693 ILE A O 1
ATOM 5313 N N . ASN A 1 694 ? 4.378 1.868 -18.788 1.00 98.06 694 ASN A N 1
ATOM 5314 C CA . ASN A 1 694 ? 3.136 1.122 -18.536 1.00 98.06 694 ASN A CA 1
ATOM 5315 C C . ASN A 1 694 ? 2.236 1.052 -19.781 1.00 98.06 694 ASN A C 1
ATOM 5317 O O . ASN A 1 694 ? 1.590 0.030 -20.018 1.00 98.06 694 ASN A O 1
ATOM 5321 N N . LYS A 1 695 ? 2.227 2.119 -20.587 1.00 98.12 695 LYS A N 1
ATOM 5322 C CA . LYS A 1 695 ? 1.457 2.212 -21.832 1.00 98.12 695 LYS A CA 1
ATOM 5323 C C . LYS A 1 695 ? 2.032 1.296 -22.906 1.00 98.12 695 LYS A C 1
ATOM 5325 O O . LYS A 1 695 ? 1.286 0.539 -23.519 1.00 98.12 695 LYS A O 1
ATOM 5330 N N . ILE A 1 696 ? 3.356 1.294 -23.058 1.00 98.62 696 ILE A N 1
ATOM 5331 C CA . ILE A 1 696 ? 4.063 0.384 -23.968 1.00 98.62 696 ILE A CA 1
ATOM 5332 C C . ILE A 1 696 ? 3.783 -1.074 -23.578 1.00 98.62 696 ILE A C 1
ATOM 5334 O O . ILE A 1 696 ? 3.332 -1.857 -24.411 1.00 98.62 696 ILE A O 1
ATOM 5338 N N . LEU A 1 697 ? 3.964 -1.437 -22.302 1.00 98.75 697 LEU A N 1
ATOM 5339 C CA . LEU A 1 697 ? 3.699 -2.797 -21.816 1.00 98.75 697 LEU A CA 1
ATOM 5340 C C . LEU A 1 697 ? 2.238 -3.216 -22.021 1.00 98.75 697 LEU A C 1
ATOM 5342 O O . LEU A 1 697 ? 1.973 -4.363 -22.384 1.00 98.75 697 LEU A O 1
ATOM 5346 N N . TYR A 1 698 ? 1.285 -2.299 -21.818 1.00 98.56 698 TYR A N 1
ATOM 5347 C CA . TYR A 1 698 ? -0.125 -2.567 -22.094 1.00 98.56 698 TYR A CA 1
ATOM 5348 C C . TYR A 1 698 ? -0.357 -2.928 -23.564 1.00 98.56 698 TYR A C 1
ATOM 5350 O O . TYR A 1 698 ? -0.939 -3.976 -23.838 1.00 98.56 698 TYR A O 1
ATOM 5358 N N . VAL A 1 699 ? 0.137 -2.106 -24.492 1.00 98.56 699 VAL A N 1
ATOM 5359 C CA . VAL A 1 699 ? -0.046 -2.299 -25.938 1.00 98.56 699 VAL A CA 1
ATOM 5360 C C . VAL A 1 699 ? 0.634 -3.580 -26.422 1.00 98.56 699 VAL A C 1
ATOM 5362 O O . VAL A 1 699 ? 0.008 -4.394 -27.099 1.00 98.56 699 VAL A O 1
ATOM 5365 N N . LEU A 1 700 ? 1.881 -3.829 -26.010 1.00 98.75 700 LEU A N 1
ATOM 5366 C CA . LEU A 1 700 ? 2.583 -5.067 -26.361 1.00 98.75 700 LEU A CA 1
ATOM 5367 C C . LEU A 1 700 ? 1.819 -6.302 -25.868 1.00 98.75 700 LEU A C 1
ATOM 5369 O O . LEU A 1 700 ? 1.685 -7.289 -26.592 1.00 98.75 700 LEU A O 1
ATOM 5373 N N . LYS A 1 701 ? 1.268 -6.244 -24.650 1.00 98.44 701 LYS A N 1
ATOM 5374 C CA . LYS A 1 701 ? 0.450 -7.326 -24.103 1.00 98.44 701 LYS A CA 1
ATOM 5375 C C . LYS A 1 701 ? -0.875 -7.494 -24.851 1.00 98.44 701 LYS A C 1
ATOM 5377 O O . LYS A 1 701 ? -1.242 -8.637 -25.116 1.00 98.44 701 LYS A O 1
ATOM 5382 N N . LYS A 1 702 ? -1.567 -6.395 -25.176 1.00 98.00 702 LYS A N 1
ATOM 5383 C CA . LYS A 1 702 ? -2.834 -6.372 -25.932 1.00 98.00 702 LYS A CA 1
ATOM 5384 C C . LYS A 1 702 ? -2.692 -7.092 -27.273 1.00 98.00 702 LYS A C 1
ATOM 5386 O O . LYS A 1 702 ? -3.562 -7.877 -27.625 1.00 98.00 702 LYS A O 1
ATOM 5391 N N . HIS A 1 703 ? -1.567 -6.895 -27.959 1.00 98.19 703 HIS A N 1
ATOM 5392 C CA . HIS A 1 703 ? -1.297 -7.505 -29.267 1.00 98.19 703 HIS A CA 1
ATOM 5393 C C . HIS A 1 703 ? -0.469 -8.794 -29.215 1.00 98.19 703 HIS A C 1
ATOM 5395 O O . HIS A 1 703 ? -0.037 -9.296 -30.251 1.00 98.19 703 HIS A O 1
ATOM 5401 N N . HIS A 1 704 ? -0.232 -9.342 -28.018 1.00 97.94 704 HIS A N 1
ATOM 5402 C CA . HIS A 1 704 ? 0.553 -10.564 -27.805 1.00 97.94 704 HIS A CA 1
ATOM 5403 C C . HIS A 1 704 ? 1.989 -10.514 -28.366 1.00 97.94 704 HIS A C 1
ATOM 5405 O O . HIS A 1 704 ? 2.558 -11.539 -28.739 1.00 97.94 704 HIS A O 1
ATOM 5411 N N . VAL A 1 705 ? 2.608 -9.332 -28.369 1.00 98.31 705 VAL A N 1
ATOM 5412 C CA . VAL A 1 705 ? 3.955 -9.098 -28.900 1.00 98.31 705 VAL A CA 1
ATOM 5413 C C . VAL A 1 705 ? 5.009 -9.113 -27.791 1.00 98.31 705 VAL A C 1
ATOM 5415 O O . VAL A 1 705 ? 4.801 -8.608 -26.684 1.00 98.31 705 VAL A O 1
ATOM 5418 N N . LYS A 1 706 ? 6.178 -9.695 -28.090 1.00 98.19 706 LYS A N 1
ATOM 5419 C CA . LYS A 1 706 ? 7.401 -9.568 -27.284 1.00 98.19 706 LYS A CA 1
ATOM 5420 C C . LYS A 1 706 ? 8.392 -8.639 -27.978 1.00 98.19 706 LYS A C 1
ATOM 5422 O O . LYS A 1 706 ? 8.351 -8.465 -29.187 1.00 98.19 706 LYS A O 1
ATOM 5427 N N . ALA A 1 707 ? 9.244 -8.023 -27.171 1.00 98.75 707 ALA A N 1
ATOM 5428 C CA . ALA A 1 707 ? 10.130 -6.935 -27.564 1.00 98.75 707 ALA A CA 1
ATOM 5429 C C . ALA A 1 707 ? 11.402 -6.983 -26.711 1.00 98.75 707 ALA A C 1
ATOM 5431 O O . ALA A 1 707 ? 11.432 -7.699 -25.700 1.00 98.75 707 ALA A O 1
ATOM 5432 N N . THR A 1 708 ? 12.402 -6.197 -27.096 1.00 98.88 708 THR A N 1
ATOM 5433 C CA . THR A 1 708 ? 13.672 -6.072 -26.373 1.00 98.88 708 THR A CA 1
ATOM 5434 C C . THR A 1 708 ? 13.838 -4.660 -25.823 1.00 98.88 708 THR A C 1
ATOM 5436 O O . THR A 1 708 ? 13.729 -3.682 -26.553 1.00 98.88 708 THR A O 1
ATOM 5439 N N . PHE A 1 709 ? 14.109 -4.546 -24.529 1.00 98.88 709 PHE A N 1
ATOM 5440 C CA . PHE A 1 709 ? 14.346 -3.279 -23.846 1.00 98.88 709 PHE A CA 1
ATOM 5441 C C . PHE A 1 709 ? 15.839 -3.166 -23.550 1.00 98.88 709 PHE A C 1
ATOM 5443 O O . PHE A 1 709 ? 16.363 -3.919 -22.727 1.00 98.88 709 PHE A O 1
ATOM 5450 N N . PHE A 1 710 ? 16.523 -2.244 -24.221 1.00 98.75 710 PHE A N 1
ATOM 5451 C CA . PHE A 1 710 ? 17.908 -1.897 -23.932 1.00 98.75 710 PHE A CA 1
ATOM 5452 C C . PHE A 1 710 ? 17.907 -0.802 -22.869 1.00 98.75 710 PHE A C 1
ATOM 5454 O O . PHE A 1 710 ? 17.600 0.356 -23.131 1.00 98.75 710 PHE A O 1
ATOM 5461 N N . VAL A 1 711 ? 18.219 -1.193 -21.638 1.00 98.69 711 VAL A N 1
ATOM 5462 C CA . VAL A 1 711 ? 17.973 -0.367 -20.459 1.00 98.69 711 VAL A CA 1
ATOM 5463 C C . VAL A 1 711 ? 19.203 0.458 -20.096 1.00 98.69 711 VAL A C 1
ATOM 5465 O O . VAL A 1 711 ? 20.280 -0.097 -19.849 1.00 98.69 711 VAL A O 1
ATOM 5468 N N . LEU A 1 712 ? 19.015 1.775 -19.994 1.00 98.06 712 LEU A N 1
ATOM 5469 C CA . LEU A 1 712 ? 19.959 2.692 -19.355 1.00 98.06 712 LEU A CA 1
ATOM 5470 C C . LEU A 1 712 ? 19.810 2.591 -17.832 1.00 98.06 712 LEU A C 1
ATOM 5472 O O . LEU A 1 712 ? 18.750 2.859 -17.273 1.00 98.06 712 LEU A O 1
ATOM 5476 N N . THR A 1 713 ? 20.870 2.206 -17.126 1.00 97.88 713 THR A N 1
ATOM 5477 C CA . THR A 1 713 ? 20.737 1.795 -15.715 1.00 97.88 713 THR A CA 1
ATOM 5478 C C . THR A 1 713 ? 21.013 2.885 -14.682 1.00 97.88 713 THR A C 1
ATOM 5480 O O . THR A 1 713 ? 21.078 2.579 -13.487 1.00 97.88 713 THR A O 1
ATOM 5483 N N . GLN A 1 714 ? 21.194 4.142 -15.093 1.00 96.12 714 GLN A N 1
ATOM 5484 C CA . GLN A 1 714 ? 21.492 5.232 -14.158 1.00 96.12 714 GLN A CA 1
ATOM 5485 C C . GLN A 1 714 ? 20.437 5.325 -13.045 1.00 96.12 714 GLN A C 1
ATOM 5487 O O . GLN A 1 714 ? 20.802 5.383 -11.873 1.00 96.12 714 GLN A O 1
ATOM 5492 N N . HIS A 1 715 ? 19.157 5.224 -13.425 1.00 94.56 715 HIS A N 1
ATOM 5493 C CA . HIS A 1 715 ? 17.994 5.507 -12.574 1.00 94.56 715 HIS A CA 1
ATOM 5494 C C . HIS A 1 715 ? 17.085 4.287 -12.317 1.00 94.56 715 HIS A C 1
ATOM 5496 O O . HIS A 1 715 ? 15.984 4.421 -11.790 1.00 94.56 715 HIS A O 1
ATOM 5502 N N . VAL A 1 716 ? 17.516 3.064 -12.655 1.00 95.50 716 VAL A N 1
ATOM 5503 C CA . VAL A 1 716 ? 16.682 1.855 -12.442 1.00 95.50 716 VAL A CA 1
ATOM 5504 C C . VAL A 1 716 ? 16.453 1.534 -10.963 1.00 95.50 716 VAL A C 1
ATOM 5506 O O . VAL A 1 716 ? 15.446 0.916 -10.623 1.00 95.50 716 VAL A O 1
ATOM 5509 N N . ASP A 1 717 ? 17.365 1.967 -10.087 1.00 94.25 717 ASP A N 1
ATOM 5510 C CA . ASP A 1 717 ? 17.269 1.779 -8.634 1.00 94.25 717 ASP A CA 1
ATOM 5511 C C . ASP A 1 717 ? 16.086 2.552 -8.022 1.00 94.25 717 ASP A C 1
ATOM 5513 O O . ASP A 1 717 ? 15.562 2.159 -6.982 1.00 94.25 717 ASP A O 1
ATOM 5517 N N . GLU A 1 718 ? 15.628 3.613 -8.692 1.00 93.44 718 GLU A N 1
ATOM 5518 C CA . GLU A 1 718 ? 14.490 4.437 -8.267 1.00 93.44 718 GLU A CA 1
ATOM 5519 C C . GLU A 1 718 ? 13.144 3.758 -8.571 1.00 93.44 718 GLU A C 1
ATOM 5521 O O . GLU A 1 718 ? 12.136 4.043 -7.924 1.00 93.44 718 GLU A O 1
ATOM 5526 N N . ASN A 1 719 ? 13.106 2.832 -9.540 1.00 95.56 719 ASN A N 1
ATOM 5527 C CA . ASN A 1 719 ? 11.894 2.093 -9.897 1.00 95.56 719 ASN A CA 1
ATOM 5528 C C . ASN A 1 719 ? 12.176 0.643 -10.344 1.00 95.56 719 ASN A C 1
ATOM 5530 O O . ASN A 1 719 ? 11.896 0.249 -11.485 1.00 95.56 719 ASN A O 1
ATOM 5534 N N . PRO A 1 720 ? 12.686 -0.207 -9.435 1.00 95.88 720 PRO A N 1
ATOM 5535 C CA . PRO A 1 720 ? 13.016 -1.593 -9.757 1.00 95.88 720 PRO A CA 1
ATOM 5536 C C . PRO A 1 720 ? 11.774 -2.440 -10.067 1.00 95.88 720 PRO A C 1
ATOM 5538 O O . PRO A 1 720 ? 11.855 -3.423 -10.808 1.00 95.88 720 PRO A O 1
ATOM 5541 N N . ASN A 1 721 ? 10.611 -2.049 -9.537 1.00 98.00 721 ASN A N 1
ATOM 5542 C CA . ASN A 1 721 ? 9.334 -2.705 -9.800 1.00 98.00 721 ASN A CA 1
ATOM 5543 C C . ASN A 1 721 ? 8.932 -2.600 -11.277 1.00 98.00 721 ASN A C 1
ATOM 5545 O O . ASN A 1 721 ? 8.406 -3.565 -11.840 1.00 98.00 721 ASN A O 1
ATOM 5549 N N . LEU A 1 722 ? 9.190 -1.457 -11.920 1.00 98.19 722 LEU A N 1
ATOM 5550 C CA . LEU A 1 722 ? 8.939 -1.265 -13.346 1.00 98.19 722 LEU A CA 1
ATOM 5551 C C . LEU A 1 722 ? 9.858 -2.146 -14.195 1.00 98.19 722 LEU A C 1
ATOM 5553 O O . LEU A 1 722 ? 9.358 -2.899 -15.031 1.00 98.19 722 LEU A O 1
ATOM 5557 N N . LEU A 1 723 ? 11.167 -2.159 -13.906 1.00 98.31 723 LEU A N 1
ATOM 5558 C CA . LEU A 1 723 ? 12.137 -3.011 -14.611 1.00 98.31 723 LEU A CA 1
ATOM 5559 C C . LEU A 1 723 ? 11.740 -4.488 -14.516 1.00 98.31 723 LEU A C 1
ATOM 5561 O O . LEU A 1 723 ? 11.717 -5.218 -15.509 1.00 98.31 723 LEU A O 1
ATOM 5565 N N . ARG A 1 724 ? 11.366 -4.932 -13.312 1.00 98.38 724 ARG A N 1
ATOM 5566 C CA . ARG A 1 724 ? 10.936 -6.312 -13.103 1.00 98.38 724 ARG A CA 1
ATOM 5567 C C . ARG A 1 724 ? 9.590 -6.619 -13.751 1.00 98.38 724 ARG A C 1
ATOM 5569 O O . ARG A 1 724 ? 9.376 -7.764 -14.138 1.00 98.38 724 ARG A O 1
ATOM 5576 N N . SER A 1 725 ? 8.712 -5.631 -13.921 1.00 98.44 725 SER A N 1
ATOM 5577 C CA . SER A 1 725 ? 7.454 -5.803 -14.661 1.00 98.44 725 SER A CA 1
ATOM 5578 C C . SER A 1 725 ? 7.713 -6.068 -16.145 1.00 98.44 725 SER A C 1
ATOM 5580 O O . SER A 1 725 ? 7.149 -7.020 -16.677 1.00 98.44 725 SER A O 1
ATOM 5582 N N . ILE A 1 726 ? 8.639 -5.329 -16.773 1.00 98.75 726 ILE A N 1
ATOM 5583 C CA . ILE A 1 726 ? 9.067 -5.579 -18.163 1.00 98.75 726 ILE A CA 1
ATOM 5584 C C . ILE A 1 726 ? 9.571 -7.028 -18.310 1.00 98.75 726 ILE A C 1
ATOM 5586 O O . ILE A 1 726 ? 9.120 -7.774 -19.180 1.00 98.75 726 ILE A O 1
ATOM 5590 N N . ALA A 1 727 ? 10.456 -7.465 -17.408 1.00 98.50 727 ALA A N 1
ATOM 5591 C CA . ALA A 1 727 ? 11.006 -8.820 -17.428 1.00 98.50 727 ALA A CA 1
ATOM 5592 C C . ALA A 1 727 ? 9.942 -9.914 -17.195 1.00 98.50 727 ALA A C 1
ATOM 5594 O O . ALA A 1 727 ? 9.940 -10.938 -17.879 1.00 98.50 727 ALA A O 1
ATOM 5595 N N . MET A 1 728 ? 9.032 -9.716 -16.233 1.00 98.12 728 MET A N 1
ATOM 5596 C CA . MET A 1 728 ? 7.973 -10.681 -15.896 1.00 98.12 728 MET A CA 1
ATOM 5597 C C . MET A 1 728 ? 6.897 -10.796 -16.980 1.00 98.12 728 MET A C 1
ATOM 5599 O O . MET A 1 728 ? 6.291 -11.859 -17.110 1.00 98.12 728 MET A O 1
ATOM 5603 N N . ASP A 1 729 ? 6.701 -9.753 -17.790 1.00 97.94 729 ASP A N 1
ATOM 5604 C CA . ASP A 1 729 ? 5.855 -9.813 -18.984 1.00 97.94 729 ASP A CA 1
ATOM 5605 C C . ASP A 1 729 ? 6.534 -10.580 -20.142 1.00 97.94 729 ASP A C 1
ATOM 5607 O O . ASP A 1 729 ? 5.913 -10.822 -21.175 1.00 97.94 729 ASP A O 1
ATOM 5611 N N . GLY A 1 730 ? 7.770 -11.063 -19.963 1.00 98.12 730 GLY A N 1
ATOM 5612 C CA . GLY A 1 730 ? 8.470 -11.966 -20.886 1.00 98.12 730 GLY A CA 1
ATOM 5613 C C . GLY A 1 730 ? 9.295 -11.265 -21.964 1.00 98.12 730 GLY A C 1
ATOM 5614 O O . GLY A 1 730 ? 9.800 -11.932 -22.872 1.00 98.12 730 GLY A O 1
ATOM 5615 N N . HIS A 1 731 ? 9.433 -9.944 -21.871 1.00 98.81 731 HIS A N 1
ATOM 5616 C CA . HIS A 1 731 ? 10.311 -9.163 -22.734 1.00 98.81 731 HIS A CA 1
ATOM 5617 C C . HIS A 1 731 ? 11.784 -9.464 -22.434 1.00 98.81 731 HIS A C 1
ATOM 5619 O O . HIS A 1 731 ? 12.142 -9.918 -21.343 1.00 98.81 731 HIS A O 1
ATOM 5625 N N . GLU A 1 732 ? 12.637 -9.240 -23.427 1.00 98.81 732 GLU A N 1
ATOM 5626 C CA . GLU A 1 732 ? 14.080 -9.286 -23.228 1.00 98.81 732 GLU A CA 1
ATOM 5627 C C . GLU A 1 732 ? 14.544 -7.983 -22.572 1.00 98.81 732 GLU A C 1
ATOM 5629 O O . GLU A 1 732 ? 14.123 -6.898 -22.970 1.00 98.81 732 GLU A O 1
ATOM 5634 N N . ILE A 1 733 ? 15.420 -8.101 -21.579 1.00 98.81 733 ILE A N 1
ATOM 5635 C CA . ILE A 1 733 ? 16.166 -6.996 -20.987 1.00 98.81 733 ILE A CA 1
ATOM 5636 C C . ILE A 1 733 ? 17.614 -7.119 -21.454 1.00 98.81 733 ILE A C 1
ATOM 5638 O O . ILE A 1 733 ? 18.261 -8.132 -21.186 1.00 98.81 733 ILE A O 1
ATOM 5642 N N . ALA A 1 734 ? 18.113 -6.077 -22.103 1.00 98.56 734 ALA A N 1
ATOM 5643 C CA . ALA A 1 734 ? 19.477 -5.953 -22.595 1.00 98.56 734 ALA A CA 1
ATOM 5644 C C . ALA A 1 734 ? 20.105 -4.643 -22.087 1.00 98.56 734 ALA A C 1
ATOM 5646 O O . ALA A 1 734 ? 19.427 -3.780 -21.529 1.00 98.56 734 ALA A O 1
ATOM 5647 N N . CYS A 1 735 ? 21.420 -4.494 -22.228 1.00 98.44 735 CYS A N 1
ATOM 5648 C CA . CYS A 1 735 ? 22.164 -3.376 -21.647 1.00 98.44 735 CYS A CA 1
ATOM 5649 C C . CYS A 1 735 ? 22.269 -2.183 -22.609 1.00 98.44 735 CYS A C 1
ATOM 5651 O O . CYS A 1 735 ? 22.672 -2.357 -23.759 1.00 98.44 735 CYS A O 1
ATOM 5653 N N . HIS A 1 736 ? 22.008 -0.967 -22.115 1.00 97.81 736 HIS A N 1
ATOM 5654 C CA . HIS A 1 736 ? 22.255 0.295 -22.827 1.00 97.81 736 HIS A CA 1
ATOM 5655 C C . HIS A 1 736 ? 23.199 1.226 -22.058 1.00 97.81 736 HIS A C 1
ATOM 5657 O O . HIS A 1 736 ? 23.028 2.442 -22.041 1.00 97.81 736 HIS A O 1
ATOM 5663 N N . SER A 1 737 ? 24.215 0.638 -21.415 1.00 97.31 737 SER A N 1
ATOM 5664 C CA . SER A 1 737 ? 25.188 1.319 -20.547 1.00 97.31 737 SER A CA 1
ATOM 5665 C C . SER A 1 737 ? 24.563 1.829 -19.235 1.00 97.31 737 SER A C 1
ATOM 5667 O O . SER A 1 737 ? 23.369 1.644 -18.979 1.00 97.31 737 SER A O 1
ATOM 5669 N N . ASN A 1 738 ? 25.378 2.380 -18.334 1.00 97.69 738 ASN A N 1
ATOM 5670 C CA . ASN A 1 738 ? 24.894 2.949 -17.079 1.00 97.69 738 ASN A CA 1
ATOM 5671 C C . ASN A 1 738 ? 24.761 4.469 -17.145 1.00 97.69 738 ASN A C 1
ATOM 5673 O O . ASN A 1 738 ? 23.763 4.960 -16.643 1.00 97.69 738 ASN A O 1
ATOM 5677 N N . THR A 1 739 ? 25.687 5.198 -17.768 1.00 96.44 739 THR A N 1
ATOM 5678 C CA . THR A 1 739 ? 25.617 6.668 -17.905 1.00 96.44 739 THR A CA 1
ATOM 5679 C C . THR A 1 739 ? 25.536 7.145 -19.357 1.00 96.44 739 THR A C 1
ATOM 5681 O O . THR A 1 739 ? 25.997 8.241 -19.667 1.00 96.44 739 THR A O 1
ATOM 5684 N N . HIS A 1 740 ? 24.999 6.318 -20.258 1.00 94.75 740 HIS A N 1
ATOM 5685 C CA . HIS A 1 740 ? 24.811 6.639 -21.679 1.00 94.75 740 HIS A CA 1
ATOM 5686 C C . HIS A 1 740 ? 26.134 7.003 -22.398 1.00 94.75 740 HIS A C 1
ATOM 5688 O O . HIS A 1 740 ? 26.209 7.947 -23.185 1.00 94.75 740 HIS A O 1
ATOM 5694 N N . VAL A 1 741 ? 27.213 6.258 -22.111 1.00 92.06 741 VAL A N 1
ATOM 5695 C CA . VAL A 1 741 ? 28.552 6.509 -22.683 1.00 92.06 741 VAL A CA 1
ATOM 5696 C C . VAL A 1 741 ? 28.629 5.984 -24.129 1.00 92.06 741 VAL A C 1
ATOM 5698 O O . VAL A 1 741 ? 28.505 4.771 -24.331 1.00 92.06 741 VAL A O 1
ATOM 5701 N N . PRO A 1 742 ? 28.865 6.840 -25.144 1.00 92.69 742 PRO A N 1
ATOM 5702 C CA . PRO A 1 742 ? 28.952 6.410 -26.540 1.00 92.69 742 PRO A CA 1
ATOM 5703 C C . PRO A 1 742 ? 30.236 5.617 -26.810 1.00 92.69 742 PRO A C 1
ATOM 5705 O O . PRO A 1 742 ? 31.254 5.818 -26.151 1.00 92.69 742 PRO A O 1
ATOM 5708 N N . LEU A 1 743 ? 30.226 4.730 -27.817 1.00 94.81 743 LEU A N 1
ATOM 5709 C CA . LEU A 1 743 ? 31.409 3.916 -28.151 1.00 94.81 743 LEU A CA 1
ATOM 5710 C C . LEU A 1 743 ? 32.448 4.643 -29.026 1.00 94.81 743 LEU A C 1
ATOM 5712 O O . LEU A 1 743 ? 33.462 4.052 -29.411 1.00 94.81 743 LEU A O 1
ATOM 5716 N N . SER A 1 744 ? 32.190 5.900 -29.367 1.00 93.56 744 SER A N 1
ATOM 5717 C CA . SER A 1 744 ? 33.061 6.815 -30.110 1.00 93.56 744 SER A CA 1
ATOM 5718 C C . SER A 1 744 ? 32.525 8.234 -29.971 1.00 93.56 744 SER A C 1
ATOM 5720 O O . SER A 1 744 ? 31.306 8.398 -29.906 1.00 93.56 744 SER A O 1
ATOM 5722 N N . ASP A 1 745 ? 33.389 9.238 -30.041 1.00 90.12 745 ASP A N 1
ATOM 5723 C CA . ASP A 1 745 ? 32.960 10.636 -29.951 1.00 90.12 745 ASP A CA 1
ATOM 5724 C C . ASP A 1 745 ? 32.618 11.176 -31.335 1.00 90.12 745 ASP A C 1
ATOM 5726 O O . ASP A 1 745 ? 33.405 11.025 -32.268 1.00 90.12 745 ASP A O 1
ATOM 5730 N N . ALA A 1 746 ? 31.449 11.793 -31.476 1.00 87.25 746 ALA A N 1
ATOM 5731 C CA . ALA A 1 746 ? 31.042 12.474 -32.699 1.00 87.25 746 ALA A CA 1
ATOM 5732 C C . ALA A 1 746 ? 31.461 13.950 -32.657 1.00 87.25 746 ALA A C 1
ATOM 5734 O O . ALA A 1 746 ? 31.459 14.579 -31.598 1.00 87.25 746 ALA A O 1
ATOM 5735 N N . ASN A 1 747 ? 31.766 14.531 -33.817 1.00 87.44 747 ASN A N 1
ATOM 5736 C CA . ASN A 1 747 ? 31.762 15.984 -33.962 1.00 87.44 747 ASN A CA 1
ATOM 5737 C C . ASN A 1 747 ? 30.323 16.536 -33.902 1.00 87.44 747 ASN A C 1
ATOM 5739 O O . ASN A 1 747 ? 29.360 15.779 -34.008 1.00 87.44 747 ASN A O 1
ATOM 5743 N N . ALA A 1 748 ? 30.183 17.858 -33.761 1.00 85.38 748 ALA A N 1
ATOM 5744 C CA . ALA A 1 748 ? 28.887 18.518 -33.558 1.00 85.38 748 ALA A CA 1
ATOM 5745 C C . ALA A 1 748 ? 27.825 18.162 -34.620 1.00 85.38 748 ALA A C 1
ATOM 5747 O O . ALA A 1 748 ? 26.656 18.006 -34.283 1.00 85.38 748 ALA A O 1
ATOM 5748 N N . ASP A 1 749 ? 28.247 17.964 -35.872 1.00 82.56 749 ASP A N 1
ATOM 5749 C CA . ASP A 1 749 ? 27.349 17.684 -37.000 1.00 82.56 749 ASP A CA 1
ATOM 5750 C C . ASP A 1 749 ? 27.181 16.179 -37.291 1.00 82.56 749 ASP A C 1
ATOM 5752 O O . ASP A 1 749 ? 26.631 15.804 -38.322 1.00 82.56 749 ASP A O 1
ATOM 5756 N N . TYR A 1 750 ? 27.709 15.287 -36.442 1.00 83.44 750 TYR A N 1
ATOM 5757 C CA . TYR A 1 750 ? 27.632 13.823 -36.610 1.00 83.44 750 TYR A CA 1
ATOM 5758 C C . TYR A 1 750 ? 28.185 13.290 -37.952 1.00 83.44 750 TYR A C 1
ATOM 5760 O O . TYR A 1 750 ? 27.850 12.188 -38.415 1.00 83.44 750 TYR A O 1
ATOM 5768 N N . THR A 1 751 ? 29.079 14.050 -38.586 1.00 85.44 751 THR A N 1
ATOM 5769 C CA . THR A 1 751 ? 29.705 13.722 -39.875 1.00 85.44 751 THR A CA 1
ATOM 5770 C C . THR A 1 751 ? 31.025 12.964 -39.722 1.00 85.44 751 THR A C 1
ATOM 5772 O O . THR A 1 751 ? 31.434 12.248 -40.645 1.00 85.44 751 THR A O 1
ATOM 5775 N N . GLN A 1 752 ? 31.678 13.076 -38.564 1.00 89.31 752 GLN A N 1
ATOM 5776 C CA . GLN A 1 752 ? 32.954 12.442 -38.254 1.00 89.31 752 GLN A CA 1
ATOM 5777 C C . GLN A 1 752 ? 33.016 11.992 -36.792 1.00 89.31 752 GLN A C 1
ATOM 5779 O O . GLN A 1 752 ? 32.555 12.687 -35.894 1.00 89.31 752 GLN A O 1
ATOM 5784 N N . TYR A 1 753 ? 33.636 10.836 -36.575 1.00 92.44 753 TYR A N 1
ATOM 5785 C CA . TYR A 1 753 ? 33.763 10.190 -35.280 1.00 92.44 753 TYR A CA 1
ATOM 5786 C C . TYR A 1 753 ? 35.233 9.914 -34.961 1.00 92.44 753 TYR A C 1
ATOM 5788 O O . TYR A 1 753 ? 36.018 9.558 -35.846 1.00 92.44 753 TYR A O 1
ATOM 5796 N N . THR A 1 754 ? 35.611 10.036 -33.692 1.00 93.75 754 THR A N 1
ATOM 5797 C CA . THR A 1 754 ? 36.950 9.724 -33.184 1.00 93.75 754 THR A CA 1
ATOM 5798 C C . THR A 1 754 ? 36.932 8.501 -32.274 1.00 93.75 754 THR A C 1
ATOM 5800 O O . THR A 1 754 ? 35.937 8.173 -31.630 1.00 93.75 754 THR A O 1
ATOM 5803 N N . SER A 1 755 ? 38.041 7.759 -32.271 1.00 94.81 755 SER A N 1
ATOM 5804 C CA . SER A 1 755 ? 38.192 6.599 -31.391 1.00 94.81 755 SER A CA 1
ATOM 5805 C C . SER A 1 755 ? 38.401 7.057 -29.953 1.00 94.81 755 SER A C 1
ATOM 5807 O O . SER A 1 755 ? 39.108 8.033 -29.720 1.00 94.81 755 SER A O 1
ATOM 5809 N N . LEU A 1 756 ? 37.894 6.266 -29.010 1.00 94.38 756 LEU A N 1
ATOM 5810 C CA . LEU A 1 756 ? 38.077 6.489 -27.579 1.00 94.38 756 LEU A CA 1
ATOM 5811 C C . LEU A 1 756 ? 39.560 6.473 -27.190 1.00 94.38 756 LEU A C 1
ATOM 5813 O O . LEU A 1 756 ? 40.314 5.574 -27.590 1.00 94.38 756 LEU A O 1
ATOM 5817 N N . THR A 1 757 ? 39.955 7.396 -26.324 1.00 95.25 757 THR A N 1
ATOM 5818 C CA . THR A 1 757 ? 41.227 7.376 -25.599 1.00 95.25 757 THR A CA 1
ATOM 5819 C C . THR A 1 757 ? 41.295 6.188 -24.632 1.00 95.25 757 THR A C 1
ATOM 5821 O O . THR A 1 757 ? 40.299 5.539 -24.304 1.00 95.25 757 THR A O 1
ATOM 5824 N N . LYS A 1 758 ? 42.492 5.884 -24.114 1.00 94.44 758 LYS A N 1
ATOM 5825 C CA . LYS A 1 758 ? 42.667 4.808 -23.122 1.00 94.44 758 LYS A CA 1
ATOM 5826 C C . LYS A 1 758 ? 41.917 5.066 -21.813 1.00 94.44 758 LYS A C 1
ATOM 5828 O O . LYS A 1 758 ? 41.441 4.120 -21.192 1.00 94.44 758 LYS A O 1
ATOM 5833 N N . LYS A 1 759 ? 41.787 6.333 -21.414 1.00 95.25 759 LYS A N 1
ATOM 5834 C CA . LYS A 1 759 ? 41.029 6.732 -20.224 1.00 95.25 759 LYS A CA 1
ATOM 5835 C C . LYS A 1 759 ? 39.528 6.504 -20.425 1.00 95.25 759 LYS A C 1
ATOM 5837 O O . LYS A 1 759 ? 38.874 5.953 -19.542 1.00 95.25 759 LYS A O 1
ATOM 5842 N N . GLU A 1 760 ? 38.998 6.862 -21.593 1.00 95.75 760 GLU A N 1
ATOM 5843 C CA . GLU A 1 760 ? 37.592 6.617 -21.943 1.00 95.75 760 GLU A CA 1
ATOM 5844 C C . GLU A 1 760 ? 37.280 5.122 -22.040 1.00 95.75 760 GLU A C 1
ATOM 5846 O O . GLU A 1 760 ? 36.275 4.690 -21.484 1.00 95.75 760 GLU A O 1
ATOM 5851 N N . GLN A 1 761 ? 38.173 4.312 -22.626 1.00 95.56 761 GLN A N 1
ATOM 5852 C CA . GLN A 1 761 ? 38.048 2.843 -22.643 1.00 95.56 761 GLN A CA 1
ATOM 5853 C C . GLN A 1 761 ? 37.907 2.265 -21.223 1.00 95.56 761 GLN A C 1
ATOM 5855 O O . GLN A 1 761 ? 37.012 1.465 -20.957 1.00 95.56 761 GLN A O 1
ATOM 5860 N N . GLN A 1 762 ? 38.741 2.707 -20.274 1.00 94.38 762 GLN A N 1
ATOM 5861 C CA . GLN A 1 762 ? 38.654 2.260 -18.877 1.00 94.38 762 GLN A CA 1
ATOM 5862 C C . GLN A 1 762 ? 37.348 2.695 -18.197 1.00 94.38 762 GLN A C 1
ATOM 5864 O O . GLN A 1 762 ? 36.740 1.905 -17.469 1.00 94.38 762 GLN A O 1
ATOM 5869 N N . SER A 1 763 ? 36.909 3.934 -18.437 1.00 95.56 763 SER A N 1
ATOM 5870 C CA . SER A 1 763 ? 35.645 4.458 -17.903 1.00 95.56 763 SER A CA 1
ATOM 5871 C C . SER A 1 763 ? 34.449 3.659 -18.425 1.00 95.56 763 SER A C 1
ATOM 5873 O O . SER A 1 763 ? 33.638 3.161 -17.645 1.00 95.56 763 SER A O 1
ATOM 5875 N N . MET A 1 764 ? 34.406 3.437 -19.739 1.00 95.50 764 MET A N 1
ATOM 5876 C CA . MET A 1 764 ? 33.404 2.621 -20.418 1.00 95.50 764 MET A CA 1
ATOM 5877 C C . MET A 1 764 ? 33.342 1.206 -19.862 1.00 95.50 764 MET A C 1
ATOM 5879 O O . MET A 1 764 ? 32.266 0.699 -19.563 1.00 95.50 764 MET A O 1
ATOM 5883 N N . ARG A 1 765 ? 34.499 0.571 -19.663 1.00 96.31 765 ARG A N 1
ATOM 5884 C CA . ARG A 1 765 ? 34.577 -0.775 -19.098 1.00 96.31 765 ARG A CA 1
ATOM 5885 C C . ARG A 1 765 ? 33.890 -0.859 -17.734 1.00 96.31 765 ARG A C 1
ATOM 5887 O O . ARG A 1 765 ? 33.136 -1.796 -17.468 1.00 96.31 765 ARG A O 1
ATOM 5894 N N . LYS A 1 766 ? 34.131 0.130 -16.868 1.00 97.00 766 LYS A N 1
ATOM 5895 C CA . LYS A 1 766 ? 33.490 0.226 -15.549 1.00 97.00 766 LYS A CA 1
ATOM 5896 C C . LYS A 1 766 ? 31.983 0.462 -15.672 1.00 97.00 766 LYS A C 1
ATOM 5898 O O . LYS A 1 766 ? 31.214 -0.164 -14.941 1.00 97.00 766 LYS A O 1
ATOM 5903 N N . ASP A 1 767 ? 31.576 1.342 -16.578 1.00 98.06 767 ASP A N 1
ATOM 5904 C CA . ASP A 1 767 ? 30.177 1.683 -16.829 1.00 98.06 767 ASP A CA 1
ATOM 5905 C C . ASP A 1 767 ? 29.361 0.464 -17.301 1.00 98.06 767 ASP A C 1
ATOM 5907 O O . ASP A 1 767 ? 28.370 0.092 -16.671 1.00 98.06 767 ASP A O 1
ATOM 5911 N N . LEU A 1 768 ? 29.865 -0.244 -18.312 1.00 98.12 768 LEU A N 1
ATOM 5912 C CA . LEU A 1 768 ? 29.301 -1.475 -18.868 1.00 98.12 768 LEU A CA 1
ATOM 5913 C C . LEU A 1 768 ? 29.067 -2.561 -17.807 1.00 98.12 768 LEU A C 1
ATOM 5915 O O . LEU A 1 768 ? 27.988 -3.151 -17.715 1.00 98.12 768 LEU A O 1
ATOM 5919 N N . VAL A 1 769 ? 30.078 -2.816 -16.973 1.00 97.88 769 VAL A N 1
ATOM 5920 C CA . VAL A 1 769 ? 30.000 -3.818 -15.898 1.00 97.88 769 VAL A CA 1
ATOM 5921 C C . VAL A 1 769 ? 29.020 -3.381 -14.809 1.00 97.88 769 VAL A C 1
ATOM 5923 O O . VAL A 1 769 ? 28.266 -4.205 -14.290 1.00 97.88 769 VAL A O 1
ATOM 5926 N N . THR A 1 770 ? 29.003 -2.091 -14.467 1.00 97.62 770 THR A N 1
ATOM 5927 C CA . THR A 1 770 ? 28.044 -1.527 -13.504 1.00 97.62 770 THR A CA 1
ATOM 5928 C C . THR A 1 770 ? 26.614 -1.707 -14.002 1.00 97.62 770 THR A C 1
ATOM 5930 O O . THR A 1 770 ? 25.765 -2.184 -13.248 1.00 97.62 770 THR A O 1
ATOM 5933 N N . SER A 1 771 ? 26.374 -1.414 -15.281 1.00 97.94 771 SER A N 1
ATOM 5934 C CA . SER A 1 771 ? 25.062 -1.541 -15.910 1.00 97.94 771 SER A CA 1
ATOM 5935 C C . SER A 1 771 ? 24.521 -2.964 -15.833 1.00 97.94 771 SER A C 1
ATOM 5937 O O . SER A 1 771 ? 23.474 -3.217 -15.229 1.00 97.94 771 SER A O 1
ATOM 5939 N N . TYR A 1 772 ? 25.294 -3.937 -16.320 1.00 97.88 772 TYR A N 1
ATOM 5940 C CA . TYR A 1 772 ? 24.868 -5.333 -16.292 1.00 97.88 772 TYR A CA 1
ATOM 5941 C C . TYR A 1 772 ? 24.646 -5.858 -14.864 1.00 97.88 772 TYR A C 1
ATOM 5943 O O . TYR A 1 772 ? 23.718 -6.630 -14.614 1.00 97.88 772 TYR A O 1
ATOM 5951 N N . ASN A 1 773 ? 25.465 -5.426 -13.897 1.00 96.25 773 ASN A N 1
ATOM 5952 C CA . ASN A 1 773 ? 25.288 -5.797 -12.492 1.00 96.25 773 ASN A CA 1
ATOM 5953 C C . ASN A 1 773 ? 23.953 -5.305 -11.920 1.00 96.25 773 ASN A C 1
ATOM 5955 O O . ASN A 1 773 ? 23.282 -6.084 -11.237 1.00 96.25 773 ASN A O 1
ATOM 5959 N N . LYS A 1 774 ? 23.550 -4.060 -12.215 1.00 96.25 774 LYS A N 1
ATOM 5960 C CA . LYS A 1 774 ? 22.248 -3.519 -11.795 1.00 96.25 774 LYS A CA 1
ATOM 5961 C C . LYS A 1 774 ? 21.092 -4.305 -12.417 1.00 96.25 774 LYS A C 1
ATOM 5963 O O . LYS A 1 774 ? 20.198 -4.746 -11.696 1.00 96.25 774 LYS A O 1
ATOM 5968 N N . LEU A 1 775 ? 21.142 -4.575 -13.724 1.00 97.44 775 LEU A N 1
ATOM 5969 C CA . LEU A 1 775 ? 20.120 -5.394 -14.389 1.00 97.44 775 LEU A CA 1
ATOM 5970 C C . LEU A 1 775 ? 20.033 -6.791 -13.767 1.00 97.44 775 LEU A C 1
ATOM 5972 O O . LEU A 1 775 ? 18.953 -7.256 -13.406 1.00 97.44 775 LEU A O 1
ATOM 5976 N N . ASN A 1 776 ? 21.168 -7.455 -13.554 1.00 96.56 776 ASN A N 1
ATOM 5977 C CA . ASN A 1 776 ? 21.181 -8.773 -12.932 1.00 96.56 776 ASN A CA 1
ATOM 5978 C C . ASN A 1 776 ? 20.638 -8.756 -11.496 1.00 96.56 776 ASN A C 1
ATOM 5980 O O . ASN A 1 776 ? 19.952 -9.700 -11.106 1.00 96.56 776 ASN A O 1
ATOM 5984 N N . HIS A 1 777 ? 20.928 -7.711 -10.718 1.00 95.44 777 HIS A N 1
ATOM 5985 C CA . HIS A 1 777 ? 20.418 -7.568 -9.356 1.00 95.44 777 HIS A CA 1
ATOM 5986 C C . HIS A 1 777 ? 18.883 -7.587 -9.310 1.00 95.44 777 HIS A C 1
ATOM 5988 O O . HIS A 1 777 ? 18.303 -8.277 -8.469 1.00 95.44 777 HIS A O 1
ATOM 5994 N N . TYR A 1 778 ? 18.229 -6.892 -10.246 1.00 95.81 778 TYR A N 1
ATOM 5995 C CA . TYR A 1 778 ? 16.772 -6.763 -10.263 1.00 95.81 778 TYR A CA 1
ATOM 5996 C C . TYR A 1 778 ? 16.036 -7.824 -11.073 1.00 95.81 778 TYR A C 1
ATOM 5998 O O . TYR A 1 778 ? 14.892 -8.130 -10.735 1.00 95.81 778 TYR A O 1
ATOM 6006 N N . VAL A 1 779 ? 16.638 -8.373 -12.133 1.00 96.94 779 VAL A N 1
ATOM 6007 C CA . VAL A 1 779 ? 15.943 -9.279 -13.069 1.00 96.94 779 VAL A CA 1
ATOM 6008 C C . VAL A 1 779 ? 16.742 -10.516 -13.485 1.00 96.94 779 VAL A C 1
ATOM 6010 O O . VAL A 1 779 ? 16.238 -11.337 -14.249 1.00 96.94 779 VAL A O 1
ATOM 6013 N N . GLY A 1 780 ? 17.961 -10.716 -12.975 1.00 95.62 780 GLY A N 1
ATOM 6014 C CA . GLY A 1 780 ? 18.825 -11.837 -13.378 1.00 95.62 780 GLY A CA 1
ATOM 6015 C C . GLY A 1 780 ? 18.284 -13.229 -13.020 1.00 95.62 780 GLY A C 1
ATOM 6016 O O . GLY A 1 780 ? 18.692 -14.234 -13.605 1.00 95.62 780 GLY A O 1
ATOM 6017 N N . ASP A 1 781 ? 17.349 -13.306 -12.072 1.00 95.62 781 ASP A N 1
ATOM 6018 C CA . ASP A 1 781 ? 16.638 -14.526 -11.682 1.00 95.62 781 ASP A CA 1
ATOM 6019 C C . ASP A 1 781 ? 15.335 -14.766 -12.460 1.00 95.62 781 ASP A C 1
ATOM 6021 O O . ASP A 1 781 ? 14.765 -15.855 -12.365 1.00 95.62 781 ASP A O 1
ATOM 6025 N N . VAL A 1 782 ? 14.866 -13.787 -13.238 1.00 97.25 782 VAL A N 1
ATOM 6026 C CA . VAL A 1 782 ? 13.574 -13.860 -13.925 1.00 97.25 782 VAL A CA 1
ATOM 6027 C C . VAL A 1 782 ? 13.663 -14.761 -15.154 1.00 97.25 782 VAL A C 1
ATOM 6029 O O . VAL A 1 782 ? 14.481 -14.560 -16.060 1.00 97.25 782 VAL A O 1
ATOM 6032 N N . LYS A 1 783 ? 12.770 -15.755 -15.197 1.00 97.00 783 LYS A N 1
ATOM 6033 C CA . LYS A 1 783 ? 12.535 -16.616 -16.355 1.00 97.00 783 LYS A CA 1
ATOM 6034 C C . LYS A 1 783 ? 11.045 -16.700 -16.657 1.00 97.00 783 LYS A C 1
ATOM 6036 O O . LYS A 1 783 ? 10.253 -16.973 -15.759 1.00 97.00 783 LYS A O 1
ATOM 6041 N N . VAL A 1 784 ? 10.687 -16.550 -17.926 1.00 96.88 784 VAL A N 1
ATOM 6042 C CA . VAL A 1 784 ? 9.313 -16.681 -18.427 1.00 96.88 784 VAL A CA 1
ATOM 6043 C C . VAL A 1 784 ? 9.326 -17.738 -19.526 1.00 96.88 784 VAL A C 1
ATOM 6045 O O . VAL A 1 784 ? 10.154 -17.677 -20.431 1.00 96.88 784 VAL A O 1
ATOM 6048 N N . GLY A 1 785 ? 8.486 -18.770 -19.408 1.00 94.69 785 GLY A N 1
ATOM 6049 C CA . GLY A 1 785 ? 8.500 -19.903 -20.348 1.00 94.69 785 GLY A CA 1
ATOM 6050 C C . GLY A 1 785 ? 9.838 -20.659 -20.394 1.00 94.69 785 GLY A C 1
ATOM 6051 O O . GLY A 1 785 ? 10.227 -21.166 -21.437 1.00 94.69 785 GLY A O 1
ATOM 6052 N N . GLY A 1 786 ? 10.599 -20.674 -19.291 1.00 94.88 786 GLY A N 1
ATOM 6053 C CA . GLY A 1 786 ? 11.933 -21.289 -19.223 1.00 94.88 786 GLY A CA 1
ATOM 6054 C C . GLY A 1 786 ? 13.075 -20.433 -19.792 1.00 94.88 786 GLY A C 1
ATOM 6055 O O . GLY A 1 786 ? 14.238 -20.685 -19.458 1.00 94.88 786 GLY A O 1
ATOM 6056 N N . LYS A 1 787 ? 12.767 -19.379 -20.560 1.00 95.56 7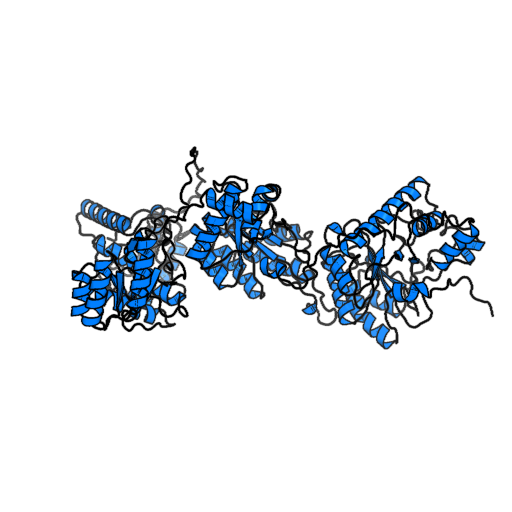87 LYS A N 1
ATOM 6057 C CA . LYS A 1 787 ? 13.747 -18.446 -21.131 1.00 95.56 787 LYS A CA 1
ATOM 6058 C C . LYS A 1 787 ? 14.086 -17.333 -20.140 1.00 95.56 787 LYS A C 1
ATOM 6060 O O . LYS A 1 787 ? 13.210 -16.838 -19.434 1.00 95.56 787 LYS A O 1
ATOM 6065 N N . LYS A 1 788 ? 15.362 -16.939 -20.063 1.00 96.75 788 LYS A N 1
ATOM 6066 C CA . LYS A 1 788 ? 15.790 -15.788 -19.250 1.00 96.75 788 LYS A CA 1
ATOM 6067 C C . LYS A 1 788 ? 15.257 -14.485 -19.849 1.00 96.75 788 LYS A C 1
ATOM 6069 O O . LYS A 1 788 ? 15.171 -14.360 -21.072 1.00 96.75 788 LYS A O 1
ATOM 6074 N N . ALA A 1 789 ? 14.910 -13.538 -18.981 1.00 97.69 789 ALA A N 1
ATOM 6075 C CA . ALA A 1 789 ? 14.584 -12.179 -19.403 1.00 97.69 789 ALA A CA 1
ATOM 6076 C C . ALA A 1 789 ? 15.855 -11.362 -19.689 1.00 97.69 789 ALA A C 1
ATOM 6078 O O . ALA A 1 789 ? 15.933 -10.724 -20.727 1.00 97.69 789 ALA A O 1
ATOM 6079 N N . LEU A 1 790 ? 16.863 -11.429 -18.809 1.00 98.00 790 LEU A N 1
ATOM 6080 C CA . LEU A 1 790 ? 18.143 -10.734 -18.990 1.00 98.00 790 LEU A CA 1
ATOM 6081 C C . LEU A 1 790 ? 19.068 -11.484 -19.963 1.00 98.00 790 LEU A C 1
ATOM 6083 O O . LEU A 1 790 ? 19.451 -12.629 -19.682 1.00 98.00 790 LEU A O 1
ATOM 6087 N N . SER A 1 791 ? 19.445 -10.826 -21.060 1.00 97.75 791 SER A N 1
ATOM 6088 C CA . SER A 1 791 ? 20.444 -11.282 -22.035 1.00 97.75 791 SER A CA 1
ATOM 6089 C C . SER A 1 791 ? 21.791 -10.579 -21.820 1.00 97.75 791 SER A C 1
ATOM 6091 O O . SER A 1 791 ? 21.889 -9.618 -21.061 1.00 97.75 791 SER A O 1
ATOM 6093 N N . GLN A 1 792 ? 22.843 -11.072 -22.480 1.00 97.69 792 GLN A N 1
ATOM 6094 C CA . GLN A 1 792 ? 24.162 -10.421 -22.550 1.00 97.69 792 GLN A CA 1
ATOM 6095 C C . GLN A 1 792 ? 24.298 -9.599 -23.835 1.00 97.69 792 GLN A C 1
ATOM 6097 O O . GLN A 1 792 ? 25.400 -9.471 -24.370 1.00 97.69 792 GLN A O 1
ATOM 6102 N N . ASP A 1 793 ? 23.190 -9.070 -24.339 1.00 98.25 793 ASP A N 1
ATOM 6103 C CA . ASP A 1 793 ? 23.191 -8.222 -25.519 1.00 98.25 793 ASP A CA 1
ATOM 6104 C C . ASP A 1 793 ? 23.326 -6.758 -25.096 1.00 98.25 793 ASP A C 1
ATOM 6106 O O . ASP A 1 793 ? 22.950 -6.350 -23.988 1.00 98.25 793 ASP A O 1
ATOM 6110 N N . PHE A 1 794 ? 23.937 -5.970 -25.971 1.00 98.50 794 PHE A N 1
ATOM 6111 C CA . PHE A 1 794 ? 24.267 -4.579 -25.724 1.00 98.50 794 PHE A CA 1
ATOM 6112 C C . PHE A 1 794 ? 23.846 -3.717 -26.906 1.00 98.50 794 PHE A C 1
ATOM 6114 O O . PHE A 1 794 ? 24.069 -4.082 -28.061 1.00 98.50 794 PHE A O 1
ATOM 6121 N N . ARG A 1 795 ? 23.307 -2.532 -26.627 1.00 98.06 795 ARG A N 1
ATOM 6122 C CA . ARG A 1 795 ? 23.120 -1.500 -27.644 1.00 98.06 795 ARG A CA 1
ATOM 6123 C C . ARG A 1 795 ? 24.066 -0.328 -27.401 1.00 98.06 795 ARG A C 1
ATOM 6125 O O . ARG A 1 795 ? 24.011 0.246 -26.314 1.00 98.06 795 ARG A O 1
ATOM 6132 N N . PRO A 1 796 ? 24.883 0.064 -28.397 1.00 96.06 796 PRO A N 1
ATOM 6133 C CA . PRO A 1 796 ? 25.687 1.284 -28.342 1.00 96.06 796 PRO A CA 1
ATOM 6134 C C . PRO A 1 796 ? 24.827 2.543 -28.130 1.00 96.06 796 PRO A C 1
ATOM 6136 O O . PRO A 1 796 ? 23.972 2.819 -28.976 1.00 96.06 796 PRO A O 1
ATOM 6139 N N . PRO A 1 797 ? 25.056 3.337 -27.065 1.00 94.06 797 PRO A N 1
ATOM 6140 C CA . PRO A 1 797 ? 24.461 4.666 -26.928 1.00 94.06 797 PRO A CA 1
ATOM 6141 C C . PRO A 1 797 ? 24.759 5.530 -28.148 1.00 94.06 797 PRO A C 1
ATOM 6143 O O . PRO A 1 797 ? 25.869 5.480 -28.686 1.00 94.06 797 PRO A O 1
ATOM 6146 N N . THR A 1 798 ? 23.772 6.307 -28.604 1.00 88.12 798 THR A N 1
ATOM 6147 C CA . THR A 1 798 ? 23.821 7.133 -29.836 1.00 88.12 798 THR A CA 1
ATOM 6148 C C . THR A 1 798 ? 24.090 6.369 -31.142 1.00 88.12 798 THR A C 1
ATOM 6150 O O . THR A 1 798 ? 24.288 6.989 -32.183 1.00 88.12 798 THR A O 1
ATOM 6153 N N . LEU A 1 799 ? 24.143 5.031 -31.107 1.00 89.00 799 LEU A N 1
ATOM 6154 C CA . LEU A 1 799 ? 24.567 4.157 -32.214 1.00 89.00 799 LEU A CA 1
ATOM 6155 C C . LEU A 1 799 ? 26.004 4.400 -32.725 1.00 89.00 799 LEU A C 1
ATOM 6157 O O . LEU A 1 799 ? 26.433 3.744 -33.675 1.00 89.00 799 LEU A O 1
ATOM 6161 N N . ALA A 1 800 ? 26.761 5.296 -32.089 1.00 90.12 800 ALA A N 1
ATOM 6162 C CA . ALA A 1 800 ? 28.139 5.632 -32.415 1.00 90.12 800 ALA A CA 1
ATOM 6163 C C . ALA A 1 800 ? 29.086 4.483 -32.046 1.00 90.12 800 ALA A C 1
ATOM 6165 O O . ALA A 1 800 ? 29.003 3.944 -30.939 1.00 90.12 800 ALA A O 1
ATOM 6166 N N . VAL A 1 801 ? 29.987 4.100 -32.961 1.00 93.62 801 VAL A N 1
ATOM 6167 C CA . VAL A 1 801 ? 30.841 2.915 -32.803 1.00 93.62 801 VAL A CA 1
ATOM 6168 C C . VAL A 1 801 ? 32.284 3.145 -33.267 1.00 93.62 801 VAL A C 1
ATOM 6170 O O . VAL A 1 801 ? 32.535 3.505 -34.413 1.00 93.62 801 VAL A O 1
ATOM 6173 N N . SER A 1 802 ? 33.257 2.807 -32.408 1.00 95.69 802 SER A N 1
ATOM 6174 C CA . SER A 1 802 ? 34.677 2.644 -32.768 1.00 95.69 802 SER A CA 1
ATOM 6175 C C . SER A 1 802 ? 35.158 1.205 -32.570 1.00 95.69 802 SER A C 1
ATOM 6177 O O . SER A 1 802 ? 34.564 0.426 -31.819 1.00 95.69 802 SER A O 1
ATOM 6179 N N . LYS A 1 803 ? 36.296 0.852 -33.185 1.00 96.25 803 LYS A N 1
ATOM 6180 C CA . LYS A 1 803 ? 36.952 -0.449 -32.951 1.00 96.25 803 LYS A CA 1
ATOM 6181 C C . LYS A 1 803 ? 37.344 -0.647 -31.488 1.00 96.25 803 LYS A C 1
ATOM 6183 O O . LYS A 1 803 ? 37.202 -1.748 -30.966 1.00 96.25 803 LYS A O 1
ATOM 6188 N N . ALA A 1 804 ? 37.822 0.411 -30.832 1.00 96.88 804 ALA A N 1
ATOM 6189 C CA . ALA A 1 804 ? 38.185 0.376 -29.419 1.00 96.88 804 ALA A CA 1
ATOM 6190 C C . ALA A 1 804 ? 36.953 0.203 -28.516 1.00 96.88 804 ALA A C 1
ATOM 6192 O O . ALA A 1 804 ? 36.988 -0.590 -27.583 1.00 96.88 804 ALA A O 1
ATOM 6193 N N . GLY A 1 805 ? 35.848 0.887 -28.818 1.00 97.12 805 GLY A N 1
ATOM 6194 C CA . GLY A 1 805 ? 34.611 0.753 -28.053 1.00 97.12 805 GLY A CA 1
ATOM 6195 C C . GLY A 1 805 ? 33.982 -0.638 -28.175 1.00 97.12 805 GLY A C 1
ATOM 6196 O O . GLY A 1 805 ? 33.654 -1.247 -27.159 1.00 97.12 805 GLY A O 1
ATOM 6197 N N . LEU A 1 806 ? 33.889 -1.199 -29.391 1.00 97.56 806 LEU A N 1
ATOM 6198 C CA . LEU A 1 806 ? 33.438 -2.592 -29.562 1.00 97.56 806 LEU A CA 1
ATOM 6199 C C . LEU A 1 806 ? 34.367 -3.585 -28.872 1.00 97.56 806 LEU A C 1
ATOM 6201 O O . LEU A 1 806 ? 33.889 -4.576 -28.321 1.00 97.56 806 LEU A O 1
ATOM 6205 N N . TYR A 1 807 ? 35.677 -3.321 -28.887 1.00 97.75 807 TYR A N 1
ATOM 6206 C CA . TYR A 1 807 ? 36.624 -4.151 -28.161 1.00 97.75 807 TYR A CA 1
ATOM 6207 C C . TYR A 1 807 ? 36.252 -4.221 -26.676 1.00 97.75 807 TYR A C 1
ATOM 6209 O O . TYR A 1 807 ? 36.098 -5.320 -26.156 1.00 97.75 807 TYR A O 1
ATOM 6217 N N . GLU A 1 808 ? 36.031 -3.081 -26.013 1.00 97.75 808 GLU A N 1
ATOM 6218 C CA . GLU A 1 808 ? 35.680 -3.070 -24.588 1.00 97.75 808 GLU A CA 1
ATOM 6219 C C . GLU A 1 808 ? 34.349 -3.774 -24.296 1.00 97.75 808 GLU A C 1
ATOM 6221 O O . GLU A 1 808 ? 34.281 -4.547 -23.342 1.00 97.75 808 GLU A O 1
ATOM 6226 N N . VAL A 1 809 ? 33.320 -3.579 -25.133 1.00 98.19 809 VAL A N 1
ATOM 6227 C CA . VAL A 1 809 ? 32.012 -4.250 -24.989 1.00 98.19 809 VAL A CA 1
ATOM 6228 C C . VAL A 1 809 ? 32.159 -5.771 -24.985 1.00 98.19 809 VAL A C 1
ATOM 6230 O O . VAL A 1 809 ? 31.701 -6.450 -24.063 1.00 98.19 809 VAL A O 1
ATOM 6233 N N . PHE A 1 810 ? 32.821 -6.332 -25.991 1.00 98.44 810 PHE A N 1
ATOM 6234 C CA . PHE A 1 810 ? 32.967 -7.783 -26.075 1.00 98.44 810 PHE A CA 1
ATOM 6235 C C . PHE A 1 810 ? 33.968 -8.322 -25.052 1.00 98.44 810 PHE A C 1
ATOM 6237 O O . PHE A 1 810 ? 33.757 -9.398 -24.495 1.00 98.44 810 PHE A O 1
ATOM 6244 N N . ASP A 1 811 ? 35.031 -7.573 -24.756 1.00 98.00 811 ASP A N 1
ATOM 6245 C CA . ASP A 1 811 ? 36.080 -8.016 -23.846 1.00 98.00 811 ASP A CA 1
ATOM 6246 C C . ASP A 1 811 ? 35.597 -8.165 -22.393 1.00 98.00 811 ASP A C 1
ATOM 6248 O O . ASP A 1 811 ? 36.076 -9.058 -21.689 1.00 98.00 811 ASP A O 1
ATOM 6252 N N . VAL A 1 812 ? 34.606 -7.373 -21.955 1.00 97.94 812 VAL A N 1
ATOM 6253 C CA . VAL A 1 812 ? 33.964 -7.557 -20.636 1.00 97.94 812 VAL A CA 1
ATOM 6254 C C . VAL A 1 812 ? 32.961 -8.710 -20.583 1.00 97.94 812 VAL A C 1
ATOM 6256 O O . VAL A 1 812 ? 32.600 -9.129 -19.481 1.00 97.94 812 VAL A O 1
ATOM 6259 N N . GLY A 1 813 ? 32.530 -9.254 -21.727 1.00 97.94 813 GLY A N 1
ATOM 6260 C CA . GLY A 1 813 ? 31.664 -10.437 -21.794 1.00 97.94 813 GLY A CA 1
ATOM 6261 C C . GLY A 1 813 ? 30.247 -10.231 -22.335 1.00 97.94 813 GLY A C 1
ATOM 6262 O O . GLY A 1 813 ? 29.403 -11.101 -22.097 1.00 97.94 813 GLY A O 1
ATOM 6263 N N . PHE A 1 814 ? 29.960 -9.129 -23.037 1.00 98.38 814 PHE A N 1
ATOM 6264 C CA . PHE A 1 814 ? 28.739 -9.051 -23.851 1.00 98.38 814 PHE A CA 1
ATOM 6265 C C . PHE A 1 814 ? 28.845 -9.975 -25.072 1.00 98.38 814 PHE A C 1
ATOM 6267 O O . PHE A 1 814 ? 29.930 -10.182 -25.620 1.00 98.38 814 PHE A O 1
ATOM 6274 N N . ASN A 1 815 ? 27.713 -10.542 -25.486 1.00 97.19 815 ASN A N 1
ATOM 6275 C CA . ASN A 1 815 ? 27.632 -11.482 -26.597 1.00 97.19 815 ASN A CA 1
ATOM 6276 C C . ASN A 1 815 ? 27.427 -10.758 -27.924 1.00 97.19 815 ASN A C 1
ATOM 6278 O O . ASN A 1 815 ? 28.138 -11.066 -28.870 1.00 97.19 815 ASN A O 1
ATOM 6282 N N . TYR A 1 816 ? 26.501 -9.801 -28.000 1.00 98.12 816 TYR A N 1
ATOM 6283 C CA . TYR A 1 816 ? 26.207 -9.063 -29.230 1.00 98.12 816 TYR A CA 1
ATOM 6284 C C . TYR A 1 816 ? 26.131 -7.558 -28.973 1.00 98.12 816 TYR A C 1
ATOM 6286 O O . TYR A 1 816 ? 25.666 -7.128 -27.920 1.00 98.12 816 TYR A O 1
ATOM 6294 N N . ALA A 1 817 ? 26.577 -6.765 -29.950 1.00 97.56 817 ALA A N 1
ATOM 6295 C CA . ALA A 1 817 ? 26.388 -5.316 -29.993 1.00 97.56 817 ALA A CA 1
ATOM 6296 C C . ALA A 1 817 ? 25.448 -4.968 -31.159 1.00 97.56 817 ALA A C 1
ATOM 6298 O O . ALA A 1 817 ? 25.728 -5.354 -32.294 1.00 97.56 817 ALA A O 1
ATOM 6299 N N . ILE A 1 818 ? 24.329 -4.290 -30.887 1.00 97.38 818 ILE A N 1
ATOM 6300 C CA . ILE A 1 818 ? 23.174 -4.245 -31.801 1.00 97.38 818 ILE A CA 1
ATOM 6301 C C . ILE A 1 818 ? 22.693 -2.810 -32.007 1.00 97.38 818 ILE A C 1
ATOM 6303 O O . ILE A 1 818 ? 22.099 -2.223 -31.103 1.00 97.38 818 ILE A O 1
ATOM 6307 N N . SER A 1 819 ? 22.927 -2.258 -33.201 1.00 94.88 819 SER A N 1
ATOM 6308 C CA . SER A 1 819 ? 22.548 -0.882 -33.552 1.00 94.88 819 SER A CA 1
ATOM 6309 C C . SER A 1 819 ? 21.164 -0.779 -34.209 1.00 94.88 819 SER A C 1
ATOM 6311 O O . SER A 1 819 ? 20.374 0.062 -33.801 1.00 94.88 819 SER A O 1
ATOM 6313 N N . GLY A 1 820 ? 20.842 -1.652 -35.167 1.00 93.88 820 GLY A N 1
ATOM 6314 C CA . GLY A 1 820 ? 19.541 -1.667 -35.850 1.00 93.88 820 GLY A CA 1
ATOM 6315 C C . GLY A 1 820 ? 19.475 -0.803 -37.117 1.00 93.88 820 GLY A C 1
ATOM 6316 O O . GLY A 1 820 ? 20.387 -0.026 -37.414 1.00 93.88 820 GLY A O 1
ATOM 6317 N N . ASP A 1 821 ? 18.407 -0.984 -37.898 1.00 92.38 821 ASP A N 1
ATOM 6318 C CA . ASP A 1 821 ? 18.242 -0.399 -39.240 1.00 92.38 821 ASP A CA 1
ATOM 6319 C C . ASP A 1 821 ? 17.170 0.695 -39.328 1.00 92.38 821 ASP A C 1
ATOM 6321 O O . ASP A 1 821 ? 17.172 1.479 -40.275 1.00 92.38 821 ASP A O 1
ATOM 6325 N N . VAL A 1 822 ? 16.254 0.761 -38.359 1.00 92.69 822 VAL A N 1
ATOM 6326 C CA . VAL A 1 822 ? 15.170 1.750 -38.332 1.00 92.69 822 VAL A CA 1
ATOM 6327 C C . VAL A 1 822 ? 15.269 2.570 -37.051 1.00 92.69 822 VAL A C 1
ATOM 6329 O O . VAL A 1 822 ? 14.990 2.050 -35.977 1.00 92.69 822 VAL A O 1
ATOM 6332 N N . SER A 1 823 ? 15.608 3.858 -37.160 1.00 91.38 823 SER A N 1
ATOM 6333 C CA . SER A 1 823 ? 15.462 4.824 -36.062 1.00 91.38 823 SER A CA 1
ATOM 6334 C C . SER A 1 823 ? 14.181 5.622 -36.249 1.00 91.38 823 SER A C 1
ATOM 6336 O O . SER A 1 823 ? 14.007 6.315 -37.248 1.00 91.38 823 SER A O 1
ATOM 6338 N N . THR A 1 824 ? 13.257 5.524 -35.296 1.00 92.06 824 THR A N 1
ATOM 6339 C CA . THR A 1 824 ? 11.938 6.163 -35.431 1.00 92.06 824 THR A CA 1
ATOM 6340 C C . THR A 1 824 ? 11.935 7.659 -35.105 1.00 92.06 824 THR A C 1
ATOM 6342 O O . THR A 1 824 ? 11.027 8.386 -35.536 1.00 92.06 824 THR A O 1
ATOM 6345 N N . ASN A 1 825 ? 12.945 8.117 -34.356 1.00 90.19 825 ASN A N 1
ATOM 6346 C CA . ASN A 1 825 ? 13.043 9.465 -33.791 1.00 90.19 825 ASN A CA 1
ATOM 6347 C C . ASN A 1 825 ? 11.782 9.878 -33.011 1.00 90.19 825 ASN A C 1
ATOM 6349 O O . ASN A 1 825 ? 11.375 11.039 -33.021 1.00 90.19 825 ASN A O 1
ATOM 6353 N N . ASP A 1 826 ? 11.144 8.911 -32.352 1.00 93.69 826 ASP A N 1
ATOM 6354 C CA . ASP A 1 826 ? 9.908 9.056 -31.579 1.00 93.69 826 ASP A CA 1
ATOM 6355 C C . ASP A 1 826 ? 9.962 10.152 -30.505 1.00 93.69 826 ASP A C 1
ATOM 6357 O O . ASP A 1 826 ? 9.005 10.908 -30.352 1.00 93.69 826 ASP A O 1
ATOM 6361 N N . TYR A 1 827 ? 11.107 10.327 -29.849 1.00 91.12 827 TYR A N 1
ATOM 6362 C CA . TYR A 1 827 ? 11.373 11.404 -28.888 1.00 91.12 827 TYR A CA 1
ATOM 6363 C C . TYR A 1 827 ? 11.276 12.832 -29.470 1.00 91.12 827 TYR A C 1
ATOM 6365 O O . TYR A 1 827 ? 11.173 13.792 -28.708 1.00 91.12 827 TYR A O 1
ATOM 6373 N N . LYS A 1 828 ? 11.296 12.988 -30.803 1.00 91.25 828 LYS A N 1
ATOM 6374 C CA . LYS A 1 828 ? 11.094 14.265 -31.518 1.00 91.25 828 LYS A CA 1
ATOM 6375 C C . LYS A 1 828 ? 9.687 14.405 -32.116 1.00 91.25 828 LYS A C 1
ATOM 6377 O O . LYS A 1 828 ? 9.371 15.451 -32.682 1.00 91.25 828 LYS A O 1
ATOM 6382 N N . ARG A 1 829 ? 8.840 13.368 -32.064 1.00 90.88 829 ARG A N 1
ATOM 6383 C CA . ARG A 1 829 ? 7.542 13.363 -32.764 1.00 90.88 829 ARG A CA 1
ATOM 6384 C C . ARG A 1 829 ? 6.508 14.189 -31.999 1.00 90.88 829 ARG A C 1
ATOM 6386 O O . ARG A 1 829 ? 6.176 13.910 -30.849 1.00 90.88 829 ARG A O 1
ATOM 6393 N N . THR A 1 830 ? 5.938 15.181 -32.675 1.00 92.31 830 THR A N 1
ATOM 6394 C CA . THR A 1 830 ? 4.877 16.049 -32.135 1.00 92.31 830 THR A CA 1
ATOM 6395 C C . THR A 1 830 ? 3.481 15.708 -32.660 1.00 92.31 830 THR A C 1
ATOM 6397 O O . THR A 1 830 ? 2.501 16.057 -31.998 1.00 92.31 830 THR A O 1
ATOM 6400 N N . ASP A 1 831 ? 3.395 14.941 -33.751 1.00 92.75 831 ASP A N 1
ATOM 6401 C CA . ASP A 1 831 ? 2.159 14.532 -34.425 1.00 92.75 831 ASP A CA 1
ATOM 6402 C C . ASP A 1 831 ? 2.106 13.004 -34.635 1.00 92.75 831 ASP A C 1
ATOM 6404 O O . ASP A 1 831 ? 3.017 12.410 -35.224 1.00 92.75 831 ASP A O 1
ATOM 6408 N N . LEU A 1 832 ? 1.038 12.363 -34.142 1.00 93.75 832 LEU A N 1
ATOM 6409 C CA . LEU A 1 832 ? 0.849 10.911 -34.236 1.00 93.75 832 LEU A CA 1
ATOM 6410 C C . LEU A 1 832 ? 0.589 10.445 -35.678 1.00 93.75 832 LEU A C 1
ATOM 6412 O O . LEU A 1 832 ? 1.097 9.399 -36.072 1.00 93.75 832 LEU A O 1
ATOM 6416 N N . ASN A 1 833 ? -0.156 11.202 -36.485 1.00 93.88 833 ASN A N 1
ATOM 6417 C CA . ASN A 1 833 ? -0.506 10.807 -37.852 1.00 93.88 833 ASN A CA 1
ATOM 6418 C C . ASN A 1 833 ? 0.713 10.837 -38.776 1.00 93.88 833 ASN A C 1
ATOM 6420 O O . ASN A 1 833 ? 0.920 9.911 -39.560 1.00 93.88 833 ASN A O 1
ATOM 6424 N N . ALA A 1 834 ? 1.560 11.858 -38.646 1.00 92.00 834 ALA A N 1
ATOM 6425 C CA . ALA A 1 834 ? 2.841 11.932 -39.334 1.00 92.00 834 ALA A CA 1
ATOM 6426 C C . ALA A 1 834 ? 3.757 10.772 -38.920 1.00 92.00 834 ALA A C 1
ATOM 6428 O O . ALA A 1 834 ? 4.439 10.191 -39.766 1.00 92.00 834 ALA A O 1
ATOM 6429 N N . TYR A 1 835 ? 3.740 10.398 -37.635 1.00 93.69 835 TYR A N 1
ATOM 6430 C CA . TYR A 1 835 ? 4.502 9.253 -37.149 1.00 93.69 835 TYR A CA 1
ATOM 6431 C C . TYR A 1 835 ? 3.988 7.929 -37.745 1.00 93.69 835 TYR A C 1
ATOM 6433 O O . TYR A 1 835 ? 4.777 7.167 -38.301 1.00 93.69 835 TYR A O 1
ATOM 6441 N N . LEU A 1 836 ? 2.672 7.693 -37.736 1.00 94.81 836 LEU A N 1
ATOM 6442 C CA . LEU A 1 836 ? 2.043 6.530 -38.377 1.00 94.81 836 LEU A CA 1
ATOM 6443 C C . LEU A 1 836 ? 2.353 6.467 -39.878 1.00 94.81 836 LEU A C 1
ATOM 6445 O O . LEU A 1 836 ? 2.697 5.407 -40.397 1.00 94.81 836 LEU A O 1
ATOM 6449 N N . ASN A 1 837 ? 2.279 7.601 -40.578 1.00 92.94 837 ASN A N 1
ATOM 6450 C CA . ASN A 1 837 ? 2.601 7.674 -41.999 1.00 92.94 837 ASN A CA 1
ATOM 6451 C C . ASN A 1 837 ? 4.064 7.294 -42.276 1.00 92.94 837 ASN A C 1
ATOM 6453 O O . ASN A 1 837 ? 4.321 6.509 -43.185 1.00 92.94 837 ASN A O 1
ATOM 6457 N N . ALA A 1 838 ? 5.007 7.786 -41.464 1.00 92.50 838 ALA A N 1
ATOM 6458 C CA . ALA A 1 838 ? 6.419 7.422 -41.582 1.00 92.50 838 ALA A CA 1
ATOM 6459 C C . ALA A 1 838 ? 6.651 5.920 -41.337 1.00 92.50 838 ALA A C 1
ATOM 6461 O O . ALA A 1 838 ? 7.429 5.295 -42.053 1.00 92.50 838 ALA A O 1
ATOM 6462 N N . MET A 1 839 ? 5.941 5.312 -40.380 1.00 94.31 839 MET A N 1
ATOM 6463 C CA . MET A 1 839 ? 6.054 3.872 -40.115 1.00 94.31 839 MET A CA 1
ATOM 6464 C C . MET A 1 839 ? 5.440 2.997 -41.219 1.00 94.31 839 MET A C 1
ATOM 6466 O O . MET A 1 839 ? 5.947 1.902 -41.460 1.00 94.31 839 MET A O 1
ATOM 6470 N N . ARG A 1 840 ? 4.391 3.470 -41.907 1.00 92.75 840 ARG A N 1
ATOM 6471 C CA . ARG A 1 840 ? 3.757 2.771 -43.044 1.00 92.75 840 ARG A CA 1
ATOM 6472 C C . ARG A 1 840 ? 4.566 2.893 -44.332 1.00 92.75 840 ARG A C 1
ATOM 6474 O O . ARG A 1 840 ? 4.818 1.906 -45.016 1.00 92.75 840 ARG A O 1
ATOM 6481 N N . ASN A 1 841 ? 4.958 4.118 -44.669 1.00 90.12 841 ASN A N 1
ATOM 6482 C CA . ASN A 1 841 ? 5.438 4.459 -46.008 1.00 90.12 841 ASN A CA 1
ATOM 6483 C C . ASN A 1 841 ? 6.955 4.688 -46.079 1.00 90.12 841 ASN A C 1
ATOM 6485 O O . ASN A 1 841 ? 7.520 4.692 -47.173 1.00 90.12 841 ASN A O 1
ATOM 6489 N N . GLY A 1 842 ? 7.617 4.804 -44.927 1.00 87.94 842 GLY A N 1
ATOM 6490 C CA . GLY A 1 842 ? 9.008 5.231 -44.798 1.00 87.94 842 GLY A CA 1
ATOM 6491 C C . GLY A 1 842 ? 9.136 6.729 -44.507 1.00 87.94 842 GLY A C 1
ATOM 6492 O O . GLY A 1 842 ? 8.204 7.505 -44.737 1.00 87.94 842 GLY A O 1
ATOM 6493 N N . SER A 1 843 ? 10.284 7.136 -43.960 1.00 80.19 843 SER A N 1
ATOM 6494 C CA . SER A 1 843 ? 10.567 8.534 -43.601 1.00 80.19 843 SER A CA 1
ATOM 6495 C C . SER A 1 843 ? 11.239 9.280 -44.766 1.00 80.19 843 SER A C 1
ATOM 6497 O O . SER A 1 843 ? 12.290 8.841 -45.214 1.00 80.19 843 SER A O 1
ATOM 6499 N N . PRO A 1 844 ? 10.696 10.410 -45.262 1.00 63.19 844 PRO A N 1
ATOM 6500 C CA . PRO A 1 844 ? 11.164 11.067 -46.492 1.00 63.19 844 PRO A CA 1
ATOM 6501 C C . PRO A 1 844 ? 12.398 11.985 -46.327 1.00 63.19 844 PRO A C 1
ATOM 6503 O O . PRO A 1 844 ? 12.590 12.891 -47.132 1.00 63.19 844 PRO A O 1
ATOM 6506 N N . SER A 1 845 ? 13.216 11.816 -45.286 1.00 63.16 845 SER A N 1
ATOM 6507 C CA . SER A 1 845 ? 14.340 12.717 -44.963 1.00 63.16 845 SER A CA 1
ATOM 6508 C C . SER A 1 845 ? 15.700 12.071 -45.232 1.00 63.16 845 SER A C 1
ATOM 6510 O O . SER A 1 845 ? 15.958 11.008 -44.683 1.00 63.16 845 SER A O 1
ATOM 6512 N N . ASP A 1 846 ? 16.602 12.741 -45.957 1.00 53.59 846 ASP A N 1
ATOM 6513 C CA . ASP A 1 846 ? 17.932 12.210 -46.330 1.00 53.59 846 ASP A CA 1
ATOM 6514 C C . ASP A 1 846 ? 18.823 11.799 -45.136 1.00 53.59 846 ASP A C 1
ATOM 6516 O O . ASP A 1 846 ? 19.683 10.927 -45.273 1.00 53.59 846 ASP A O 1
ATOM 6520 N N . GLU A 1 847 ? 18.626 12.398 -43.956 1.00 51.38 847 GLU A N 1
ATOM 6521 C CA . GLU A 1 847 ? 19.404 12.091 -42.744 1.00 51.38 847 GLU A CA 1
ATOM 6522 C C . GLU A 1 847 ? 18.833 10.926 -41.914 1.00 51.38 847 GLU A C 1
ATOM 6524 O O . GLU A 1 847 ? 19.582 10.275 -41.189 1.00 51.38 847 GLU A O 1
ATOM 6529 N N . ASP A 1 848 ? 17.541 10.616 -42.075 1.00 60.12 848 ASP A N 1
ATOM 6530 C CA . ASP A 1 848 ? 16.788 9.626 -41.285 1.00 60.12 848 ASP A CA 1
ATOM 6531 C C . ASP A 1 848 ? 15.901 8.727 -42.176 1.00 60.12 848 ASP A C 1
ATOM 6533 O O . ASP A 1 848 ? 14.832 8.273 -41.755 1.00 60.12 848 ASP A O 1
ATOM 6537 N N . ASP A 1 849 ? 16.295 8.505 -43.436 1.00 74.44 849 ASP A N 1
ATOM 6538 C CA . ASP A 1 849 ? 15.533 7.670 -44.369 1.00 74.44 849 ASP A CA 1
ATOM 6539 C C . ASP A 1 849 ? 15.528 6.229 -43.860 1.00 74.44 849 ASP A C 1
ATOM 6541 O O . ASP A 1 849 ? 16.560 5.552 -43.756 1.00 74.44 849 ASP A O 1
ATOM 6545 N N . PHE A 1 850 ? 14.333 5.759 -43.528 1.00 86.50 850 PHE A N 1
ATOM 6546 C CA . PHE A 1 850 ? 14.110 4.388 -43.130 1.00 86.50 850 PHE A CA 1
ATOM 6547 C C . PHE A 1 850 ? 12.865 3.842 -43.805 1.00 86.50 850 PHE A C 1
ATOM 6549 O O . PHE A 1 850 ? 11.879 4.538 -44.047 1.00 86.50 850 PHE A O 1
ATOM 6556 N N . LYS A 1 851 ? 12.891 2.529 -44.025 1.00 89.25 851 LYS A N 1
ATOM 6557 C CA . LYS A 1 851 ? 11.731 1.744 -44.428 1.00 89.25 851 LYS A CA 1
ATOM 6558 C C . LYS A 1 851 ? 11.773 0.416 -43.696 1.00 89.25 851 LYS A C 1
ATOM 6560 O O . LYS A 1 851 ? 12.770 -0.298 -43.808 1.00 89.25 851 LYS A O 1
ATOM 6565 N N . VAL A 1 852 ? 10.691 0.093 -42.992 1.00 93.50 852 VAL A N 1
ATOM 6566 C CA . VAL A 1 852 ? 10.529 -1.195 -42.309 1.00 93.50 852 VAL A CA 1
ATOM 6567 C C . VAL A 1 852 ? 10.577 -2.322 -43.343 1.00 93.50 852 VAL A C 1
ATOM 6569 O O . VAL A 1 852 ? 9.934 -2.255 -44.393 1.00 93.50 852 VAL A O 1
ATOM 6572 N N . LYS A 1 853 ? 11.405 -3.334 -43.079 1.00 93.94 853 LYS A N 1
ATOM 6573 C CA . LYS A 1 853 ? 11.665 -4.479 -43.956 1.00 93.94 853 LYS A CA 1
ATOM 6574 C C . LYS A 1 853 ? 11.702 -5.767 -43.138 1.00 93.94 853 LYS A C 1
ATOM 6576 O O . LYS A 1 853 ? 11.718 -5.768 -41.912 1.00 93.94 853 LYS A O 1
ATOM 6581 N N . ASN A 1 854 ? 11.772 -6.890 -43.842 1.00 95.75 854 ASN A N 1
ATOM 6582 C CA . ASN A 1 854 ? 12.027 -8.194 -43.238 1.00 95.75 854 ASN A CA 1
ATOM 6583 C C . ASN A 1 854 ? 13.294 -8.171 -42.377 1.00 95.75 854 ASN A C 1
ATOM 6585 O O . ASN A 1 854 ? 14.361 -7.773 -42.860 1.00 95.75 854 ASN A O 1
ATOM 6589 N N . GLY A 1 855 ? 13.150 -8.593 -41.122 1.00 95.44 855 GLY A N 1
ATOM 6590 C CA . GLY A 1 855 ? 14.210 -8.640 -40.125 1.00 95.44 855 GLY A CA 1
ATOM 6591 C C . GLY A 1 855 ? 14.623 -7.287 -39.555 1.00 95.44 855 GLY A C 1
ATOM 6592 O O . GLY A 1 855 ? 15.693 -7.225 -38.943 1.00 95.44 855 GLY A O 1
ATOM 6593 N N . SER A 1 856 ? 13.836 -6.224 -39.772 1.00 96.25 856 SER A N 1
ATOM 6594 C CA . SER A 1 856 ? 14.128 -4.900 -39.219 1.00 96.25 856 SER A CA 1
ATOM 6595 C C . SER A 1 856 ? 14.148 -4.908 -37.692 1.00 96.25 856 SER A C 1
ATOM 6597 O O . SER A 1 856 ? 13.258 -5.458 -37.037 1.00 96.25 856 SER A O 1
ATOM 6599 N N . VAL A 1 857 ? 15.172 -4.263 -37.141 1.00 97.50 857 VAL A N 1
ATOM 6600 C CA . VAL A 1 857 ? 15.343 -3.949 -35.726 1.00 97.50 857 VAL A CA 1
ATOM 6601 C C . VAL A 1 857 ? 14.992 -2.476 -35.547 1.00 97.50 857 VAL A C 1
ATOM 6603 O O . VAL A 1 857 ? 15.750 -1.585 -35.930 1.00 97.50 857 VAL A O 1
ATOM 6606 N N . ILE A 1 858 ? 13.801 -2.242 -34.998 1.00 97.50 858 ILE A N 1
ATOM 6607 C CA . ILE A 1 858 ? 13.166 -0.928 -34.911 1.00 97.50 858 ILE A CA 1
ATOM 6608 C C . ILE A 1 858 ? 13.504 -0.291 -33.569 1.00 97.50 858 ILE A C 1
ATOM 6610 O O . ILE A 1 858 ? 13.081 -0.786 -32.522 1.00 97.50 858 ILE A O 1
AT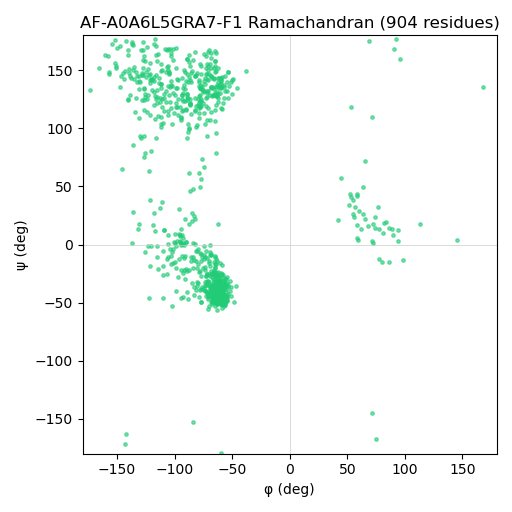OM 6614 N N . VAL A 1 859 ? 14.237 0.817 -33.617 1.00 96.56 859 VAL A N 1
ATOM 6615 C CA . VAL A 1 859 ? 14.701 1.595 -32.470 1.00 96.56 859 VAL A CA 1
ATOM 6616 C C . VAL A 1 859 ? 13.675 2.669 -32.107 1.00 96.56 859 VAL A C 1
ATOM 6618 O O . VAL A 1 859 ? 13.384 3.595 -32.876 1.00 96.56 859 VAL A O 1
ATOM 6621 N N . MET A 1 860 ? 13.116 2.518 -30.914 1.00 97.81 860 MET A N 1
ATOM 6622 C CA . MET A 1 860 ? 12.208 3.448 -30.245 1.00 97.81 860 MET A CA 1
ATOM 6623 C C . MET A 1 860 ? 12.744 3.735 -28.841 1.00 97.81 860 MET A C 1
ATOM 6625 O O . MET A 1 860 ? 13.694 3.098 -28.393 1.00 97.81 860 MET A O 1
ATOM 6629 N N . HIS A 1 861 ? 12.114 4.651 -28.120 1.00 97.81 861 HIS A N 1
ATOM 6630 C CA . HIS A 1 861 ? 12.485 5.019 -26.761 1.00 97.81 861 HIS A CA 1
ATOM 6631 C C . HIS A 1 861 ? 11.322 4.783 -25.803 1.00 97.81 861 HIS A C 1
ATOM 6633 O O . HIS A 1 861 ? 10.148 4.752 -26.178 1.00 97.81 861 HIS A O 1
ATOM 6639 N N . MET A 1 862 ? 11.662 4.608 -24.529 1.00 95.69 862 MET A N 1
ATOM 6640 C CA . MET A 1 862 ? 10.682 4.426 -23.456 1.00 95.69 862 MET A CA 1
ATOM 6641 C C . MET A 1 862 ? 10.583 5.632 -22.511 1.00 95.69 862 MET A C 1
ATOM 6643 O O . MET A 1 862 ? 9.979 5.537 -21.443 1.00 95.69 862 MET A O 1
ATOM 6647 N N . THR A 1 863 ? 11.166 6.769 -22.894 1.00 94.50 863 THR A N 1
ATOM 6648 C CA . THR A 1 863 ? 11.124 8.031 -22.141 1.00 94.50 863 THR A CA 1
ATOM 6649 C C . THR A 1 863 ? 9.753 8.711 -22.254 1.00 94.50 863 THR A C 1
ATOM 6651 O O . THR A 1 863 ? 8.952 8.398 -23.133 1.00 94.50 863 THR A O 1
ATOM 6654 N N . GLU A 1 864 ? 9.457 9.675 -21.379 1.00 90.75 864 GLU A N 1
ATOM 6655 C CA . GLU A 1 864 ? 8.198 10.439 -21.448 1.00 90.75 864 GLU A CA 1
ATOM 6656 C C . GLU A 1 864 ? 8.103 11.353 -22.681 1.00 90.75 864 GLU A C 1
ATOM 6658 O O . GLU A 1 864 ? 6.998 11.640 -23.143 1.00 90.75 864 GLU A O 1
ATOM 6663 N N . ASN A 1 865 ? 9.241 11.764 -23.255 1.00 92.06 865 ASN A N 1
ATOM 6664 C CA . ASN A 1 865 ? 9.278 12.562 -24.485 1.00 92.06 865 ASN A CA 1
ATOM 6665 C C . ASN A 1 865 ? 8.795 11.762 -25.705 1.00 92.06 865 ASN A C 1
ATOM 6667 O O . ASN A 1 865 ? 8.203 12.333 -26.619 1.00 92.06 865 ASN A O 1
ATOM 6671 N N . ALA A 1 866 ? 8.960 10.436 -25.692 1.00 94.25 866 ALA A N 1
ATOM 6672 C CA . ALA A 1 866 ? 8.426 9.509 -26.688 1.00 94.25 866 ALA A CA 1
ATOM 6673 C C . ALA A 1 866 ? 6.916 9.240 -26.477 1.00 94.25 866 ALA A C 1
ATOM 6675 O O . ALA A 1 866 ? 6.436 8.106 -26.432 1.00 94.25 866 ALA A O 1
ATOM 6676 N N . LYS A 1 867 ? 6.133 10.314 -26.319 1.00 91.75 867 LYS A N 1
ATOM 6677 C CA . LYS A 1 867 ? 4.746 10.277 -25.815 1.00 91.75 867 LYS A CA 1
ATOM 6678 C C . LYS A 1 867 ? 3.735 9.551 -26.709 1.00 91.75 867 LYS A C 1
ATOM 6680 O O . LYS A 1 867 ? 2.645 9.236 -26.233 1.00 91.75 867 LYS A O 1
ATOM 6685 N N . TYR A 1 868 ? 4.072 9.325 -27.982 1.00 95.69 868 TYR A N 1
ATOM 6686 C CA . TYR A 1 868 ? 3.205 8.672 -28.971 1.00 95.69 868 TYR A CA 1
ATOM 6687 C C . TYR A 1 868 ? 3.594 7.227 -29.279 1.00 95.69 868 TYR A C 1
ATOM 6689 O O . TYR A 1 868 ? 2.893 6.571 -30.046 1.00 95.69 868 TYR A O 1
ATOM 6697 N N . THR A 1 869 ? 4.690 6.713 -28.717 1.00 97.44 869 THR A N 1
ATOM 6698 C CA . THR A 1 869 ? 5.219 5.391 -29.083 1.00 97.44 869 THR A CA 1
ATOM 6699 C C . THR A 1 869 ? 4.213 4.277 -28.806 1.00 97.44 869 THR A C 1
ATOM 6701 O O . THR A 1 869 ? 3.995 3.422 -29.660 1.00 97.44 869 THR A O 1
ATOM 6704 N N . ALA A 1 870 ? 3.518 4.313 -27.666 1.00 97.69 870 ALA A N 1
ATOM 6705 C CA . ALA A 1 870 ? 2.487 3.322 -27.357 1.00 97.69 870 ALA A CA 1
ATOM 6706 C C . ALA A 1 870 ? 1.291 3.400 -28.325 1.00 97.69 870 ALA A C 1
ATOM 6708 O O . ALA A 1 870 ? 0.840 2.372 -28.817 1.00 97.69 870 ALA A O 1
ATOM 6709 N N . GLN A 1 871 ? 0.796 4.603 -28.630 1.00 97.31 871 GLN A N 1
ATOM 6710 C CA . GLN A 1 871 ? -0.337 4.808 -29.541 1.00 97.31 871 GLN A CA 1
ATOM 6711 C C . GLN A 1 871 ? 0.018 4.407 -30.975 1.00 97.31 871 GLN A C 1
ATOM 6713 O O . GLN A 1 871 ? -0.782 3.768 -31.648 1.00 97.31 871 GLN A O 1
ATOM 6718 N N . MET A 1 872 ? 1.233 4.733 -31.426 1.00 97.06 872 MET A N 1
ATOM 6719 C CA . MET A 1 872 ? 1.745 4.304 -32.726 1.00 97.06 872 MET A CA 1
ATOM 6720 C C . MET A 1 872 ? 1.761 2.776 -32.817 1.00 97.06 872 MET A C 1
ATOM 6722 O O . MET A 1 872 ? 1.269 2.214 -33.792 1.00 97.06 872 MET A O 1
ATOM 6726 N N . LEU A 1 873 ? 2.272 2.098 -31.785 1.00 98.25 873 LEU A N 1
ATOM 6727 C CA . LEU A 1 873 ? 2.325 0.638 -31.751 1.00 98.25 873 LEU A CA 1
ATOM 6728 C C . LEU A 1 873 ? 0.938 -0.007 -31.719 1.00 98.25 873 LEU A C 1
ATOM 6730 O O . LEU A 1 873 ? 0.759 -1.051 -32.343 1.00 98.25 873 LEU A O 1
ATOM 6734 N N . ASP A 1 874 ? -0.031 0.601 -31.029 1.00 97.88 874 ASP A N 1
ATOM 6735 C CA . ASP A 1 874 ? -1.397 0.070 -30.945 1.00 97.88 874 ASP A CA 1
ATOM 6736 C C . ASP A 1 874 ? -2.069 -0.009 -32.324 1.00 97.88 874 ASP A C 1
ATOM 6738 O O . ASP A 1 874 ? -2.841 -0.929 -32.582 1.00 97.88 874 ASP A O 1
ATOM 6742 N N . GLU A 1 875 ? -1.710 0.912 -33.220 1.00 96.69 875 GLU A N 1
ATOM 6743 C CA . GLU A 1 875 ? -2.198 0.984 -34.599 1.00 96.69 875 GLU A CA 1
ATOM 6744 C C . GLU A 1 875 ? -1.335 0.179 -35.585 1.00 96.69 875 GLU A C 1
ATOM 6746 O O . GLU A 1 875 ? -1.861 -0.486 -36.480 1.00 96.69 875 GLU A O 1
ATOM 6751 N N . MET A 1 876 ? -0.003 0.222 -35.452 1.00 97.50 876 MET A N 1
ATOM 6752 C CA . MET A 1 876 ? 0.911 -0.392 -36.424 1.00 97.50 876 MET A CA 1
ATOM 6753 C C . MET A 1 876 ? 1.091 -1.896 -36.238 1.00 97.50 876 MET A C 1
ATOM 6755 O O . MET A 1 876 ? 1.264 -2.600 -37.232 1.00 97.50 876 MET A O 1
ATOM 6759 N N . ILE A 1 877 ? 1.035 -2.419 -35.006 1.00 98.38 877 ILE A N 1
ATOM 6760 C CA . ILE A 1 877 ? 1.203 -3.861 -34.773 1.00 98.38 877 ILE A CA 1
ATOM 6761 C C . ILE A 1 877 ? 0.151 -4.678 -35.546 1.00 98.38 877 ILE A C 1
ATOM 6763 O O . ILE A 1 877 ? 0.565 -5.567 -36.293 1.00 98.38 877 ILE A O 1
ATOM 6767 N N . PRO A 1 878 ? -1.164 -4.383 -35.464 1.00 97.81 878 PRO A N 1
ATOM 6768 C CA . PRO A 1 878 ? -2.167 -5.094 -36.256 1.00 97.81 878 PRO A CA 1
ATOM 6769 C C . PRO A 1 878 ? -1.918 -5.021 -37.765 1.00 97.81 878 PRO A C 1
ATOM 6771 O O . PRO A 1 878 ? -2.110 -6.013 -38.464 1.00 97.81 878 PRO A O 1
ATOM 6774 N N . GLN A 1 879 ? -1.462 -3.872 -38.271 1.00 96.81 879 GLN A N 1
ATOM 6775 C CA . GLN A 1 879 ? -1.185 -3.683 -39.699 1.00 96.81 879 GLN A CA 1
ATOM 6776 C C . GLN A 1 879 ? -0.014 -4.551 -40.151 1.00 96.81 879 GLN A C 1
ATOM 6778 O O . GLN A 1 879 ? -0.143 -5.310 -41.106 1.00 96.81 879 GLN A O 1
ATOM 6783 N N . TRP A 1 880 ? 1.094 -4.538 -39.411 1.00 98.12 880 TRP A N 1
ATOM 6784 C CA . TRP A 1 880 ? 2.227 -5.412 -39.699 1.00 98.12 880 TRP A CA 1
ATOM 6785 C C . TRP A 1 880 ? 1.855 -6.898 -39.586 1.00 98.12 880 TRP A C 1
ATOM 6787 O O . TRP A 1 880 ? 2.289 -7.694 -40.417 1.00 98.12 880 TRP A O 1
ATOM 6797 N N . GLN A 1 881 ? 1.005 -7.287 -38.626 1.00 98.25 881 GLN A N 1
ATOM 6798 C CA . GLN A 1 881 ? 0.487 -8.662 -38.538 1.00 98.25 881 GLN A CA 1
ATOM 6799 C C . GLN A 1 881 ? -0.352 -9.042 -39.765 1.00 98.25 881 GLN A C 1
ATOM 6801 O O . GLN A 1 881 ? -0.177 -10.134 -40.303 1.00 98.25 881 GLN A O 1
ATOM 6806 N N . GLN A 1 882 ? -1.221 -8.146 -40.244 1.00 97.75 882 GLN A N 1
ATOM 6807 C CA . GLN A 1 882 ? -2.003 -8.347 -41.473 1.00 97.75 882 GLN A CA 1
ATOM 6808 C C . GLN A 1 882 ? -1.113 -8.430 -42.716 1.00 97.75 882 GLN A C 1
ATOM 6810 O O . GLN A 1 882 ? -1.368 -9.231 -43.613 1.00 97.75 882 GLN A O 1
ATOM 6815 N N . GLU A 1 883 ? -0.029 -7.658 -42.746 1.00 96.50 883 GLU A N 1
ATOM 6816 C CA . GLU A 1 883 ? 1.005 -7.762 -43.772 1.00 96.50 883 GLU A CA 1
ATOM 6817 C C . GLU A 1 883 ? 1.805 -9.068 -43.666 1.00 96.50 883 GLU A C 1
ATOM 6819 O O . GLU A 1 883 ? 2.563 -9.379 -44.577 1.00 96.50 883 GLU A O 1
ATOM 6824 N N . GLY A 1 884 ? 1.630 -9.871 -42.614 1.00 97.38 884 GLY A N 1
ATOM 6825 C CA . GLY A 1 884 ? 2.266 -11.176 -42.432 1.00 97.38 884 GLY A CA 1
ATOM 6826 C C . GLY A 1 884 ? 3.561 -11.144 -41.622 1.00 97.38 884 GLY A C 1
ATOM 6827 O O . GLY A 1 884 ? 4.295 -12.132 -41.637 1.00 97.38 884 GLY A O 1
ATOM 6828 N N . TYR A 1 885 ? 3.866 -10.037 -40.942 1.00 98.12 885 TYR A N 1
ATOM 6829 C CA . TYR A 1 885 ? 4.965 -9.978 -39.986 1.00 98.12 885 TYR A CA 1
ATOM 6830 C C . TYR A 1 885 ? 4.592 -10.643 -38.661 1.00 98.12 885 TYR A C 1
ATOM 6832 O O . TYR A 1 885 ? 3.522 -10.403 -38.100 1.00 98.12 885 TYR A O 1
ATOM 6840 N N . HIS A 1 886 ? 5.522 -11.415 -38.103 1.00 97.44 886 HIS A N 1
ATOM 6841 C CA . HIS A 1 886 ? 5.512 -11.764 -36.681 1.00 97.44 886 HIS A CA 1
ATOM 6842 C C . HIS A 1 886 ? 6.568 -10.964 -35.915 1.00 97.44 886 HIS A C 1
ATOM 6844 O O . HIS A 1 886 ? 7.436 -10.317 -36.500 1.00 97.44 886 HIS A O 1
ATOM 6850 N N . PHE A 1 887 ? 6.501 -11.011 -34.587 1.00 98.50 887 PHE A N 1
ATOM 6851 C CA . PHE A 1 887 ? 7.406 -10.271 -33.710 1.00 98.50 887 PHE A CA 1
ATOM 6852 C C . PHE A 1 887 ? 8.190 -11.218 -32.817 1.00 98.50 887 PHE A C 1
ATOM 6854 O O . PHE A 1 887 ? 7.649 -12.215 -32.335 1.00 98.50 887 PHE A O 1
ATOM 6861 N N . ALA A 1 888 ? 9.452 -10.886 -32.574 1.00 98.00 888 ALA A N 1
ATOM 6862 C CA . ALA A 1 888 ? 10.337 -11.666 -31.724 1.00 98.00 888 ALA A CA 1
ATOM 6863 C C . ALA A 1 888 ? 11.224 -10.757 -30.870 1.00 98.00 888 ALA A C 1
ATOM 6865 O O . ALA A 1 888 ? 11.395 -9.569 -31.161 1.00 98.00 888 ALA A O 1
ATOM 6866 N N . ARG A 1 889 ? 11.807 -11.330 -29.815 1.00 98.00 889 ARG A N 1
ATOM 6867 C CA . ARG A 1 889 ? 12.920 -10.691 -29.111 1.00 98.00 889 ARG A CA 1
ATOM 6868 C C . ARG A 1 889 ? 14.163 -10.787 -29.975 1.00 98.00 889 ARG A C 1
ATOM 6870 O O . ARG A 1 889 ? 14.335 -11.732 -30.744 1.00 98.00 889 ARG A O 1
ATOM 6877 N N . VAL A 1 890 ? 15.056 -9.829 -29.815 1.00 98.06 890 VAL A N 1
ATOM 6878 C CA . VAL A 1 890 ? 16.354 -9.832 -30.484 1.00 98.06 890 VAL A CA 1
ATOM 6879 C C . VAL A 1 890 ? 17.123 -11.118 -30.156 1.00 98.06 890 VAL A C 1
ATOM 6881 O O . VAL A 1 890 ? 17.565 -11.822 -31.070 1.00 98.06 890 VAL A O 1
ATOM 6884 N N . ASP A 1 891 ? 17.158 -11.522 -28.886 1.00 97.19 891 ASP A N 1
ATOM 6885 C CA . ASP A 1 891 ? 17.860 -12.733 -28.452 1.00 97.19 891 ASP A CA 1
ATOM 6886 C C . ASP A 1 891 ? 17.230 -14.070 -28.905 1.00 97.19 891 ASP A C 1
ATOM 6888 O O . ASP A 1 891 ? 17.741 -15.146 -28.579 1.00 97.19 891 ASP A O 1
ATOM 6892 N N . ASP A 1 892 ? 16.112 -14.050 -29.639 1.00 96.38 892 ASP A N 1
ATOM 6893 C CA . ASP A 1 892 ? 15.597 -15.230 -30.349 1.00 96.38 892 ASP A CA 1
ATOM 6894 C C . ASP A 1 892 ? 16.396 -15.509 -31.642 1.00 96.38 892 ASP A C 1
ATOM 6896 O O . ASP A 1 892 ? 16.493 -16.663 -32.066 1.00 96.38 892 ASP A O 1
ATOM 6900 N N . TYR A 1 893 ? 17.003 -14.479 -32.253 1.00 96.06 893 TYR A N 1
ATOM 6901 C CA . TYR A 1 893 ? 17.601 -14.556 -33.597 1.00 96.06 893 TYR A CA 1
ATOM 6902 C C . TYR A 1 893 ? 19.093 -14.214 -33.663 1.00 96.06 893 TYR A C 1
ATOM 6904 O O . TYR A 1 893 ? 19.748 -14.627 -34.618 1.00 96.06 893 TYR A O 1
ATOM 6912 N N . VAL A 1 894 ? 19.674 -13.526 -32.671 1.00 92.44 894 VAL A N 1
ATOM 6913 C CA . VAL A 1 894 ? 21.103 -13.127 -32.708 1.00 92.44 894 VAL A CA 1
ATOM 6914 C C . VAL A 1 894 ? 22.069 -14.293 -32.937 1.00 92.44 894 VAL A C 1
ATOM 6916 O O . VAL A 1 894 ? 23.049 -14.139 -33.653 1.00 92.44 894 VAL A O 1
ATOM 6919 N N . ASN A 1 895 ? 21.770 -15.498 -32.440 1.00 87.12 895 ASN A N 1
ATOM 6920 C CA . ASN A 1 895 ? 22.619 -16.680 -32.660 1.00 87.12 895 ASN A CA 1
ATOM 6921 C C . ASN A 1 895 ? 22.610 -17.206 -34.104 1.00 87.12 895 ASN A C 1
ATOM 6923 O O . ASN A 1 895 ? 23.449 -18.030 -34.463 1.00 87.12 895 ASN A O 1
ATOM 6927 N N . GLN A 1 896 ? 21.659 -16.756 -34.920 1.00 86.00 896 GLN A N 1
ATOM 6928 C CA . GLN A 1 896 ? 21.536 -17.101 -36.336 1.00 86.00 896 GLN A CA 1
ATOM 6929 C C . GLN A 1 896 ? 22.072 -15.981 -37.242 1.00 86.00 896 GLN A C 1
ATOM 6931 O O . GLN A 1 896 ? 22.122 -16.149 -38.463 1.00 86.00 896 GLN A O 1
ATOM 6936 N N . PHE A 1 897 ? 22.480 -14.848 -36.658 1.00 88.12 897 PHE A N 1
ATOM 6937 C CA . PHE A 1 897 ? 22.948 -13.680 -37.387 1.00 88.12 897 PHE A CA 1
ATOM 6938 C C . PHE A 1 897 ? 24.174 -14.002 -38.247 1.00 88.12 897 PHE A C 1
ATOM 6940 O O . PHE A 1 897 ? 25.140 -14.632 -37.808 1.00 88.12 897 PHE A O 1
ATOM 6947 N N . LYS A 1 898 ? 24.148 -13.516 -39.491 1.00 82.88 898 LYS A N 1
ATOM 6948 C CA . LYS A 1 898 ? 25.286 -13.548 -40.411 1.00 82.88 898 LYS A CA 1
ATOM 6949 C C . LYS A 1 898 ? 25.544 -12.132 -40.937 1.00 82.88 898 LYS A C 1
ATOM 6951 O O . LYS A 1 898 ? 24.636 -11.544 -41.526 1.00 82.88 898 LYS A O 1
ATOM 6956 N N . PRO A 1 899 ? 26.763 -11.585 -40.778 1.00 79.38 899 PRO A N 1
ATOM 6957 C CA . PRO A 1 899 ? 27.065 -10.222 -41.202 1.00 79.38 899 PRO A CA 1
ATOM 6958 C C . PRO A 1 899 ? 26.957 -10.081 -42.724 1.00 79.38 899 PRO A C 1
ATOM 6960 O O . PRO A 1 899 ? 27.552 -10.853 -43.481 1.00 79.38 899 PRO A O 1
ATOM 6963 N N . ARG A 1 900 ? 26.226 -9.063 -43.191 1.00 72.31 900 ARG A N 1
ATOM 6964 C CA . ARG A 1 900 ? 25.940 -8.841 -44.618 1.00 72.31 900 ARG A CA 1
ATOM 6965 C C . ARG A 1 900 ? 27.038 -8.020 -45.292 1.00 72.31 900 ARG A C 1
ATOM 6967 O O . ARG A 1 900 ? 26.824 -6.926 -45.809 1.00 72.31 900 ARG A O 1
ATOM 6974 N N . GLY A 1 901 ? 28.247 -8.569 -45.290 1.00 56.84 901 GLY A N 1
ATOM 6975 C CA . GLY A 1 901 ? 29.451 -7.950 -45.845 1.00 56.84 901 GLY A CA 1
ATOM 6976 C C . GLY A 1 901 ? 29.672 -8.200 -47.344 1.00 56.84 901 GLY A C 1
ATOM 6977 O O . GLY A 1 901 ? 30.778 -8.585 -47.703 1.00 56.84 901 GLY A O 1
ATOM 6978 N N . LYS A 1 902 ? 28.647 -8.061 -48.206 1.00 47.22 902 LYS A N 1
ATOM 6979 C CA . LYS A 1 902 ? 28.700 -7.894 -49.688 1.00 47.22 902 LYS A CA 1
ATOM 6980 C C . LYS A 1 902 ? 27.295 -8.083 -50.293 1.00 47.22 902 LYS A C 1
ATOM 6982 O O . LYS A 1 902 ? 26.636 -9.069 -49.996 1.00 47.22 902 LYS A O 1
ATOM 6987 N N . ARG A 1 903 ? 26.881 -7.208 -51.225 1.00 41.69 903 ARG A N 1
ATOM 6988 C CA . ARG A 1 903 ? 26.060 -7.657 -52.367 1.00 41.69 903 ARG A CA 1
ATOM 6989 C C . ARG A 1 903 ? 26.995 -8.514 -53.219 1.00 41.69 903 ARG A C 1
ATOM 6991 O O . ARG A 1 903 ? 27.985 -7.980 -53.726 1.00 41.69 903 ARG A O 1
ATOM 6998 N N . GLU A 1 904 ? 26.740 -9.811 -53.334 1.00 32.00 904 GLU A N 1
ATOM 6999 C CA . GLU A 1 904 ? 27.274 -10.561 -54.470 1.00 32.00 904 GLU A CA 1
ATOM 7000 C C . GLU A 1 904 ? 26.714 -9.883 -55.725 1.00 32.00 904 GLU A C 1
ATOM 7002 O O . GLU A 1 904 ? 25.503 -9.729 -55.877 1.00 32.00 904 GLU A O 1
ATOM 7007 N N . ARG A 1 905 ? 27.609 -9.322 -56.546 1.00 31.28 905 ARG A N 1
ATOM 7008 C CA . ARG A 1 905 ? 27.247 -8.910 -57.899 1.00 31.28 905 ARG A CA 1
ATOM 7009 C C . ARG A 1 905 ? 27.008 -10.215 -58.653 1.00 31.28 905 ARG A C 1
ATOM 7011 O O . ARG A 1 905 ? 27.985 -10.922 -58.891 1.00 31.28 905 ARG A O 1
ATOM 7018 N N . ASN A 1 906 ? 25.750 -10.525 -58.949 1.00 30.31 906 ASN A N 1
ATOM 7019 C CA . ASN A 1 906 ? 25.444 -11.281 -60.159 1.00 30.31 906 ASN A CA 1
ATOM 7020 C C . ASN A 1 906 ? 25.554 -10.327 -61.343 1.00 30.31 906 ASN A C 1
ATOM 7022 O O . ASN A 1 906 ? 25.062 -9.180 -61.198 1.00 30.31 906 ASN A O 1
#

Radius of gyration: 38.19 Å; Cα contacts (8 Å, |Δi|>4): 1772; chains: 1; bounding box: 94×72×108 Å

Mean predicted aligned error: 11.84 Å

pLDDT: mean 87.39, std 14.47, range [28.39, 98.88]

Foldseek 3Di:
DAQEFDDQPPQQQDDLVRLLVRLLVSQVVCCVVVVDRAQEYEYAQEPLFVSVVVSNVSSVHNYYDDFDPLLEAELQNDQDLVVLLVSLVPDDDDGDRHQDQDDHHHHHDPFFAFDADDDDDDDDDDDDDDDDDDDDGGHSVRSVVSNVVSCVVVVPDDDDPVVDDDDDSLVVLLVPQDLPADFFFEFQFFQAQAQAEEEEEEAPADPVLVVVVVVLCVVLVAAHEYADALPHDPVSLLVCVVSPHAYAYCFNVNDADLDLSVLLCRGLVRQVSSVVSPHHHAAYEDPDCVNVSSNRSSCRRNNHHYYYADQDPARDHRHYDYDYSVPSVVVSVVSVRCVVVVHHYYHNVVSNVNGRYHHFQDPVNLVVLLVVLVLDFFDEAQFFQFLALAEAEEEEDCVFLQLLVLQLVLQVVVVHAHEYAYELVCVRVVVVSVQVSVVSVHHYAHEDDCPPPFDLFLVSLLRRQSSSQSSCCRRPVDGHAEYEDDPVSVVHSSNRSSCVSSNHHYYYAPEELDDPPCQAPDPVCLVVSVVVCPPPADAHRGHYYYYSNRHPVSRPDDHPDDDSSSVNSVCCCVVHQQLLFAQAPVPRDGDPLLGHGHYYNVVSVVDPRRDDWDPDDDQQFALQLQQLVPVPDPVVSLVQLQLFEQAELQQQDCQQAPPDDPVSSLSHFHAQFQDQAQAEAEEAEEDAGSSQLSLQLSLCVVLVFEHEYAYQAQCCVVHLSSLQSNQQSPHAYEHCWHHLQAQWDADPVNRGTHHDDPVSLVVRLVRLRVRLRSSCRRQVPGDDPNHGRYALEYEGRVSGHYPSSSSSSPRSRRRHYGHWYAELVLLPDPDLVLSLCCQDPFDPDPNHTGYDHRRGHHYHYRYVSSVCPSNSSSPVVVVSVVVVYGYDYPVVRSVVGDRPSDDPDD